Protein AF-0000000084807538 (afdb_homodimer)

Nearest PDB structures (foldseek):
  2zyh-assembly2_B  TM=7.125E-01  e=4.339E-25  Archaeoglobus fulgidus
  2zyi-assembly2_B  TM=7.116E-01  e=9.768E-24  Archaeoglobus fulgidus
  3ia2-assembly1_C  TM=5.786E-01  e=3.956E-06  Pseudomonas fluorescens
  3t4u-assembly2_D  TM=5.653E-01  e=3.127E-06  Pseudomonas fluorescens
  3hea-assembly2_D  TM=5.577E-01  e=6.329E-06  Pseudomonas fluorescens

Solvent-accessible surface area (backbone atoms only — not comparable to full-atom values): 47593 Å² total; per-residue (Å²): 141,82,87,79,83,81,80,80,83,77,79,82,75,81,75,78,78,75,77,74,68,76,76,74,68,72,72,67,73,62,75,76,68,71,70,78,71,69,77,64,60,36,38,40,37,31,40,27,67,52,50,45,35,45,63,45,51,63,55,51,43,27,43,43,50,56,70,45,56,67,83,41,49,48,57,44,61,54,55,34,25,24,68,27,77,31,42,88,46,92,46,90,68,33,26,33,68,65,54,46,23,52,54,49,51,52,52,51,52,50,51,28,63,75,61,69,45,76,40,29,28,38,41,16,24,27,52,20,25,54,32,52,52,51,36,35,72,77,66,40,41,78,45,30,46,33,41,36,27,10,37,16,50,60,44,11,47,26,44,50,91,64,66,42,50,18,72,47,20,30,62,6,64,63,32,43,60,60,50,47,72,91,42,44,58,60,89,80,38,50,44,37,25,31,22,24,68,61,24,19,64,56,27,29,46,51,18,53,81,73,78,35,68,86,37,73,13,76,22,36,44,63,27,37,49,50,52,81,40,50,67,44,70,41,62,87,25,34,49,46,22,30,49,53,31,66,71,29,42,50,55,52,46,24,68,69,54,71,43,64,68,87,41,63,41,68,62,62,40,87,64,19,44,39,21,18,40,32,28,46,46,69,97,76,42,46,35,54,46,54,37,56,67,28,37,42,35,32,30,40,28,40,74,86,44,29,44,71,54,80,68,66,63,36,77,49,60,17,44,82,74,5,42,44,72,76,29,73,52,46,34,86,44,25,34,35,38,39,39,39,42,94,94,50,38,34,21,38,37,27,33,58,42,47,40,49,56,41,68,47,59,56,44,63,70,56,75,73,94,57,85,73,58,90,65,47,14,17,45,42,30,42,32,24,82,36,31,52,53,29,38,79,75,46,50,52,31,47,67,73,32,66,58,84,83,60,57,64,56,64,30,78,42,38,62,48,78,48,75,35,44,58,89,53,46,66,40,62,38,44,34,34,51,52,59,50,67,39,34,32,49,32,50,44,33,90,75,45,29,37,32,34,38,42,50,87,96,138,87,84,82,86,75,81,80,86,76,79,82,73,80,73,78,76,75,74,74,66,76,77,74,69,73,72,68,74,63,74,78,68,70,70,78,72,70,77,63,59,37,37,40,35,31,39,28,66,52,49,45,35,44,62,46,51,65,55,52,44,25,42,41,50,56,70,46,56,68,82,41,50,47,56,43,64,53,54,34,25,23,66,28,78,30,44,88,47,92,47,90,69,33,26,32,69,65,53,45,24,52,55,47,52,52,51,52,52,51,52,30,65,73,61,68,44,76,39,29,28,38,41,17,24,27,52,21,24,56,30,50,51,50,35,36,73,78,67,41,41,79,44,31,47,33,42,36,25,11,36,15,49,60,44,10,46,26,44,51,92,66,66,40,48,17,70,48,19,30,64,6,65,63,32,43,59,59,49,48,72,93,42,45,57,59,88,81,39,49,44,37,25,30,23,25,67,61,24,19,64,56,27,31,44,51,19,53,81,75,78,34,67,86,36,72,13,78,20,37,44,65,27,38,50,50,52,80,39,50,66,45,68,42,66,86,26,34,49,46,21,30,49,53,32,65,71,31,42,50,54,51,45,24,68,68,55,72,43,64,68,88,42,64,41,68,61,62,40,86,64,21,42,38,20,18,41,32,29,45,44,70,96,76,43,44,34,53,45,55,37,57,66,28,37,42,36,31,31,41,27,38,76,86,44,28,44,70,54,81,67,67,63,36,74,50,61,17,45,82,73,4,42,45,71,76,31,72,53,47,33,86,42,24,34,35,37,37,38,39,41,93,95,50,37,34,20,37,37,27,32,57,42,47,40,50,56,41,69,47,58,55,44,64,71,56,75,74,93,58,86,74,58,89,64,47,14,16,45,44,30,43,33,23,84,36,30,51,52,30,37,79,75,46,51,53,32,48,66,72,32,68,57,84,84,60,56,65,57,63,29,78,41,40,61,44,77,48,77,36,45,56,90,53,44,66,40,62,38,43,35,34,52,53,60,49,67,38,35,31,50,32,50,44,34,90,75,44,29,38,32,34,37,42,49,88,94

Foldseek 3Di:
DDDDCCPDPPDPPPDPPPPPPPPPPPPPPPPPPPPPQPDFAQEEEAEAALDAQLLCQQLLLLCVQQPDDNLSYYYDFQQQRHADLFQPDDDPSHHHLVSLLVSVVVVLVVSCVSVVDQAHAYAYAAHRLLSVLVNCVVPCLRRYAEYEYELYQLQALFADPPSLRGCRHNPHPSSCVCQDDPWSHDPNYAYEYEFEPAQENSAPQACVSVVHGPDGRHGHSCSRDTGPHHYDYDYPAYRLCCRRPLVVSQVVCCSRSVDGGPDSDRAFDAKAWEKAAEFEQVVNRGGRQGDWFKWKWKFFADQPWQHGDDDTQDIDTHHNRRMDDTGIDGQQTWMWMWIGDPPAFTEIETEGGDRHYDRHPYDYGDDDPDDDDPQFFFKEKEFESSGFDEPPVKDWDKQRDDAPPFDHDNGDHRMGMDTDGNVQAFGWMWIDIHPDITIHGTHTCVNRYHYYHYYSD/DDDPCPDDPDDPDPPPPPCPPPPPPPPPPPPPPPPPQPDFAQEEEAEAALDAQLLCQQLLLLCVQQPDDNLSYYYDFQQQRHADLFQPDDDPSHHHLVSLLVSVVVVLVVSCVSVVDQAYAYAYAAHRLLSVLVNCVVPCLRRYAEYEYELHQLQALFADPPSLRGCRHNPHPSSCVCQDDQWSHDPNYAYEYEFEPAQENSAPQACVSVVHGPDGRHGHRCSRDTGPHHYDYDYPAYRLCCRRPLVVSQVVCCSRSVDGGPDSDRAFDAKAWEKAFEFEQVVNRGGRQGDFFKWKWKFFADQPWQHGDDDTQDIDTHHNRRMDDTGIDGQQTWMWMWIGDPPAFTEIETEGGDRHYDRHPYDYGDDDPDDDDPQFFFKEKEFESSGFDEPPVKDWDKQRDDAPPFDHDNGDHRMGMDTDGNVQAFGWMWIDIHPDITIHGTHTCVNRYHYYHYYSD

Organism: Rhodopseudomonas palustris (strain HaA2) (NCBI:txid316058)

Sequence (914 aa):
MHSSRRSILKGLGALPLVFGGPSLRAFAQGPVAASPETPVPPILFVHGNGDHAALWITQIWRMESNGIARLRLAALNFTDPLARTDDGVAQPDRSSTEDQRRELGVAIAELKRRTGAAKVALVASSRGGNAVRNYIKVGGAADVSHAVLCGTPNHGVYAWDAGLGNEFNGKGPFLRGLNEGESEVTPGVAFLTLRSDGLDKYAQADGRFLGKPGTPTGVTAEGPELRGATNLALSALDHREVAFHPRAFREIYKFIAGREPDLIAIAPERTVQLSGLVTATPGGVPTNRPVAGAGVEVFRVAPDSGERIGAALYSGKTGPDGRWGPVDTQPPWPLEFVLSQPGEMITHIYRSPFPRSSDVVHLRAARPAAKPEAETGAVVMLSRPRGYFGLPRDIVLLDGQQPADVKPGVPTDALTTAKLPASEVGRAVAGHFNEERIVARAWPLAENRVIVAELTSMHSSRRSILKGLGALPLVFGGPSLRAFAQGPVAASPETPVPPILFVHGNGDHAALWITQIWRMESNGIARLRLAALNFTDPLARTDDGVAQPDRSSTEDQRRELGVAIAELKRRTGAAKVALVASSRGGNAVRNYIKVGGAADVSHAVLCGTPNHGVYAWDAGLGNEFNGKGPFLRGLNEGESEVTPGVAFLTLRSDGLDKYAQADGRFLGKPGTPTGVTAEGPELRGATNLALSALDHREVAFHPRAFREIYKFIAGREPDLIAIAPERTVQLSGLVTATPGGVPTNRPVAGAGVEVFRVAPDSGERIGAALYSGKTGPDGRWGPVDTQPPWPLEFVLSQPGEMITHIYRSPFPRSSDVVHLRAARPAAKPEAETGAVVMLSRPRGYFGLPRDIVLLDGQQPADVKPGVPTDALTTAKLPASEVGRAVAGHFNEERIVARAWPLAENRVIVAELTS

InterPro domains:
  IPR006311 Twin-arginine translocation pathway, signal sequence [PS51318] (1-28)
  IPR029058 Alpha/Beta hydrolase fold [G3DSA:3.40.50.1820] (41-266)
  IPR029058 Alpha/Beta hydrolase fold [SSF53474] (36-164)
  IPR040664 AFL, C-terminal [PF18067] (271-368)

Radius of gyration: 34.59 Å; Cα contacts (8 Å, |Δi|>4): 2272; chains: 2; bounding box: 214×82×93 Å

Secondary structure (DSSP, 8-state):
--------------------------------------PPPPEEEE--TT--GGGGHHHHHHHHHTT--GGGEEEE--SS-SBPSSTTS--TT-B-HHHHHHHHHHHHHHHHHHH--S-EEEEEETHHHHHHHHHIIIIIGGGEEEEEEES--TT-SB--SS-TTSTTBTTSHHHHHHT-SS-SS-TTSEEEEEEESSB-TTS-SEEGGGTEEEEE-S--TTTT--TTSEEEEETT-BTTHHHHSHHHHHHHHHHHHSS--S-SSPPPPSSEEEEEEEE--GGG-------TT-EEEEEEB-TTT--B-SS-SEEEE--TT-EEEEEEE-TT--EEEEEE-TTS-EEEEEE---SS-BS---EE----SSPPPTTEEEEEEEE-TTS-B-BTTS-EEETTB--TTSPBSS--BSEEEEEEEGGGTTSEEEEEETTEEEEEE---GGGTEEEEEE---/--------------------------------------PPPPEEEE--TT--GGGGHHHHHHHHHTT--GGGEEE---SS-SBPSSTTS--TT-B-HHHHHHHHHHHHHHHHHHH--S-EEEEEETHHHHHHHHHIIIIIGGGEEEEEEES--TT-SB--SS-TTSTTBTTSHHHHHHT-SS-SS-TTSEEEEEEESSB-TTS-SEEGGGTEEEEE-S--TTTT--TTSEEEEETT-BTTHHHHSHHHHHHHHHHHHSS--S-SSPPPPSSEEEEEEEE--GGG-------TT-EEEEEEB-TTT--B-SS-SEEEE--TT-EEEEEEE-TT--EEEEEE-TTS-EEEEEE---SS-BS---EE----SSPPPTTEEEEEEEE-TTS-B-BTTS-EEETTB--TTSPBSS--BSEEEEEEEGGGTTSEEEEEETTEEEEEE---GGGTEEEEEE---

Structure (mmCIF, N/CA/C/O backbone):
data_AF-0000000084807538-model_v1
#
loop_
_entity.id
_entity.type
_entity.pdbx_description
1 polymer 'Twin-arginine translocation pathway signal'
#
loop_
_atom_site.group_PDB
_atom_site.id
_atom_site.type_symbol
_atom_site.label_atom_id
_atom_site.label_alt_id
_atom_site.label_comp_id
_atom_site.label_asym_id
_atom_site.label_entity_id
_atom_site.label_seq_id
_atom_site.pdbx_PDB_ins_code
_atom_site.Cartn_x
_atom_site.Cartn_y
_atom_site.Cartn_z
_atom_site.occupancy
_atom_site.B_iso_or_equiv
_atom_site.auth_seq_id
_atom_site.auth_comp_id
_atom_site.auth_asym_id
_atom_site.auth_atom_id
_atom_site.pdbx_PDB_model_num
ATOM 1 N N . MET A 1 1 ? -109.062 -0.132 52.688 1 20.17 1 MET A N 1
ATOM 2 C CA . MET A 1 1 ? -108.125 -0.491 53.75 1 20.17 1 MET A CA 1
ATOM 3 C C . MET A 1 1 ? -106.688 -0.384 53.281 1 20.17 1 MET A C 1
ATOM 5 O O . MET A 1 1 ? -106.438 -0.202 52.062 1 20.17 1 MET A O 1
ATOM 9 N N . HIS A 1 2 ? -105.688 -1.427 53.5 1 19.23 2 HIS A N 1
ATOM 10 C CA . HIS A 1 2 ? -104.375 -1.665 54.125 1 19.23 2 HIS A CA 1
ATOM 11 C C . HIS A 1 2 ? -103.312 -1.828 53.062 1 19.23 2 HIS A C 1
ATOM 13 O O . HIS A 1 2 ? -102.125 -1.856 53.406 1 19.23 2 HIS A O 1
ATOM 19 N N . SER A 1 3 ? -103.5 -2.311 51.844 1 23 3 SER A N 1
ATOM 20 C CA . SER A 1 3 ? -102.625 -3.328 51.25 1 23 3 SER A CA 1
ATOM 21 C C . SER A 1 3 ? -101.375 -2.715 50.688 1 23 3 SER A C 1
ATOM 23 O O . SER A 1 3 ? -101.438 -1.793 49.875 1 23 3 SER A O 1
ATOM 25 N N . SER A 1 4 ? -100.125 -2.76 51.312 1 21.66 4 SER A N 1
ATOM 26 C CA . SER A 1 4 ? -98.812 -2.1 51.469 1 21.66 4 SER A CA 1
ATOM 27 C C . SER A 1 4 ? -97.875 -2.463 50.344 1 21.66 4 SER A C 1
ATOM 29 O O . SER A 1 4 ? -97.5 -3.635 50.156 1 21.66 4 SER A O 1
ATOM 31 N N . ARG A 1 5 ? -97.75 -1.891 49.094 1 22.06 5 ARG A N 1
ATOM 32 C CA . ARG A 1 5 ? -97.25 -2.225 47.75 1 22.06 5 ARG A CA 1
ATOM 33 C C . ARG A 1 5 ? -95.75 -2.188 47.656 1 22.06 5 ARG A C 1
ATOM 35 O O . ARG A 1 5 ? -95.188 -1.114 47.531 1 22.06 5 ARG A O 1
ATOM 42 N N . ARG A 1 6 ? -94.812 -3.035 48.25 1 21.19 6 ARG A N 1
ATOM 43 C CA . ARG A 1 6 ? -93.438 -2.871 48.625 1 21.19 6 ARG A CA 1
ATOM 44 C C . ARG A 1 6 ? -92.5 -2.947 47.406 1 21.19 6 ARG A C 1
ATOM 46 O O . ARG A 1 6 ? -92.062 -4.035 47 1 21.19 6 ARG A O 1
ATOM 53 N N . SER A 1 7 ? -92.75 -2.424 46.188 1 20.33 7 SER A N 1
ATOM 54 C CA . SER A 1 7 ? -92.125 -2.838 44.938 1 20.33 7 SER A CA 1
ATOM 55 C C . SER A 1 7 ? -90.625 -2.547 44.906 1 20.33 7 SER A C 1
ATOM 57 O O . SER A 1 7 ? -90.25 -1.4 45.062 1 20.33 7 SER A O 1
ATOM 59 N N . ILE A 1 8 ? -89.75 -3.502 45.25 1 21.81 8 ILE A N 1
ATOM 60 C CA . ILE A 1 8 ? -88.312 -3.59 45.531 1 21.81 8 ILE A CA 1
ATOM 61 C C . ILE A 1 8 ? -87.5 -3.264 44.25 1 21.81 8 ILE A C 1
ATOM 63 O O . ILE A 1 8 ? -87.75 -3.857 43.219 1 21.81 8 ILE A O 1
ATOM 67 N N . LEU A 1 9 ? -86.75 -2.113 44.094 1 21.98 9 LEU A N 1
ATOM 68 C CA . LEU A 1 9 ? -86 -1.362 43.094 1 21.98 9 LEU A CA 1
ATOM 69 C C . LEU A 1 9 ? -84.75 -2.119 42.719 1 21.98 9 LEU A C 1
ATOM 71 O O . LEU A 1 9 ? -83.812 -2.219 43.531 1 21.98 9 LEU A O 1
ATOM 75 N N . LYS A 1 10 ? -84.75 -3.363 42.188 1 21.78 10 LYS A N 1
ATOM 76 C CA . LYS A 1 10 ? -83.625 -4.234 42.031 1 21.78 10 LYS A CA 1
ATOM 77 C C . LYS A 1 10 ? -82.562 -3.586 41.125 1 21.78 10 LYS A C 1
ATOM 79 O O . LYS A 1 10 ? -82.875 -2.965 40.094 1 21.78 10 LYS A O 1
ATOM 84 N N . GLY A 1 11 ? -81.375 -3.305 41.594 1 19.94 11 GLY A N 1
ATOM 85 C CA . GLY A 1 11 ? -80.125 -2.596 41.25 1 19.94 11 GLY A CA 1
ATOM 86 C C . GLY A 1 11 ? -79.438 -3.189 40.031 1 19.94 11 GLY A C 1
ATOM 87 O O . GLY A 1 11 ? -79.25 -4.406 39.938 1 19.94 11 GLY A O 1
ATOM 88 N N . LEU A 1 12 ? -79.688 -2.711 38.812 1 22.64 12 LEU A N 1
ATOM 89 C CA . LEU A 1 12 ? -79.312 -3.115 37.469 1 22.64 12 LEU A CA 1
ATOM 90 C C . LEU A 1 12 ? -77.75 -3.158 37.344 1 22.64 12 LEU A C 1
ATOM 92 O O . LEU A 1 12 ? -77.125 -2.135 37.5 1 22.64 12 LEU A O 1
ATOM 96 N N . GLY A 1 13 ? -77.062 -4.18 37.844 1 20.34 13 GLY A N 1
ATOM 97 C CA . GLY A 1 13 ? -75.625 -4.355 37.906 1 20.34 13 GLY A CA 1
ATOM 98 C C . GLY A 1 13 ? -75 -4.301 36.531 1 20.34 13 GLY A C 1
ATOM 99 O O . GLY A 1 13 ? -75.5 -4.852 35.562 1 20.34 13 GLY A O 1
ATOM 100 N N . ALA A 1 14 ? -74.312 -3.17 36.188 1 23.56 14 ALA A N 1
ATOM 101 C CA . ALA A 1 14 ? -73.625 -2.818 34.938 1 23.56 14 ALA A CA 1
ATOM 102 C C . ALA A 1 14 ? -72.625 -3.918 34.531 1 23.56 14 ALA A C 1
ATOM 104 O O . ALA A 1 14 ? -71.812 -4.359 35.344 1 23.56 14 ALA A O 1
ATOM 105 N N . LEU A 1 15 ? -73 -4.801 33.594 1 23.48 15 LEU A N 1
ATOM 106 C CA . LEU A 1 15 ? 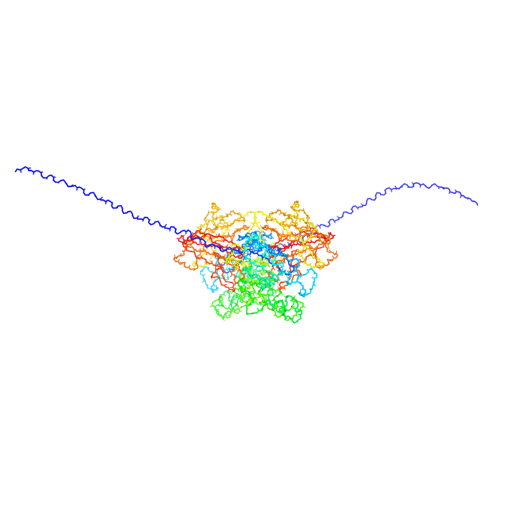-72.25 -5.91 33.031 1 23.48 15 LEU A CA 1
ATOM 107 C C . LEU A 1 15 ? -71 -5.414 32.344 1 23.48 15 LEU A C 1
ATOM 109 O O . LEU A 1 15 ? -71 -4.547 31.484 1 23.48 15 LEU A O 1
ATOM 113 N N . PRO A 1 16 ? -69.812 -5.422 33.094 1 25.95 16 PRO A N 1
ATOM 114 C CA . PRO A 1 16 ? -68.562 -4.945 32.531 1 25.95 16 PRO A CA 1
ATOM 115 C C . PRO A 1 16 ? -68.188 -5.645 31.219 1 25.95 16 PRO A C 1
ATOM 117 O O . PRO A 1 16 ? -68.375 -6.859 31.094 1 25.95 16 PRO A O 1
ATOM 120 N N . LEU A 1 17 ? -68.5 -5.027 30.109 1 24.34 17 LEU A N 1
ATOM 121 C CA . LEU A 1 17 ? -68.188 -5.5 28.766 1 24.34 17 LEU A CA 1
ATOM 122 C C . LEU A 1 17 ? -66.688 -5.895 28.625 1 24.34 17 LEU A C 1
ATOM 124 O O . LEU A 1 17 ? -65.812 -5.086 28.906 1 24.34 17 LEU A O 1
ATOM 128 N N . VAL A 1 18 ? -66.375 -7.113 28.938 1 27.03 18 VAL A N 1
ATOM 129 C CA . VAL A 1 18 ? -65.062 -7.742 28.781 1 27.03 18 VAL A CA 1
ATOM 130 C C . VAL A 1 18 ? -64.625 -7.707 27.328 1 27.03 18 VAL A C 1
ATOM 132 O O . VAL A 1 18 ? -65.25 -8.375 26.469 1 27.03 18 VAL A O 1
ATOM 135 N N . PHE A 1 19 ? -64.5 -6.527 26.719 1 25.14 19 PHE A N 1
ATOM 136 C CA . PHE A 1 19 ? -64.125 -6.555 25.312 1 25.14 19 PHE A CA 1
ATOM 137 C C . PHE A 1 19 ? -62.781 -7.328 25.156 1 25.14 19 PHE A C 1
ATOM 139 O O . PHE A 1 19 ? -61.781 -6.988 25.781 1 25.14 19 PHE A O 1
ATOM 146 N N . GLY A 1 20 ? -62.812 -8.641 25.062 1 26.25 20 GLY A N 1
ATOM 147 C CA . GLY A 1 20 ? -61.719 -9.555 24.75 1 26.25 20 GLY A CA 1
ATOM 148 C C . GLY A 1 20 ? -61.031 -9.234 23.453 1 26.25 20 GLY A C 1
ATOM 149 O O . GLY A 1 20 ? -61.5 -9.625 22.375 1 26.25 20 GLY A O 1
ATOM 150 N N . GLY A 1 21 ? -60.719 -8.008 23.188 1 28.19 21 GLY A N 1
ATOM 151 C CA . GLY A 1 21 ? -60.219 -7.84 21.844 1 28.19 21 GLY A CA 1
ATOM 152 C C . GLY A 1 21 ? -59 -8.734 21.547 1 28.19 21 GLY A C 1
ATOM 153 O O . GLY A 1 21 ? -58.312 -9.148 22.469 1 28.19 21 GLY A O 1
ATOM 154 N N . PRO A 1 22 ? -59.188 -9.609 20.484 1 32.44 22 PRO A N 1
ATOM 155 C CA . PRO A 1 22 ? -58.125 -10.555 20.125 1 32.44 22 PRO A CA 1
ATOM 156 C C . PRO A 1 22 ? -56.75 -9.891 20.016 1 32.44 22 PRO A C 1
ATOM 158 O O . PRO A 1 22 ? -56.656 -8.703 19.703 1 32.44 22 PRO A O 1
ATOM 161 N N . SER A 1 23 ? -55.906 -10.234 20.969 1 29.34 23 SER A N 1
ATOM 162 C CA . SER A 1 23 ? -54.5 -9.844 20.891 1 29.34 23 SER A CA 1
ATOM 163 C C . SER A 1 23 ? -53.938 -10.164 19.531 1 29.34 23 SER A C 1
ATOM 165 O O . SER A 1 23 ? -53.906 -11.32 19.109 1 29.34 23 SER A O 1
ATOM 167 N N . LEU A 1 24 ? -54.188 -9.297 18.547 1 29.09 24 LEU A N 1
ATOM 168 C CA . LEU A 1 24 ? -53.406 -9.5 17.344 1 29.09 24 LEU A CA 1
ATOM 169 C C . LEU A 1 24 ? -51.938 -9.695 17.672 1 29.09 24 LEU A C 1
ATOM 171 O O . LEU A 1 24 ? -51.281 -8.797 18.234 1 29.09 24 LEU A O 1
ATOM 175 N N . ARG A 1 25 ? -51.594 -10.898 17.969 1 27.45 25 ARG A N 1
ATOM 176 C CA . ARG A 1 25 ? -50.188 -11.234 18 1 27.45 25 ARG A CA 1
ATOM 177 C C . ARG A 1 25 ? -49.469 -10.656 16.781 1 27.45 25 ARG A C 1
ATOM 179 O O . ARG A 1 25 ? -49.812 -10.969 15.641 1 27.45 25 ARG A O 1
ATOM 186 N N . ALA A 1 26 ? -48.938 -9.484 17.031 1 33.41 26 ALA A N 1
ATOM 187 C CA . ALA A 1 26 ? -47.969 -9.062 16.031 1 33.41 26 ALA A CA 1
ATOM 188 C C . ALA A 1 26 ? -47.125 -10.234 15.562 1 33.41 26 ALA A C 1
ATOM 190 O O . ALA A 1 26 ? -46.406 -10.852 16.359 1 33.41 26 ALA A O 1
ATOM 191 N N . PHE A 1 27 ? -47.594 -10.93 14.562 1 28.67 27 PHE A N 1
ATOM 192 C CA . PHE A 1 27 ? -46.656 -11.828 13.906 1 28.67 27 PHE A CA 1
ATOM 193 C C . PHE A 1 27 ? -45.281 -11.18 13.805 1 28.67 27 PHE A C 1
ATOM 195 O O . PHE A 1 27 ? -45.125 -10.156 13.141 1 28.67 27 PHE A O 1
ATOM 202 N N . ALA A 1 28 ? -44.531 -11.32 14.867 1 30.91 28 ALA A N 1
ATOM 203 C CA . ALA A 1 28 ? -43.094 -11.078 14.688 1 30.91 28 ALA A CA 1
ATOM 204 C C . ALA A 1 28 ? -42.625 -11.539 13.312 1 30.91 28 ALA A C 1
ATOM 206 O O . ALA A 1 28 ? -42.75 -12.719 12.977 1 30.91 28 ALA A O 1
ATOM 207 N N . GLN A 1 29 ? -42.812 -10.633 12.344 1 35.06 29 GLN A N 1
ATOM 208 C CA . GLN A 1 29 ? -42.125 -10.992 11.117 1 35.06 29 GLN A CA 1
ATOM 209 C C . GLN A 1 29 ? -40.844 -11.75 11.43 1 35.06 29 GLN A C 1
ATOM 211 O O . GLN A 1 29 ? -40.062 -11.336 12.281 1 35.06 29 GLN A O 1
ATOM 216 N N . GLY A 1 30 ? -40.938 -13.102 11.352 1 34.28 30 GLY A N 1
ATOM 217 C CA . GLY A 1 30 ? -39.75 -13.922 11.461 1 34.28 30 GLY A CA 1
ATOM 218 C C . GLY A 1 30 ? -38.5 -13.234 10.945 1 34.28 30 GLY A C 1
ATOM 219 O O . GLY A 1 30 ? -38.594 -12.258 10.188 1 34.28 30 GLY A O 1
ATOM 220 N N . PRO A 1 31 ? -37.406 -13.375 11.656 1 35.44 31 PRO A N 1
ATOM 221 C CA . PRO A 1 31 ? -36.219 -12.742 11.125 1 35.44 31 PRO A CA 1
ATOM 222 C C . PRO A 1 31 ? -36.125 -12.812 9.602 1 35.44 31 PRO A C 1
ATOM 224 O O . PRO A 1 31 ? -36.625 -13.758 9 1 35.44 31 PRO A O 1
ATOM 227 N N . VAL A 1 32 ? -36.375 -11.734 8.93 1 33.22 32 VAL A N 1
ATOM 228 C CA . VAL A 1 32 ? -36 -11.766 7.527 1 33.22 32 VAL A CA 1
ATOM 229 C C . VAL A 1 32 ? -34.875 -12.766 7.328 1 33.22 32 VAL A C 1
ATOM 231 O O . VAL A 1 32 ? -33.781 -12.633 7.934 1 33.22 32 VAL A O 1
ATOM 234 N N . ALA A 1 33 ? -35.156 -13.953 7.137 1 35.19 33 ALA A N 1
ATOM 235 C CA . ALA A 1 33 ? -34.125 -14.93 6.75 1 35.19 33 ALA A CA 1
ATOM 236 C C . ALA A 1 33 ? -33 -14.266 5.945 1 35.19 33 ALA A C 1
ATOM 238 O O . ALA A 1 33 ? -33.281 -13.602 4.938 1 35.19 33 ALA A O 1
ATOM 239 N N . ALA A 1 34 ? -31.906 -13.945 6.473 1 38.47 34 ALA A N 1
ATOM 240 C CA . ALA A 1 34 ? -30.766 -13.555 5.645 1 38.47 34 ALA A CA 1
ATOM 241 C C . ALA A 1 34 ? -30.797 -14.273 4.297 1 38.47 34 ALA A C 1
ATOM 243 O O . ALA A 1 34 ? -31.078 -15.477 4.23 1 38.47 34 ALA A O 1
ATOM 244 N N . SER A 1 35 ? -31.234 -13.773 3.279 1 40.69 35 SER A N 1
ATOM 245 C CA . SER A 1 35 ? -31.172 -14.43 1.979 1 40.69 35 SER A CA 1
ATOM 246 C C . SER A 1 35 ? -30.062 -15.477 1.943 1 40.69 35 SER A C 1
ATOM 248 O O . SER A 1 35 ? -28.953 -15.219 2.408 1 40.69 35 SER A O 1
ATOM 250 N N . PRO A 1 36 ? -30.25 -16.734 1.924 1 44.91 36 PRO A N 1
ATOM 251 C CA . PRO A 1 36 ? -29.188 -17.75 1.822 1 44.91 36 PRO A CA 1
ATOM 252 C C . PRO A 1 36 ? -28.031 -17.297 0.937 1 44.91 36 PRO A C 1
ATOM 254 O O . PRO A 1 36 ? -28.25 -16.938 -0.228 1 44.91 36 PRO A O 1
ATOM 257 N N . GLU A 1 37 ? -27.109 -16.547 1.433 1 56.34 37 GLU A N 1
ATOM 258 C CA . GLU A 1 37 ? -25.938 -16.172 0.663 1 56.34 37 GLU A CA 1
ATOM 259 C C . GLU A 1 37 ? -25.5 -17.312 -0.262 1 56.34 37 GLU A C 1
ATOM 261 O O . GLU A 1 37 ? -25.406 -18.469 0.16 1 56.34 37 GLU A O 1
ATOM 266 N N . THR A 1 38 ? -25.812 -17.297 -1.531 1 62.75 38 THR A N 1
ATOM 267 C CA . THR A 1 38 ? -25.281 -18.25 -2.502 1 62.75 38 THR A CA 1
ATOM 268 C C . THR A 1 38 ? -23.844 -18.625 -2.156 1 62.75 38 THR A C 1
ATOM 270 O O . THR A 1 38 ? -22.984 -17.766 -1.988 1 62.75 38 THR A O 1
ATOM 273 N N . PRO A 1 39 ? -23.672 -19.891 -1.896 1 84.88 39 PRO A N 1
ATOM 274 C CA . PRO A 1 39 ? -22.344 -20.359 -1.49 1 84.88 39 PRO A CA 1
ATOM 275 C C . PRO A 1 39 ? -21.266 -20.062 -2.533 1 84.88 39 PRO A C 1
ATOM 277 O O . PRO A 1 39 ? -21.547 -20.109 -3.736 1 84.88 39 PRO A O 1
ATOM 280 N N . VAL A 1 40 ? -20.203 -19.547 -2.223 1 95.56 40 VAL A N 1
ATOM 281 C CA . VAL A 1 40 ? -19.031 -19.359 -3.07 1 95.56 40 VAL A CA 1
ATOM 282 C C . VAL A 1 40 ? -18.547 -20.703 -3.613 1 95.56 40 VAL A C 1
ATOM 284 O O . VAL A 1 40 ? -18.359 -21.641 -2.852 1 95.56 40 VAL A O 1
ATOM 287 N N . PRO A 1 41 ? -18.484 -20.859 -4.914 1 98.25 41 PRO A N 1
ATOM 288 C CA . PRO A 1 41 ? -17.938 -22.109 -5.445 1 98.25 41 PRO A CA 1
ATOM 289 C C . PRO A 1 41 ? -16.5 -22.344 -5.008 1 98.25 41 PRO A C 1
ATOM 291 O O . PRO A 1 41 ? -15.789 -21.406 -4.641 1 98.25 41 PRO A O 1
ATOM 294 N N . PRO A 1 42 ? -16.125 -23.688 -5.023 1 98.69 42 PRO A N 1
ATOM 295 C CA . PRO A 1 42 ? -14.695 -23.906 -4.801 1 98.69 42 PRO A CA 1
ATOM 296 C C . PRO A 1 42 ? -13.828 -23.188 -5.828 1 98.69 42 PRO A C 1
ATOM 298 O O . PRO A 1 42 ? -14.25 -22.984 -6.965 1 98.69 42 PRO A O 1
ATOM 301 N N . ILE A 1 43 ? -12.656 -22.781 -5.395 1 98.94 43 ILE A N 1
ATOM 302 C CA . ILE A 1 43 ? -11.805 -21.953 -6.242 1 98.94 43 ILE A CA 1
ATOM 303 C C . ILE A 1 43 ? -10.492 -22.688 -6.52 1 98.94 43 ILE A C 1
ATOM 305 O O . ILE A 1 43 ? -9.836 -23.172 -5.594 1 98.94 43 ILE A O 1
ATOM 309 N N . LEU A 1 44 ? -10.133 -22.828 -7.762 1 98.94 44 LEU A N 1
ATOM 310 C CA . LEU A 1 44 ? -8.844 -23.359 -8.195 1 98.94 44 LEU A CA 1
ATOM 311 C C . LEU A 1 44 ? -7.977 -22.25 -8.789 1 98.94 44 LEU A C 1
ATOM 313 O O . LEU A 1 44 ? -8.375 -21.594 -9.758 1 98.94 44 LEU A O 1
ATOM 317 N N . PHE A 1 45 ? -6.84 -22.062 -8.18 1 98.94 45 PHE A N 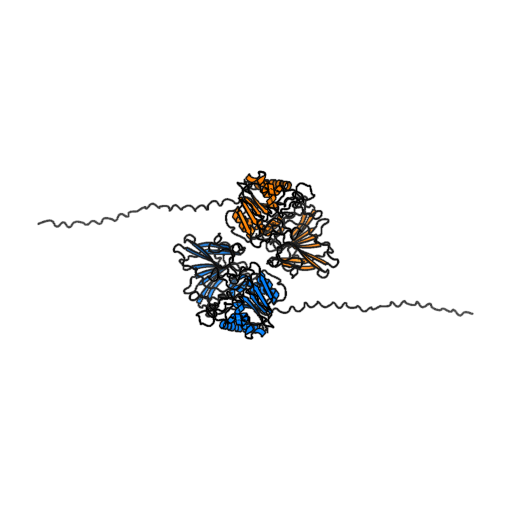1
ATOM 318 C CA . PHE A 1 45 ? -5.883 -21.062 -8.648 1 98.94 45 PHE A CA 1
ATOM 319 C C . PHE A 1 45 ? -4.902 -21.688 -9.633 1 98.94 45 PHE A C 1
ATOM 321 O O . PHE A 1 45 ? -4.371 -22.766 -9.391 1 98.94 45 PHE A O 1
ATOM 328 N N . VAL A 1 46 ? -4.684 -20.969 -10.727 1 98.94 46 VAL A N 1
ATOM 329 C CA . VAL A 1 46 ? -3.877 -21.469 -11.836 1 98.94 46 VAL A CA 1
ATOM 330 C C . VAL A 1 46 ? -2.74 -20.5 -12.133 1 98.94 46 VAL A C 1
ATOM 332 O O . VAL A 1 46 ? -2.984 -19.359 -12.539 1 98.94 46 VAL A O 1
ATOM 335 N N . HIS A 1 47 ? -1.5 -20.938 -11.992 1 98.88 47 HIS A N 1
ATOM 336 C CA . HIS A 1 47 ? -0.347 -20.047 -12.102 1 98.88 47 HIS A CA 1
ATOM 337 C C . HIS A 1 47 ? 0.053 -19.844 -13.555 1 98.88 47 HIS A C 1
ATOM 339 O O . HIS A 1 47 ? -0.467 -20.516 -14.453 1 98.88 47 HIS A O 1
ATOM 345 N N . GLY A 1 48 ? 0.947 -18.859 -13.773 1 98.69 48 GLY A N 1
ATOM 346 C CA . GLY A 1 48 ? 1.386 -18.469 -15.109 1 98.69 48 GLY A CA 1
ATOM 347 C C . GLY A 1 48 ? 2.643 -19.203 -15.555 1 98.69 48 GLY A C 1
ATOM 348 O O . GLY A 1 48 ? 3.047 -20.188 -14.945 1 98.69 48 GLY A O 1
ATOM 349 N N . ASN A 1 49 ? 3.271 -18.719 -16.609 1 98.62 49 ASN A N 1
ATOM 350 C CA . ASN A 1 49 ? 4.414 -19.328 -17.281 1 98.62 49 ASN A CA 1
ATOM 351 C C . ASN A 1 49 ? 5.629 -19.391 -16.359 1 98.62 49 ASN A C 1
ATOM 353 O O . ASN A 1 49 ? 6.086 -18.359 -15.852 1 98.62 49 ASN A O 1
ATOM 357 N N . GLY A 1 50 ? 6.098 -20.562 -16.141 1 97.81 50 GLY A N 1
ATOM 358 C CA . GLY A 1 50 ? 7.309 -20.75 -15.367 1 97.81 50 GLY A CA 1
ATOM 359 C C . GLY A 1 50 ? 7.078 -20.656 -13.867 1 97.81 50 GLY A C 1
ATOM 360 O O . GLY A 1 50 ? 8.016 -20.766 -13.078 1 97.81 50 GLY A O 1
ATOM 361 N N . ASP A 1 51 ? 5.855 -20.484 -13.438 1 97.94 51 ASP A N 1
ATOM 362 C CA . ASP A 1 51 ? 5.539 -20.203 -12.039 1 97.94 51 ASP A CA 1
ATOM 363 C C . ASP A 1 51 ? 5.074 -21.469 -11.32 1 97.94 51 ASP A C 1
ATOM 365 O O . ASP A 1 51 ? 5.363 -22.578 -11.766 1 97.94 51 ASP A O 1
ATOM 369 N N . HIS A 1 52 ? 4.539 -21.312 -10.094 1 98.19 52 HIS A N 1
ATOM 370 C CA . HIS A 1 52 ? 4.047 -22.406 -9.266 1 98.19 52 HIS A CA 1
ATOM 371 C C . HIS A 1 52 ? 2.963 -21.922 -8.305 1 98.19 52 HIS A C 1
ATOM 373 O O . HIS A 1 52 ? 2.666 -20.734 -8.242 1 98.19 52 HIS A O 1
ATOM 379 N N . ALA A 1 53 ? 2.406 -22.828 -7.605 1 98.56 53 ALA A N 1
ATOM 380 C CA . ALA A 1 53 ? 1.229 -22.609 -6.773 1 98.56 53 ALA A CA 1
ATOM 381 C C . ALA A 1 53 ? 1.531 -21.609 -5.648 1 98.56 53 ALA A C 1
ATOM 383 O O . ALA A 1 53 ? 0.645 -20.875 -5.203 1 98.56 53 ALA A O 1
ATOM 384 N N . ALA A 1 54 ? 2.75 -21.547 -5.195 1 98.56 54 ALA A N 1
ATOM 385 C CA . ALA A 1 54 ? 3.131 -20.766 -4.02 1 98.56 54 ALA A CA 1
ATOM 386 C C . ALA A 1 54 ? 2.848 -19.281 -4.234 1 98.56 54 ALA A C 1
ATOM 388 O O . ALA A 1 54 ? 2.723 -18.516 -3.27 1 98.56 54 ALA A O 1
ATOM 389 N N . LEU A 1 55 ? 2.748 -18.859 -5.445 1 98.56 55 LEU A N 1
ATOM 390 C CA . LEU A 1 55 ? 2.494 -17.438 -5.723 1 98.56 55 LEU A CA 1
ATOM 391 C C . LEU A 1 55 ? 1.103 -17.031 -5.25 1 98.56 55 LEU A C 1
ATOM 393 O O . LEU A 1 55 ? 0.839 -15.852 -5.023 1 98.56 55 LEU A O 1
ATOM 397 N N . TRP A 1 56 ? 0.212 -18 -5.039 1 98.81 56 TRP A N 1
ATOM 398 C CA . TRP A 1 56 ? -1.181 -17.719 -4.707 1 98.81 56 TRP A CA 1
ATOM 399 C C . TRP A 1 56 ? -1.379 -17.656 -3.195 1 98.81 56 TRP A C 1
ATOM 401 O O . TRP A 1 56 ? -2.498 -17.453 -2.717 1 98.81 56 TRP A O 1
ATOM 411 N N . ILE A 1 57 ? -0.342 -17.812 -2.373 1 98.69 57 ILE A N 1
ATOM 412 C CA . ILE A 1 57 ? -0.459 -17.984 -0.93 1 98.69 57 ILE A CA 1
ATOM 413 C C . ILE A 1 57 ? -1.235 -16.812 -0.332 1 98.69 57 ILE A C 1
ATOM 415 O O . ILE A 1 57 ? -2.104 -17.016 0.523 1 98.69 57 ILE A O 1
ATOM 419 N N . THR A 1 58 ? -0.983 -15.578 -0.785 1 98.75 58 THR A N 1
ATOM 420 C CA . THR A 1 58 ? -1.633 -14.422 -0.188 1 98.75 58 THR A CA 1
ATOM 421 C C . THR A 1 58 ? -3.107 -14.359 -0.577 1 98.75 58 THR A C 1
ATOM 423 O O . THR A 1 58 ? -3.955 -13.992 0.237 1 98.75 58 THR A O 1
ATOM 426 N N . GLN A 1 59 ? -3.426 -14.703 -1.845 1 98.88 59 GLN A N 1
ATOM 427 C CA . GLN A 1 59 ? -4.82 -14.742 -2.264 1 98.88 59 GLN A CA 1
ATOM 428 C C . GLN A 1 59 ? -5.594 -15.82 -1.502 1 98.88 59 GLN A C 1
ATOM 430 O O . GLN A 1 59 ? -6.742 -15.602 -1.104 1 98.88 59 GLN A O 1
ATOM 435 N N . ILE A 1 60 ? -4.961 -16.953 -1.274 1 98.88 60 ILE A N 1
ATOM 436 C CA . ILE A 1 60 ? -5.57 -18.031 -0.508 1 98.88 60 ILE A CA 1
ATOM 437 C C . ILE A 1 60 ? -5.844 -17.562 0.919 1 98.88 60 ILE A C 1
ATOM 439 O O . ILE A 1 60 ? -6.949 -17.734 1.436 1 98.88 60 ILE A O 1
ATOM 443 N N . TRP A 1 61 ? -4.848 -16.922 1.536 1 98.81 61 TRP A N 1
ATOM 444 C CA . TRP A 1 61 ? -5.012 -16.391 2.889 1 98.81 61 TRP A CA 1
ATOM 445 C C . TRP A 1 61 ? -6.16 -15.391 2.951 1 98.81 61 TRP A C 1
ATOM 447 O O . TRP A 1 61 ? -6.934 -15.391 3.914 1 98.81 61 TRP A O 1
ATOM 457 N N . ARG A 1 62 ? -6.25 -14.562 1.946 1 98.75 62 ARG A N 1
ATOM 458 C CA . ARG A 1 62 ? -7.312 -13.562 1.938 1 98.75 62 ARG A CA 1
ATOM 459 C C . ARG A 1 62 ? -8.68 -14.211 1.771 1 98.75 62 ARG A C 1
ATOM 461 O O . ARG A 1 62 ? -9.656 -13.797 2.4 1 98.75 62 ARG A O 1
ATOM 468 N N . MET A 1 63 ? -8.773 -15.266 0.899 1 98.81 63 MET A N 1
ATOM 469 C CA . MET A 1 63 ? -10.023 -16 0.776 1 98.81 63 MET A CA 1
ATOM 470 C C . MET A 1 63 ? -10.43 -16.609 2.115 1 98.81 63 MET A C 1
ATOM 472 O O . MET A 1 63 ? -11.578 -16.484 2.539 1 98.81 63 MET A O 1
ATOM 476 N N . GLU A 1 64 ? -9.469 -17.188 2.805 1 98.44 64 GLU A N 1
ATOM 477 C CA . GLU A 1 64 ? -9.734 -17.812 4.102 1 98.44 64 GLU A CA 1
ATOM 478 C C . GLU A 1 64 ? -10.141 -16.766 5.137 1 98.44 64 GLU A C 1
ATOM 480 O O . GLU A 1 64 ? -11.016 -17.016 5.969 1 98.44 64 GLU A O 1
ATOM 485 N N . SER A 1 65 ? -9.492 -15.625 5.051 1 98 65 SER A N 1
ATOM 486 C CA . SER A 1 65 ? -9.805 -14.531 5.965 1 98 65 SER A CA 1
ATOM 487 C C . SER A 1 65 ? -11.25 -14.055 5.785 1 98 65 SER A C 1
ATOM 489 O O . SER A 1 65 ? -11.797 -13.383 6.66 1 98 65 SER A O 1
ATOM 491 N N . ASN A 1 66 ? -11.781 -14.367 4.633 1 97.69 66 ASN A N 1
ATOM 492 C CA . ASN A 1 66 ? -13.148 -13.961 4.332 1 97.69 66 ASN A CA 1
ATOM 493 C C . ASN A 1 66 ? -14.109 -15.148 4.418 1 97.69 66 ASN A C 1
ATOM 495 O O . ASN A 1 66 ? -15.172 -15.133 3.791 1 97.69 66 ASN A O 1
ATOM 499 N N . GLY A 1 67 ? -13.719 -16.25 5.016 1 96.19 67 GLY A N 1
ATOM 500 C CA . GLY A 1 67 ? -14.633 -17.297 5.418 1 96.19 67 GLY A CA 1
ATOM 501 C C . GLY A 1 67 ? -14.664 -18.469 4.449 1 96.19 67 GLY A C 1
ATOM 502 O O . GLY A 1 67 ? -15.43 -19.422 4.637 1 96.19 67 GLY A O 1
ATOM 503 N N . ILE A 1 68 ? -13.891 -18.469 3.434 1 97.75 68 ILE A N 1
ATOM 504 C CA . ILE A 1 68 ? -13.852 -19.609 2.535 1 97.75 68 ILE A CA 1
ATOM 505 C C . ILE A 1 68 ? -12.961 -20.703 3.129 1 97.75 68 ILE A C 1
ATOM 507 O O . ILE A 1 68 ? -11.789 -20.469 3.43 1 97.75 68 ILE A O 1
ATOM 511 N N . ALA A 1 69 ? -13.508 -21.859 3.26 1 96.44 69 ALA A N 1
ATOM 512 C CA . ALA A 1 69 ? -12.805 -22.984 3.885 1 96.44 69 ALA A CA 1
ATOM 513 C C . ALA A 1 69 ? -11.609 -23.422 3.039 1 96.44 69 ALA A C 1
ATOM 515 O O . ALA A 1 69 ? -11.703 -23.469 1.81 1 96.44 69 ALA A O 1
ATOM 516 N N . ARG A 1 70 ? -10.594 -23.781 3.686 1 95.75 70 ARG A N 1
ATOM 517 C CA . ARG A 1 70 ? -9.359 -24.203 3.023 1 95.75 70 ARG A CA 1
ATOM 518 C C . ARG A 1 70 ? -9.625 -25.359 2.068 1 95.75 70 ARG A C 1
ATOM 520 O O . ARG A 1 70 ? -9.031 -25.422 0.988 1 95.75 70 ARG A O 1
ATOM 527 N N . LEU A 1 71 ? -10.523 -26.25 2.406 1 95.94 71 LEU A N 1
ATOM 528 C CA . LEU A 1 71 ? -10.789 -27.438 1.612 1 95.94 71 LEU A CA 1
ATOM 529 C C . LEU A 1 71 ? -11.422 -27.078 0.275 1 95.94 71 LEU A C 1
ATOM 531 O O . LEU A 1 71 ? -11.445 -27.891 -0.652 1 95.94 71 LEU A O 1
ATOM 535 N N . ARG A 1 72 ? -11.938 -25.891 0.249 1 97.94 72 ARG A N 1
ATOM 536 C CA . ARG A 1 72 ? -12.617 -25.453 -0.966 1 97.94 72 ARG A CA 1
ATOM 537 C C . ARG A 1 72 ? -11.68 -24.641 -1.856 1 97.94 72 ARG A C 1
ATOM 539 O O . ARG A 1 72 ? -12.102 -24.125 -2.891 1 97.94 72 ARG A O 1
ATOM 546 N N . LEU A 1 73 ? -10.453 -24.531 -1.44 1 98.62 73 LEU A N 1
ATOM 547 C CA . LEU A 1 73 ? -9.422 -23.812 -2.189 1 98.62 73 LEU A CA 1
ATOM 548 C C . LEU A 1 73 ? -8.312 -24.75 -2.629 1 98.62 73 LEU A C 1
ATOM 550 O O . LEU A 1 73 ? -7.93 -25.656 -1.882 1 98.62 73 LEU A O 1
ATOM 554 N N . ALA A 1 74 ? -7.805 -24.516 -3.842 1 98.62 74 ALA A N 1
ATOM 555 C CA . ALA A 1 74 ? -6.656 -25.266 -4.34 1 98.62 74 ALA A CA 1
ATOM 556 C C . ALA A 1 74 ? -5.82 -24.438 -5.297 1 98.62 74 ALA A C 1
ATOM 558 O O . ALA A 1 74 ? -6.332 -23.5 -5.93 1 98.62 74 ALA A O 1
ATOM 559 N N . ALA A 1 75 ? -4.598 -24.688 -5.324 1 98.69 75 ALA A N 1
ATOM 560 C CA . ALA A 1 75 ? -3.68 -24.109 -6.301 1 98.69 75 ALA A CA 1
ATOM 561 C C . ALA A 1 75 ? -2.934 -25.203 -7.066 1 98.69 75 ALA A C 1
ATOM 563 O O . ALA A 1 75 ? -2.287 -26.062 -6.469 1 98.69 75 ALA A O 1
ATOM 564 N N . LEU A 1 76 ? -2.961 -25.078 -8.32 1 97.94 76 LEU A N 1
ATOM 565 C CA . LEU A 1 76 ? -2.395 -26.078 -9.219 1 97.94 76 LEU A CA 1
ATOM 566 C C . LEU A 1 76 ? -0.898 -25.844 -9.406 1 97.94 76 LEU A C 1
ATOM 568 O O . LEU A 1 76 ? -0.444 -24.703 -9.484 1 97.94 76 LEU A O 1
ATOM 572 N N . ASN A 1 77 ? -0.133 -26.922 -9.398 1 98.25 77 ASN A N 1
ATOM 573 C CA . ASN A 1 77 ? 1.24 -26.953 -9.891 1 98.25 77 ASN A CA 1
ATOM 574 C C . ASN A 1 77 ? 1.349 -27.703 -11.211 1 98.25 77 ASN A C 1
ATOM 576 O O . ASN A 1 77 ? 1.346 -28.938 -11.227 1 98.25 77 ASN A O 1
ATOM 580 N N . PHE A 1 78 ? 1.44 -27 -12.281 1 98.75 78 PHE A N 1
ATOM 581 C CA . PHE A 1 78 ? 1.741 -27.703 -13.516 1 98.75 78 PHE A CA 1
ATOM 582 C C . PHE A 1 78 ? 3.107 -28.375 -13.438 1 98.75 78 PHE A C 1
ATOM 584 O O . PHE A 1 78 ? 4.062 -27.797 -12.922 1 98.75 78 PHE A O 1
ATOM 591 N N . THR A 1 79 ? 3.238 -29.578 -14 1 98.44 79 THR A N 1
ATOM 592 C CA . THR A 1 79 ? 4.484 -30.328 -13.953 1 98.44 79 THR A CA 1
ATOM 593 C C . THR A 1 79 ? 5.613 -29.562 -14.633 1 98.44 79 THR A C 1
ATOM 595 O O . THR A 1 79 ? 6.688 -29.391 -14.055 1 98.44 79 THR A O 1
ATOM 598 N N . ASP A 1 80 ? 5.383 -29.203 -15.812 1 98.5 80 ASP A N 1
ATOM 599 C CA . ASP A 1 80 ? 6.281 -28.359 -16.594 1 98.5 80 ASP A CA 1
ATOM 600 C C . ASP A 1 80 ? 5.66 -27 -16.859 1 98.5 80 ASP A C 1
ATOM 602 O O . ASP A 1 80 ? 4.934 -26.828 -17.844 1 98.5 80 ASP A O 1
ATOM 606 N N . PRO A 1 81 ? 6.023 -26.016 -16.047 1 98.5 81 PRO A N 1
ATOM 607 C CA . PRO A 1 81 ? 5.281 -24.75 -16.078 1 98.5 81 PRO A CA 1
ATOM 608 C C . PRO A 1 81 ? 5.695 -23.844 -17.234 1 98.5 81 PRO A C 1
ATOM 610 O O . PRO A 1 81 ? 4.98 -22.906 -17.562 1 98.5 81 PRO A O 1
ATOM 613 N N . LEU A 1 82 ? 6.793 -24.047 -17.891 1 98.44 82 LEU A N 1
ATOM 614 C CA . LEU A 1 82 ? 7.254 -23.219 -18.984 1 98.44 82 LEU A CA 1
ATOM 615 C C . LEU A 1 82 ? 6.688 -23.703 -20.312 1 98.44 82 LEU A C 1
ATOM 617 O O . LEU A 1 82 ? 6.645 -24.906 -20.562 1 98.44 82 LEU A O 1
ATOM 621 N N . ALA A 1 83 ? 6.32 -22.781 -21.109 1 98.69 83 ALA A N 1
ATOM 622 C CA . ALA A 1 83 ? 5.762 -23.109 -22.422 1 98.69 83 ALA A CA 1
ATOM 623 C C . ALA A 1 83 ? 6.859 -23.547 -23.391 1 98.69 83 ALA A C 1
ATOM 625 O O . ALA A 1 83 ? 8 -23.078 -23.297 1 98.69 83 ALA A O 1
ATOM 626 N N . ARG A 1 84 ? 6.434 -24.359 -24.328 1 98.44 84 ARG A N 1
ATOM 627 C CA . ARG A 1 84 ? 7.285 -24.672 -25.469 1 98.44 84 ARG A CA 1
ATOM 628 C C . ARG A 1 84 ? 7.438 -23.453 -26.375 1 98.44 84 ARG A C 1
ATOM 630 O O . ARG A 1 84 ? 6.527 -22.625 -26.469 1 98.44 84 ARG A O 1
ATOM 637 N N . THR A 1 85 ? 8.617 -23.406 -27.047 1 97.38 85 THR A N 1
ATOM 638 C CA . THR A 1 85 ? 8.82 -22.344 -28.016 1 97.38 85 THR A CA 1
ATOM 639 C C . THR A 1 85 ? 7.812 -22.469 -29.156 1 97.38 85 THR A C 1
ATOM 641 O O . THR A 1 85 ? 7.285 -21.453 -29.641 1 97.38 85 THR A O 1
ATOM 644 N N . ASP A 1 86 ? 7.617 -23.594 -29.578 1 98.25 86 ASP A N 1
ATOM 645 C CA . ASP A 1 86 ? 6.598 -24 -30.547 1 98.25 86 ASP A CA 1
ATOM 646 C C . ASP A 1 86 ? 5.703 -25.094 -29.984 1 98.25 86 ASP A C 1
ATOM 648 O O . ASP A 1 86 ? 6.176 -26.203 -29.703 1 98.25 86 ASP A O 1
ATOM 652 N N . ASP A 1 87 ? 4.496 -24.797 -29.859 1 98.31 87 ASP A N 1
ATOM 653 C CA . ASP A 1 87 ? 3.539 -25.641 -29.156 1 98.31 87 ASP A CA 1
ATOM 654 C C . ASP A 1 87 ? 3.543 -27.062 -29.719 1 98.31 87 ASP A C 1
ATOM 656 O O . ASP A 1 87 ? 3.373 -28.031 -28.969 1 98.31 87 ASP A O 1
ATOM 660 N N . GLY A 1 88 ? 3.768 -27.219 -30.969 1 97.19 88 GLY A N 1
ATOM 661 C CA . GLY A 1 88 ? 3.695 -28.516 -31.641 1 97.19 88 GLY A CA 1
ATOM 662 C C . GLY A 1 88 ? 5.012 -29.266 -31.641 1 97.19 88 GLY A C 1
ATOM 663 O O . GLY A 1 88 ? 5.094 -30.391 -32.156 1 97.19 88 GLY A O 1
ATOM 664 N N . VAL A 1 89 ? 6.066 -28.672 -31.078 1 98.06 89 VAL A N 1
ATOM 665 C CA . VAL A 1 89 ? 7.391 -29.297 -31.078 1 98.06 89 VAL A CA 1
ATOM 666 C C . VAL A 1 89 ? 7.801 -29.641 -29.656 1 98.06 89 VAL A C 1
ATOM 668 O O . VAL A 1 89 ? 7.871 -28.766 -28.797 1 98.06 89 VAL A O 1
ATOM 671 N N . ALA A 1 90 ? 8.07 -30.922 -29.469 1 97.12 90 ALA A N 1
ATOM 672 C CA . ALA A 1 90 ? 8.477 -31.375 -28.141 1 97.12 90 ALA A CA 1
ATOM 673 C C . ALA A 1 90 ? 9.711 -30.625 -27.656 1 97.12 90 ALA A C 1
ATOM 675 O O . ALA A 1 90 ? 10.633 -30.359 -28.453 1 97.12 90 ALA A O 1
ATOM 676 N N . GLN A 1 91 ? 9.734 -30.219 -26.453 1 97.12 91 GLN A N 1
ATOM 677 C CA . GLN A 1 91 ? 10.828 -29.531 -25.781 1 97.12 91 GLN A CA 1
ATOM 678 C C . GLN A 1 91 ? 10.969 -30 -24.328 1 97.12 91 GLN A C 1
ATOM 680 O O . GLN A 1 91 ? 10 -29.969 -23.562 1 97.12 91 GLN A O 1
ATOM 685 N N . PRO A 1 92 ? 12.164 -30.5 -23.953 1 96.69 92 PRO A N 1
ATOM 686 C CA . PRO A 1 92 ? 12.344 -31.047 -22.609 1 96.69 92 PRO A CA 1
ATOM 687 C C . PRO A 1 92 ? 11.961 -30.062 -21.5 1 96.69 92 PRO A C 1
ATOM 689 O O . PRO A 1 92 ? 12.258 -28.875 -21.609 1 96.69 92 PRO A O 1
ATOM 692 N N . ASP A 1 93 ? 11.211 -30.578 -20.469 1 97.5 93 ASP A N 1
ATOM 693 C CA . ASP A 1 93 ? 10.883 -29.859 -19.234 1 97.5 93 ASP A CA 1
ATOM 694 C C . ASP A 1 93 ? 9.938 -28.688 -19.516 1 97.5 93 ASP A C 1
ATOM 696 O O . ASP A 1 93 ? 9.82 -27.781 -18.688 1 97.5 93 ASP A O 1
ATOM 700 N N . ARG A 1 94 ? 9.336 -28.672 -20.672 1 98.25 94 ARG A N 1
ATOM 701 C CA . ARG A 1 94 ? 8.352 -27.672 -21.062 1 98.25 94 ARG A CA 1
ATOM 702 C C . ARG A 1 94 ? 7.031 -28.328 -21.453 1 98.25 94 ARG A C 1
ATOM 704 O O . ARG A 1 94 ? 6.961 -29.547 -21.609 1 98.25 94 ARG A O 1
ATOM 711 N N . SER A 1 95 ? 6.008 -27.562 -21.531 1 98.69 95 SER A N 1
ATOM 712 C CA . SER A 1 95 ? 4.707 -28.172 -21.781 1 98.69 95 SER A CA 1
ATOM 713 C C . SER A 1 95 ? 3.984 -27.469 -22.922 1 98.69 95 SER A C 1
ATOM 715 O O . SER A 1 95 ? 4.23 -26.281 -23.188 1 98.69 95 SER A O 1
ATOM 717 N N . SER A 1 96 ? 3.137 -28.188 -23.625 1 98.75 96 SER A N 1
ATOM 718 C CA . SER A 1 96 ? 2.238 -27.656 -24.641 1 98.75 96 SER A CA 1
ATOM 719 C C . SER A 1 96 ? 0.938 -27.141 -24.016 1 98.75 96 SER A C 1
ATOM 721 O O . SER A 1 96 ? 0.688 -27.359 -22.828 1 98.75 96 SER A O 1
ATOM 723 N N . THR A 1 97 ? 0.153 -26.469 -24.891 1 98.69 97 THR A N 1
ATOM 724 C CA . THR A 1 97 ? -1.183 -26.062 -24.469 1 98.69 97 THR A CA 1
ATOM 725 C C . THR A 1 97 ? -2.043 -27.281 -24.125 1 98.69 97 THR A C 1
ATOM 727 O O . THR A 1 97 ? -2.859 -27.219 -23.203 1 98.69 97 THR A O 1
ATOM 730 N N . GLU A 1 98 ? -1.844 -28.344 -24.797 1 98.38 98 GLU A N 1
ATOM 731 C CA . GLU A 1 98 ? -2.582 -29.578 -24.531 1 98.38 98 GLU A CA 1
ATOM 732 C C . GLU A 1 98 ? -2.184 -30.188 -23.188 1 98.38 98 GLU A C 1
ATOM 734 O O . GLU A 1 98 ? -3.037 -30.672 -22.438 1 98.38 98 GLU A O 1
ATOM 739 N N . ASP A 1 99 ? -0.911 -30.203 -22.906 1 98.62 99 ASP A N 1
ATOM 740 C CA . ASP A 1 99 ? -0.434 -30.703 -21.625 1 98.62 99 ASP A CA 1
ATOM 741 C C . ASP A 1 99 ? -1.086 -29.953 -20.469 1 98.62 99 ASP A C 1
ATOM 743 O O . ASP A 1 99 ? -1.581 -30.578 -19.531 1 98.62 99 ASP A O 1
ATOM 747 N N . GLN A 1 100 ? -1.102 -28.641 -20.562 1 98.56 100 GLN A N 1
ATOM 748 C CA . GLN A 1 100 ? -1.663 -27.812 -19.484 1 98.56 100 GLN A CA 1
ATOM 749 C C . GLN A 1 100 ? -3.168 -28.031 -19.359 1 98.56 100 GLN A C 1
ATOM 751 O O . GLN A 1 100 ? -3.701 -28.094 -18.25 1 98.56 100 GLN A O 1
ATOM 756 N N . ARG A 1 101 ? -3.816 -28.094 -20.469 1 98.62 101 ARG A N 1
ATOM 757 C CA . ARG A 1 101 ? -5.254 -28.359 -20.453 1 98.62 101 ARG A CA 1
ATOM 758 C C . ARG A 1 101 ? -5.57 -29.656 -19.719 1 98.62 101 ARG A C 1
ATOM 760 O O . ARG A 1 101 ? -6.48 -29.703 -18.891 1 98.62 101 ARG A O 1
ATOM 767 N N . ARG A 1 102 ? -4.844 -30.703 -20.047 1 98.56 102 ARG A N 1
ATOM 768 C CA . ARG A 1 102 ? -5.07 -32.031 -19.453 1 98.56 102 ARG A CA 1
ATOM 769 C C . ARG A 1 102 ? -4.848 -31.984 -17.938 1 98.56 102 ARG A C 1
ATOM 771 O O . ARG A 1 102 ? -5.668 -32.5 -17.172 1 98.56 102 ARG A O 1
ATOM 778 N N . GLU A 1 103 ? -3.766 -31.406 -17.547 1 98.81 103 GLU A N 1
ATOM 779 C CA . GLU A 1 103 ? -3.465 -31.328 -16.109 1 98.81 103 GLU A CA 1
ATOM 780 C C . GLU A 1 103 ? -4.5 -30.484 -15.375 1 98.81 103 GLU A C 1
ATOM 782 O O . GLU A 1 103 ? -4.875 -30.797 -14.242 1 98.81 103 GLU A O 1
ATOM 787 N N . LEU A 1 104 ? -4.93 -29.406 -16.016 1 98.94 104 LEU A N 1
ATOM 788 C CA . LEU A 1 104 ? -5.98 -28.594 -15.438 1 98.94 104 LEU A CA 1
ATOM 789 C C . LEU A 1 104 ? -7.266 -29.391 -15.25 1 98.94 104 LEU A C 1
ATOM 791 O O . LEU A 1 104 ? -7.914 -29.297 -14.211 1 98.94 104 LEU A O 1
ATOM 795 N N . GLY A 1 105 ? -7.621 -30.141 -16.266 1 98.88 105 GLY A N 1
ATOM 796 C CA . GLY A 1 105 ? -8.805 -30.984 -16.172 1 98.88 105 GLY A CA 1
ATOM 797 C C . GLY A 1 105 ? -8.766 -31.938 -14.984 1 98.88 105 GLY A C 1
ATOM 798 O O . GLY A 1 105 ? -9.773 -32.125 -14.297 1 98.88 105 GLY A O 1
ATOM 799 N N . VAL A 1 106 ? -7.652 -32.5 -14.766 1 98.75 106 VAL A N 1
ATOM 800 C CA . VAL A 1 106 ? -7.48 -33.438 -13.648 1 98.75 106 VAL A CA 1
ATOM 801 C C . VAL A 1 106 ? -7.664 -32.688 -12.328 1 98.75 106 VAL A C 1
ATOM 803 O O . VAL A 1 106 ? -8.352 -33.188 -11.422 1 98.75 106 VAL A O 1
ATOM 806 N N . ALA A 1 107 ? -7.09 -31.531 -12.203 1 98.81 107 ALA A N 1
ATOM 807 C CA . ALA A 1 107 ? -7.18 -30.734 -10.977 1 98.81 107 ALA A CA 1
ATOM 808 C C . ALA A 1 107 ? -8.625 -30.312 -10.703 1 98.81 107 ALA A C 1
ATOM 810 O O . ALA A 1 107 ? -9.07 -30.312 -9.555 1 98.81 107 ALA A O 1
ATOM 811 N N . ILE A 1 108 ? -9.312 -29.906 -11.742 1 98.88 108 ILE A N 1
ATOM 812 C CA . ILE A 1 108 ? -10.711 -29.531 -11.617 1 98.88 108 ILE A CA 1
ATOM 813 C C . ILE A 1 108 ? -11.523 -30.719 -11.102 1 98.88 108 ILE A C 1
ATOM 815 O O . ILE A 1 108 ? -12.312 -30.578 -10.164 1 98.88 108 ILE A O 1
ATOM 819 N N . ALA A 1 109 ? -11.305 -31.844 -11.719 1 98.69 109 ALA A N 1
ATOM 820 C CA . ALA A 1 109 ? -12.031 -33.062 -11.32 1 98.69 109 ALA A CA 1
ATOM 821 C C . ALA A 1 109 ? -11.766 -33.375 -9.852 1 98.69 109 ALA A C 1
ATOM 823 O O . ALA A 1 109 ? -12.688 -33.75 -9.117 1 98.69 109 ALA A O 1
ATOM 824 N N . GLU A 1 110 ? -10.578 -33.281 -9.461 1 98.38 110 GLU A N 1
ATOM 825 C CA . GLU A 1 110 ? -10.203 -33.594 -8.078 1 98.38 110 GLU A CA 1
ATOM 826 C C . GLU A 1 110 ? -10.891 -32.625 -7.105 1 98.38 110 GLU A C 1
ATOM 828 O O . GLU A 1 110 ? -11.391 -33.062 -6.059 1 98.38 110 GLU A O 1
ATOM 833 N N . LEU A 1 111 ? -10.852 -31.344 -7.426 1 98.62 111 LEU A N 1
ATOM 834 C CA . LEU A 1 111 ? -11.477 -30.359 -6.547 1 98.62 111 LEU A CA 1
ATOM 835 C C . LEU A 1 111 ? -12.984 -30.594 -6.457 1 98.62 111 LEU A C 1
ATOM 837 O O . LEU A 1 111 ? -13.562 -30.484 -5.375 1 98.62 111 LEU A O 1
ATOM 841 N N . LYS A 1 112 ? -13.633 -30.906 -7.578 1 98.44 112 LYS A N 1
ATOM 842 C CA . LYS A 1 112 ? -15.055 -31.234 -7.578 1 98.44 112 LYS A CA 1
ATOM 843 C C . LYS A 1 112 ? -15.352 -32.438 -6.711 1 98.44 112 LYS A C 1
ATOM 845 O O . LYS A 1 112 ? -16.297 -32.438 -5.926 1 98.44 112 LYS A O 1
ATOM 850 N N . ARG A 1 113 ? -14.547 -33.406 -6.82 1 98 113 ARG A N 1
ATOM 851 C CA . ARG A 1 113 ? -14.734 -34.625 -6.043 1 98 113 ARG A CA 1
ATOM 852 C C . ARG A 1 113 ? -14.594 -34.344 -4.547 1 98 113 ARG A C 1
ATOM 854 O O . ARG A 1 113 ? -15.422 -34.812 -3.75 1 98 113 ARG A O 1
ATOM 861 N N . ARG A 1 114 ? -13.602 -33.625 -4.215 1 96.81 114 ARG A N 1
ATOM 862 C CA . ARG A 1 114 ? -13.281 -33.312 -2.822 1 96.81 114 ARG A CA 1
ATOM 863 C C . ARG A 1 114 ? -14.359 -32.469 -2.172 1 96.81 114 ARG A C 1
ATOM 865 O O . ARG A 1 114 ? -14.641 -32.625 -0.979 1 96.81 114 ARG A O 1
ATOM 872 N N . THR A 1 115 ? -14.977 -31.625 -2.938 1 97.25 115 THR A N 1
ATOM 873 C CA . THR A 1 115 ? -15.891 -30.641 -2.359 1 97.25 115 THR A CA 1
ATOM 874 C C . THR A 1 115 ? -17.344 -31.047 -2.615 1 97.25 115 THR A C 1
ATOM 876 O O . THR A 1 115 ? -18.266 -30.516 -1.989 1 97.25 115 THR A O 1
ATOM 879 N N . GLY A 1 116 ? -17.625 -31.875 -3.621 1 97.19 116 GLY A N 1
ATOM 880 C CA . GLY A 1 116 ? -18.969 -32.281 -4.008 1 97.19 116 GLY A CA 1
ATOM 881 C C . GLY A 1 116 ? -19.656 -31.234 -4.871 1 97.19 116 GLY A C 1
ATOM 882 O O . GLY A 1 116 ? -20.844 -31.375 -5.211 1 97.19 116 GLY A O 1
ATOM 883 N N . ALA A 1 117 ? -18.969 -30.25 -5.262 1 97.25 117 ALA A N 1
ATOM 884 C CA . ALA A 1 117 ? -19.562 -29.172 -6.051 1 97.25 117 ALA A CA 1
ATOM 885 C C . ALA A 1 117 ? -19.688 -29.578 -7.516 1 97.25 117 ALA A C 1
ATOM 887 O O . ALA A 1 117 ? -18.859 -30.328 -8.031 1 97.25 117 ALA A O 1
ATOM 888 N N . ALA A 1 118 ? -20.656 -29 -8.164 1 97.19 118 ALA A N 1
ATOM 889 C CA . ALA A 1 118 ? -20.875 -29.281 -9.578 1 97.19 118 ALA A CA 1
ATOM 890 C C . ALA A 1 118 ? -19.938 -28.438 -10.445 1 97.19 118 ALA A C 1
ATOM 892 O O . ALA A 1 118 ? -19.531 -28.859 -11.531 1 97.19 118 ALA A O 1
ATOM 893 N N . LYS A 1 119 ? -19.656 -27.234 -9.984 1 98.19 119 LYS A N 1
ATOM 894 C CA . LYS A 1 119 ? -18.797 -26.297 -10.703 1 98.19 119 LYS A CA 1
ATOM 895 C C . LYS A 1 119 ? -17.734 -25.703 -9.789 1 98.19 119 LYS A C 1
ATOM 897 O O . LYS A 1 119 ? -17.906 -25.672 -8.57 1 98.19 119 LYS A O 1
ATOM 902 N N . VAL A 1 120 ? -16.688 -25.266 -10.422 1 98.81 120 VAL A N 1
ATOM 903 C CA . VAL A 1 120 ? -15.633 -24.562 -9.688 1 98.81 120 VAL A CA 1
ATOM 904 C C . VAL A 1 120 ? -15.352 -23.219 -10.344 1 98.81 120 VAL A C 1
ATOM 906 O O . VAL A 1 120 ? -15.688 -23 -11.516 1 98.81 120 VAL A O 1
ATOM 909 N N . ALA A 1 121 ? -14.875 -22.234 -9.594 1 98.94 121 ALA A N 1
ATOM 910 C CA . ALA A 1 121 ? -14.305 -21 -10.125 1 98.94 121 ALA A CA 1
ATOM 911 C C . ALA A 1 121 ? -12.812 -21.156 -10.391 1 98.94 121 ALA A C 1
ATOM 913 O O . ALA A 1 121 ? -12.094 -21.75 -9.586 1 98.94 121 ALA A O 1
ATOM 914 N N . LEU A 1 122 ? -12.375 -20.688 -11.531 1 98.94 122 LEU A N 1
ATOM 915 C CA . LEU A 1 122 ? -10.961 -20.703 -11.898 1 98.94 122 LEU A CA 1
ATOM 916 C C . LEU A 1 122 ? -10.375 -19.297 -11.859 1 98.94 122 LEU A C 1
ATOM 918 O O . LEU A 1 122 ? -10.953 -18.359 -12.422 1 98.94 122 LEU A O 1
ATOM 922 N N . VAL A 1 123 ? -9.32 -19.094 -11.148 1 99 123 VAL A N 1
ATOM 923 C CA . VAL A 1 123 ? -8.57 -17.844 -11.109 1 99 123 VAL A CA 1
ATOM 924 C C . VAL A 1 123 ? -7.16 -18.062 -11.648 1 99 123 VAL A C 1
ATOM 926 O O . VAL A 1 123 ? -6.371 -18.797 -11.055 1 99 123 VAL A O 1
ATOM 929 N N . ALA A 1 124 ? -6.844 -17.375 -12.727 1 98.94 124 ALA A N 1
ATOM 930 C CA . ALA A 1 124 ? -5.609 -17.703 -13.438 1 98.94 124 ALA A CA 1
ATOM 931 C C . ALA A 1 124 ? -4.738 -16.469 -13.609 1 98.94 124 ALA A C 1
ATOM 933 O O . ALA A 1 124 ? -5.25 -15.359 -13.812 1 98.94 124 ALA A O 1
ATOM 934 N N . SER A 1 125 ? -3.449 -16.688 -13.555 1 98.88 125 SER A N 1
ATOM 935 C CA . SER A 1 125 ? -2.465 -15.656 -13.859 1 98.88 125 SER A CA 1
ATOM 936 C C . SER A 1 125 ? -1.757 -15.938 -15.18 1 98.88 125 SER A C 1
ATOM 938 O O . SER A 1 125 ? -1.326 -17.062 -15.43 1 98.88 125 SER A O 1
ATOM 940 N N . SER A 1 126 ? -1.65 -14.906 -15.953 1 98.75 126 SER A N 1
ATOM 941 C CA . SER A 1 126 ? -0.807 -14.945 -17.141 1 98.75 126 SER A CA 1
ATOM 942 C C . SER A 1 126 ? -1.106 -16.172 -18 1 98.75 126 SER A C 1
ATOM 944 O O . SER A 1 126 ? -2.256 -16.406 -18.375 1 98.75 126 SER A O 1
ATOM 946 N N . ARG A 1 127 ? -0.223 -17.094 -18.25 1 98.88 127 ARG A N 1
ATOM 947 C CA . ARG A 1 127 ? -0.357 -18.266 -19.094 1 98.88 127 ARG A CA 1
ATOM 948 C C . ARG A 1 127 ? -1.463 -19.188 -18.578 1 98.88 127 ARG A C 1
ATOM 950 O O . ARG A 1 127 ? -2.107 -19.891 -19.359 1 98.88 127 ARG A O 1
ATOM 957 N N . GLY A 1 128 ? -1.681 -19.156 -17.281 1 98.88 128 GLY A N 1
ATOM 958 C CA . GLY A 1 128 ? -2.738 -19.984 -16.719 1 98.88 128 GLY A CA 1
ATOM 959 C C . GLY A 1 128 ? -4.102 -19.703 -17.328 1 98.88 128 GLY A C 1
ATOM 960 O O . GLY A 1 128 ? -4.941 -20.594 -17.422 1 98.88 128 GLY A O 1
ATOM 961 N N . GLY A 1 129 ? -4.305 -18.484 -17.75 1 98.94 129 GLY A N 1
ATOM 962 C CA . GLY A 1 129 ? -5.555 -18.125 -18.406 1 98.94 129 GLY A CA 1
ATOM 963 C C . GLY A 1 129 ? -5.742 -18.812 -19.75 1 98.94 129 GLY A C 1
ATOM 964 O O . GLY A 1 129 ? -6.867 -19.125 -20.125 1 98.94 129 GLY A O 1
ATOM 965 N N . ASN A 1 130 ? -4.641 -19.016 -20.469 1 98.75 130 ASN A N 1
ATOM 966 C CA . ASN A 1 130 ? -4.707 -19.781 -21.703 1 98.75 130 ASN A CA 1
ATOM 967 C C . ASN A 1 130 ? -5.207 -21.203 -21.453 1 98.75 130 ASN A C 1
ATOM 969 O O . ASN A 1 130 ? -6.055 -21.703 -22.203 1 98.75 130 ASN A O 1
ATOM 973 N N . ALA A 1 131 ? -4.695 -21.797 -20.438 1 98.88 131 ALA A N 1
ATOM 974 C CA . ALA A 1 131 ? -5.109 -23.156 -20.078 1 98.88 131 ALA A CA 1
ATOM 975 C C . ALA A 1 131 ? -6.594 -23.203 -19.719 1 98.88 131 ALA A C 1
ATOM 977 O O . ALA A 1 131 ? -7.316 -24.109 -20.141 1 98.88 131 ALA A O 1
ATOM 978 N N . VAL A 1 132 ? -7 -22.203 -19 1 98.94 132 VAL A N 1
ATOM 979 C CA . VAL A 1 132 ? -8.391 -22.109 -18.562 1 98.94 132 VAL A CA 1
ATOM 980 C C . VAL A 1 132 ? -9.305 -21.969 -19.766 1 98.94 132 VAL A C 1
ATOM 982 O O . VAL A 1 132 ? -10.281 -22.703 -19.906 1 98.94 132 VAL A O 1
ATOM 985 N N . ARG A 1 133 ? -8.992 -21.047 -20.656 1 98.88 133 ARG A N 1
ATOM 986 C CA . ARG A 1 133 ? -9.812 -20.812 -21.844 1 98.88 133 ARG A CA 1
ATOM 987 C C . ARG A 1 133 ? -9.828 -22.047 -22.75 1 98.88 133 ARG A C 1
ATOM 989 O O . ARG A 1 133 ? -10.875 -22.406 -23.297 1 98.88 133 ARG A O 1
ATOM 996 N N . ASN A 1 134 ? -8.68 -22.656 -22.891 1 98.75 134 ASN A N 1
ATOM 997 C CA . ASN A 1 134 ? -8.586 -23.875 -23.703 1 98.75 134 ASN A CA 1
ATOM 998 C C . ASN A 1 134 ? -9.477 -24.984 -23.141 1 98.75 134 ASN A C 1
ATOM 1000 O O . ASN A 1 134 ? -10.234 -25.609 -23.875 1 98.75 134 ASN A O 1
ATOM 1004 N N . TYR A 1 135 ? -9.398 -25.219 -21.844 1 98.88 135 TYR A N 1
ATOM 1005 C CA . TYR A 1 135 ? -10.211 -26.25 -21.172 1 98.88 135 TYR A CA 1
ATOM 1006 C C . TYR A 1 135 ? -11.695 -26 -21.406 1 98.88 135 TYR A C 1
ATOM 1008 O O . TYR A 1 135 ? -12.43 -26.922 -21.766 1 98.88 135 TYR A O 1
ATOM 1016 N N . ILE A 1 136 ? -12.133 -24.75 -21.25 1 98.69 136 ILE A N 1
ATOM 1017 C CA . ILE A 1 136 ? -13.539 -24.375 -21.391 1 98.69 136 ILE A CA 1
ATOM 1018 C C . ILE A 1 136 ? -13.977 -24.562 -22.844 1 98.69 136 ILE A C 1
ATOM 1020 O O . ILE A 1 136 ? -15.039 -25.125 -23.109 1 98.69 136 ILE A O 1
ATOM 1024 N N . LYS A 1 137 ? -13.141 -24.125 -23.75 1 96.69 137 LYS A N 1
ATOM 1025 C CA . LYS A 1 137 ? -13.477 -24.125 -25.172 1 96.69 137 LYS A CA 1
ATOM 1026 C C . LYS A 1 137 ? -13.672 -25.547 -25.688 1 96.69 137 LYS A C 1
ATOM 1028 O O . LYS A 1 137 ? -14.523 -25.781 -26.547 1 96.69 137 LYS A O 1
ATOM 1033 N N . VAL A 1 138 ? -12.953 -26.5 -25.156 1 95.62 138 VAL A N 1
ATOM 1034 C CA . VAL A 1 138 ? -12.984 -27.859 -25.703 1 95.62 138 VAL A CA 1
ATOM 1035 C C . VAL A 1 138 ? -14.047 -28.688 -24.984 1 95.62 138 VAL A C 1
ATOM 1037 O O . VAL A 1 138 ? -14.133 -29.891 -25.188 1 95.62 138 VAL A O 1
ATOM 1040 N N . GLY A 1 139 ? -14.812 -28.094 -24.094 1 95.25 139 GLY A N 1
ATOM 1041 C CA . GLY A 1 139 ? -15.953 -28.828 -23.562 1 95.25 139 GLY A CA 1
ATOM 1042 C C . GLY A 1 139 ? -16.031 -28.812 -22.047 1 95.25 139 GLY A C 1
ATOM 1043 O O . GLY A 1 139 ? -16.859 -29.484 -21.453 1 95.25 139 GLY A O 1
ATOM 1044 N N . GLY A 1 140 ? -15.18 -28.047 -21.406 1 97.88 140 GLY A N 1
ATOM 1045 C CA . GLY A 1 140 ? -15.133 -28.047 -19.953 1 97.88 140 GLY A CA 1
ATOM 1046 C C . GLY A 1 140 ? -16.047 -27 -19.328 1 97.88 140 GLY A C 1
ATOM 1047 O O . GLY A 1 140 ? -16.016 -26.797 -18.109 1 97.88 140 GLY A O 1
ATOM 1048 N N . ALA A 1 141 ? -16.875 -26.375 -20.109 1 98 141 ALA A N 1
ATOM 1049 C CA . ALA A 1 141 ? -17.688 -25.266 -19.641 1 98 141 ALA A CA 1
ATOM 1050 C C . ALA A 1 141 ? -18.641 -25.703 -18.531 1 98 141 ALA A C 1
ATOM 1052 O O . ALA A 1 141 ? -18.922 -24.938 -17.609 1 98 141 ALA A O 1
ATOM 1053 N N . ALA A 1 142 ? -19.109 -26.859 -18.547 1 97.88 142 ALA A N 1
ATOM 1054 C CA . ALA A 1 142 ? -20.078 -27.344 -17.578 1 97.88 142 ALA A CA 1
ATOM 1055 C C . ALA A 1 142 ? -19.469 -27.469 -16.188 1 97.88 142 ALA A C 1
ATOM 1057 O O . ALA A 1 142 ? -20.188 -27.516 -15.195 1 97.88 142 ALA A O 1
ATOM 1058 N N . ASP A 1 143 ? -18.172 -27.5 -16.125 1 98.5 143 ASP A N 1
ATOM 1059 C CA . ASP A 1 143 ? -17.469 -27.688 -14.852 1 98.5 143 ASP A CA 1
ATOM 1060 C C . ASP A 1 143 ? -17.109 -26.344 -14.227 1 98.5 143 ASP A C 1
ATOM 1062 O O . ASP A 1 143 ? -16.594 -26.297 -13.102 1 98.5 143 ASP A O 1
ATOM 1066 N N . VAL A 1 144 ? -17.328 -25.266 -14.891 1 98.88 144 VAL A N 1
ATOM 1067 C CA . VAL A 1 144 ? -16.734 -24 -14.492 1 98.88 144 VAL A CA 1
ATOM 1068 C C . VAL A 1 144 ? -17.828 -22.953 -14.312 1 98.88 144 VAL A C 1
ATOM 1070 O O . VAL A 1 144 ? -18.656 -22.75 -15.195 1 98.88 144 VAL A O 1
ATOM 1073 N N . SER A 1 145 ? -17.844 -22.328 -13.156 1 98.62 145 SER A N 1
ATOM 1074 C CA . SER A 1 145 ? -18.797 -21.25 -12.898 1 98.62 145 SER A CA 1
ATOM 1075 C C . SER A 1 145 ? -18.219 -19.891 -13.312 1 98.62 145 SER A C 1
ATOM 1077 O O . SER A 1 145 ? -18.906 -19.109 -13.969 1 98.62 145 SER A O 1
ATOM 1079 N N . HIS A 1 146 ? -17.031 -19.656 -12.898 1 98.81 146 HIS A N 1
ATOM 1080 C CA . HIS A 1 146 ? -16.328 -18.391 -13.156 1 98.81 146 HIS A CA 1
ATOM 1081 C C . HIS A 1 146 ? -14.938 -18.656 -13.727 1 98.81 146 HIS A C 1
ATOM 1083 O O . HIS A 1 146 ? -14.242 -19.578 -13.297 1 98.81 146 HIS A O 1
ATOM 1089 N N . ALA A 1 147 ? -14.531 -17.812 -14.656 1 98.94 147 ALA A N 1
ATOM 1090 C CA . ALA A 1 147 ? -13.156 -17.734 -15.156 1 98.94 147 ALA A CA 1
ATOM 1091 C C . ALA A 1 147 ? -12.586 -16.328 -14.984 1 98.94 147 ALA A C 1
ATOM 1093 O O . ALA A 1 147 ? -12.992 -15.398 -15.688 1 98.94 147 ALA A O 1
ATOM 1094 N N . VAL A 1 148 ? -11.703 -16.188 -14.062 1 99 148 VAL A N 1
ATOM 1095 C CA . VAL A 1 148 ? -11.008 -14.922 -13.844 1 99 148 VAL A CA 1
ATOM 1096 C C . VAL A 1 148 ? -9.602 -14.992 -14.43 1 99 148 VAL A C 1
ATOM 1098 O O . VAL A 1 148 ? -8.781 -15.805 -14 1 99 148 VAL A O 1
ATOM 1101 N N . LEU A 1 149 ? -9.336 -14.148 -15.383 1 98.94 149 LEU A N 1
ATOM 1102 C CA . LEU A 1 149 ? -8.086 -14.156 -16.141 1 98.94 149 LEU A CA 1
ATOM 1103 C C . LEU A 1 149 ? -7.277 -12.898 -15.844 1 98.94 149 LEU A C 1
ATOM 1105 O O . LEU A 1 149 ? -7.605 -11.812 -16.328 1 98.94 149 LEU A O 1
ATOM 1109 N N . CYS A 1 150 ? -6.191 -13.055 -15.117 1 98.94 150 CYS A N 1
ATOM 1110 C CA . CYS A 1 150 ? -5.379 -11.922 -14.68 1 98.94 150 CYS A CA 1
ATOM 1111 C C . CYS A 1 150 ? -4.113 -11.805 -15.516 1 98.94 150 CYS A C 1
ATOM 1113 O O . CYS A 1 150 ? -3.232 -12.664 -15.445 1 98.94 150 CYS A O 1
ATOM 1115 N N . GLY A 1 151 ? -4.027 -10.758 -16.234 1 98.88 151 GLY A N 1
ATOM 1116 C CA . GLY A 1 151 ? -2.848 -10.523 -17.047 1 98.88 151 GLY A CA 1
ATOM 1117 C C . GLY A 1 151 ? -2.662 -11.555 -18.141 1 98.88 151 GLY A C 1
ATOM 1118 O O . GLY A 1 151 ? -1.537 -11.812 -18.578 1 98.88 151 GLY A O 1
ATOM 1119 N N . THR A 1 152 ? -3.703 -12.266 -18.469 1 98.94 152 THR A N 1
ATOM 1120 C CA . THR A 1 152 ? -3.611 -13.266 -19.531 1 98.94 152 THR A CA 1
ATOM 1121 C C . THR A 1 152 ? -3.445 -12.594 -20.891 1 98.94 152 THR A C 1
ATOM 1123 O O . THR A 1 152 ? -4.184 -11.672 -21.234 1 98.94 152 THR A O 1
ATOM 1126 N N . PRO A 1 153 ? -2.48 -13 -21.641 1 98.69 153 PRO A N 1
ATOM 1127 C CA . PRO A 1 153 ? -2.307 -12.398 -22.969 1 98.69 153 PRO A CA 1
ATOM 1128 C C . PRO A 1 153 ? -3.277 -12.969 -24 1 98.69 153 PRO A C 1
ATOM 1130 O O . PRO A 1 153 ? -2.852 -13.609 -24.969 1 98.69 153 PRO A O 1
ATOM 1133 N N . ASN A 1 154 ? -4.504 -12.594 -23.906 1 98.88 154 ASN A N 1
ATOM 1134 C CA . ASN A 1 154 ? -5.598 -13.172 -24.688 1 98.88 154 ASN A CA 1
ATOM 1135 C C . ASN A 1 154 ? -5.438 -12.891 -26.172 1 98.88 154 ASN A C 1
ATOM 1137 O O . ASN A 1 154 ? -6.027 -13.578 -27.016 1 98.88 154 ASN A O 1
ATOM 1141 N N . HIS A 1 155 ? -4.703 -11.898 -26.531 1 98.62 155 HIS A N 1
ATOM 1142 C CA . HIS A 1 155 ? -4.441 -11.586 -27.922 1 98.62 155 HIS A CA 1
ATOM 1143 C C . HIS A 1 155 ? -2.949 -11.609 -28.219 1 98.62 155 HIS A C 1
ATOM 1145 O O . HIS A 1 155 ? -2.49 -10.961 -29.172 1 98.62 155 HIS A O 1
ATOM 1151 N N . GLY A 1 156 ? -2.227 -12.273 -27.297 1 98.69 156 GLY A N 1
ATOM 1152 C CA . GLY A 1 156 ? -0.796 -12.477 -27.469 1 98.69 156 GLY A CA 1
ATOM 1153 C C . GLY A 1 156 ? 0.044 -11.422 -26.766 1 98.69 156 GLY A C 1
ATOM 1154 O O . GLY A 1 156 ? -0.473 -10.383 -26.359 1 98.69 156 GLY A O 1
ATOM 1155 N N . VAL A 1 157 ? 1.355 -11.805 -26.641 1 98.38 157 VAL A N 1
ATOM 1156 C CA . VAL A 1 157 ? 2.348 -10.82 -26.203 1 98.38 157 VAL A CA 1
ATOM 1157 C C . VAL A 1 157 ? 2.846 -10.031 -27.422 1 98.38 157 VAL A C 1
ATOM 1159 O O . VAL A 1 157 ? 3.328 -8.906 -27.281 1 98.38 157 VAL A O 1
ATOM 1162 N N . TYR A 1 158 ? 2.682 -10.656 -28.531 1 98.06 158 TYR A N 1
ATOM 1163 C CA . TYR A 1 158 ? 2.914 -10.086 -29.844 1 98.06 158 TYR A CA 1
ATOM 1164 C C . TYR A 1 158 ? 2.023 -10.75 -30.891 1 98.06 158 TYR A C 1
ATOM 1166 O O . TYR A 1 158 ? 1.46 -11.82 -30.641 1 98.06 158 TYR A O 1
ATOM 1174 N N . ALA A 1 159 ? 1.82 -10.078 -32.031 1 98.5 159 ALA A N 1
ATOM 1175 C CA . ALA A 1 159 ? 1.125 -10.602 -33.188 1 98.5 159 ALA A CA 1
ATOM 1176 C C . ALA A 1 159 ? 1.977 -10.453 -34.438 1 98.5 159 ALA A C 1
ATOM 1178 O O . ALA A 1 159 ? 1.796 -9.508 -35.219 1 98.5 159 ALA A O 1
ATOM 1179 N N . TRP A 1 160 ? 2.859 -11.344 -34.625 1 98.12 160 TRP A N 1
ATOM 1180 C CA . TRP A 1 160 ? 3.818 -11.305 -35.719 1 98.12 160 TRP A CA 1
ATOM 1181 C C . TRP A 1 160 ? 3.545 -12.422 -36.719 1 98.12 160 TRP A C 1
ATOM 1183 O O . TRP A 1 160 ? 2.848 -13.391 -36.406 1 98.12 160 TRP A O 1
ATOM 1193 N N . ASP A 1 161 ? 4.109 -12.289 -37.938 1 97.75 161 ASP A N 1
ATOM 1194 C CA . ASP A 1 161 ? 3.92 -13.281 -38.969 1 97.75 161 ASP A CA 1
ATOM 1195 C C . ASP A 1 161 ? 4.863 -14.469 -38.781 1 97.75 161 ASP A C 1
ATOM 1197 O O . ASP A 1 161 ? 4.629 -15.547 -39.312 1 97.75 161 ASP A O 1
ATOM 1201 N N . ALA A 1 162 ? 5.91 -14.281 -38.062 1 96.38 162 ALA A N 1
ATOM 1202 C CA . ALA A 1 162 ? 6.848 -15.352 -37.75 1 96.38 162 ALA A CA 1
ATOM 1203 C C . ALA A 1 162 ? 6.527 -15.984 -36.375 1 96.38 162 ALA A C 1
ATOM 1205 O O . ALA A 1 162 ? 5.918 -15.344 -35.531 1 96.38 162 ALA A O 1
ATOM 1206 N N . GLY A 1 163 ? 6.914 -17.281 -36.219 1 96.69 163 GLY A N 1
ATOM 1207 C CA . GLY A 1 163 ? 6.742 -17.938 -34.938 1 96.69 163 GLY A CA 1
ATOM 1208 C C . GLY A 1 163 ? 5.297 -18.266 -34.594 1 96.69 163 GLY A C 1
ATOM 1209 O O . GLY A 1 163 ? 4.859 -18.125 -33.469 1 96.69 163 GLY A O 1
ATOM 1210 N N . LEU A 1 164 ? 4.52 -18.688 -35.562 1 97.94 164 LEU A N 1
ATOM 1211 C CA . LEU A 1 164 ? 3.078 -18.875 -35.438 1 97.94 164 LEU A CA 1
ATOM 1212 C C . LEU A 1 164 ? 2.76 -20.031 -34.5 1 97.94 164 LEU A C 1
ATOM 1214 O O . LEU A 1 164 ? 1.641 -20.141 -34 1 97.94 164 LEU A O 1
ATOM 1218 N N . GLY A 1 165 ? 3.711 -20.906 -34.188 1 98.19 165 GLY A N 1
ATOM 1219 C CA . GLY A 1 165 ? 3.504 -22.047 -33.312 1 98.19 165 GLY A CA 1
ATOM 1220 C C . GLY A 1 165 ? 3.598 -21.688 -31.844 1 98.19 165 GLY A C 1
ATOM 1221 O O . GLY A 1 165 ? 3.26 -22.484 -30.984 1 98.19 165 GLY A O 1
ATOM 1222 N N . ASN A 1 166 ? 4.023 -20.484 -31.562 1 98.44 166 ASN A N 1
ATOM 1223 C CA . ASN A 1 166 ? 4.121 -20.016 -30.188 1 98.44 166 ASN A CA 1
ATOM 1224 C C . ASN A 1 166 ? 2.748 -19.703 -29.594 1 98.44 166 ASN A C 1
ATOM 1226 O O . ASN A 1 166 ? 1.963 -18.969 -30.203 1 98.44 166 ASN A O 1
ATOM 1230 N N . GLU A 1 167 ? 2.49 -20.188 -28.406 1 98.25 167 GLU A N 1
ATOM 1231 C CA . GLU A 1 167 ? 1.151 -20.062 -27.844 1 98.25 167 GLU A CA 1
ATOM 1232 C C . GLU A 1 167 ? 0.841 -18.609 -27.5 1 98.25 167 GLU A C 1
ATOM 1234 O O . GLU A 1 167 ? -0.322 -18.234 -27.328 1 98.25 167 GLU A O 1
ATOM 1239 N N . PHE A 1 168 ? 1.897 -17.703 -27.469 1 98.62 168 PHE A N 1
ATOM 1240 C CA . PHE A 1 168 ? 1.717 -16.297 -27.094 1 98.62 168 PHE A CA 1
ATOM 1241 C C . PHE A 1 168 ? 1.68 -15.406 -28.312 1 98.62 168 PHE A C 1
ATOM 1243 O O . PHE A 1 168 ? 1.738 -14.18 -28.203 1 98.62 168 PHE A O 1
ATOM 1250 N N . ASN A 1 169 ? 1.667 -15.969 -29.516 1 98.75 169 ASN A N 1
ATOM 1251 C CA . ASN A 1 169 ? 1.523 -15.203 -30.75 1 98.75 169 ASN A CA 1
ATOM 1252 C C . ASN A 1 169 ? 0.056 -15.016 -31.125 1 98.75 169 ASN A C 1
ATOM 1254 O O . ASN A 1 169 ? -0.633 -15.977 -31.453 1 98.75 169 ASN A O 1
ATOM 1258 N N . GLY A 1 170 ? -0.37 -13.789 -31.156 1 98.62 170 GLY A N 1
ATOM 1259 C CA . GLY A 1 170 ? -1.761 -13.477 -31.438 1 98.62 170 GLY A CA 1
ATOM 1260 C C . GLY A 1 170 ? -2.195 -13.875 -32.844 1 98.62 170 GLY A C 1
ATOM 1261 O O . GLY A 1 170 ? -3.391 -14.031 -33.094 1 98.62 170 GLY A O 1
ATOM 1262 N N . LYS A 1 171 ? -1.261 -14.117 -33.656 1 98.25 171 LYS A N 1
ATOM 1263 C CA . LYS A 1 171 ? -1.559 -14.523 -35.031 1 98.25 171 LYS A CA 1
ATOM 1264 C C . LYS A 1 171 ? -1.498 -16.047 -35.188 1 98.25 171 LYS A C 1
ATOM 1266 O O . LYS A 1 171 ? -1.858 -16.578 -36.25 1 98.25 171 LYS A O 1
ATOM 1271 N N . GLY A 1 172 ? -1.083 -16.719 -34.156 1 98.31 172 GLY A N 1
ATOM 1272 C CA . GLY A 1 172 ? -0.954 -18.156 -34.219 1 98.31 172 GLY A CA 1
ATOM 1273 C C . GLY A 1 172 ? -2.285 -18.875 -34.125 1 98.31 172 GLY A C 1
ATOM 1274 O O . GLY A 1 172 ? -3.289 -18.297 -33.719 1 98.31 172 GLY A O 1
ATOM 1275 N N . PRO A 1 173 ? -2.271 -20.141 -34.5 1 97.69 173 PRO A N 1
ATOM 1276 C CA . PRO A 1 173 ? -3.529 -20.891 -34.562 1 97.69 173 PRO A CA 1
ATOM 1277 C C . PRO A 1 173 ? -4.16 -21.062 -33.188 1 97.69 173 PRO A C 1
ATOM 1279 O O . PRO A 1 173 ? -5.387 -21.094 -33.062 1 97.69 173 PRO A O 1
ATOM 1282 N N . PHE A 1 174 ? -3.434 -21.172 -32.156 1 98.25 174 PHE A N 1
ATOM 1283 C CA . PHE A 1 174 ? -3.973 -21.422 -30.828 1 98.25 174 PHE A CA 1
ATOM 1284 C C . PHE A 1 174 ? -4.867 -20.266 -30.391 1 98.25 174 PHE A C 1
ATOM 1286 O O . PHE A 1 174 ? -6.047 -20.469 -30.094 1 98.25 174 PHE A O 1
ATOM 1293 N N . LEU A 1 175 ? -4.293 -19.016 -30.406 1 98.62 175 LEU A N 1
ATOM 1294 C CA . LEU A 1 175 ? -5.055 -17.859 -29.938 1 98.62 175 LEU A CA 1
ATOM 1295 C C . LEU A 1 175 ? -6.16 -17.5 -30.922 1 98.62 175 LEU A C 1
ATOM 1297 O O . LEU A 1 175 ? -7.242 -17.062 -30.516 1 98.62 175 LEU A O 1
ATOM 1301 N N . ARG A 1 176 ? -5.906 -17.641 -32.156 1 97.94 176 ARG A N 1
ATOM 1302 C CA . ARG A 1 176 ? -6.969 -17.422 -33.156 1 97.94 176 ARG A CA 1
ATOM 1303 C C . ARG A 1 176 ? -8.148 -18.359 -32.906 1 97.94 176 ARG A C 1
ATOM 1305 O O . ARG A 1 176 ? -9.305 -17.953 -33.062 1 97.94 176 ARG A O 1
ATOM 1312 N N . GLY A 1 177 ? -7.766 -19.578 -32.562 1 97.75 177 GLY A N 1
ATOM 1313 C CA . GLY A 1 177 ? -8.805 -20.547 -32.25 1 97.75 177 GLY A CA 1
ATOM 1314 C C . GLY A 1 177 ? -9.617 -20.156 -31.016 1 97.75 177 GLY A C 1
ATOM 1315 O O . GLY A 1 177 ? -10.844 -20.281 -31.031 1 97.75 177 GLY A O 1
ATOM 1316 N N . LEU A 1 178 ? -8.992 -19.688 -30 1 98.12 178 LEU A N 1
ATOM 1317 C CA . LEU A 1 178 ? -9.672 -19.297 -28.766 1 98.12 178 LEU A CA 1
ATOM 1318 C C . LEU A 1 178 ? -10.523 -18.062 -29 1 98.12 178 LEU A C 1
ATOM 1320 O O . LEU A 1 178 ? -11.555 -17.875 -28.344 1 98.12 178 LEU A O 1
ATOM 1324 N N . ASN A 1 179 ? -10.094 -17.203 -29.922 1 98 179 ASN A N 1
ATOM 1325 C CA . ASN A 1 179 ? -10.711 -15.891 -30.094 1 98 179 ASN A CA 1
ATOM 1326 C C . ASN A 1 179 ? -11.711 -15.891 -31.25 1 98 179 ASN A C 1
ATOM 1328 O O . ASN A 1 179 ? -12.219 -14.836 -31.641 1 98 179 ASN A O 1
ATOM 1332 N N . GLU A 1 180 ? -11.977 -17.016 -31.719 1 95.38 180 GLU A N 1
ATOM 1333 C CA . GLU A 1 180 ? -12.883 -17.125 -32.875 1 95.38 180 GLU A CA 1
ATOM 1334 C C . GLU A 1 180 ? -14.32 -16.812 -32.469 1 95.38 180 GLU A C 1
ATOM 1336 O O . GLU A 1 180 ? -14.75 -17.172 -31.359 1 95.38 180 GLU A O 1
ATOM 1341 N N . GLY A 1 181 ? -15.07 -16.125 -33.375 1 93.06 181 GLY A N 1
ATOM 1342 C CA . GLY A 1 181 ? -16.484 -15.875 -33.156 1 93.06 181 GLY A CA 1
ATOM 1343 C C . GLY A 1 181 ? -16.781 -14.445 -32.75 1 93.06 181 GLY A C 1
ATOM 1344 O O . GLY A 1 181 ? -15.859 -13.633 -32.594 1 93.06 181 GLY A O 1
ATOM 1345 N N . GLU A 1 182 ? -18.062 -14.141 -32.594 1 93.81 182 GLU A N 1
ATOM 1346 C CA . GLU A 1 182 ? -18.5 -12.805 -32.188 1 93.81 182 GLU A CA 1
ATOM 1347 C C . GLU A 1 182 ? -18.141 -12.516 -30.734 1 93.81 182 GLU A C 1
ATOM 1349 O O . GLU A 1 182 ? -17.766 -11.383 -30.391 1 93.81 182 GLU A O 1
ATOM 1354 N N . SER A 1 183 ? -18.25 -13.633 -29.969 1 96.56 183 SER A N 1
ATOM 1355 C CA . SER A 1 183 ? -17.812 -13.57 -28.578 1 96.56 183 SER A CA 1
ATOM 1356 C C . SER A 1 183 ? -16.562 -14.414 -28.344 1 96.56 183 SER A C 1
ATOM 1358 O O . SER A 1 183 ? -16.406 -15.477 -28.953 1 96.56 183 SER A O 1
ATOM 1360 N N . GLU A 1 184 ? -15.734 -13.883 -27.469 1 98.12 184 GLU A N 1
ATOM 1361 C CA . GLU A 1 184 ? -14.508 -14.602 -27.156 1 98.12 184 GLU A CA 1
ATOM 1362 C C . GLU A 1 184 ? -14.641 -15.383 -25.859 1 98.12 184 GLU A C 1
ATOM 1364 O O . GLU A 1 184 ? -13.648 -15.906 -25.344 1 98.12 184 GLU A O 1
ATOM 1369 N N . VAL A 1 185 ? -15.82 -15.367 -25.312 1 97.81 185 VAL A N 1
ATOM 1370 C CA . VAL A 1 185 ? -16.094 -16.125 -24.094 1 97.81 185 VAL A CA 1
ATOM 1371 C C . VAL A 1 185 ? -17.156 -17.188 -24.375 1 97.81 185 VAL A C 1
ATOM 1373 O O . VAL A 1 185 ? -17.828 -17.156 -25.406 1 97.81 185 VAL A O 1
ATOM 1376 N N . THR A 1 186 ? -17.25 -18.125 -23.531 1 97.12 186 THR A N 1
ATOM 1377 C CA . THR A 1 186 ? -18.172 -19.25 -23.688 1 97.12 186 THR A CA 1
ATOM 1378 C C . THR A 1 186 ? -19.422 -19.047 -22.828 1 97.12 186 THR A C 1
ATOM 1380 O O . THR A 1 186 ? -19.312 -18.797 -21.625 1 97.12 186 THR A O 1
ATOM 1383 N N . PRO A 1 187 ? -20.641 -19.156 -23.422 1 95.44 187 PRO A N 1
ATOM 1384 C CA . PRO A 1 187 ? -21.859 -19.016 -22.625 1 95.44 187 PRO A CA 1
ATOM 1385 C C . PRO A 1 187 ? -21.922 -19.984 -21.453 1 95.44 187 PRO A C 1
ATOM 1387 O O . PRO A 1 187 ? -21.469 -21.141 -21.578 1 95.44 187 PRO A O 1
ATOM 1390 N N . GLY A 1 188 ? -22.422 -19.547 -20.359 1 96.5 188 GLY A N 1
ATOM 1391 C CA . GLY A 1 188 ? -22.562 -20.391 -19.188 1 96.5 188 GLY A CA 1
ATOM 1392 C C . GLY A 1 188 ? -21.453 -20.188 -18.172 1 96.5 188 GLY A C 1
ATOM 1393 O O . GLY A 1 188 ? -21.578 -20.594 -17.016 1 96.5 188 GLY A O 1
ATOM 1394 N N . VAL A 1 189 ? -20.375 -19.656 -18.609 1 98.56 189 VAL A N 1
ATOM 1395 C CA . VAL A 1 189 ? -19.266 -19.328 -17.719 1 98.56 189 VAL A CA 1
ATOM 1396 C C . VAL A 1 189 ? -19.125 -17.812 -17.594 1 98.56 189 VAL A C 1
ATOM 1398 O O . VAL A 1 189 ? -19.125 -17.109 -18.594 1 98.56 189 VAL A O 1
ATOM 1401 N N . ALA A 1 190 ? -19.078 -17.266 -16.391 1 98.69 190 ALA A N 1
ATOM 1402 C CA . ALA A 1 190 ? -18.828 -15.844 -16.188 1 98.69 190 ALA A CA 1
ATOM 1403 C C . ALA A 1 190 ? -17.344 -15.516 -16.328 1 98.69 190 ALA A C 1
ATOM 1405 O O . ALA A 1 190 ? -16.516 -16.078 -15.609 1 98.69 190 ALA A O 1
ATOM 1406 N N . PHE A 1 191 ? -16.984 -14.578 -17.219 1 98.94 191 PHE A N 1
ATOM 1407 C CA . PHE A 1 191 ? -15.594 -14.242 -17.484 1 98.94 191 PHE A CA 1
ATOM 1408 C C . PHE A 1 191 ? -15.266 -12.844 -16.953 1 98.94 191 PHE A C 1
ATOM 1410 O O . PHE A 1 191 ? -16 -11.891 -17.203 1 98.94 191 PHE A O 1
ATOM 1417 N N . LEU A 1 192 ? -14.156 -12.742 -16.219 1 98.94 192 LEU A N 1
ATOM 1418 C CA . LEU A 1 192 ? -13.547 -11.484 -15.797 1 98.94 192 LEU A CA 1
ATOM 1419 C C . LEU A 1 192 ? -12.094 -11.406 -16.234 1 98.94 192 LEU A C 1
ATOM 1421 O O . LEU A 1 192 ? -11.32 -12.344 -16.031 1 98.94 192 LEU A O 1
ATOM 1425 N N . THR A 1 193 ? -11.734 -10.359 -16.938 1 98.94 193 THR A N 1
ATOM 1426 C CA . THR A 1 193 ? -10.328 -10.086 -17.172 1 98.94 193 THR A CA 1
ATOM 1427 C C . THR A 1 193 ? -9.836 -8.945 -16.297 1 98.94 193 THR A C 1
ATOM 1429 O O . THR A 1 193 ? -10.562 -7.98 -16.062 1 98.94 193 THR A O 1
ATOM 1432 N N . LEU A 1 194 ? -8.719 -9.117 -15.703 1 98.94 194 LEU A N 1
ATOM 1433 C CA . LEU A 1 194 ? -8.008 -8.07 -14.984 1 98.94 194 LEU A CA 1
ATOM 1434 C C . LEU A 1 194 ? -6.699 -7.723 -15.695 1 98.94 194 LEU A C 1
ATOM 1436 O O . LEU A 1 194 ? -5.852 -8.594 -15.898 1 98.94 194 LEU A O 1
ATOM 1440 N N . ARG A 1 195 ? -6.566 -6.48 -16.062 1 98.69 195 ARG A N 1
ATOM 1441 C CA . ARG A 1 195 ? -5.375 -6.066 -16.781 1 98.69 195 ARG A CA 1
ATOM 1442 C C . ARG A 1 195 ? -4.773 -4.801 -16.172 1 98.69 195 ARG A C 1
ATOM 1444 O O . ARG A 1 195 ? -5.438 -4.105 -15.406 1 98.69 195 ARG A O 1
ATOM 1451 N N . SER A 1 196 ? -3.52 -4.602 -16.531 1 97.94 196 SER A N 1
ATOM 1452 C CA . SER A 1 196 ? -2.863 -3.332 -16.234 1 97.94 196 SER A CA 1
ATOM 1453 C C . SER A 1 196 ? -3.322 -2.24 -17.188 1 97.94 196 SER A C 1
ATOM 1455 O O . SER A 1 196 ? -3.961 -2.527 -18.203 1 97.94 196 SER A O 1
ATOM 1457 N N . ASP A 1 197 ? -3.035 -0.993 -16.797 1 95.38 197 ASP A N 1
ATOM 1458 C CA . ASP A 1 197 ? -3.35 0.11 -17.703 1 95.38 197 ASP A CA 1
ATOM 1459 C C . ASP A 1 197 ? -2.096 0.615 -18.406 1 95.38 197 ASP A C 1
ATOM 1461 O O . ASP A 1 197 ? -2.115 1.674 -19.047 1 95.38 197 ASP A O 1
ATOM 1465 N N . GLY A 1 198 ? -1.016 -0.141 -18.266 1 95.81 198 GLY A N 1
ATOM 1466 C CA . GLY A 1 198 ? 0.143 0.305 -19.016 1 95.81 198 GLY A CA 1
ATOM 1467 C C . GLY A 1 198 ? 1.454 -0.225 -18.469 1 95.81 198 GLY A C 1
ATOM 1468 O O . GLY A 1 198 ? 2.504 -0.067 -19.094 1 95.81 198 GLY A O 1
ATOM 1469 N N . LEU A 1 199 ? 1.42 -0.907 -17.375 1 96.56 199 LEU A N 1
ATOM 1470 C CA . LEU A 1 199 ? 2.658 -1.309 -16.719 1 96.56 199 LEU A CA 1
ATOM 1471 C C . LEU A 1 199 ? 2.883 -2.811 -16.844 1 96.56 199 LEU A C 1
ATOM 1473 O O . LEU A 1 199 ? 3.738 -3.379 -16.172 1 96.56 199 LEU A O 1
ATOM 1477 N N . ASP A 1 200 ? 2.129 -3.49 -17.672 1 98.31 200 ASP A N 1
ATOM 1478 C CA . ASP A 1 200 ? 2.35 -4.895 -18 1 98.31 200 ASP A CA 1
ATOM 1479 C C . ASP A 1 200 ? 3.367 -5.043 -19.125 1 98.31 200 ASP A C 1
ATOM 1481 O O . ASP A 1 200 ? 3.086 -4.691 -20.266 1 98.31 200 ASP A O 1
ATOM 1485 N N . LYS A 1 201 ? 4.52 -5.602 -18.828 1 97.75 201 LYS A N 1
ATOM 1486 C CA . LYS A 1 201 ? 5.594 -5.707 -19.812 1 97.75 201 LYS A CA 1
ATOM 1487 C C . LYS A 1 201 ? 5.191 -6.609 -20.969 1 97.75 201 LYS A C 1
ATOM 1489 O O . LYS A 1 201 ? 5.797 -6.559 -22.047 1 97.75 201 LYS A O 1
ATOM 1494 N N . TYR A 1 202 ? 4.109 -7.406 -20.812 1 98.31 202 TYR A N 1
ATOM 1495 C CA . TYR A 1 202 ? 3.686 -8.344 -21.844 1 98.31 202 TYR A CA 1
ATOM 1496 C C . TYR A 1 202 ? 2.506 -7.781 -22.641 1 98.31 202 TYR A C 1
ATOM 1498 O O . TYR A 1 202 ? 1.951 -8.461 -23.5 1 98.31 202 TYR A O 1
ATOM 1506 N N . ALA A 1 203 ? 2.102 -6.617 -22.359 1 98.5 203 ALA A N 1
ATOM 1507 C CA . ALA A 1 203 ? 1.041 -5.91 -23.078 1 98.5 203 ALA A CA 1
ATOM 1508 C C . ALA A 1 203 ? 1.489 -4.508 -23.484 1 98.5 203 ALA A C 1
ATOM 1510 O O . ALA A 1 203 ? 0.862 -3.518 -23.094 1 98.5 203 ALA A O 1
ATOM 1511 N N . GLN A 1 204 ? 2.582 -4.492 -24.219 1 98 204 GLN A N 1
ATOM 1512 C CA . GLN A 1 204 ? 3.172 -3.254 -24.703 1 98 204 GLN A CA 1
ATOM 1513 C C . GLN A 1 204 ? 3.086 -3.168 -26.219 1 98 204 GLN A C 1
ATOM 1515 O O . GLN A 1 204 ? 3.236 -4.176 -26.922 1 98 204 GLN A O 1
ATOM 1520 N N . ALA A 1 205 ? 2.938 -1.941 -26.719 1 98.19 205 ALA A N 1
ATOM 1521 C CA . ALA A 1 205 ? 2.836 -1.736 -28.172 1 98.19 205 ALA A CA 1
ATOM 1522 C C . ALA A 1 205 ? 4.199 -1.864 -28.844 1 98.19 205 ALA A C 1
ATOM 1524 O O . ALA A 1 205 ? 4.285 -2.172 -30.031 1 98.19 205 ALA A O 1
ATOM 1525 N N . ASP A 1 206 ? 5.246 -1.597 -28.047 1 97.88 206 ASP A N 1
ATOM 1526 C CA . ASP A 1 206 ? 6.609 -1.684 -28.547 1 97.88 206 ASP A CA 1
ATOM 1527 C C . ASP A 1 206 ? 7.266 -3 -28.141 1 97.88 206 ASP A C 1
ATOM 1529 O O . ASP A 1 206 ? 7.059 -3.486 -27.031 1 97.88 206 ASP A O 1
ATOM 1533 N N . GLY A 1 207 ? 8.102 -3.561 -29.047 1 97.62 207 GLY A N 1
ATOM 1534 C CA . GLY A 1 207 ? 8.727 -4.859 -28.844 1 97.62 207 GLY A CA 1
ATOM 1535 C C . GLY A 1 207 ? 9.953 -4.805 -27.953 1 97.62 207 GLY A C 1
ATOM 1536 O O . GLY A 1 207 ? 10.75 -5.742 -27.938 1 97.62 207 GLY A O 1
ATOM 1537 N N . ARG A 1 208 ? 10.148 -3.766 -27.156 1 95.88 208 ARG A N 1
ATOM 1538 C CA . ARG A 1 208 ? 11.367 -3.578 -26.375 1 95.88 208 ARG A CA 1
ATOM 1539 C C . ARG A 1 208 ? 11.539 -4.688 -25.344 1 95.88 208 ARG A C 1
ATOM 1541 O O . ARG A 1 208 ? 12.656 -5.117 -25.047 1 95.88 208 ARG A O 1
ATOM 1548 N N . PHE A 1 209 ? 10.508 -5.203 -24.844 1 95.69 209 PHE A N 1
ATOM 1549 C CA . PHE A 1 209 ? 10.617 -6.238 -23.828 1 95.69 209 PHE A CA 1
ATOM 1550 C C . PHE A 1 209 ? 10.656 -7.625 -24.453 1 95.69 209 PHE A C 1
ATOM 1552 O O . PHE A 1 209 ? 10.695 -8.633 -23.75 1 95.69 209 PHE A O 1
ATOM 1559 N N . LEU A 1 210 ? 10.609 -7.66 -25.781 1 95.06 210 LEU A N 1
ATOM 1560 C CA . LEU A 1 210 ? 10.719 -8.906 -26.531 1 95.06 210 LEU A CA 1
ATOM 1561 C C . LEU A 1 210 ? 12.023 -8.953 -27.312 1 95.06 210 LEU A C 1
ATOM 1563 O O . LEU A 1 210 ? 12.18 -9.781 -28.219 1 95.06 210 LEU A O 1
ATOM 1567 N N . GLY A 1 211 ? 12.891 -8 -27.031 1 94.81 211 GLY A N 1
ATOM 1568 C CA . GLY A 1 211 ? 14.195 -7.961 -27.672 1 94.81 211 GLY A CA 1
ATOM 1569 C C . GLY A 1 211 ? 14.188 -7.25 -29 1 94.81 211 GLY A C 1
ATOM 1570 O O . GLY A 1 211 ? 15.156 -7.324 -29.766 1 94.81 211 GLY A O 1
ATOM 1571 N N . LYS A 1 212 ? 13.086 -6.559 -29.312 1 96.56 212 LYS A N 1
ATOM 1572 C CA . LYS A 1 212 ? 12.969 -5.871 -30.609 1 96.56 212 LYS A CA 1
ATOM 1573 C C . LYS A 1 212 ? 12.469 -4.441 -30.422 1 96.56 212 LYS A C 1
ATOM 1575 O O . LYS A 1 212 ? 11.391 -4.086 -30.891 1 96.56 212 LYS A O 1
ATOM 1580 N N . PRO A 1 213 ? 13.32 -3.621 -29.781 1 96.56 213 PRO A N 1
ATOM 1581 C CA . PRO A 1 213 ? 12.914 -2.229 -29.578 1 96.56 213 PRO A CA 1
ATOM 1582 C C . PRO A 1 213 ? 12.562 -1.521 -30.891 1 96.56 213 PRO A C 1
ATOM 1584 O O . PRO A 1 213 ? 13.266 -1.685 -31.891 1 96.56 213 PRO A O 1
ATOM 1587 N N . GLY A 1 214 ? 11.508 -0.849 -30.875 1 97.5 214 GLY A N 1
ATOM 1588 C CA . GLY A 1 214 ? 11.094 -0.093 -32.062 1 97.5 214 GLY A CA 1
ATOM 1589 C C . GLY A 1 214 ? 10.164 -0.868 -32.969 1 97.5 214 GLY A C 1
ATOM 1590 O O . GLY A 1 214 ? 9.547 -0.293 -33.875 1 97.5 214 GLY A O 1
ATOM 1591 N N . THR A 1 215 ? 10.055 -2.188 -32.719 1 97.88 215 THR A N 1
ATOM 1592 C CA . THR A 1 215 ? 9.156 -3.014 -33.531 1 97.88 215 THR A CA 1
ATOM 1593 C C . THR A 1 215 ? 7.773 -3.09 -32.875 1 97.88 215 THR A C 1
ATOM 1595 O O . THR A 1 215 ? 7.645 -3.463 -31.703 1 97.88 215 THR A O 1
ATOM 1598 N N . PRO A 1 216 ? 6.766 -2.76 -33.656 1 98.38 216 PRO A N 1
ATOM 1599 C CA . PRO A 1 216 ? 5.426 -2.896 -33.094 1 98.38 216 PRO A CA 1
ATOM 1600 C C . PRO A 1 216 ? 5.07 -4.344 -32.75 1 98.38 216 PRO A C 1
ATOM 1602 O O . PRO A 1 216 ? 5.348 -5.25 -33.562 1 98.38 216 PRO A O 1
ATOM 1605 N N . THR A 1 217 ? 4.465 -4.547 -31.625 1 98.44 217 THR A N 1
ATOM 1606 C CA . THR A 1 217 ? 4.066 -5.887 -31.203 1 98.44 217 THR A CA 1
ATOM 1607 C C . THR A 1 217 ? 2.723 -6.27 -31.828 1 98.44 217 THR A C 1
ATOM 1609 O O . THR A 1 217 ? 2.383 -7.449 -31.906 1 98.44 217 THR A O 1
ATOM 1612 N N . GLY A 1 218 ? 1.988 -5.223 -32.156 1 98.25 218 GLY A N 1
ATOM 1613 C CA . GLY A 1 218 ? 0.619 -5.457 -32.562 1 98.25 218 GLY A CA 1
ATOM 1614 C C . GLY A 1 218 ? -0.349 -5.617 -31.422 1 98.25 218 GLY A C 1
ATOM 1615 O O . GLY A 1 218 ? -1.521 -5.941 -31.625 1 98.25 218 GLY A O 1
ATOM 1616 N N . VAL A 1 219 ? 0.068 -5.457 -30.203 1 97.75 219 VAL A N 1
ATOM 1617 C CA . VAL A 1 219 ? -0.733 -5.562 -28.984 1 97.75 219 VAL A CA 1
ATOM 1618 C C . VAL A 1 219 ? -0.642 -4.262 -28.188 1 97.75 219 VAL A C 1
ATOM 1620 O O . VAL A 1 219 ? 0.31 -3.496 -28.344 1 97.75 219 VAL A O 1
ATOM 1623 N N . THR A 1 220 ? -1.679 -3.928 -27.406 1 97.69 220 THR A N 1
ATOM 1624 C CA . THR A 1 220 ? -1.702 -2.762 -26.531 1 97.69 220 THR A CA 1
ATOM 1625 C C . THR A 1 220 ? -1.989 -3.176 -25.094 1 97.69 220 THR A C 1
ATOM 1627 O O . THR A 1 220 ? -2.121 -4.363 -24.797 1 97.69 220 THR A O 1
ATOM 1630 N N . ALA A 1 221 ? -2.107 -2.211 -24.234 1 98 221 ALA A N 1
ATOM 1631 C CA . ALA A 1 221 ? -2.451 -2.473 -22.828 1 98 221 ALA A CA 1
ATOM 1632 C C . ALA A 1 221 ? -3.812 -3.152 -22.719 1 98 221 ALA A C 1
ATOM 1634 O O . ALA A 1 221 ? -4.109 -3.799 -21.719 1 98 221 ALA A O 1
ATOM 1635 N N . GLU A 1 222 ? -4.656 -3.082 -23.75 1 98.31 222 GLU A N 1
ATOM 1636 C CA . GLU A 1 222 ? -5.996 -3.664 -23.734 1 98.31 222 GLU A CA 1
ATOM 1637 C C . GLU A 1 222 ? -5.977 -5.102 -24.234 1 98.31 222 GLU A C 1
ATOM 1639 O O . GLU A 1 222 ? -7.008 -5.781 -24.234 1 98.31 222 GLU A O 1
ATOM 1644 N N . GLY A 1 223 ? -4.844 -5.551 -24.594 1 98.56 223 GLY A N 1
ATOM 1645 C CA . GLY A 1 223 ? -4.668 -6.871 -25.172 1 98.56 223 GLY A CA 1
ATOM 1646 C C . GLY A 1 223 ? -5.312 -7.977 -24.359 1 98.56 223 GLY A C 1
ATOM 1647 O O . GLY A 1 223 ? -5.902 -8.906 -24.922 1 98.56 223 GLY A O 1
ATOM 1648 N N . PRO A 1 224 ? -5.312 -7.887 -23.078 1 98.81 224 PRO A N 1
ATOM 1649 C CA . PRO A 1 224 ? -5.863 -8.945 -22.219 1 98.81 224 PRO A CA 1
ATOM 1650 C C . PRO A 1 224 ? -7.391 -8.953 -22.203 1 98.81 224 PRO A C 1
ATOM 1652 O O . PRO A 1 224 ? -8 -9.898 -21.703 1 98.81 224 PRO A O 1
ATOM 1655 N N . GLU A 1 225 ? -8.039 -7.969 -22.703 1 98.81 225 GLU A N 1
ATOM 1656 C CA . GLU A 1 225 ? -9.5 -7.906 -22.672 1 98.81 225 GLU A CA 1
ATOM 1657 C C . GLU A 1 225 ? -10.109 -8.914 -23.641 1 98.81 225 GLU A C 1
ATOM 1659 O O . GLU A 1 225 ? -9.484 -9.297 -24.625 1 98.81 225 GLU A O 1
ATOM 1664 N N . LEU A 1 226 ? -11.32 -9.344 -23.328 1 98.88 226 LEU A N 1
ATOM 1665 C CA . LEU A 1 226 ? -12.07 -10.266 -24.172 1 98.88 226 LEU A CA 1
ATOM 1666 C C . LEU A 1 226 ? -13.445 -9.695 -24.516 1 98.88 226 LEU A C 1
ATOM 1668 O O . LEU A 1 226 ? -14.141 -9.18 -23.641 1 98.88 226 LEU A O 1
ATOM 1672 N N . ARG A 1 227 ? -13.781 -9.805 -25.797 1 98.38 227 ARG A N 1
ATOM 1673 C CA . ARG A 1 227 ? -15.148 -9.477 -26.172 1 98.38 227 ARG A CA 1
ATOM 1674 C C . ARG A 1 227 ? -16.141 -10.414 -25.5 1 98.38 227 ARG A C 1
ATOM 1676 O O . ARG A 1 227 ? -16.031 -11.641 -25.625 1 98.38 227 ARG A O 1
ATOM 1683 N N . GLY A 1 228 ? -17.016 -9.844 -24.719 1 98.19 228 GLY A N 1
ATOM 1684 C CA . GLY A 1 228 ? -18.047 -10.633 -24.031 1 98.19 228 GLY A CA 1
ATOM 1685 C C . GLY A 1 228 ? -17.766 -10.82 -22.547 1 98.19 228 GLY A C 1
ATOM 1686 O O . GLY A 1 228 ? -18.625 -11.266 -21.797 1 98.19 228 GLY A O 1
ATOM 1687 N N . ALA A 1 229 ? -16.641 -10.484 -22.125 1 98.75 229 ALA A N 1
ATOM 1688 C CA . ALA A 1 229 ? -16.266 -10.609 -20.719 1 98.75 229 ALA A CA 1
ATOM 1689 C C . ALA A 1 229 ? -16.5 -9.289 -19.984 1 98.75 229 ALA A C 1
ATOM 1691 O O . ALA A 1 229 ? -16.734 -8.258 -20.609 1 98.75 229 ALA A O 1
ATOM 1692 N N . THR A 1 230 ? -16.578 -9.344 -18.641 1 98.62 230 THR A N 1
ATOM 1693 C CA . THR A 1 230 ? -16.281 -8.156 -17.844 1 98.62 230 THR A CA 1
ATOM 1694 C C . THR A 1 230 ? -14.789 -7.836 -17.859 1 98.62 230 THR A C 1
ATOM 1696 O O . THR A 1 230 ? -13.961 -8.695 -17.547 1 98.62 230 THR A O 1
ATOM 1699 N N . ASN A 1 231 ? -14.492 -6.676 -18.344 1 98.81 231 ASN A N 1
ATOM 1700 C CA . ASN A 1 231 ? -13.094 -6.277 -18.453 1 98.81 231 ASN A CA 1
ATOM 1701 C C . ASN A 1 231 ? -12.766 -5.117 -17.531 1 98.81 231 ASN A C 1
ATOM 1703 O O . ASN A 1 231 ? -13.406 -4.066 -17.578 1 98.81 231 ASN A O 1
ATOM 1707 N N . LEU A 1 232 ? -11.781 -5.309 -16.641 1 98.38 232 LEU A N 1
ATOM 1708 C CA . LEU A 1 232 ? -11.391 -4.266 -15.688 1 98.38 232 LEU A CA 1
ATOM 1709 C C . LEU A 1 232 ? -9.906 -3.957 -15.805 1 98.38 232 LEU A C 1
ATOM 1711 O O . LEU A 1 232 ? -9.086 -4.867 -15.945 1 98.38 232 LEU A O 1
ATOM 1715 N N . ALA A 1 233 ? -9.562 -2.686 -15.758 1 97.75 233 ALA A N 1
ATOM 1716 C CA . ALA A 1 233 ? -8.172 -2.229 -15.68 1 97.75 233 ALA A CA 1
ATOM 1717 C C . ALA A 1 233 ? -7.809 -1.829 -14.258 1 97.75 233 ALA A C 1
ATOM 1719 O O . ALA A 1 233 ? -8.523 -1.056 -13.617 1 97.75 233 ALA A O 1
ATOM 1720 N N . LEU A 1 234 ? -6.777 -2.406 -13.758 1 97 234 LEU A N 1
ATOM 1721 C CA . LEU A 1 234 ? -6.227 -2.008 -12.469 1 97 234 LEU A CA 1
ATOM 1722 C C . LEU A 1 234 ? -5.035 -1.07 -12.648 1 97 234 LEU A C 1
ATOM 1724 O O . LEU A 1 234 ? -3.955 -1.504 -13.055 1 97 234 LEU A O 1
ATOM 1728 N N . SER A 1 235 ? -5.258 0.142 -12.25 1 92.88 235 SER A N 1
ATOM 1729 C CA . SER A 1 235 ? -4.309 1.212 -12.539 1 92.88 235 SER A CA 1
ATOM 1730 C C . SER A 1 235 ? -2.99 0.996 -11.797 1 92.88 235 SER A C 1
ATOM 1732 O O . SER A 1 235 ? -2.984 0.605 -10.625 1 92.88 235 SER A O 1
ATOM 1734 N N . ALA A 1 236 ? -1.893 1.134 -12.539 1 92.62 236 ALA A N 1
ATOM 1735 C CA . ALA A 1 236 ? -0.528 1.228 -12.031 1 92.62 236 ALA A CA 1
ATOM 1736 C C . ALA A 1 236 ? -0.045 -0.121 -11.508 1 92.62 236 ALA A C 1
ATOM 1738 O O . ALA A 1 236 ? 0.97 -0.195 -10.805 1 92.62 236 ALA A O 1
ATOM 1739 N N . LEU A 1 237 ? -0.768 -1.198 -11.742 1 97.06 237 LEU A N 1
ATOM 1740 C CA . LEU A 1 237 ? -0.296 -2.527 -11.367 1 97.06 237 LEU A CA 1
ATOM 1741 C C . LEU A 1 237 ? 0.458 -3.182 -12.516 1 97.06 237 LEU A C 1
ATOM 1743 O O . LEU A 1 237 ? 0.156 -2.932 -13.688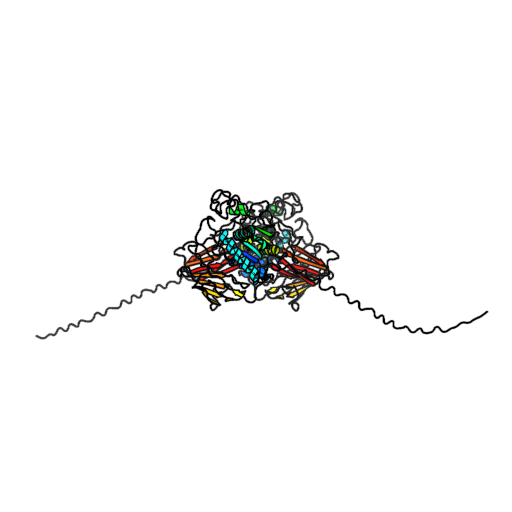 1 97.06 237 LEU A O 1
ATOM 1747 N N . ASP A 1 238 ? 1.421 -3.955 -12.156 1 97.88 238 ASP A N 1
ATOM 1748 C CA . ASP A 1 238 ? 2.211 -4.633 -13.18 1 97.88 238 ASP A CA 1
ATOM 1749 C C . ASP A 1 238 ? 1.589 -5.973 -13.555 1 97.88 238 ASP A C 1
ATOM 1751 O O . ASP A 1 238 ? 0.472 -6.285 -13.141 1 97.88 238 ASP A O 1
ATOM 1755 N N . HIS A 1 239 ? 2.285 -6.754 -14.391 1 98.5 239 HIS A N 1
ATOM 1756 C CA . HIS A 1 239 ? 1.786 -8 -14.961 1 98.5 239 HIS A CA 1
ATOM 1757 C C . HIS A 1 239 ? 1.406 -8.992 -13.867 1 98.5 239 HIS A C 1
ATOM 1759 O O . HIS A 1 239 ? 0.383 -9.672 -13.969 1 98.5 239 HIS A O 1
ATOM 1765 N N . ARG A 1 240 ? 2.195 -9.133 -12.836 1 98.69 240 ARG A N 1
ATOM 1766 C CA . ARG A 1 240 ? 1.947 -10.102 -11.773 1 98.69 240 ARG A CA 1
ATOM 1767 C C . ARG A 1 240 ? 0.922 -9.578 -10.781 1 98.69 240 ARG A C 1
ATOM 1769 O O . ARG A 1 240 ? 0.046 -10.32 -10.328 1 98.69 240 ARG A O 1
ATOM 1776 N N . GLU A 1 241 ? 1.009 -8.312 -10.539 1 98.56 241 GLU A N 1
ATOM 1777 C CA . GLU A 1 241 ? 0.181 -7.695 -9.508 1 98.56 241 GLU A CA 1
ATOM 1778 C C . GLU A 1 241 ? -1.298 -7.75 -9.883 1 98.56 241 GLU A C 1
ATOM 1780 O O . GLU A 1 241 ? -2.164 -7.793 -9.008 1 98.56 241 GLU A O 1
ATOM 1785 N N . VAL A 1 242 ? -1.599 -7.816 -11.094 1 98.81 242 VAL A N 1
ATOM 1786 C CA . VAL A 1 242 ? -3.006 -7.848 -11.484 1 98.81 242 VAL A CA 1
ATOM 1787 C C . VAL A 1 242 ? -3.623 -9.188 -11.086 1 98.81 242 VAL A C 1
ATOM 1789 O O . VAL A 1 242 ? -4.836 -9.367 -11.18 1 98.81 242 VAL A O 1
ATOM 1792 N N . ALA A 1 243 ? -2.816 -10.078 -10.562 1 98.88 243 ALA A N 1
ATOM 1793 C CA . ALA A 1 243 ? -3.309 -11.344 -10.016 1 98.88 243 ALA A CA 1
ATOM 1794 C C . ALA A 1 243 ? -3.152 -11.383 -8.5 1 98.88 243 ALA A C 1
ATOM 1796 O O . ALA A 1 243 ? -4.004 -11.922 -7.793 1 98.88 243 ALA A O 1
ATOM 1797 N N . PHE A 1 244 ? -2.102 -10.758 -8.047 1 98.81 244 PHE A N 1
ATOM 1798 C CA . PHE A 1 244 ? -1.688 -11.109 -6.695 1 98.81 244 PHE A CA 1
ATOM 1799 C C . PHE A 1 244 ? -1.85 -9.93 -5.75 1 98.81 244 PHE A C 1
ATOM 1801 O O . PHE A 1 244 ? -1.789 -10.094 -4.527 1 98.81 244 PHE A O 1
ATOM 1808 N N . HIS A 1 245 ? -2.041 -8.711 -6.25 1 98.44 245 HIS A N 1
ATOM 1809 C CA . HIS A 1 245 ? -2.203 -7.508 -5.441 1 98.44 245 HIS A CA 1
ATOM 1810 C C . HIS A 1 245 ? -3.527 -7.531 -4.684 1 98.44 245 HIS A C 1
ATOM 1812 O O . HIS A 1 245 ? -4.512 -8.094 -5.164 1 98.44 245 HIS A O 1
ATOM 1818 N N . PRO A 1 246 ? -3.662 -6.891 -3.525 1 98.25 246 PRO A N 1
ATOM 1819 C CA . PRO A 1 246 ? -4.926 -6.832 -2.787 1 98.25 246 PRO A CA 1
ATOM 1820 C C . PRO A 1 246 ? -6.07 -6.254 -3.617 1 98.25 246 PRO A C 1
ATOM 1822 O O . PRO A 1 246 ? -7.223 -6.668 -3.461 1 98.25 246 PRO A O 1
ATOM 1825 N N . ARG A 1 247 ? -5.777 -5.301 -4.512 1 98.06 247 ARG A N 1
ATOM 1826 C CA . ARG A 1 247 ? -6.816 -4.746 -5.371 1 98.06 247 ARG A CA 1
ATOM 1827 C C . ARG A 1 247 ? -7.344 -5.801 -6.34 1 98.06 247 ARG A C 1
ATOM 1829 O O . ARG A 1 247 ? -8.531 -5.801 -6.68 1 98.06 247 ARG A O 1
ATOM 1836 N N . ALA A 1 248 ? -6.469 -6.664 -6.773 1 98.81 248 ALA A N 1
ATOM 1837 C CA . ALA A 1 248 ? -6.906 -7.785 -7.598 1 98.81 248 ALA A CA 1
ATOM 1838 C C . ALA A 1 248 ? -7.785 -8.742 -6.801 1 98.81 248 ALA A C 1
ATOM 1840 O O . ALA A 1 248 ? -8.828 -9.188 -7.285 1 98.81 248 ALA A O 1
ATOM 1841 N N . PHE A 1 249 ? -7.355 -9.016 -5.551 1 98.88 249 PHE A N 1
ATOM 1842 C CA . PHE A 1 249 ? -8.148 -9.883 -4.688 1 98.88 249 PHE A CA 1
ATOM 1843 C C . PHE A 1 249 ? -9.578 -9.375 -4.574 1 98.88 249 PHE A C 1
ATOM 1845 O O . PHE A 1 249 ? -10.531 -10.148 -4.719 1 98.88 249 PHE A O 1
ATOM 1852 N N . ARG A 1 250 ? -9.719 -8.047 -4.293 1 98.69 250 ARG A N 1
ATOM 1853 C CA . ARG A 1 250 ? -11.047 -7.473 -4.09 1 98.69 250 ARG A CA 1
ATOM 1854 C C . ARG A 1 250 ? -11.938 -7.719 -5.305 1 98.69 250 ARG A C 1
ATOM 1856 O O . ARG A 1 250 ? -13.094 -8.125 -5.16 1 98.69 250 ARG A O 1
ATOM 1863 N N . GLU A 1 251 ? -11.367 -7.523 -6.527 1 98.62 251 GLU A N 1
ATOM 1864 C CA . GLU A 1 251 ? -12.141 -7.715 -7.746 1 98.62 251 GLU A CA 1
ATOM 1865 C C . GLU A 1 251 ? -12.469 -9.188 -7.965 1 98.62 251 GLU A C 1
ATOM 1867 O O . GLU A 1 251 ? -13.578 -9.531 -8.383 1 98.62 251 GLU A O 1
ATOM 1872 N N . ILE A 1 252 ? -11.516 -10.047 -7.629 1 98.94 252 ILE A N 1
ATOM 1873 C CA . ILE A 1 252 ? -11.703 -11.484 -7.785 1 98.94 252 ILE A CA 1
ATOM 1874 C C . ILE A 1 252 ? -12.805 -11.969 -6.84 1 98.94 252 ILE A C 1
ATOM 1876 O O . ILE A 1 252 ? -13.75 -12.641 -7.266 1 98.94 252 ILE A O 1
ATOM 1880 N N . TYR A 1 253 ? -12.68 -11.609 -5.598 1 98.75 253 TYR A N 1
ATOM 1881 C CA . TYR A 1 253 ? -13.641 -12.031 -4.586 1 98.75 253 TYR A CA 1
ATOM 1882 C C . TYR A 1 253 ? -15.039 -11.531 -4.922 1 98.75 253 TYR A C 1
ATOM 1884 O O . TYR A 1 253 ? -16 -12.305 -4.91 1 98.75 253 TYR A O 1
ATOM 1892 N N . LYS A 1 254 ? -15.156 -10.219 -5.27 1 98.25 254 LYS A N 1
ATOM 1893 C CA . LYS A 1 254 ? -16.438 -9.609 -5.582 1 98.25 254 LYS A CA 1
ATOM 1894 C C . LYS A 1 254 ? -17.109 -10.297 -6.773 1 98.25 254 LYS A C 1
ATOM 1896 O O . LYS A 1 254 ? -18.312 -10.539 -6.766 1 98.25 254 LYS A O 1
ATOM 1901 N N . PHE A 1 255 ? -16.344 -10.602 -7.754 1 98.56 255 PHE A N 1
ATOM 1902 C CA . PHE A 1 255 ? -16.875 -11.211 -8.969 1 98.56 255 PHE A CA 1
ATOM 1903 C C . PHE A 1 255 ? -17.391 -12.617 -8.688 1 98.56 255 PHE A C 1
ATOM 1905 O O . PHE A 1 255 ? -18.453 -12.992 -9.188 1 98.56 255 PHE A O 1
ATOM 1912 N N . ILE A 1 256 ? -16.672 -13.375 -7.836 1 98.75 256 ILE A N 1
ATOM 1913 C CA . ILE A 1 256 ? -17 -14.781 -7.613 1 98.75 256 ILE A CA 1
ATOM 1914 C C . ILE A 1 256 ? -18.094 -14.883 -6.551 1 98.75 256 ILE A C 1
ATOM 1916 O O . ILE A 1 256 ? -19.078 -15.617 -6.727 1 98.75 256 ILE A O 1
ATOM 1920 N N . ALA A 1 257 ? -18 -14.094 -5.48 1 97.44 257 ALA A N 1
ATOM 1921 C CA . ALA A 1 257 ? -18.906 -14.219 -4.336 1 97.44 257 ALA A CA 1
ATOM 1922 C C . ALA A 1 257 ? -20.156 -13.359 -4.531 1 97.44 257 ALA A C 1
ATOM 1924 O O . ALA A 1 257 ? -21.156 -13.562 -3.848 1 97.44 257 ALA A O 1
ATOM 1925 N N . GLY A 1 258 ? -20.047 -12.312 -5.391 1 96.62 258 GLY A N 1
ATOM 1926 C CA . GLY A 1 258 ? -21.203 -11.445 -5.645 1 96.62 258 GLY A CA 1
ATOM 1927 C C . GLY A 1 258 ? -21.406 -10.391 -4.574 1 96.62 258 GLY A C 1
ATOM 1928 O O . GLY A 1 258 ? -22.484 -9.82 -4.461 1 96.62 258 GLY A O 1
ATOM 1929 N N . ARG A 1 259 ? -20.359 -10.211 -3.758 1 95.94 259 ARG A N 1
ATOM 1930 C CA . ARG A 1 259 ? -20.359 -9.219 -2.684 1 95.94 259 ARG A CA 1
ATOM 1931 C C . ARG A 1 259 ? -18.938 -8.766 -2.363 1 95.94 259 ARG A C 1
ATOM 1933 O O . ARG A 1 259 ? -17.969 -9.422 -2.74 1 95.94 259 ARG A O 1
ATOM 1940 N N . GLU A 1 260 ? -18.859 -7.645 -1.692 1 97.38 260 GLU A N 1
ATOM 1941 C CA . GLU A 1 260 ? -17.547 -7.148 -1.277 1 97.38 260 GLU A CA 1
ATOM 1942 C C . GLU A 1 260 ? -16.953 -8.016 -0.167 1 97.38 260 GLU A C 1
ATOM 1944 O O . GLU A 1 260 ? -17.688 -8.547 0.666 1 97.38 260 GLU A O 1
ATOM 1949 N N . PRO A 1 261 ? -15.648 -8.172 -0.142 1 97.62 261 PRO A N 1
ATOM 1950 C CA . PRO A 1 261 ? -15.031 -8.875 0.987 1 97.62 261 PRO A CA 1
ATOM 1951 C C . PRO A 1 261 ? -15.133 -8.094 2.295 1 97.62 261 PRO A C 1
ATOM 1953 O O . PRO A 1 261 ? -15.195 -6.863 2.277 1 97.62 261 PRO A O 1
ATOM 1956 N N . ASP A 1 262 ? -15.094 -8.797 3.352 1 96.12 262 ASP A N 1
ATOM 1957 C CA . ASP A 1 262 ? -15.102 -8.18 4.676 1 96.12 262 ASP A CA 1
ATOM 1958 C C . ASP A 1 262 ? -13.703 -7.691 5.059 1 96.12 262 ASP A C 1
ATOM 1960 O O . ASP A 1 262 ? -13.562 -6.727 5.809 1 96.12 262 ASP A O 1
ATOM 1964 N N . LEU A 1 263 ? -12.727 -8.414 4.535 1 97.44 263 LEU A N 1
ATOM 1965 C CA . LEU A 1 263 ? -11.336 -8.102 4.84 1 97.44 263 LEU A CA 1
ATOM 1966 C C . LEU A 1 263 ? -10.5 -8.055 3.566 1 97.44 263 LEU A C 1
ATOM 1968 O O . LEU A 1 263 ? -10.594 -8.945 2.721 1 97.44 263 LEU A O 1
ATOM 1972 N N . ILE A 1 264 ? -9.766 -6.988 3.438 1 98.06 264 ILE A N 1
ATOM 1973 C CA . ILE A 1 264 ? -8.734 -6.949 2.406 1 98.06 264 ILE A CA 1
ATOM 1974 C C . ILE A 1 264 ? -7.406 -7.422 2.988 1 98.06 264 ILE A C 1
ATOM 1976 O O . ILE A 1 264 ? -6.684 -8.195 2.354 1 98.06 264 ILE A O 1
ATOM 1980 N N . ALA A 1 265 ? -7.137 -7.023 4.23 1 97.38 265 ALA A N 1
ATOM 1981 C CA . ALA A 1 265 ? -5.957 -7.5 4.949 1 97.38 265 ALA A CA 1
ATOM 1982 C C . ALA A 1 265 ? -6.09 -8.984 5.297 1 97.38 265 ALA A C 1
ATOM 1984 O O . ALA A 1 265 ? -7.195 -9.523 5.336 1 97.38 265 ALA A O 1
ATOM 1985 N N . ILE A 1 266 ? -5.008 -9.617 5.551 1 98.06 266 ILE A N 1
ATOM 1986 C CA . ILE A 1 266 ? -4.984 -11.023 5.941 1 98.06 266 ILE A CA 1
ATOM 1987 C C . ILE A 1 266 ? -5.109 -11.141 7.457 1 98.06 266 ILE A C 1
ATOM 1989 O O . ILE A 1 266 ? -4.32 -10.547 8.203 1 98.06 266 ILE A O 1
ATOM 1993 N N . ALA A 1 267 ? -6.105 -11.828 7.895 1 96.69 267 ALA A N 1
ATOM 1994 C CA . ALA A 1 267 ? -6.297 -12.047 9.328 1 96.69 267 ALA A CA 1
ATOM 1995 C C . ALA A 1 267 ? -5.387 -13.156 9.836 1 96.69 267 ALA A C 1
ATOM 1997 O O . ALA A 1 267 ? -5.465 -14.297 9.367 1 96.69 267 ALA A O 1
ATOM 1998 N N . PRO A 1 268 ? -4.559 -12.898 10.766 1 96.31 268 PRO A N 1
ATOM 1999 C CA . PRO A 1 268 ? -3.646 -13.938 11.266 1 96.31 268 PRO A CA 1
ATOM 2000 C C . PRO A 1 268 ? -4.371 -15.047 12.023 1 96.31 268 PRO A C 1
ATOM 2002 O O . PRO A 1 268 ? -5.418 -14.797 12.633 1 96.31 268 PRO A O 1
ATOM 2005 N N . GLU A 1 269 ? -3.787 -16.172 11.906 1 96.25 269 GLU A N 1
ATOM 2006 C CA . GLU A 1 269 ? -4.184 -17.297 12.758 1 96.25 269 GLU A CA 1
ATOM 2007 C C . GLU A 1 269 ? -3.395 -17.297 14.062 1 96.25 269 GLU A C 1
ATOM 2009 O O . GLU A 1 269 ? -2.344 -16.656 14.164 1 96.25 269 GLU A O 1
ATOM 2014 N N . ARG A 1 270 ? -3.912 -17.953 15.031 1 91.62 270 ARG A N 1
ATOM 2015 C CA . ARG A 1 270 ? -3.219 -18.062 16.312 1 91.62 270 ARG A CA 1
ATOM 2016 C C . ARG A 1 270 ? -1.995 -18.969 16.203 1 91.62 270 ARG A C 1
ATOM 2018 O O . ARG A 1 270 ? -0.946 -18.672 16.781 1 91.62 270 ARG A O 1
ATOM 2025 N N . THR A 1 271 ? -2.213 -20.062 15.461 1 93 271 THR A N 1
ATOM 2026 C CA . THR A 1 271 ? -1.128 -21 15.195 1 93 271 THR A CA 1
ATOM 2027 C C . THR A 1 271 ? -0.994 -21.25 13.695 1 93 271 THR A C 1
ATOM 2029 O O . THR A 1 271 ? -1.996 -21.391 12.992 1 93 271 THR A O 1
ATOM 2032 N N . VAL A 1 272 ? 0.227 -21.312 13.305 1 98.19 272 VAL A N 1
ATOM 2033 C CA . VAL A 1 272 ? 0.489 -21.422 11.875 1 98.19 272 VAL A CA 1
ATOM 2034 C C . VAL A 1 272 ? 1.264 -22.719 11.594 1 98.19 272 VAL A C 1
ATOM 2036 O O . VAL A 1 272 ? 2.236 -23.016 12.289 1 98.19 272 VAL A O 1
ATOM 2039 N N . GLN A 1 273 ? 0.833 -23.453 10.664 1 98.56 273 GLN A N 1
ATOM 2040 C CA . GLN A 1 273 ? 1.526 -24.641 10.18 1 98.56 273 GLN A CA 1
ATOM 2041 C C . GLN A 1 273 ? 1.898 -24.5 8.703 1 98.56 273 GLN A C 1
ATOM 2043 O O . GLN A 1 273 ? 1.058 -24.125 7.879 1 98.56 273 GLN A O 1
ATOM 2048 N N . LEU A 1 274 ? 3.131 -24.812 8.422 1 98.75 274 LEU A N 1
ATOM 2049 C CA . LEU A 1 274 ? 3.621 -24.625 7.062 1 98.75 274 LEU A CA 1
ATOM 2050 C C . LEU A 1 274 ? 4.148 -25.938 6.48 1 98.75 274 LEU A C 1
ATOM 2052 O O . LEU A 1 274 ? 4.777 -26.719 7.191 1 98.75 274 LEU A O 1
ATOM 2056 N N . SER A 1 275 ? 3.926 -26.188 5.273 1 98.81 275 SER A N 1
ATOM 2057 C CA . SER A 1 275 ? 4.496 -27.25 4.461 1 98.81 275 SER A CA 1
ATOM 2058 C C . SER A 1 275 ? 4.559 -26.859 2.988 1 98.81 275 SER A C 1
ATOM 2060 O O . SER A 1 275 ? 4.023 -25.812 2.6 1 98.81 275 SER A O 1
ATOM 2062 N N . GLY A 1 276 ? 5.258 -27.609 2.205 1 98.62 276 GLY A N 1
ATOM 2063 C CA . GLY A 1 276 ? 5.348 -27.312 0.784 1 98.62 276 GLY A CA 1
ATOM 2064 C C . GLY A 1 276 ? 6.102 -28.375 0.002 1 98.62 276 GLY A C 1
ATOM 2065 O O . GLY A 1 276 ? 6.312 -29.484 0.494 1 98.62 276 GLY A O 1
ATOM 2066 N N . LEU A 1 277 ? 6.359 -28.047 -1.222 1 98.31 277 LEU A N 1
ATOM 2067 C CA . LEU A 1 277 ? 7.047 -28.891 -2.182 1 98.31 277 LEU A CA 1
ATOM 2068 C C . LEU A 1 277 ? 8.43 -28.344 -2.506 1 98.31 277 LEU A C 1
ATOM 2070 O O . LEU A 1 277 ? 8.594 -27.141 -2.676 1 98.31 277 LEU A O 1
ATOM 2074 N N . VAL A 1 278 ? 9.406 -29.234 -2.547 1 98.5 278 VAL A N 1
ATOM 2075 C CA . VAL A 1 278 ? 10.703 -28.859 -3.1 1 98.5 278 VAL A CA 1
ATOM 2076 C C . VAL A 1 278 ? 10.758 -29.219 -4.582 1 98.5 278 VAL A C 1
ATOM 2078 O O . VAL A 1 278 ? 10.43 -30.344 -4.961 1 98.5 278 VAL A O 1
ATOM 2081 N N . THR A 1 279 ? 11.102 -28.25 -5.426 1 97.44 279 THR A N 1
ATOM 2082 C CA . THR A 1 279 ? 11.227 -28.469 -6.859 1 97.44 279 THR A CA 1
ATOM 2083 C C . THR A 1 279 ? 12.609 -28.047 -7.352 1 97.44 279 THR A C 1
ATOM 2085 O O . THR A 1 279 ? 13.445 -27.594 -6.559 1 97.44 279 THR A O 1
ATOM 2088 N N . ALA A 1 280 ? 12.836 -28.297 -8.711 1 94.94 280 ALA A N 1
ATOM 2089 C CA . ALA A 1 280 ? 14.172 -28.016 -9.234 1 94.94 280 ALA A CA 1
ATOM 2090 C C . ALA A 1 280 ? 14.094 -27.297 -10.578 1 94.94 280 ALA A C 1
ATOM 2092 O O . ALA A 1 280 ? 13.008 -27.062 -11.109 1 94.94 280 ALA A O 1
ATOM 2093 N N . THR A 1 281 ? 15.258 -26.844 -10.984 1 93.94 281 THR A N 1
ATOM 2094 C CA . THR A 1 281 ? 15.438 -26.188 -12.273 1 93.94 281 THR A CA 1
ATOM 2095 C C . THR A 1 281 ? 16.484 -26.922 -13.109 1 93.94 281 THR A C 1
ATOM 2097 O O . THR A 1 281 ? 17.516 -26.359 -13.453 1 93.94 281 THR A O 1
ATOM 2100 N N . PRO A 1 282 ? 16.172 -28.141 -13.547 1 91.75 282 PRO A N 1
ATOM 2101 C CA . PRO A 1 282 ? 17.156 -28.844 -14.375 1 91.75 282 PRO A CA 1
ATOM 2102 C C . PRO A 1 282 ? 17.562 -28.047 -15.617 1 91.75 282 PRO A C 1
ATOM 2104 O O . PRO A 1 282 ? 16.688 -27.578 -16.359 1 91.75 282 PRO A O 1
ATOM 2107 N N . GLY A 1 283 ? 18.875 -27.953 -15.797 1 88.75 283 GLY A N 1
ATOM 2108 C CA . GLY A 1 283 ? 19.391 -27.203 -16.938 1 88.75 283 GLY A CA 1
ATOM 2109 C C . GLY A 1 283 ? 18.938 -25.75 -16.938 1 88.75 283 GLY A C 1
ATOM 2110 O O . GLY A 1 283 ? 18.859 -25.125 -18 1 88.75 283 GLY A O 1
ATOM 2111 N N . GLY A 1 284 ? 18.453 -25.266 -15.875 1 90.75 284 GLY A N 1
ATOM 2112 C CA . GLY A 1 284 ? 18.016 -23.875 -15.766 1 90.75 284 GLY A CA 1
ATOM 2113 C C . GLY A 1 284 ? 16.547 -23.688 -16.094 1 90.75 284 GLY A C 1
ATOM 2114 O O . GLY A 1 284 ? 16.047 -22.562 -16.109 1 90.75 284 GLY A O 1
ATOM 2115 N N . VAL A 1 285 ? 15.836 -24.734 -16.375 1 95.19 285 VAL A N 1
ATOM 2116 C CA . VAL A 1 285 ? 14.414 -24.688 -16.703 1 95.19 285 VAL A CA 1
ATOM 2117 C C . VAL A 1 285 ? 13.578 -25.062 -15.492 1 95.19 285 VAL A C 1
ATOM 2119 O O . VAL A 1 285 ? 13.672 -26.188 -14.984 1 95.19 285 VAL A O 1
ATOM 2122 N N . PRO A 1 286 ? 12.758 -24.141 -15.047 1 96 286 PRO A N 1
ATOM 2123 C CA . PRO A 1 286 ? 11.969 -24.469 -13.852 1 96 286 PRO A CA 1
ATOM 2124 C C . PRO A 1 286 ? 10.961 -25.594 -14.109 1 96 286 PRO A C 1
ATOM 2126 O O . PRO A 1 286 ? 10.258 -25.578 -15.125 1 96 286 PRO A O 1
ATOM 2129 N N . THR A 1 287 ? 10.898 -26.516 -13.211 1 97.69 287 THR A N 1
ATOM 2130 C CA . THR A 1 287 ? 9.859 -27.547 -13.18 1 97.69 287 THR A CA 1
ATOM 2131 C C . THR A 1 287 ? 9.195 -27.594 -11.805 1 97.69 287 THR A C 1
ATOM 2133 O O . THR A 1 287 ? 9.711 -27.031 -10.844 1 97.69 287 THR A O 1
ATOM 2136 N N . ASN A 1 288 ? 8.031 -28.156 -11.781 1 98.31 288 ASN A N 1
ATOM 2137 C CA . ASN A 1 288 ? 7.363 -28.375 -10.5 1 98.31 288 ASN A CA 1
ATOM 2138 C C . ASN A 1 288 ? 7.336 -29.859 -10.125 1 98.31 288 ASN A C 1
ATOM 2140 O O . ASN A 1 288 ? 6.422 -30.297 -9.43 1 98.31 288 ASN A O 1
ATOM 2144 N N . ARG A 1 289 ? 8.297 -30.562 -10.594 1 97.25 289 ARG A N 1
ATOM 2145 C CA . ARG A 1 289 ? 8.477 -31.953 -10.219 1 97.25 289 ARG A CA 1
ATOM 2146 C C . ARG A 1 289 ? 9.086 -32.062 -8.828 1 97.25 289 ARG A C 1
ATOM 2148 O O . ARG A 1 289 ? 9.977 -31.312 -8.461 1 97.25 289 ARG A O 1
ATOM 2155 N N . PRO A 1 290 ? 8.594 -33.062 -8.102 1 97.12 290 PRO A N 1
ATOM 2156 C CA . PRO A 1 290 ? 9.125 -33.25 -6.746 1 97.12 290 PRO A CA 1
ATOM 2157 C C . PRO A 1 290 ? 10.594 -33.656 -6.738 1 97.12 290 PRO A C 1
ATOM 2159 O O . PRO A 1 290 ? 11.031 -34.406 -7.613 1 97.12 290 PRO A O 1
ATOM 2162 N N . VAL A 1 291 ? 11.328 -33.188 -5.805 1 97.38 291 VAL A N 1
ATOM 2163 C CA . VAL A 1 291 ? 12.711 -33.594 -5.574 1 97.38 291 VAL A CA 1
ATOM 2164 C C . VAL A 1 291 ? 12.805 -34.438 -4.301 1 97.38 291 VAL A C 1
ATOM 2166 O O . VAL A 1 291 ? 12.477 -33.969 -3.211 1 97.38 291 VAL A O 1
ATOM 2169 N N . ALA A 1 292 ? 13.266 -35.625 -4.414 1 96.69 292 ALA A N 1
ATOM 2170 C CA . ALA A 1 292 ? 13.469 -36.5 -3.268 1 96.69 292 ALA A CA 1
ATOM 2171 C C . ALA A 1 292 ? 14.859 -36.281 -2.664 1 96.69 292 ALA A C 1
ATOM 2173 O O . ALA A 1 292 ? 15.828 -36.062 -3.387 1 96.69 292 ALA A O 1
ATOM 2174 N N . GLY A 1 293 ? 14.93 -36.406 -1.333 1 97 293 GLY A N 1
ATOM 2175 C CA . GLY A 1 293 ? 16.203 -36.406 -0.636 1 97 293 GLY A CA 1
ATOM 2176 C C . GLY A 1 293 ? 16.734 -35 -0.368 1 97 293 GLY A C 1
ATOM 2177 O O . GLY A 1 293 ? 17.891 -34.844 0.052 1 97 293 GLY A O 1
ATOM 2178 N N . ALA A 1 294 ? 15.984 -34 -0.628 1 98.31 294 ALA A N 1
ATOM 2179 C CA . ALA A 1 294 ? 16.391 -32.625 -0.319 1 98.31 294 ALA A CA 1
ATOM 2180 C C . ALA A 1 294 ? 16.297 -32.344 1.178 1 98.31 294 ALA A C 1
ATOM 2182 O O . ALA A 1 294 ? 15.312 -32.75 1.823 1 98.31 294 ALA A O 1
ATOM 2183 N N . GLY A 1 295 ? 17.312 -31.719 1.712 1 98.69 295 GLY A N 1
ATOM 2184 C CA . GLY A 1 295 ? 17.266 -31.281 3.1 1 98.69 295 GLY A CA 1
ATOM 2185 C C . GLY A 1 295 ? 16.562 -29.953 3.287 1 98.69 295 GLY A C 1
ATOM 2186 O O . GLY A 1 295 ? 16.828 -29 2.543 1 98.69 295 GLY A O 1
ATOM 2187 N N . VAL A 1 296 ? 15.664 -29.906 4.242 1 98.88 296 VAL A N 1
ATOM 2188 C CA . VAL A 1 296 ? 14.984 -28.656 4.594 1 98.88 296 VAL A CA 1
ATOM 2189 C C . VAL A 1 296 ? 15.117 -28.406 6.094 1 98.88 296 VAL A C 1
ATOM 2191 O O . VAL A 1 296 ? 14.844 -29.297 6.906 1 98.88 296 VAL A O 1
ATOM 2194 N N . GLU A 1 297 ? 15.578 -27.219 6.434 1 98.88 297 GLU A N 1
ATOM 2195 C CA . GLU A 1 297 ? 15.562 -26.734 7.809 1 98.88 297 GLU A CA 1
ATOM 2196 C C . GLU A 1 297 ? 14.836 -25.391 7.914 1 98.88 297 GLU A C 1
ATOM 2198 O O . GLU A 1 297 ? 14.906 -24.562 7 1 98.88 297 GLU A O 1
ATOM 2203 N N . VAL A 1 298 ? 14.133 -25.25 9.008 1 98.94 298 VAL A N 1
ATOM 2204 C CA . VAL A 1 298 ? 13.414 -24 9.25 1 98.94 298 VAL A CA 1
ATOM 2205 C C . VAL A 1 298 ? 13.82 -23.422 10.609 1 98.94 298 VAL A C 1
ATOM 2207 O O . VAL A 1 298 ? 13.82 -24.141 11.617 1 98.94 298 VAL A O 1
ATOM 2210 N N . PHE A 1 299 ? 14.172 -22.109 10.625 1 98.88 299 PHE A N 1
ATOM 2211 C CA . PHE A 1 299 ? 14.578 -21.438 11.852 1 98.88 299 PHE A CA 1
ATOM 2212 C C . PHE A 1 299 ? 13.742 -20.188 12.086 1 98.88 299 PHE A C 1
ATOM 2214 O O . PHE A 1 299 ? 13.406 -19.469 11.141 1 98.88 299 PHE A O 1
ATOM 2221 N N . ARG A 1 300 ? 13.422 -19.938 13.312 1 98.75 300 ARG A N 1
ATOM 2222 C CA . ARG A 1 300 ? 13.039 -18.594 13.703 1 98.75 300 ARG A CA 1
ATOM 2223 C C . ARG A 1 300 ? 14.25 -17.656 13.711 1 98.75 300 ARG A C 1
ATOM 2225 O O . ARG A 1 300 ? 15.328 -18.031 14.172 1 98.75 300 ARG A O 1
ATOM 2232 N N . VAL A 1 301 ? 14.086 -16.406 13.227 1 98.81 301 VAL A N 1
ATOM 2233 C CA . VAL A 1 301 ? 15.219 -15.484 13.211 1 98.81 301 VAL A CA 1
ATOM 2234 C C . VAL A 1 301 ? 14.812 -14.141 13.812 1 98.81 301 VAL A C 1
ATOM 2236 O O . VAL A 1 301 ? 13.625 -13.82 13.867 1 98.81 301 VAL A O 1
ATOM 2239 N N . ALA A 1 302 ? 15.75 -13.43 14.273 1 98.12 302 ALA A N 1
ATOM 2240 C CA . ALA A 1 302 ? 15.516 -12.094 14.82 1 98.12 302 ALA A CA 1
ATOM 2241 C C . ALA A 1 302 ? 15.156 -11.102 13.711 1 98.12 302 ALA A C 1
ATOM 2243 O O . ALA A 1 302 ? 15.836 -11.031 12.688 1 98.12 302 ALA A O 1
ATOM 2244 N N . PRO A 1 303 ? 14.141 -10.328 13.953 1 96.38 303 PRO A N 1
ATOM 2245 C CA . PRO A 1 303 ? 13.664 -9.43 12.898 1 96.38 303 PRO A CA 1
ATOM 2246 C C . PRO A 1 303 ? 14.68 -8.352 12.547 1 96.38 303 PRO A C 1
ATOM 2248 O O . PRO A 1 303 ? 14.664 -7.828 11.43 1 96.38 303 PRO A O 1
ATOM 2251 N N . ASP A 1 304 ? 15.664 -8.039 13.406 1 95.25 304 ASP A N 1
ATOM 2252 C CA . ASP A 1 304 ? 16.531 -6.895 13.18 1 95.25 304 ASP A CA 1
ATOM 2253 C C . ASP A 1 304 ? 17.938 -7.34 12.758 1 95.25 304 ASP A C 1
ATOM 2255 O O . ASP A 1 304 ? 18.734 -6.527 12.305 1 95.25 304 ASP A O 1
ATOM 2259 N N . SER A 1 305 ? 18.188 -8.695 12.898 1 97.44 305 SER A N 1
ATOM 2260 C CA . SER A 1 305 ? 19.562 -9.086 12.617 1 97.44 305 SER A CA 1
ATOM 2261 C C . SER A 1 305 ? 19.609 -10.305 11.703 1 97.44 305 SER A C 1
ATOM 2263 O O . SER A 1 305 ? 20.656 -10.625 11.133 1 97.44 305 SER A O 1
ATOM 2265 N N . GLY A 1 306 ? 18.5 -11.047 11.609 1 98.38 306 GLY A N 1
ATOM 2266 C CA . GLY A 1 306 ? 18.5 -12.281 10.836 1 98.38 306 GLY A CA 1
ATOM 2267 C C . GLY A 1 306 ? 19.172 -13.438 11.539 1 98.38 306 GLY A C 1
ATOM 2268 O O . GLY A 1 306 ? 19.328 -14.516 10.969 1 98.38 306 GLY A O 1
ATOM 2269 N N . GLU A 1 307 ? 19.531 -13.219 12.781 1 98.5 307 GLU A N 1
ATOM 2270 C CA . GLU A 1 307 ? 20.172 -14.281 13.555 1 98.5 307 GLU A CA 1
ATOM 2271 C C . GLU A 1 307 ? 19.156 -15.32 14.008 1 98.5 307 GLU A C 1
ATOM 2273 O O . GLU A 1 307 ? 18.047 -14.977 14.414 1 98.5 307 GLU A O 1
ATOM 2278 N N . ARG A 1 308 ? 19.641 -16.531 13.977 1 98.75 308 ARG A N 1
ATOM 2279 C CA . ARG A 1 308 ? 18.781 -17.625 14.414 1 98.75 308 ARG A CA 1
ATOM 2280 C C . ARG A 1 308 ? 18.5 -17.547 15.914 1 98.75 308 ARG A C 1
ATOM 2282 O O . ARG A 1 308 ? 19.391 -17.219 16.703 1 98.75 308 ARG A O 1
ATOM 2289 N N . ILE A 1 309 ? 17.297 -17.75 16.25 1 98.44 309 ILE A N 1
ATOM 2290 C CA . ILE A 1 309 ? 16.891 -17.797 17.641 1 98.44 309 ILE A CA 1
ATOM 2291 C C . ILE A 1 309 ? 16.547 -19.234 18.031 1 98.44 309 ILE A C 1
ATOM 2293 O O . ILE A 1 309 ? 15.516 -19.766 17.625 1 98.44 309 ILE A O 1
ATOM 2297 N N . GLY A 1 310 ? 17.422 -19.875 18.781 1 97.56 310 GLY A N 1
ATOM 2298 C CA . GLY A 1 310 ? 17.188 -21.234 19.234 1 97.56 310 GLY A CA 1
ATOM 2299 C C . GLY A 1 310 ? 17.516 -22.281 18.188 1 97.56 310 GLY A C 1
ATOM 2300 O O . GLY A 1 310 ? 18.312 -22.031 17.281 1 97.56 310 GLY A O 1
ATOM 2301 N N . ALA A 1 311 ? 16.938 -23.5 18.422 1 97.88 311 ALA A N 1
ATOM 2302 C CA . ALA A 1 311 ? 17.156 -24.641 17.531 1 97.88 311 ALA A CA 1
ATOM 2303 C C . ALA A 1 311 ? 16.219 -24.562 16.328 1 97.88 311 ALA A C 1
ATOM 2305 O O . ALA A 1 311 ? 15.312 -23.719 16.281 1 97.88 311 ALA A O 1
ATOM 2306 N N . ALA A 1 312 ? 16.484 -25.406 15.398 1 98.62 312 ALA A N 1
ATOM 2307 C CA . ALA A 1 312 ? 15.609 -25.469 14.234 1 98.62 312 ALA A CA 1
ATOM 2308 C C . ALA A 1 312 ? 14.195 -25.859 14.633 1 98.62 312 ALA A C 1
ATOM 2310 O O . ALA A 1 312 ? 14 -26.75 15.469 1 98.62 312 ALA A O 1
ATOM 2311 N N . LEU A 1 313 ? 13.219 -25.188 14.07 1 98.69 313 LEU A N 1
ATOM 2312 C CA . LEU A 1 313 ? 11.82 -25.562 14.242 1 98.69 313 LEU A CA 1
ATOM 2313 C C . LEU A 1 313 ? 11.508 -26.859 13.516 1 98.69 313 LEU A C 1
ATOM 2315 O O . LEU A 1 313 ? 10.602 -27.594 13.906 1 98.69 313 LEU A O 1
ATOM 2319 N N . TYR A 1 314 ? 12.227 -27.125 12.453 1 98.69 314 TYR A N 1
ATOM 2320 C CA . TYR A 1 314 ? 12.055 -28.297 11.594 1 98.69 314 TYR A CA 1
ATOM 2321 C C . TYR A 1 314 ? 13.367 -28.688 10.938 1 98.69 314 TYR A C 1
ATOM 2323 O O . TYR A 1 314 ? 14.141 -27.828 10.516 1 98.69 314 TYR A O 1
ATOM 2331 N N . SER A 1 315 ? 13.695 -29.891 10.836 1 98.75 315 SER A N 1
ATOM 2332 C CA . SER A 1 315 ? 14.797 -30.5 10.078 1 98.75 315 SER A CA 1
ATOM 2333 C C . SER A 1 315 ? 14.391 -31.844 9.492 1 98.75 315 SER A C 1
ATOM 2335 O O . SER A 1 315 ? 13.984 -32.75 10.219 1 98.75 315 SER A O 1
ATOM 2337 N N . GLY A 1 316 ? 14.43 -31.891 8.211 1 98.31 316 GLY A N 1
ATOM 2338 C CA . GLY A 1 316 ? 14.031 -33.156 7.57 1 98.31 316 GLY A CA 1
ATOM 2339 C C . GLY A 1 316 ? 14.469 -33.219 6.121 1 98.31 316 GLY A C 1
ATOM 2340 O O . GLY A 1 316 ? 15.062 -32.281 5.586 1 98.31 316 GLY A O 1
ATOM 2341 N N . LYS A 1 317 ? 14.25 -34.438 5.586 1 98 317 LYS A N 1
ATOM 2342 C CA . LYS A 1 317 ? 14.492 -34.688 4.168 1 98 317 LYS A CA 1
ATOM 2343 C C . LYS A 1 317 ? 13.195 -35.062 3.449 1 98 317 LYS A C 1
ATOM 2345 O O . LYS A 1 317 ? 12.352 -35.75 3.998 1 98 317 LYS A O 1
ATOM 2350 N N . THR A 1 318 ? 13.133 -34.531 2.234 1 98.19 318 THR A N 1
ATOM 2351 C CA . THR A 1 318 ? 11.93 -34.844 1.469 1 98.19 318 THR A CA 1
ATOM 2352 C C . THR A 1 318 ? 11.914 -36.312 1.052 1 98.19 318 THR A C 1
ATOM 2354 O O . THR A 1 318 ? 12.961 -36.875 0.76 1 98.19 318 THR A O 1
ATOM 2357 N N . GLY A 1 319 ? 10.711 -36.875 0.967 1 96.81 319 GLY A N 1
ATOM 2358 C CA . GLY A 1 319 ? 10.516 -38.188 0.375 1 96.81 319 GLY A CA 1
ATOM 2359 C C . GLY A 1 319 ? 10.344 -38.156 -1.132 1 96.81 319 GLY A C 1
ATOM 2360 O O . GLY A 1 319 ? 10.656 -37.125 -1.77 1 96.81 319 GLY A O 1
ATOM 2361 N N . PRO A 1 320 ? 9.836 -39.281 -1.633 1 97.06 320 PRO A N 1
ATOM 2362 C CA . PRO A 1 320 ? 9.648 -39.375 -3.084 1 97.06 320 PRO A CA 1
ATOM 2363 C C . PRO A 1 320 ? 8.648 -38.344 -3.602 1 97.06 320 PRO A C 1
ATOM 2365 O O . PRO A 1 320 ? 8.711 -37.938 -4.77 1 97.06 320 PRO A O 1
ATOM 2368 N N . ASP A 1 321 ? 7.785 -37.906 -2.771 1 97.44 321 ASP A N 1
ATOM 2369 C CA . ASP A 1 321 ? 6.762 -36.938 -3.199 1 97.44 321 ASP A CA 1
ATOM 2370 C C . ASP A 1 321 ? 7.281 -35.531 -3.119 1 97.44 321 ASP A C 1
ATOM 2372 O O . ASP A 1 321 ? 6.566 -34.562 -3.471 1 97.44 321 ASP A O 1
ATOM 2376 N N . GLY A 1 322 ? 8.492 -35.312 -2.619 1 97.94 322 GLY A N 1
ATOM 2377 C CA . GLY A 1 322 ? 9.148 -34 -2.596 1 97.94 322 GLY A CA 1
ATOM 2378 C C . GLY A 1 322 ? 8.617 -33.094 -1.518 1 97.94 322 GLY A C 1
ATOM 2379 O O . GLY A 1 322 ? 8.953 -31.891 -1.481 1 97.94 322 GLY A O 1
ATOM 2380 N N . ARG A 1 323 ? 7.766 -33.562 -0.626 1 98.31 323 ARG A N 1
ATOM 2381 C CA . ARG A 1 323 ? 7.102 -32.719 0.355 1 98.31 323 ARG A CA 1
ATOM 2382 C C . ARG A 1 323 ? 7.957 -32.562 1.609 1 98.31 323 ARG A C 1
ATOM 2384 O O . ARG A 1 323 ? 8.633 -33.5 2.029 1 98.31 323 ARG A O 1
ATOM 2391 N N . TRP A 1 324 ? 7.914 -31.422 2.174 1 98.62 324 TRP A N 1
ATOM 2392 C CA . TRP A 1 324 ? 8.5 -31.141 3.482 1 98.62 324 TRP A CA 1
ATOM 2393 C C . TRP A 1 324 ? 7.445 -30.656 4.465 1 98.62 324 TRP A C 1
ATOM 2395 O O . TRP A 1 324 ? 6.363 -30.234 4.059 1 98.62 324 TRP A O 1
ATOM 2405 N N . GLY A 1 325 ? 7.879 -30.656 5.832 1 98.38 325 GLY A N 1
ATOM 2406 C CA . GLY A 1 325 ? 6.938 -30.234 6.855 1 98.38 325 GLY A CA 1
ATOM 2407 C C . GLY A 1 325 ? 5.98 -31.344 7.281 1 98.38 325 GLY A C 1
ATOM 2408 O O . GLY A 1 325 ? 6.168 -32.5 6.922 1 98.38 325 GLY A O 1
ATOM 2409 N N . PRO A 1 326 ? 5.031 -31.031 8.047 1 98.19 326 PRO A N 1
ATOM 2410 C CA . PRO A 1 326 ? 4.672 -29.672 8.477 1 98.19 326 PRO A CA 1
ATOM 2411 C C . PRO A 1 326 ? 5.551 -29.172 9.617 1 98.19 326 PRO A C 1
ATOM 2413 O O . PRO A 1 326 ? 6.188 -29.969 10.312 1 98.19 326 PRO A O 1
ATOM 2416 N N . VAL A 1 327 ? 5.656 -27.906 9.719 1 98.62 327 VAL A N 1
ATOM 2417 C CA . VAL A 1 327 ? 6.332 -27.234 10.828 1 98.62 327 VAL A CA 1
ATOM 2418 C C . VAL A 1 327 ? 5.379 -26.266 11.5 1 98.62 327 VAL A C 1
ATOM 2420 O O . VAL A 1 327 ? 4.629 -25.547 10.828 1 98.62 327 VAL A O 1
ATOM 2423 N N . ASP A 1 328 ? 5.363 -26.281 12.812 1 98 328 ASP A N 1
ATOM 2424 C CA . ASP A 1 328 ? 4.613 -25.297 13.594 1 98 328 ASP A CA 1
ATOM 2425 C C . ASP A 1 328 ? 5.434 -24.031 13.812 1 98 328 ASP A C 1
ATOM 2427 O O . ASP A 1 328 ? 6.629 -24.109 14.109 1 98 328 ASP A O 1
ATOM 2431 N N . THR A 1 329 ? 4.812 -22.891 13.594 1 97.19 329 THR A N 1
ATOM 2432 C CA . THR A 1 329 ? 5.426 -21.594 13.859 1 97.19 329 THR A CA 1
ATOM 2433 C C . THR A 1 329 ? 4.398 -20.609 14.406 1 97.19 329 THR A C 1
ATOM 2435 O O . THR A 1 329 ? 3.297 -21 14.797 1 97.19 329 THR A O 1
ATOM 2438 N N . GLN A 1 330 ? 4.848 -19.297 14.602 1 95.12 330 GLN A N 1
ATOM 2439 C CA . GLN A 1 330 ? 3.959 -18.25 15.117 1 95.12 330 GLN A CA 1
ATOM 2440 C C . GLN A 1 330 ? 3.871 -17.078 14.141 1 95.12 330 GLN A C 1
ATOM 2442 O O . GLN A 1 330 ? 4.855 -16.734 13.484 1 95.12 330 GLN A O 1
ATOM 2447 N N . PRO A 1 331 ? 2.744 -16.422 14.117 1 92.69 331 PRO A N 1
ATOM 2448 C CA . PRO A 1 331 ? 2.484 -15.383 13.117 1 92.69 331 PRO A CA 1
ATOM 2449 C C . PRO A 1 331 ? 3.465 -14.219 13.203 1 92.69 331 PRO A C 1
ATOM 2451 O O . PRO A 1 331 ? 3.748 -13.57 12.195 1 92.69 331 PRO A O 1
ATOM 2454 N N . PRO A 1 332 ? 4.004 -13.883 14.312 1 92.75 332 PRO A N 1
ATOM 2455 C CA . PRO A 1 332 ? 4.918 -12.742 14.336 1 92.75 332 PRO A CA 1
ATOM 2456 C C . PRO A 1 332 ? 6.367 -13.133 14.047 1 92.75 332 PRO A C 1
ATOM 2458 O O . PRO A 1 332 ? 7.254 -12.273 14.031 1 92.75 332 PRO A O 1
ATOM 2461 N N . TRP A 1 333 ? 6.684 -14.453 13.758 1 96.69 333 TRP A N 1
ATOM 2462 C CA . TRP A 1 333 ? 8.07 -14.906 13.664 1 96.69 333 TRP A CA 1
ATOM 2463 C C . TRP A 1 333 ? 8.555 -14.859 12.219 1 96.69 333 TRP A C 1
ATOM 2465 O O . TRP A 1 333 ? 8.047 -15.594 11.359 1 96.69 333 TRP A O 1
ATOM 2475 N N . PRO A 1 334 ? 9.539 -13.992 11.961 1 98.56 334 PRO A N 1
ATOM 2476 C CA . PRO A 1 334 ? 10.25 -14.195 10.695 1 98.56 334 PRO A CA 1
ATOM 2477 C C . PRO A 1 334 ? 11.008 -15.523 10.656 1 98.56 334 PRO A C 1
ATOM 2479 O O . PRO A 1 334 ? 11.414 -16.047 11.695 1 98.56 334 PRO A O 1
ATOM 2482 N N . LEU A 1 335 ? 11.219 -16.062 9.43 1 98.88 335 LEU A N 1
ATOM 2483 C CA . LEU A 1 335 ? 11.781 -17.391 9.32 1 98.88 335 LEU A CA 1
ATOM 2484 C C . LEU A 1 335 ? 12.938 -17.422 8.32 1 98.88 335 LEU A C 1
ATOM 2486 O O . LEU A 1 335 ? 12.992 -16.578 7.41 1 98.88 335 LEU A O 1
ATOM 2490 N N . GLU A 1 336 ? 13.797 -18.312 8.5 1 98.94 336 GLU A N 1
ATOM 2491 C CA . GLU A 1 336 ? 14.797 -18.766 7.531 1 98.94 336 GLU A CA 1
ATOM 2492 C C . GLU A 1 336 ? 14.555 -20.219 7.113 1 98.94 336 GLU A C 1
ATOM 2494 O O . GLU A 1 336 ? 14.461 -21.109 7.961 1 98.94 336 GLU A O 1
ATOM 2499 N N . PHE A 1 337 ? 14.398 -20.484 5.871 1 98.94 337 PHE A N 1
ATOM 2500 C CA . PHE A 1 337 ? 14.414 -21.828 5.289 1 98.94 337 PHE A CA 1
ATOM 2501 C C . PHE A 1 337 ? 15.766 -22.125 4.668 1 98.94 337 PHE A C 1
ATOM 2503 O O . PHE A 1 337 ? 16.297 -21.344 3.881 1 98.94 337 PHE A O 1
ATOM 2510 N N . VAL A 1 338 ? 16.312 -23.188 5.023 1 98.94 338 VAL A N 1
ATOM 2511 C CA . VAL A 1 338 ? 17.547 -23.641 4.414 1 98.94 338 VAL A CA 1
ATOM 2512 C C . VAL A 1 338 ? 17.281 -24.859 3.545 1 98.94 338 VAL A C 1
ATOM 2514 O O . VAL A 1 338 ? 16.812 -25.891 4.035 1 98.94 338 VAL A O 1
ATOM 2517 N N . LEU A 1 339 ? 17.594 -24.75 2.316 1 98.88 339 LEU A N 1
ATOM 2518 C CA . LEU A 1 339 ? 17.391 -25.828 1.353 1 98.88 339 LEU A CA 1
ATOM 2519 C C . LEU A 1 339 ? 18.719 -26.359 0.844 1 98.88 339 LEU A C 1
ATOM 2521 O O . LEU A 1 339 ? 19.547 -25.594 0.341 1 98.88 339 LEU A O 1
ATOM 2525 N N . SER A 1 340 ? 18.922 -27.594 0.992 1 97.94 340 SER A N 1
ATOM 2526 C CA . SER A 1 340 ? 20.094 -28.281 0.462 1 97.94 340 SER A CA 1
ATOM 2527 C C . SER A 1 340 ? 19.688 -29.422 -0.473 1 97.94 340 SER A C 1
ATOM 2529 O O . SER A 1 340 ? 18.875 -30.281 -0.108 1 97.94 340 SER A O 1
ATOM 2531 N N . GLN A 1 341 ? 20.188 -29.375 -1.686 1 92.06 341 GLN A N 1
ATOM 2532 C CA . GLN A 1 341 ? 19.969 -30.391 -2.701 1 92.06 341 GLN A CA 1
ATOM 2533 C C . GLN A 1 341 ? 21.25 -30.719 -3.449 1 92.06 341 GLN A C 1
ATOM 2535 O O . GLN A 1 341 ? 22.078 -29.844 -3.703 1 92.06 341 GLN A O 1
ATOM 2540 N N . PRO A 1 342 ? 21.453 -32.031 -3.748 1 84.19 342 PRO A N 1
ATOM 2541 C CA . PRO A 1 342 ? 22.672 -32.375 -4.48 1 84.19 342 PRO A CA 1
ATOM 2542 C C . PRO A 1 342 ? 22.812 -31.594 -5.793 1 84.19 342 PRO A C 1
ATOM 2544 O O . PRO A 1 342 ? 21.844 -31.484 -6.551 1 84.19 342 PRO A O 1
ATOM 2547 N N . GLY A 1 343 ? 23.969 -31.047 -5.957 1 88.06 343 GLY A N 1
ATOM 2548 C CA . GLY A 1 343 ? 24.25 -30.359 -7.207 1 88.06 343 GLY A CA 1
ATOM 2549 C C . GLY A 1 343 ? 23.812 -28.906 -7.215 1 88.06 343 GLY A C 1
ATOM 2550 O O . GLY A 1 343 ? 24.062 -28.188 -8.18 1 88.06 343 GLY A O 1
ATOM 2551 N N . GLU A 1 344 ? 23.172 -28.484 -6.191 1 94.81 344 GLU A N 1
ATOM 2552 C CA . GLU A 1 344 ? 22.688 -27.125 -6.098 1 94.81 344 GLU A CA 1
ATOM 2553 C C . GLU A 1 344 ? 23.359 -26.359 -4.961 1 94.81 344 GLU A C 1
ATOM 2555 O O . GLU A 1 344 ? 23.984 -26.969 -4.082 1 94.81 344 GLU A O 1
ATOM 2560 N N . MET A 1 345 ? 23.344 -25.094 -5.082 1 96.12 345 MET A N 1
ATOM 2561 C CA . MET A 1 345 ? 23.828 -24.297 -3.959 1 96.12 345 MET A CA 1
ATOM 2562 C C . MET A 1 345 ? 22.891 -24.422 -2.764 1 96.12 345 MET A C 1
ATOM 2564 O O . MET A 1 345 ? 21.672 -24.547 -2.934 1 96.12 345 MET A O 1
ATOM 2568 N N . ILE A 1 346 ? 23.469 -24.406 -1.573 1 98.44 346 ILE A N 1
ATOM 2569 C CA . ILE A 1 346 ? 22.641 -24.297 -0.381 1 98.44 346 ILE A CA 1
ATOM 2570 C C . ILE A 1 346 ? 21.953 -22.938 -0.359 1 98.44 346 ILE A C 1
ATOM 2572 O O . ILE A 1 346 ? 22.625 -21.891 -0.382 1 98.44 346 ILE A O 1
ATOM 2576 N N . THR A 1 347 ? 20.672 -22.969 -0.348 1 98.75 347 THR A N 1
ATOM 2577 C CA . THR A 1 347 ? 19.922 -21.719 -0.445 1 98.75 347 THR A CA 1
ATOM 2578 C C . THR A 1 347 ? 19.297 -21.359 0.9 1 98.75 347 THR A C 1
ATOM 2580 O O . THR A 1 347 ? 18.547 -22.156 1.475 1 98.75 347 THR A O 1
ATOM 2583 N N . HIS A 1 348 ? 19.625 -20.203 1.416 1 98.88 348 HIS A N 1
ATOM 2584 C CA . HIS A 1 348 ? 18.984 -19.609 2.594 1 98.88 348 HIS A CA 1
ATOM 2585 C C . HIS A 1 348 ? 17.875 -18.656 2.203 1 98.88 348 HIS A C 1
ATOM 2587 O O . HIS A 1 348 ? 18.125 -17.594 1.63 1 98.88 348 HIS A O 1
ATOM 2593 N N . ILE A 1 349 ? 16.656 -19.031 2.539 1 98.94 349 ILE A N 1
ATOM 2594 C CA . ILE A 1 349 ? 15.5 -18.203 2.193 1 98.94 349 ILE A CA 1
ATOM 2595 C C . ILE A 1 349 ? 14.945 -17.547 3.451 1 98.94 349 ILE A C 1
ATOM 2597 O O . ILE A 1 349 ? 14.445 -18.219 4.352 1 98.94 349 ILE A O 1
ATOM 2601 N N . TYR A 1 350 ? 15.078 -16.25 3.516 1 98.94 350 TYR A N 1
ATOM 2602 C CA . TYR A 1 350 ? 14.508 -15.469 4.613 1 98.94 350 TYR A CA 1
ATOM 2603 C C . TYR A 1 350 ? 13.141 -14.914 4.242 1 98.94 350 TYR A C 1
ATOM 2605 O O . TYR A 1 350 ? 12.961 -14.391 3.143 1 98.94 350 TYR A O 1
ATOM 2613 N N . ARG A 1 351 ? 12.203 -15.062 5.172 1 98.81 351 ARG A N 1
ATOM 2614 C CA . ARG A 1 351 ? 10.812 -14.68 4.934 1 98.81 351 ARG A CA 1
ATOM 2615 C C . ARG A 1 351 ? 10.266 -13.844 6.086 1 98.81 351 ARG A C 1
ATOM 2617 O O . ARG A 1 351 ? 10.594 -14.102 7.25 1 98.81 351 ARG A O 1
ATOM 2624 N N . SER A 1 352 ? 9.422 -12.828 5.695 1 98.25 352 SER A N 1
ATOM 2625 C CA . SER A 1 352 ? 8.555 -12.234 6.703 1 98.25 352 SER A CA 1
ATOM 2626 C C . SER A 1 352 ? 7.656 -13.289 7.348 1 98.25 352 SER A C 1
ATOM 2628 O O . SER A 1 352 ? 7.52 -14.398 6.828 1 98.25 352 SER A O 1
ATOM 2630 N N . PRO A 1 353 ? 7.078 -12.953 8.477 1 97.56 353 PRO A N 1
ATOM 2631 C CA . PRO A 1 353 ? 6.191 -13.906 9.156 1 97.56 353 PRO A CA 1
ATOM 2632 C C . PRO A 1 353 ? 5.023 -14.352 8.281 1 97.56 353 PRO A C 1
ATOM 2634 O O . PRO A 1 353 ? 4.543 -13.578 7.449 1 97.56 353 PRO A O 1
ATOM 2637 N N . PHE A 1 354 ? 4.66 -15.594 8.484 1 98.62 354 PHE A N 1
ATOM 2638 C CA . PHE A 1 354 ? 3.451 -16.125 7.867 1 98.62 354 PHE A CA 1
ATOM 2639 C C . PHE A 1 354 ? 2.244 -15.922 8.773 1 98.62 354 PHE A C 1
ATOM 2641 O O . PHE A 1 354 ? 2.164 -16.516 9.852 1 98.62 354 PHE A O 1
ATOM 2648 N N . PRO A 1 355 ? 1.276 -15.109 8.32 1 98.12 355 PRO A N 1
ATOM 2649 C CA . PRO A 1 355 ? 0.121 -14.859 9.18 1 98.12 355 PRO A CA 1
ATOM 2650 C C . PRO A 1 355 ? -0.818 -16.062 9.273 1 98.12 355 PRO A C 1
ATOM 2652 O O . PRO A 1 355 ? -1.578 -16.172 10.242 1 98.12 355 PRO A O 1
ATOM 2655 N N . ARG A 1 356 ? -0.767 -16.938 8.25 1 98.31 356 ARG A N 1
ATOM 2656 C CA . ARG A 1 356 ? -1.663 -18.078 8.227 1 98.31 356 ARG A CA 1
ATOM 2657 C C . ARG A 1 356 ? -0.932 -19.328 7.742 1 98.31 356 ARG A C 1
ATOM 2659 O O . ARG A 1 356 ? 0.118 -19.234 7.102 1 98.31 356 ARG A O 1
ATOM 2666 N N . SER A 1 357 ? -1.559 -20.453 8 1 98.62 357 SER A N 1
ATOM 2667 C CA . SER A 1 357 ? -1.028 -21.734 7.57 1 98.62 357 SER A CA 1
ATOM 2668 C C . SER A 1 357 ? -1.053 -21.859 6.051 1 98.62 357 SER A C 1
ATOM 2670 O O . SER A 1 357 ? -1.865 -21.219 5.383 1 98.62 357 SER A O 1
ATOM 2672 N N . SER A 1 358 ? -0.166 -22.656 5.578 1 98.5 358 SER A N 1
ATOM 2673 C CA . SER A 1 358 ? -0.139 -22.938 4.148 1 98.5 358 SER A CA 1
ATOM 2674 C C . SER A 1 358 ? 0.554 -24.266 3.855 1 98.5 358 SER A C 1
ATOM 2676 O O . SER A 1 358 ? 1.552 -24.609 4.496 1 98.5 358 SER A O 1
ATOM 2678 N N . ASP A 1 359 ? 0.059 -24.938 2.869 1 98.06 359 ASP A N 1
ATOM 2679 C CA . ASP A 1 359 ? 0.685 -26.172 2.422 1 98.06 359 ASP A CA 1
ATOM 2680 C C . ASP A 1 359 ? 1.34 -26 1.054 1 98.06 359 ASP A C 1
ATOM 2682 O O . ASP A 1 359 ? 1.722 -26.984 0.411 1 98.06 359 ASP A O 1
ATOM 2686 N N . VAL A 1 360 ? 1.438 -24.703 0.666 1 98.38 360 VAL A N 1
ATOM 2687 C CA . VAL A 1 360 ? 2.057 -24.453 -0.631 1 98.38 360 VAL A CA 1
ATOM 2688 C C . VAL A 1 360 ? 3.283 -23.562 -0.452 1 98.38 360 VAL A C 1
ATOM 2690 O O . VAL A 1 360 ? 3.574 -22.719 -1.301 1 98.38 360 VAL A O 1
ATOM 2693 N N . VAL A 1 361 ? 3.967 -23.656 0.633 1 98.75 361 VAL A N 1
ATOM 2694 C CA . VAL A 1 361 ? 5.246 -22.984 0.816 1 98.75 361 VAL A CA 1
ATOM 2695 C C . VAL A 1 361 ? 6.344 -23.734 0.071 1 98.75 361 VAL A C 1
ATOM 2697 O O . VAL A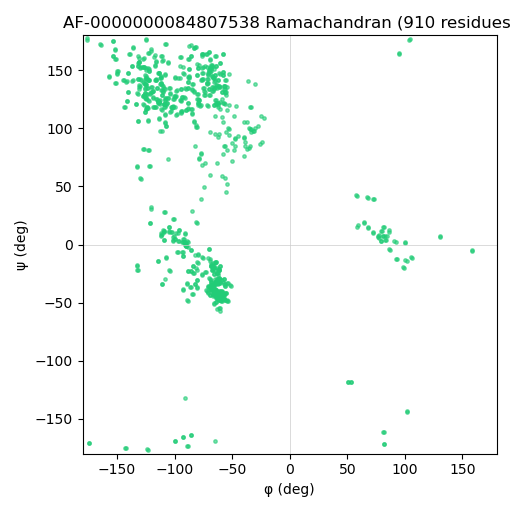 1 361 ? 7.121 -24.469 0.68 1 98.75 361 VAL A O 1
ATOM 2700 N N . HIS A 1 362 ? 6.398 -23.547 -1.222 1 98.69 362 HIS A N 1
ATOM 2701 C CA . HIS A 1 362 ? 7.32 -24.297 -2.072 1 98.69 362 HIS A CA 1
ATOM 2702 C C . HIS A 1 362 ? 8.719 -23.688 -2.021 1 98.69 362 HIS A C 1
ATOM 2704 O O . HIS A 1 362 ? 8.875 -22.484 -1.853 1 98.69 362 HIS A O 1
ATOM 2710 N N . LEU A 1 363 ? 9.672 -24.547 -2.113 1 98.62 363 LEU A N 1
ATOM 2711 C CA . LEU A 1 363 ? 11.078 -24.141 -2.07 1 98.62 363 LEU A CA 1
ATOM 2712 C C . LEU A 1 363 ? 11.805 -24.594 -3.332 1 98.62 363 LEU A C 1
ATOM 2714 O O . LEU A 1 363 ? 11.57 -25.688 -3.838 1 98.62 363 LEU A O 1
ATOM 2718 N N . ARG A 1 364 ? 12.68 -23.75 -3.791 1 97 364 ARG A N 1
ATOM 2719 C CA . ARG A 1 364 ? 13.547 -24.031 -4.934 1 97 364 ARG A CA 1
ATOM 2720 C C . ARG A 1 364 ? 14.938 -23.453 -4.723 1 97 364 ARG A C 1
ATOM 2722 O O . ARG A 1 364 ? 15.086 -22.328 -4.215 1 97 364 ARG A O 1
ATOM 2729 N N . ALA A 1 365 ? 15.891 -24.234 -5.141 1 97.12 365 ALA A N 1
ATOM 2730 C CA . ALA A 1 365 ? 17.266 -23.75 -5.02 1 97.12 365 ALA A CA 1
ATOM 2731 C C . ALA A 1 365 ? 17.5 -22.531 -5.914 1 97.12 365 ALA A C 1
ATOM 2733 O O . ALA A 1 365 ? 17 -22.469 -7.039 1 97.12 365 ALA A O 1
ATOM 2734 N N . ALA A 1 366 ? 18.25 -21.594 -5.367 1 95.88 366 ALA A N 1
ATOM 2735 C CA . ALA A 1 366 ? 18.562 -20.375 -6.105 1 95.88 366 ALA A CA 1
ATOM 2736 C C . ALA A 1 366 ? 20 -20.375 -6.586 1 95.88 366 ALA A C 1
ATOM 2738 O O . ALA A 1 366 ? 20.828 -21.141 -6.066 1 95.88 366 ALA A O 1
ATOM 2739 N N . ARG A 1 367 ? 20.266 -19.609 -7.609 1 92.69 367 ARG A N 1
ATOM 2740 C CA . ARG A 1 367 ? 21.609 -19.359 -8.133 1 92.69 367 ARG A CA 1
ATOM 2741 C C . ARG A 1 367 ? 21.734 -17.922 -8.648 1 92.69 367 ARG A C 1
ATOM 2743 O O . ARG A 1 367 ? 20.781 -17.375 -9.195 1 92.69 367 ARG A O 1
ATOM 2750 N N . PRO A 1 368 ? 22.891 -17.344 -8.406 1 89.25 368 PRO A N 1
ATOM 2751 C CA . PRO A 1 368 ? 23.094 -16.031 -9.023 1 89.25 368 PRO A CA 1
ATOM 2752 C C . PRO A 1 368 ? 23.031 -16.078 -10.547 1 89.25 368 PRO A C 1
ATOM 2754 O O . PRO A 1 368 ? 23.391 -17.094 -11.148 1 89.25 368 PRO A O 1
ATOM 2757 N N . ALA A 1 369 ? 22.562 -15.055 -11.102 1 82.25 369 ALA A N 1
ATOM 2758 C CA . ALA A 1 369 ? 22.422 -14.977 -12.555 1 82.25 369 ALA A CA 1
ATOM 2759 C C . ALA A 1 369 ? 23.781 -15.102 -13.242 1 82.25 369 ALA A C 1
ATOM 2761 O O . ALA A 1 369 ? 23.875 -15.703 -14.312 1 82.25 369 ALA A O 1
ATOM 2762 N N . ALA A 1 370 ? 24.75 -14.469 -12.625 1 82.62 370 ALA A N 1
ATOM 2763 C CA . ALA A 1 370 ? 26.109 -14.523 -13.164 1 82.62 370 ALA A CA 1
ATOM 2764 C C . ALA A 1 370 ? 27.094 -15.023 -12.109 1 82.62 370 ALA A C 1
ATOM 2766 O O . ALA A 1 370 ? 26.859 -14.883 -10.914 1 82.62 370 ALA A O 1
ATOM 2767 N N . LYS A 1 371 ? 28.109 -15.617 -12.617 1 84.69 371 LYS A N 1
ATOM 2768 C CA . LYS A 1 371 ? 29.156 -16.047 -11.711 1 84.69 371 LYS A CA 1
ATOM 2769 C C . LYS A 1 371 ? 29.766 -14.859 -10.961 1 84.69 371 LYS A C 1
ATOM 2771 O O . LYS A 1 371 ? 30.203 -13.891 -11.586 1 84.69 371 LYS A O 1
ATOM 2776 N N . PRO A 1 372 ? 29.672 -15.023 -9.68 1 86.19 372 PRO A N 1
ATOM 2777 C CA . PRO A 1 372 ? 30.234 -13.906 -8.922 1 86.19 372 PRO A CA 1
ATOM 2778 C C . PRO A 1 372 ? 31.75 -13.773 -9.094 1 86.19 372 PRO A C 1
ATOM 2780 O O . PRO A 1 372 ? 32.438 -14.781 -9.32 1 86.19 372 PRO A O 1
ATOM 2783 N N . GLU A 1 373 ? 32.156 -12.57 -8.969 1 86.75 373 GLU A N 1
ATOM 2784 C CA . GLU A 1 373 ? 33.594 -12.297 -9.047 1 86.75 373 GLU A CA 1
ATOM 2785 C C . GLU A 1 373 ? 34.344 -12.953 -7.898 1 86.75 373 GLU A C 1
ATOM 2787 O O . GLU A 1 373 ? 33.75 -13.289 -6.871 1 86.75 373 GLU A O 1
ATOM 2792 N N . ALA A 1 374 ? 35.562 -13.055 -8.086 1 86.94 374 ALA A N 1
ATOM 2793 C CA . ALA A 1 374 ? 36.406 -13.75 -7.125 1 86.94 374 ALA A CA 1
ATOM 2794 C C . ALA A 1 374 ? 36.375 -13.047 -5.766 1 86.94 374 ALA A C 1
ATOM 2796 O O . ALA A 1 374 ? 36.5 -13.703 -4.727 1 86.94 374 ALA A O 1
ATOM 2797 N N . GLU A 1 375 ? 36.125 -11.82 -5.734 1 90.94 375 GLU A N 1
ATOM 2798 C CA . GLU A 1 375 ? 36.188 -11.039 -4.5 1 90.94 375 GLU A CA 1
ATOM 2799 C C . GLU A 1 375 ? 34.844 -11.062 -3.764 1 90.94 375 GLU A C 1
ATOM 2801 O O . GLU A 1 375 ? 34.75 -10.594 -2.629 1 90.94 375 GLU A O 1
ATOM 2806 N N . THR A 1 376 ? 33.906 -11.734 -4.402 1 95.88 376 THR A N 1
ATOM 2807 C CA . THR A 1 376 ? 32.594 -11.734 -3.785 1 95.88 376 THR A CA 1
ATOM 2808 C C . THR A 1 376 ? 32.531 -12.727 -2.627 1 95.88 376 THR A C 1
ATOM 2810 O O . THR A 1 376 ? 32.875 -13.906 -2.797 1 95.88 376 THR A O 1
ATOM 2813 N N . GLY A 1 377 ? 32.219 -12.203 -1.433 1 97.56 377 GLY A N 1
ATOM 2814 C CA . GLY A 1 377 ? 32.125 -13.039 -0.244 1 97.56 377 GLY A CA 1
ATOM 2815 C C . GLY A 1 377 ? 30.75 -13.617 -0.017 1 97.56 377 GLY A C 1
ATOM 2816 O O . GLY A 1 377 ? 30.625 -14.703 0.544 1 97.56 377 GLY A O 1
ATOM 2817 N N . ALA A 1 378 ? 29.75 -12.859 -0.387 1 98.25 378 ALA A N 1
ATOM 2818 C CA . ALA A 1 378 ? 28.375 -13.305 -0.234 1 98.25 378 ALA A CA 1
ATOM 2819 C C . ALA A 1 378 ? 27.484 -12.688 -1.312 1 98.25 378 ALA A C 1
ATOM 2821 O O . ALA A 1 378 ? 27.75 -11.594 -1.802 1 98.25 378 ALA A O 1
ATOM 2822 N N . VAL A 1 379 ? 26.5 -13.445 -1.694 1 98.19 379 VAL A N 1
ATOM 2823 C CA . VAL A 1 379 ? 25.484 -12.977 -2.639 1 98.19 379 VAL A CA 1
ATOM 2824 C C . VAL A 1 379 ? 24.109 -13 -1.978 1 98.19 379 VAL A C 1
ATOM 2826 O O . VAL A 1 379 ? 23.641 -14.055 -1.547 1 98.19 379 VAL A O 1
ATOM 2829 N N . VAL A 1 380 ? 23.5 -11.812 -1.865 1 98.38 380 VAL A N 1
ATOM 2830 C CA . VAL A 1 380 ? 22.172 -11.664 -1.278 1 98.38 380 VAL A CA 1
ATOM 2831 C C . VAL A 1 380 ? 21.203 -11.164 -2.336 1 98.38 380 VAL A C 1
ATOM 2833 O O . VAL A 1 380 ? 21.438 -10.133 -2.971 1 98.38 380 VAL A O 1
ATOM 2836 N N . MET A 1 381 ? 20.141 -11.922 -2.479 1 98.38 381 MET A N 1
ATOM 2837 C CA . MET A 1 381 ? 19.125 -11.547 -3.451 1 98.38 381 MET A CA 1
ATOM 2838 C C . MET A 1 381 ? 17.828 -11.133 -2.752 1 98.38 381 MET A C 1
ATOM 2840 O O . MET A 1 381 ? 17.453 -11.711 -1.727 1 98.38 381 MET A O 1
ATOM 2844 N N . LEU A 1 382 ? 17.203 -10.102 -3.244 1 98.62 382 LEU A N 1
ATOM 2845 C CA . LEU A 1 382 ? 15.844 -9.719 -2.885 1 98.62 382 LEU A CA 1
ATOM 2846 C C . LEU A 1 382 ? 14.867 -10.125 -3.979 1 98.62 382 LEU A C 1
ATOM 2848 O O . LEU A 1 382 ? 14.977 -9.664 -5.117 1 98.62 382 LEU A O 1
ATOM 2852 N N . SER A 1 383 ? 13.938 -11 -3.584 1 98.44 383 SER A N 1
ATOM 2853 C CA . SER A 1 383 ? 13.039 -11.586 -4.57 1 98.44 383 SER A CA 1
ATOM 2854 C C . SER A 1 383 ? 11.594 -11.172 -4.316 1 98.44 383 SER A C 1
ATOM 2856 O O . SER A 1 383 ? 11.133 -11.18 -3.172 1 98.44 383 SER A O 1
ATOM 2858 N N . ARG A 1 384 ? 10.859 -10.781 -5.375 1 98.38 384 ARG A N 1
ATOM 2859 C CA . ARG A 1 384 ? 9.453 -10.398 -5.32 1 98.38 384 ARG A CA 1
ATOM 2860 C C . ARG A 1 384 ? 8.617 -11.258 -6.266 1 98.38 384 ARG A C 1
ATOM 2862 O O . ARG A 1 384 ? 8.18 -10.781 -7.316 1 98.38 384 ARG A O 1
ATOM 2869 N N . PRO A 1 385 ? 8.258 -12.43 -5.852 1 97.81 385 PRO A N 1
ATOM 2870 C CA . PRO A 1 385 ? 7.609 -13.383 -6.758 1 97.81 385 PRO A CA 1
ATOM 2871 C C . PRO A 1 385 ? 6.215 -12.93 -7.191 1 97.81 385 PRO A C 1
ATOM 2873 O O . PRO A 1 385 ? 5.746 -13.312 -8.266 1 97.81 385 PRO A O 1
ATOM 2876 N N . ARG A 1 386 ? 5.527 -12.094 -6.512 1 98.56 386 ARG A N 1
ATOM 2877 C CA . ARG A 1 386 ? 4.133 -11.75 -6.762 1 98.56 386 ARG A CA 1
ATOM 2878 C C . ARG A 1 386 ? 4.016 -10.383 -7.422 1 98.56 386 ARG A C 1
ATOM 2880 O O . ARG A 1 386 ? 2.926 -9.812 -7.488 1 98.56 386 ARG A O 1
ATOM 2887 N N . GLY A 1 387 ? 5.094 -9.836 -7.859 1 98.25 387 GLY A N 1
ATOM 2888 C CA . GLY A 1 387 ? 5.195 -8.555 -8.555 1 98.25 387 GLY A CA 1
ATOM 2889 C C . GLY A 1 387 ? 6.605 -8.242 -9.016 1 98.25 387 GLY A C 1
ATOM 2890 O O . GLY A 1 387 ? 7.527 -9.031 -8.797 1 98.25 387 GLY A O 1
ATOM 2891 N N . TYR A 1 388 ? 6.742 -7.117 -9.727 1 98.25 388 TYR A N 1
ATOM 2892 C CA . TYR A 1 388 ? 8.039 -6.574 -10.133 1 98.25 388 TYR A CA 1
ATOM 2893 C C . TYR A 1 388 ? 8.359 -5.293 -9.367 1 98.25 388 TYR A C 1
ATOM 2895 O O . TYR A 1 388 ? 7.461 -4.656 -8.805 1 98.25 388 TYR A O 1
ATOM 2903 N N . PHE A 1 389 ? 9.641 -4.969 -9.312 1 98.06 389 PHE A N 1
ATOM 2904 C CA . PHE A 1 389 ? 10.086 -3.709 -8.727 1 98.06 389 PHE A CA 1
ATOM 2905 C C . PHE A 1 389 ? 9.859 -2.555 -9.695 1 98.06 389 PHE A C 1
ATOM 2907 O O . PHE A 1 389 ? 10.344 -2.582 -10.828 1 98.06 389 PHE A O 1
ATOM 2914 N N . GLY A 1 390 ? 9.031 -1.591 -9.242 1 95.38 390 GLY A N 1
ATOM 2915 C CA . GLY A 1 390 ? 8.766 -0.434 -10.078 1 95.38 390 GLY A CA 1
ATOM 2916 C C . GLY A 1 390 ? 9.367 0.849 -9.539 1 95.38 390 GLY A C 1
ATOM 2917 O O . GLY A 1 390 ? 9.016 1.29 -8.445 1 95.38 390 GLY A O 1
ATOM 2918 N N . LEU A 1 391 ? 10.312 1.459 -10.227 1 93.19 391 LEU A N 1
ATOM 2919 C CA . LEU A 1 391 ? 10.883 2.754 -9.875 1 93.19 391 LEU A CA 1
ATOM 2920 C C . LEU A 1 391 ? 10.367 3.846 -10.805 1 93.19 391 LEU A C 1
ATOM 2922 O O . LEU A 1 391 ? 10.375 3.676 -12.031 1 93.19 391 LEU A O 1
ATOM 2926 N N . PRO A 1 392 ? 9.789 4.957 -10.281 1 90.69 392 PRO A N 1
ATOM 2927 C CA . PRO A 1 392 ? 9.836 5.398 -8.883 1 90.69 392 PRO A CA 1
ATOM 2928 C C . PRO A 1 392 ? 8.555 5.059 -8.117 1 90.69 392 PRO A C 1
ATOM 2930 O O . PRO A 1 392 ? 8.297 5.645 -7.066 1 90.69 392 PRO A O 1
ATOM 2933 N N . ARG A 1 393 ? 7.773 4.09 -8.57 1 90.75 393 ARG A N 1
ATOM 2934 C CA . ARG A 1 393 ? 6.484 3.738 -7.984 1 90.75 393 ARG A CA 1
ATOM 2935 C C . ARG A 1 393 ? 6.66 3.113 -6.605 1 90.75 393 ARG A C 1
ATOM 2937 O O . ARG A 1 393 ? 5.828 3.309 -5.719 1 90.75 393 ARG A O 1
ATOM 2944 N N . ASP A 1 394 ? 7.734 2.369 -6.445 1 96 394 ASP A N 1
ATOM 2945 C CA . ASP A 1 394 ? 7.973 1.607 -5.223 1 96 394 ASP A CA 1
ATOM 2946 C C . ASP A 1 394 ? 9.227 2.098 -4.508 1 96 394 ASP A C 1
ATOM 2948 O O . ASP A 1 394 ? 10.109 2.695 -5.129 1 96 394 ASP A O 1
ATOM 2952 N N . ILE A 1 395 ? 9.219 1.868 -3.176 1 97.75 395 ILE A N 1
ATOM 2953 C CA . ILE A 1 395 ? 10.469 1.901 -2.432 1 97.75 395 ILE A CA 1
ATOM 2954 C C . ILE A 1 395 ? 11.148 0.537 -2.508 1 97.75 395 ILE A C 1
ATOM 2956 O O . ILE A 1 395 ? 10.578 -0.473 -2.086 1 97.75 395 ILE A O 1
ATOM 2960 N N . VAL A 1 396 ? 12.312 0.506 -3.105 1 98.19 396 VAL A N 1
ATOM 2961 C CA . VAL A 1 396 ? 13.117 -0.713 -3.166 1 98.19 396 VAL A CA 1
ATOM 2962 C C . VAL A 1 396 ? 14.508 -0.448 -2.596 1 98.19 396 VAL A C 1
ATOM 2964 O O . VAL A 1 396 ? 15.25 0.391 -3.115 1 98.19 396 VAL A O 1
ATOM 2967 N N . LEU A 1 397 ? 14.812 -1.134 -1.515 1 98.44 397 LEU A N 1
ATOM 2968 C CA . LEU A 1 397 ? 16.125 -1.001 -0.909 1 98.44 397 LEU A CA 1
ATOM 2969 C C . LEU A 1 397 ? 16.75 -2.369 -0.638 1 98.44 397 LEU A C 1
ATOM 2971 O O . LEU A 1 397 ? 16.047 -3.295 -0.218 1 98.44 397 LEU A O 1
ATOM 2975 N N . LEU A 1 398 ? 17.969 -2.547 -0.91 1 98.44 398 LEU A N 1
ATOM 2976 C CA . LEU A 1 398 ? 18.781 -3.695 -0.537 1 98.44 398 LEU A CA 1
ATOM 2977 C C . LEU A 1 398 ? 20.125 -3.244 0.025 1 98.44 398 LEU A C 1
ATOM 2979 O O . LEU A 1 398 ? 20.859 -2.482 -0.622 1 98.44 398 LEU A O 1
ATOM 2983 N N . ASP A 1 399 ? 20.359 -3.627 1.197 1 97.69 399 ASP A N 1
ATOM 2984 C CA . ASP A 1 399 ? 21.562 -3.242 1.92 1 97.69 399 ASP A CA 1
ATOM 2985 C C . ASP A 1 399 ? 21.688 -1.723 2.021 1 97.69 399 ASP A C 1
ATOM 2987 O O . ASP A 1 399 ? 22.75 -1.157 1.749 1 97.69 399 ASP A O 1
ATOM 2991 N N . GLY A 1 400 ? 20.609 -1.12 2.287 1 95.81 400 GLY A N 1
ATOM 2992 C CA . GLY A 1 400 ? 20.578 0.3 2.6 1 95.81 400 GLY A CA 1
ATOM 2993 C C . GLY A 1 400 ? 20.641 1.184 1.369 1 95.81 400 GLY A C 1
ATOM 2994 O O . GLY A 1 400 ? 20.812 2.4 1.481 1 95.81 400 GLY A O 1
ATOM 2995 N N . GLN A 1 401 ? 20.469 0.556 0.177 1 96.31 401 GLN A N 1
ATOM 2996 C CA . GLN A 1 401 ? 20.578 1.337 -1.051 1 96.31 401 GLN A CA 1
ATOM 2997 C C . GLN A 1 401 ? 19.531 0.903 -2.072 1 96.31 401 GLN A C 1
ATOM 2999 O O . GLN A 1 401 ? 19.141 -0.264 -2.107 1 96.31 401 GLN A O 1
ATOM 3004 N N . GLN A 1 402 ? 19.125 1.899 -2.836 1 96.5 402 GLN A N 1
ATOM 3005 C CA . GLN A 1 402 ? 18.359 1.523 -4.02 1 96.5 402 GLN A CA 1
ATOM 3006 C C . GLN A 1 402 ? 19.203 0.72 -4.996 1 96.5 402 GLN A C 1
ATOM 3008 O O . GLN A 1 402 ? 20.297 1.163 -5.395 1 96.5 402 GLN A O 1
ATOM 3013 N N . PRO A 1 403 ? 18.766 -0.456 -5.359 1 96.94 403 PRO A N 1
ATOM 3014 C CA . PRO A 1 403 ? 19.609 -1.3 -6.215 1 96.94 403 PRO A CA 1
ATOM 3015 C C . PRO A 1 403 ? 19.828 -0.702 -7.602 1 96.94 403 PRO A C 1
ATOM 3017 O O . PRO A 1 403 ? 18.906 -0.126 -8.18 1 96.94 403 PRO A O 1
ATOM 3020 N N . ALA A 1 404 ? 20.984 -0.925 -8.133 1 94.25 404 ALA A N 1
ATOM 3021 C CA . ALA A 1 404 ? 21.359 -0.352 -9.422 1 94.25 404 ALA A CA 1
ATOM 3022 C C . ALA A 1 404 ? 20.844 -1.205 -10.578 1 94.25 404 ALA A C 1
ATOM 3024 O O . ALA A 1 404 ? 20.75 -0.736 -11.711 1 94.25 404 ALA A O 1
ATOM 3025 N N . ASP A 1 405 ? 20.516 -2.416 -10.289 1 93.69 405 ASP A N 1
ATOM 3026 C CA . ASP A 1 405 ? 20.125 -3.326 -11.359 1 93.69 405 ASP A CA 1
ATOM 3027 C C . ASP A 1 405 ? 18.609 -3.32 -11.562 1 93.69 405 ASP A C 1
ATOM 3029 O O . ASP A 1 405 ? 18.094 -4.078 -12.383 1 93.69 405 ASP A O 1
ATOM 3033 N N . VAL A 1 406 ? 17.906 -2.502 -10.805 1 95.69 406 VAL A N 1
ATOM 3034 C CA . VAL A 1 406 ? 16.469 -2.289 -11.039 1 95.69 406 VAL A CA 1
ATOM 3035 C C . VAL A 1 406 ? 16.281 -1.056 -11.922 1 95.69 406 VAL A C 1
ATOM 3037 O O . VAL A 1 406 ? 16.672 0.051 -11.547 1 95.69 406 VAL A O 1
ATOM 3040 N N . LYS A 1 407 ? 15.625 -1.229 -13.023 1 91.19 407 LYS A N 1
ATOM 3041 C CA . LYS A 1 407 ? 15.477 -0.145 -13.992 1 91.19 407 LYS A CA 1
ATOM 3042 C C . LYS A 1 407 ? 14.156 0.595 -13.797 1 91.19 407 LYS A C 1
ATOM 3044 O O . LYS A 1 407 ? 13.133 -0.022 -13.5 1 91.19 407 LYS A O 1
ATOM 3049 N N . PRO A 1 408 ? 14.18 1.907 -14 1 92.94 408 PRO A N 1
ATOM 3050 C CA . PRO A 1 408 ? 12.938 2.676 -13.922 1 92.94 408 PRO A CA 1
ATOM 3051 C C . PRO A 1 408 ? 12.016 2.43 -15.109 1 92.94 408 PRO A C 1
ATOM 3053 O O . PRO A 1 408 ? 12.445 1.904 -16.141 1 92.94 408 PRO A O 1
ATOM 3056 N N . GLY A 1 409 ? 10.734 2.803 -14.992 1 93.19 409 GLY A N 1
ATOM 3057 C CA . GLY A 1 409 ? 9.75 2.621 -16.047 1 93.19 409 GLY A CA 1
ATOM 3058 C C . GLY A 1 409 ? 8.828 1.436 -15.805 1 93.19 409 GLY A C 1
ATOM 3059 O O . GLY A 1 409 ? 8.406 1.195 -14.672 1 93.19 409 GLY A O 1
ATOM 3060 N N . VAL A 1 410 ? 8.492 0.778 -16.906 1 95.81 410 VAL A N 1
ATOM 3061 C CA . VAL A 1 410 ? 7.672 -0.427 -16.797 1 95.81 410 VAL A CA 1
ATOM 3062 C C . VAL A 1 410 ? 8.43 -1.483 -15.984 1 95.81 410 VAL A C 1
ATOM 3064 O O . VAL A 1 410 ? 9.562 -1.836 -16.328 1 95.81 410 VAL A O 1
ATOM 3067 N N . PRO A 1 411 ? 7.832 -1.918 -14.906 1 97.19 411 PRO A N 1
ATOM 3068 C CA . PRO A 1 411 ? 8.547 -2.887 -14.062 1 97.19 411 PRO A CA 1
ATOM 3069 C C . PRO A 1 411 ? 8.805 -4.207 -14.781 1 97.19 411 PRO A C 1
ATOM 3071 O O . PRO A 1 411 ? 7.891 -4.781 -15.383 1 97.19 411 PRO A O 1
ATOM 3074 N N . THR A 1 412 ? 10.047 -4.727 -14.641 1 95.81 412 THR A N 1
ATOM 3075 C CA . THR A 1 412 ? 10.414 -5.961 -15.328 1 95.81 412 THR A CA 1
ATOM 3076 C C . THR A 1 412 ? 11.102 -6.93 -14.375 1 95.81 412 THR A C 1
ATOM 3078 O O . THR A 1 412 ? 11.133 -8.141 -14.625 1 95.81 412 THR A O 1
ATOM 3081 N N . ASP A 1 413 ? 11.656 -6.402 -13.305 1 94.44 413 ASP A N 1
ATOM 3082 C CA . ASP A 1 413 ? 12.555 -7.203 -12.477 1 94.44 413 ASP A CA 1
ATOM 3083 C C . ASP A 1 413 ? 11.867 -7.664 -11.195 1 94.44 413 ASP A C 1
ATOM 3085 O O . ASP A 1 413 ? 11.258 -6.859 -10.484 1 94.44 413 ASP A O 1
ATOM 3089 N N . ALA A 1 414 ? 11.992 -8.969 -10.992 1 96.69 414 ALA A N 1
ATOM 3090 C CA . ALA A 1 414 ? 11.453 -9.516 -9.742 1 96.69 414 ALA A CA 1
ATOM 3091 C C . ALA A 1 414 ? 12.578 -9.938 -8.797 1 96.69 414 ALA A C 1
ATOM 3093 O O . ALA A 1 414 ? 12.32 -10.539 -7.754 1 96.69 414 ALA A O 1
ATOM 3094 N N . LEU A 1 415 ? 13.828 -9.68 -9.211 1 96.88 415 LEU A N 1
ATOM 3095 C CA . LEU A 1 415 ? 15.016 -10.039 -8.445 1 96.88 415 LEU A CA 1
ATOM 3096 C C . LEU A 1 415 ? 16.078 -8.938 -8.523 1 96.88 415 LEU A C 1
ATOM 3098 O O . LEU A 1 415 ? 16.297 -8.367 -9.594 1 96.88 415 LEU A O 1
ATOM 3102 N N . THR A 1 416 ? 16.609 -8.539 -7.43 1 97.56 416 THR A N 1
ATOM 3103 C CA . THR A 1 416 ? 17.781 -7.688 -7.379 1 97.56 416 THR A CA 1
ATOM 3104 C C . THR A 1 416 ? 18.859 -8.289 -6.469 1 97.56 416 THR A C 1
ATOM 3106 O O . THR A 1 416 ? 18.531 -9.094 -5.586 1 97.56 416 THR A O 1
ATOM 3109 N N . THR A 1 417 ? 20.141 -7.996 -6.707 1 97.19 417 THR A N 1
ATOM 3110 C CA . THR A 1 417 ? 21.234 -8.719 -6.074 1 97.19 417 THR A CA 1
ATOM 3111 C C . THR A 1 417 ? 22.25 -7.742 -5.477 1 97.19 417 THR A C 1
ATOM 3113 O O . THR A 1 417 ? 22.578 -6.727 -6.094 1 97.19 417 THR A O 1
ATOM 3116 N N . ALA A 1 418 ? 22.641 -7.996 -4.32 1 97.06 418 ALA A N 1
ATOM 3117 C CA . ALA A 1 418 ? 23.797 -7.344 -3.689 1 97.06 418 ALA A CA 1
ATOM 3118 C C . ALA A 1 418 ? 24.953 -8.32 -3.506 1 97.06 418 ALA A C 1
ATOM 3120 O O . ALA A 1 418 ? 24.75 -9.461 -3.084 1 97.06 418 ALA A O 1
ATOM 3121 N N . LYS A 1 419 ? 26.125 -7.953 -3.855 1 96.81 419 LYS A N 1
ATOM 3122 C CA . LYS A 1 419 ? 27.359 -8.703 -3.646 1 96.81 419 LYS A CA 1
ATOM 3123 C C . LYS A 1 419 ? 28.219 -8.062 -2.566 1 96.81 419 LYS A C 1
ATOM 3125 O O . LYS A 1 419 ? 28.516 -6.863 -2.633 1 96.81 419 LYS A O 1
ATOM 3130 N N . LEU A 1 420 ? 28.531 -8.812 -1.614 1 97.62 420 LEU A N 1
ATOM 3131 C CA . LEU A 1 420 ? 29.328 -8.32 -0.495 1 97.62 420 LEU A CA 1
ATOM 3132 C C . LEU A 1 420 ? 30.734 -8.898 -0.529 1 97.62 420 LEU A C 1
ATOM 3134 O O . LEU A 1 420 ? 30.922 -10.062 -0.895 1 97.62 420 LEU A O 1
ATOM 3138 N N . PRO A 1 421 ? 31.734 -8.141 -0.091 1 96.81 421 PRO A N 1
ATOM 3139 C CA . PRO A 1 421 ? 33.094 -8.695 0.018 1 96.81 421 PRO A CA 1
ATOM 3140 C C . PRO A 1 421 ? 33.219 -9.711 1.148 1 96.81 421 PRO A C 1
ATOM 3142 O O . PRO A 1 421 ? 32.344 -9.797 2.014 1 96.81 421 PRO A O 1
ATOM 3145 N N . ALA A 1 422 ? 34.281 -10.438 1.109 1 96.19 422 ALA A N 1
ATOM 3146 C CA . ALA A 1 422 ? 34.531 -11.508 2.08 1 96.19 422 ALA A CA 1
ATOM 3147 C C . ALA A 1 422 ? 34.531 -10.953 3.504 1 96.19 422 ALA A C 1
ATOM 3149 O O . ALA A 1 422 ? 34.125 -11.633 4.441 1 96.19 422 ALA A O 1
ATOM 3150 N N . SER A 1 423 ? 34.969 -9.688 3.666 1 96.56 423 SER A N 1
ATOM 3151 C CA . SER A 1 423 ? 35.094 -9.062 4.977 1 96.56 423 SER A CA 1
ATOM 3152 C C . SER A 1 423 ? 33.75 -8.789 5.613 1 96.56 423 SER A C 1
ATOM 3154 O O . SER A 1 423 ? 33.656 -8.516 6.812 1 96.56 423 SER A O 1
ATOM 3156 N N . GLU A 1 424 ? 32.688 -8.906 4.82 1 96.94 424 GLU A N 1
ATOM 3157 C CA . GLU A 1 424 ? 31.391 -8.531 5.324 1 96.94 424 GLU A CA 1
ATOM 3158 C C . GLU A 1 424 ? 30.484 -9.758 5.496 1 96.94 424 GLU A C 1
ATOM 3160 O O . GLU A 1 424 ? 29.297 -9.625 5.789 1 96.94 424 GLU A O 1
ATOM 3165 N N . VAL A 1 425 ? 31.031 -10.859 5.34 1 97.31 425 VAL A N 1
ATOM 3166 C CA . VAL A 1 425 ? 30.297 -12.102 5.582 1 97.31 425 VAL A CA 1
ATOM 3167 C C . VAL A 1 425 ? 29.859 -12.156 7.043 1 97.31 425 VAL A C 1
ATOM 3169 O O . VAL A 1 425 ? 30.625 -11.797 7.945 1 97.31 425 VAL A O 1
ATOM 3172 N N . GLY A 1 426 ? 28.641 -12.555 7.273 1 97.12 426 GLY A N 1
ATOM 3173 C CA . GLY A 1 426 ? 28.109 -12.719 8.625 1 97.12 426 GLY A CA 1
ATOM 3174 C C . GLY A 1 426 ? 27.25 -11.555 9.07 1 97.12 426 GLY A C 1
ATOM 3175 O O . GLY A 1 426 ? 26.5 -11.672 10.039 1 97.12 426 GLY A O 1
ATOM 3176 N N . ARG A 1 427 ? 27.281 -10.484 8.375 1 97.25 427 ARG A N 1
ATOM 3177 C CA . ARG A 1 427 ? 26.531 -9.32 8.836 1 97.25 427 ARG A CA 1
ATOM 3178 C C . ARG A 1 427 ? 25.094 -9.383 8.359 1 97.25 427 ARG A C 1
ATOM 3180 O O . ARG A 1 427 ? 24.75 -10.164 7.465 1 97.25 427 ARG A O 1
ATOM 3187 N N . ALA A 1 428 ? 24.266 -8.609 9 1 98.5 428 ALA A N 1
ATOM 3188 C CA . ALA A 1 428 ? 22.859 -8.477 8.609 1 98.5 428 ALA A CA 1
ATOM 3189 C C . ALA A 1 428 ? 22.719 -7.688 7.312 1 98.5 428 ALA A C 1
ATOM 3191 O O . ALA A 1 428 ? 23.453 -6.723 7.082 1 98.5 428 ALA A O 1
ATOM 3192 N N . VAL A 1 429 ? 21.844 -8.102 6.43 1 98.69 429 VAL A N 1
ATOM 3193 C CA . VAL A 1 429 ? 21.5 -7.41 5.191 1 98.69 429 VAL A CA 1
ATOM 3194 C C . VAL A 1 429 ? 19.984 -7.234 5.109 1 98.69 429 VAL A C 1
ATOM 3196 O O . VAL A 1 429 ? 19.234 -8.211 5.07 1 98.69 429 VAL A O 1
ATOM 3199 N N . ALA A 1 430 ? 19.562 -5.992 5.027 1 98.62 430 ALA A N 1
ATOM 3200 C CA . ALA A 1 430 ? 18.141 -5.699 4.992 1 98.62 430 ALA A CA 1
ATOM 3201 C C . ALA A 1 430 ? 17.656 -5.469 3.561 1 98.62 430 ALA A C 1
ATOM 3203 O O . ALA A 1 430 ? 18.344 -4.82 2.768 1 98.62 430 ALA A O 1
ATOM 3204 N N . GLY A 1 431 ? 16.562 -6.094 3.189 1 98.56 431 GLY A N 1
ATOM 3205 C CA . GLY A 1 431 ? 15.82 -5.805 1.973 1 98.56 431 GLY A CA 1
ATOM 3206 C C . GLY A 1 431 ? 14.453 -5.195 2.236 1 98.56 431 GLY A C 1
ATOM 3207 O O . GLY A 1 431 ? 13.758 -5.594 3.172 1 98.56 431 GLY A O 1
ATOM 3208 N N . HIS A 1 432 ? 14.086 -4.148 1.4 1 97.94 432 HIS A N 1
ATOM 3209 C CA . HIS A 1 432 ? 12.82 -3.447 1.547 1 97.94 432 HIS A CA 1
ATOM 3210 C C . HIS A 1 432 ? 12.039 -3.438 0.236 1 97.94 432 HIS A C 1
ATOM 3212 O O . HIS A 1 432 ? 12.617 -3.229 -0.833 1 97.94 432 HIS A O 1
ATOM 3218 N N . PHE A 1 433 ? 10.836 -3.641 0.336 1 98.5 433 PHE A N 1
ATOM 3219 C CA . PHE A 1 433 ? 9.844 -3.273 -0.667 1 98.5 433 PHE A CA 1
ATOM 3220 C C . PHE A 1 433 ? 8.664 -2.555 -0.021 1 98.5 433 PHE A C 1
ATOM 3222 O O . PHE A 1 433 ? 7.832 -3.186 0.63 1 98.5 433 PHE A O 1
ATOM 3229 N N . ASN A 1 434 ? 8.633 -1.264 -0.243 1 97.19 434 ASN A N 1
ATOM 3230 C CA . ASN A 1 434 ? 7.66 -0.436 0.462 1 97.19 434 ASN A CA 1
ATOM 3231 C C . ASN A 1 434 ? 7.734 -0.646 1.972 1 97.19 434 ASN A C 1
ATOM 3233 O O . ASN A 1 434 ? 8.789 -0.466 2.576 1 97.19 434 ASN A O 1
ATOM 3237 N N . GLU A 1 435 ? 6.703 -1.1 2.607 1 97.19 435 GLU A N 1
ATOM 3238 C CA . GLU A 1 435 ? 6.742 -1.177 4.066 1 97.19 435 GLU A CA 1
ATOM 3239 C C . GLU A 1 435 ? 7.227 -2.545 4.535 1 97.19 435 GLU A C 1
ATOM 3241 O O . GLU A 1 435 ? 7.492 -2.742 5.723 1 97.19 435 GLU A O 1
ATOM 3246 N N . GLU A 1 436 ? 7.359 -3.543 3.615 1 98.12 436 GLU A N 1
ATOM 3247 C CA . GLU A 1 436 ? 7.859 -4.855 4.016 1 98.12 436 GLU A CA 1
ATOM 3248 C C . GLU A 1 436 ? 9.383 -4.859 4.117 1 98.12 436 GLU A C 1
ATOM 3250 O O . GLU A 1 436 ? 10.07 -4.402 3.203 1 98.12 436 GLU A O 1
ATOM 3255 N N . ARG A 1 437 ? 9.883 -5.336 5.215 1 98.38 437 ARG A N 1
ATOM 3256 C CA . ARG A 1 437 ? 11.312 -5.434 5.477 1 98.38 437 ARG A CA 1
ATOM 3257 C C . ARG A 1 437 ? 11.703 -6.855 5.871 1 98.38 437 ARG A C 1
ATOM 3259 O O . ARG A 1 437 ? 11.062 -7.465 6.73 1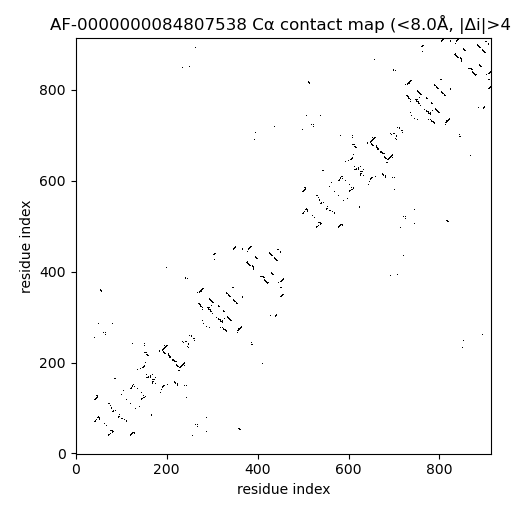 98.38 437 ARG A O 1
ATOM 3266 N N . ILE A 1 438 ? 12.695 -7.402 5.223 1 98.75 438 ILE A N 1
ATOM 3267 C CA . ILE A 1 438 ? 13.281 -8.688 5.578 1 98.75 438 ILE A CA 1
ATOM 3268 C C . ILE A 1 438 ? 14.766 -8.516 5.887 1 98.75 438 ILE A C 1
ATOM 3270 O O . ILE A 1 438 ? 15.5 -7.902 5.105 1 98.75 438 ILE A O 1
ATOM 3274 N N . VAL A 1 439 ? 15.195 -9.016 6.988 1 98.75 439 VAL A N 1
ATOM 3275 C CA . VAL A 1 439 ? 16.609 -8.969 7.336 1 98.75 439 VAL A CA 1
ATOM 3276 C C . VAL A 1 439 ? 17.219 -10.375 7.234 1 98.75 439 VAL A C 1
ATOM 3278 O O . VAL A 1 439 ? 16.766 -11.297 7.91 1 98.75 439 VAL A O 1
ATOM 3281 N N . ALA A 1 440 ? 18.172 -10.492 6.367 1 98.75 440 ALA A N 1
ATOM 3282 C CA . ALA A 1 440 ? 18.891 -11.742 6.168 1 98.75 440 ALA A CA 1
ATOM 3283 C C . ALA A 1 440 ? 20.312 -11.648 6.727 1 98.75 440 ALA A C 1
ATOM 3285 O O . ALA A 1 440 ? 20.719 -10.594 7.227 1 98.75 440 ALA A O 1
ATOM 3286 N N . ARG A 1 441 ? 20.953 -12.719 6.723 1 98.25 441 ARG A N 1
ATOM 3287 C CA . ARG A 1 441 ? 22.359 -12.781 7.062 1 98.25 441 ARG A CA 1
ATOM 3288 C C . ARG A 1 441 ? 23.203 -13.148 5.844 1 98.25 441 ARG A C 1
ATOM 3290 O O . ARG A 1 441 ? 22.828 -14.023 5.059 1 98.25 441 ARG A O 1
ATOM 3297 N N . ALA A 1 442 ? 24.359 -12.555 5.77 1 98.44 442 ALA A N 1
ATOM 3298 C CA . ALA A 1 442 ? 25.266 -12.844 4.656 1 98.44 442 ALA A CA 1
ATOM 3299 C C . ALA A 1 442 ? 26.047 -14.133 4.902 1 98.44 442 ALA A C 1
ATOM 3301 O O . ALA A 1 442 ? 27.047 -14.125 5.621 1 98.44 442 ALA A O 1
ATOM 3302 N N . TRP A 1 443 ? 25.641 -15.25 4.277 1 98.31 443 TRP A N 1
ATOM 3303 C CA . TRP A 1 443 ? 26.359 -16.516 4.363 1 98.31 443 TRP A CA 1
ATOM 3304 C C . TRP A 1 443 ? 27.438 -16.609 3.293 1 98.31 443 TRP A C 1
ATOM 3306 O O . TRP A 1 443 ? 27.281 -16.078 2.195 1 98.31 443 TRP A O 1
ATOM 3316 N N . PRO A 1 444 ? 28.5 -17.312 3.523 1 97.62 444 PRO A N 1
ATOM 3317 C CA . PRO A 1 444 ? 29.656 -17.266 2.637 1 97.62 444 PRO A CA 1
ATOM 3318 C C . PRO A 1 444 ? 29.422 -18.016 1.325 1 97.62 444 PRO A C 1
ATOM 3320 O O . PRO A 1 444 ? 29.109 -19.203 1.338 1 97.62 444 PRO A O 1
ATOM 3323 N N . LEU A 1 445 ? 29.688 -17.375 0.262 1 97.12 445 LEU A N 1
ATOM 3324 C CA . LEU A 1 445 ? 29.672 -17.984 -1.065 1 97.12 445 LEU A CA 1
ATOM 3325 C C . LEU A 1 445 ? 30.672 -19.125 -1.165 1 97.12 445 LEU A C 1
ATOM 3327 O O . LEU A 1 445 ? 30.422 -20.109 -1.858 1 97.12 445 LEU A O 1
ATOM 3331 N N . ALA A 1 446 ? 31.797 -19.062 -0.471 1 95.5 446 ALA A N 1
ATOM 3332 C CA . ALA A 1 446 ? 32.844 -20.062 -0.483 1 95.5 446 ALA A CA 1
ATOM 3333 C C . ALA A 1 446 ? 32.344 -21.406 0.028 1 95.5 446 ALA A C 1
ATOM 3335 O O . ALA A 1 446 ? 32.938 -22.438 -0.269 1 95.5 446 ALA A O 1
ATOM 3336 N N . GLU A 1 447 ? 31.328 -21.391 0.749 1 96.69 447 GLU A N 1
ATOM 3337 C CA . GLU A 1 447 ? 30.719 -22.609 1.256 1 96.69 447 GLU A CA 1
ATOM 3338 C C . GLU A 1 447 ? 29.562 -23.062 0.364 1 96.69 447 GLU A C 1
ATOM 3340 O O . GLU A 1 447 ? 28.703 -23.828 0.797 1 96.69 447 GLU A O 1
ATOM 3345 N N . ASN A 1 448 ? 29.453 -22.484 -0.781 1 96.56 448 ASN A N 1
ATOM 3346 C CA . ASN A 1 448 ? 28.438 -22.797 -1.778 1 96.56 448 ASN A CA 1
ATOM 3347 C C . ASN A 1 448 ? 27.047 -22.406 -1.307 1 96.56 448 ASN A C 1
ATOM 3349 O O . ASN A 1 448 ? 26.094 -23.156 -1.482 1 96.56 448 ASN A O 1
ATOM 3353 N N . ARG A 1 449 ? 26.969 -21.234 -0.656 1 97.94 449 ARG A N 1
ATOM 3354 C CA . ARG A 1 449 ? 25.703 -20.734 -0.115 1 97.94 449 ARG A CA 1
ATOM 3355 C C . ARG A 1 449 ? 25.25 -19.484 -0.84 1 97.94 449 ARG A C 1
ATOM 3357 O O . ARG A 1 449 ? 26.078 -18.672 -1.263 1 97.94 449 ARG A O 1
ATOM 3364 N N . VAL A 1 450 ? 24 -19.297 -0.97 1 98.12 450 VAL A N 1
ATOM 3365 C CA . VAL A 1 450 ? 23.375 -18.094 -1.497 1 98.12 450 VAL A CA 1
ATOM 3366 C C . VAL A 1 450 ? 22.172 -17.719 -0.646 1 98.12 450 VAL A C 1
ATOM 3368 O O . VAL A 1 450 ? 21.562 -18.578 0.002 1 98.12 450 VAL A O 1
ATOM 3371 N N . ILE A 1 451 ? 21.844 -16.406 -0.651 1 98.75 451 ILE A N 1
ATOM 3372 C CA . ILE A 1 451 ? 20.797 -15.914 0.223 1 98.75 451 ILE A CA 1
ATOM 3373 C C . ILE A 1 451 ? 19.688 -15.289 -0.617 1 98.75 451 ILE A C 1
ATOM 3375 O O . ILE A 1 451 ? 19.953 -14.531 -1.548 1 98.75 451 ILE A O 1
ATOM 3379 N N . VAL A 1 452 ? 18.484 -15.633 -0.248 1 98.81 452 VAL A N 1
ATOM 3380 C CA . VAL A 1 452 ? 17.312 -15.016 -0.858 1 98.81 452 VAL A CA 1
ATOM 3381 C C . VAL A 1 452 ? 16.406 -14.43 0.228 1 98.81 452 VAL A C 1
ATOM 3383 O O . VAL A 1 452 ? 15.891 -15.164 1.074 1 98.81 452 VAL A O 1
ATOM 3386 N N . ALA A 1 453 ? 16.266 -13.125 0.272 1 98.88 453 ALA A N 1
ATOM 3387 C CA . ALA A 1 453 ? 15.148 -12.492 0.971 1 98.88 453 ALA A CA 1
ATOM 3388 C C . ALA A 1 453 ? 13.906 -12.453 0.09 1 98.88 453 ALA A C 1
ATOM 3390 O O . ALA A 1 453 ? 13.828 -11.664 -0.851 1 98.88 453 ALA A O 1
ATOM 3391 N N . GLU A 1 454 ? 12.961 -13.312 0.402 1 98.81 454 GLU A N 1
ATOM 3392 C CA . GLU A 1 454 ? 11.797 -13.453 -0.461 1 98.81 454 GLU A CA 1
ATOM 3393 C C . GLU A 1 454 ? 10.594 -12.711 0.118 1 98.81 454 GLU A C 1
ATOM 3395 O O . GLU A 1 454 ? 10.078 -13.086 1.175 1 98.81 454 GLU A O 1
ATOM 3400 N N . LEU A 1 455 ? 10.133 -11.758 -0.605 1 98.69 455 LEU A N 1
ATOM 3401 C CA . LEU A 1 455 ? 9.031 -10.906 -0.172 1 98.69 455 LEU A CA 1
ATOM 3402 C C . LEU A 1 455 ? 7.695 -11.641 -0.284 1 98.69 455 LEU A C 1
ATOM 3404 O O . LEU A 1 455 ? 7.508 -12.461 -1.188 1 98.69 455 LEU A O 1
ATOM 3408 N N . THR A 1 456 ? 6.77 -11.305 0.637 1 98 456 THR A N 1
ATOM 3409 C CA . THR A 1 456 ? 5.395 -11.789 0.581 1 98 456 THR A CA 1
ATOM 3410 C C . THR A 1 456 ? 4.539 -10.883 -0.297 1 98 456 THR A C 1
ATOM 3412 O O . THR A 1 456 ? 3.645 -11.359 -1.004 1 98 456 THR A O 1
ATOM 3415 N N . SER A 1 457 ? 4.777 -9.578 -0.261 1 91.56 457 SER A N 1
ATOM 3416 C CA . SER A 1 457 ? 4.059 -8.562 -1.021 1 91.56 457 SER A CA 1
ATOM 3417 C C . SER A 1 457 ? 4.484 -8.562 -2.484 1 91.56 457 SER A C 1
ATOM 3419 O O . SER A 1 457 ? 5.582 -9.016 -2.818 1 91.56 457 SER A O 1
ATOM 3421 N N . MET B 1 1 ? 105.5 -39.719 2.893 1 18.61 1 MET B N 1
ATOM 3422 C CA . MET B 1 1 ? 105.812 -39.25 4.234 1 18.61 1 MET B CA 1
ATOM 3423 C C . MET B 1 1 ? 104.625 -39.438 5.172 1 18.61 1 MET B C 1
ATOM 3425 O O . MET B 1 1 ? 103.5 -39.781 4.734 1 18.61 1 MET B O 1
ATOM 3429 N N . HIS B 1 2 ? 104.125 -38.281 5.887 1 18.75 2 HIS B N 1
ATOM 3430 C CA . HIS B 1 2 ? 103.875 -37.938 7.281 1 18.75 2 HIS B CA 1
ATOM 3431 C C . HIS B 1 2 ? 102.438 -38.312 7.633 1 18.75 2 HIS B C 1
ATOM 3433 O O . HIS B 1 2 ? 101.625 -38.594 6.75 1 18.75 2 HIS B O 1
ATOM 3439 N N . SER B 1 3 ? 101.75 -37.281 8.305 1 20.12 3 SER B N 1
ATOM 3440 C CA . SER B 1 3 ? 101.125 -37.094 9.609 1 20.12 3 SER B CA 1
ATOM 3441 C C . SER B 1 3 ? 99.625 -37.406 9.57 1 20.12 3 SER B C 1
ATOM 3443 O O . SER B 1 3 ? 98.938 -37.062 8.609 1 20.12 3 SER B O 1
ATOM 3445 N N . SER B 1 4 ? 99 -38.312 10.375 1 22.02 4 SER B N 1
ATOM 3446 C CA . SER B 1 4 ? 97.938 -39.188 10.703 1 22.02 4 SER B CA 1
ATOM 3447 C C . SER B 1 4 ? 96.812 -38.469 11.391 1 22.02 4 SER B C 1
ATOM 3449 O O . SER B 1 4 ? 96 -39.062 12.117 1 22.02 4 SER B O 1
ATOM 3451 N N . ARG B 1 5 ? 96.562 -37.031 11.117 1 19.08 5 ARG B N 1
ATOM 3452 C CA . ARG B 1 5 ? 96 -36.156 12.133 1 19.08 5 ARG B CA 1
ATOM 3453 C C . ARG B 1 5 ? 94.562 -36.531 12.375 1 19.08 5 ARG B C 1
ATOM 3455 O O . ARG B 1 5 ? 93.688 -36.375 11.484 1 19.08 5 ARG B O 1
ATOM 3462 N N . ARG B 1 6 ? 94 -37.344 13.359 1 20.61 6 ARG B N 1
ATOM 3463 C CA . ARG B 1 6 ? 92.812 -38.062 13.711 1 20.61 6 ARG B CA 1
ATOM 3464 C C . ARG B 1 6 ? 91.75 -37.125 14.281 1 20.61 6 ARG B C 1
ATOM 3466 O O . ARG B 1 6 ? 90.625 -37.562 14.57 1 20.61 6 ARG B O 1
ATOM 3473 N N . SER B 1 7 ? 92.062 -35.75 14.562 1 18.81 7 SER B N 1
ATOM 3474 C CA . SER B 1 7 ? 91.562 -35.281 15.844 1 18.81 7 SER B CA 1
ATOM 3475 C C . SER B 1 7 ? 90.062 -35.281 15.883 1 18.81 7 SER B C 1
ATOM 3477 O O . SER B 1 7 ? 89.375 -35.375 14.836 1 18.81 7 SER B O 1
ATOM 3479 N N . ILE B 1 8 ? 89.438 -34.625 16.969 1 20.34 8 ILE B N 1
ATOM 3480 C CA . ILE B 1 8 ? 88.5 -34.656 18.109 1 20.34 8 ILE B CA 1
ATOM 3481 C C . ILE B 1 8 ? 87.25 -33.906 17.766 1 20.34 8 ILE B C 1
ATOM 3483 O O . ILE B 1 8 ? 87.25 -32.688 17.5 1 20.34 8 ILE B O 1
ATOM 3487 N N . LEU B 1 9 ? 86.25 -34.312 16.922 1 20 9 LEU B N 1
ATOM 3488 C CA . LEU B 1 9 ? 85.188 -33.531 16.375 1 20 9 LEU B CA 1
ATOM 3489 C C . LEU B 1 9 ? 84.125 -33.219 17.453 1 20 9 LEU B C 1
ATOM 3491 O O . LEU B 1 9 ? 83.438 -34.094 17.969 1 20 9 LEU B O 1
ATOM 3495 N N . LYS B 1 10 ? 84.625 -32.281 18.438 1 21.47 10 LYS B N 1
ATOM 3496 C CA . LYS B 1 10 ? 83.938 -31.938 19.641 1 21.47 10 LYS B CA 1
ATOM 3497 C C . LYS B 1 10 ? 82.5 -31.5 19.312 1 21.47 10 LYS B C 1
ATOM 3499 O O . LYS B 1 10 ? 82.188 -31.031 18.219 1 21.47 10 LYS B O 1
ATOM 3504 N N . GLY B 1 11 ? 81.5 -31.781 20.203 1 20.27 11 GLY B N 1
ATOM 3505 C CA . GLY B 1 11 ? 80.062 -31.906 20.5 1 20.27 11 GLY B CA 1
ATOM 3506 C C . GLY B 1 11 ? 79.375 -30.562 20.625 1 20.27 11 GLY B C 1
ATOM 3507 O O . GLY B 1 11 ? 79 -30.141 21.719 1 20.27 11 GLY B O 1
ATOM 3508 N N . LEU B 1 12 ? 79.562 -29.625 19.656 1 22.12 12 LEU B N 1
ATOM 3509 C CA . LEU B 1 12 ? 79.188 -28.25 19.938 1 22.12 12 LEU B CA 1
ATOM 3510 C C . LEU B 1 12 ? 77.688 -28.188 20.281 1 22.12 12 LEU B C 1
ATOM 3512 O O . LEU B 1 12 ? 76.875 -28.797 19.594 1 22.12 12 LEU B O 1
ATOM 3516 N N . GLY B 1 13 ? 77.375 -27.922 21.562 1 19.75 13 GLY B N 1
ATOM 3517 C CA . GLY B 1 13 ? 76.188 -27.734 22.375 1 19.75 13 GLY B CA 1
ATOM 3518 C C . GLY B 1 13 ? 75.25 -26.688 21.812 1 19.75 13 GLY B C 1
ATOM 3519 O O . GLY B 1 13 ? 75.688 -25.594 21.406 1 19.75 13 GLY B O 1
ATOM 3520 N N . ALA B 1 14 ? 74.188 -27.094 21.141 1 23.5 14 ALA B N 1
ATOM 3521 C CA . ALA B 1 14 ? 73.188 -26.281 20.438 1 23.5 14 ALA B CA 1
ATOM 3522 C C . ALA B 1 14 ? 72.562 -25.266 21.375 1 23.5 14 ALA B C 1
ATOM 3524 O O . ALA B 1 14 ? 72 -25.625 22.422 1 23.5 14 ALA B O 1
ATOM 3525 N N . LEU B 1 15 ? 73.25 -24.109 21.516 1 22.89 15 LEU B N 1
ATOM 3526 C CA . LEU B 1 15 ? 72.688 -23.031 22.344 1 22.89 15 LEU B CA 1
ATOM 3527 C C . LEU B 1 15 ? 71.25 -22.703 21.906 1 22.89 15 LEU B C 1
ATOM 3529 O O . LEU B 1 15 ? 71 -22.562 20.719 1 22.89 15 LEU B O 1
ATOM 3533 N N . PRO B 1 16 ? 70.312 -22.859 22.844 1 26.44 16 PRO B N 1
ATOM 3534 C CA . PRO B 1 16 ? 68.875 -22.641 22.703 1 26.44 16 PRO B CA 1
ATOM 3535 C C . PRO B 1 16 ? 68.5 -21.188 22.375 1 26.44 16 PRO B C 1
ATOM 3537 O O . PRO B 1 16 ? 68.875 -20.281 23.125 1 26.44 16 PRO B O 1
ATOM 3540 N N . LEU B 1 17 ? 68.812 -20.75 21.172 1 24.17 17 LEU B N 1
ATOM 3541 C CA . LEU B 1 17 ? 68.562 -19.344 20.891 1 24.17 17 LEU B CA 1
ATOM 3542 C C . LEU B 1 17 ? 67.125 -18.984 21.219 1 24.17 17 LEU B C 1
ATOM 3544 O O . LEU B 1 17 ? 66.188 -19.656 20.766 1 24.17 17 LEU B O 1
ATOM 3548 N N . VAL B 1 18 ? 66.938 -18.5 22.422 1 27.31 18 VAL B N 1
ATOM 3549 C CA . VAL B 1 18 ? 65.75 -17.938 22.953 1 27.31 18 VAL B CA 1
ATOM 3550 C C . VAL B 1 18 ? 65.25 -16.766 22.078 1 27.31 18 VAL B C 1
ATOM 3552 O O . VAL B 1 18 ? 65.938 -15.734 22.016 1 27.31 18 VAL B O 1
ATOM 3555 N N . PHE B 1 19 ? 65 -17 20.797 1 24.72 19 PHE B N 1
ATOM 3556 C CA . PHE B 1 19 ? 64.562 -15.867 19.984 1 24.72 19 PHE B CA 1
ATOM 3557 C C . PHE B 1 19 ? 63.344 -15.188 20.594 1 24.72 19 PHE B C 1
ATOM 3559 O O . PHE B 1 19 ? 62.312 -15.828 20.812 1 24.72 19 PHE B O 1
ATOM 3566 N N . GLY B 1 20 ? 63.594 -14.32 21.594 1 26.33 20 GLY B N 1
ATOM 3567 C CA . GLY B 1 20 ? 62.562 -13.453 22.141 1 26.33 20 GLY B CA 1
ATOM 3568 C C . GLY B 1 20 ? 61.875 -12.602 21.078 1 26.33 20 GLY B C 1
ATOM 3569 O O . GLY B 1 20 ? 62.469 -11.633 20.578 1 26.33 20 GLY B O 1
ATOM 3570 N N . GLY B 1 21 ? 61.406 -13.18 20.047 1 28.36 21 GLY B N 1
ATOM 3571 C CA . GLY B 1 21 ? 60.875 -12.297 19.031 1 28.36 21 GLY B CA 1
ATOM 3572 C C . GLY B 1 21 ? 59.812 -11.336 19.562 1 28.36 21 GLY B C 1
ATOM 3573 O O . GLY B 1 21 ? 59.125 -11.633 20.531 1 28.36 21 GLY B O 1
ATOM 3574 N N . PRO B 1 22 ? 60.219 -9.992 19.469 1 31.61 22 PRO B N 1
ATOM 3575 C CA . PRO B 1 22 ? 59.281 -8.969 19.938 1 31.61 22 PRO B CA 1
ATOM 3576 C C . PRO B 1 22 ? 57.875 -9.18 19.422 1 31.61 22 PRO B C 1
ATOM 3578 O O . PRO B 1 22 ? 57.656 -9.773 18.359 1 31.61 22 PRO B O 1
ATOM 3581 N N . SER B 1 23 ? 56.969 -9.375 20.391 1 29.83 23 SER B N 1
ATOM 3582 C CA . SER B 1 23 ? 55.5 -9.43 20.203 1 29.83 23 SER B CA 1
ATOM 3583 C C . SER B 1 23 ? 55 -8.234 19.406 1 29.83 23 SER B C 1
ATOM 3585 O O . SER B 1 23 ? 55.125 -7.09 19.844 1 29.83 23 SER B O 1
ATOM 3587 N N . LEU B 1 24 ? 55.312 -8.258 18.094 1 29.72 24 LEU B N 1
ATOM 3588 C CA . LEU B 1 24 ? 54.594 -7.199 17.391 1 29.72 24 LEU B CA 1
ATOM 3589 C C . LEU B 1 24 ? 53.125 -7.191 17.766 1 29.72 24 LEU B C 1
ATOM 3591 O O . LEU B 1 24 ? 52.406 -8.164 17.531 1 29.72 24 LEU B O 1
ATOM 3595 N N . ARG B 1 25 ? 52.812 -6.441 18.766 1 28.2 25 ARG B N 1
ATOM 3596 C CA . ARG B 1 25 ? 51.438 -6.09 19 1 28.2 25 ARG B CA 1
ATOM 3597 C C . ARG B 1 25 ? 50.75 -5.605 17.734 1 28.2 25 ARG B C 1
ATOM 3599 O O . ARG B 1 25 ? 51.188 -4.629 17.125 1 28.2 25 ARG B O 1
ATOM 3606 N N . ALA B 1 26 ? 50.156 -6.594 17.062 1 34.16 26 ALA B N 1
ATOM 3607 C CA . ALA B 1 26 ? 49.219 -6.152 16.031 1 34.16 26 ALA B CA 1
ATOM 3608 C C . ALA B 1 26 ? 48.406 -4.941 16.516 1 34.16 26 ALA B C 1
ATOM 3610 O O . ALA B 1 26 ? 47.719 -5.008 17.531 1 34.16 26 ALA B O 1
ATOM 3611 N N . PHE B 1 27 ? 48.938 -3.789 16.219 1 31.72 27 PHE B N 1
ATOM 3612 C CA . PHE B 1 27 ? 48.094 -2.617 16.359 1 31.72 27 PHE B CA 1
ATOM 3613 C C . PHE B 1 27 ? 46.656 -2.914 15.867 1 31.72 27 PHE B C 1
ATOM 3615 O O . PHE B 1 27 ? 46.469 -3.287 14.703 1 31.72 27 PHE B O 1
ATOM 3622 N N . ALA B 1 28 ? 45.844 -3.307 16.797 1 32.78 28 ALA B N 1
ATOM 3623 C CA . ALA B 1 28 ? 44.406 -3.258 16.578 1 32.78 28 ALA B CA 1
ATOM 3624 C C . ALA B 1 28 ? 44 -1.991 15.836 1 32.78 28 ALA B C 1
ATOM 3626 O O . ALA B 1 28 ? 44.156 -0.881 16.344 1 32.78 28 ALA B O 1
ATOM 3627 N N . GLN B 1 29 ? 44.25 -1.987 14.539 1 36.22 29 GLN B N 1
ATOM 3628 C CA . GLN B 1 29 ? 43.531 -0.863 13.922 1 36.22 29 GLN B CA 1
ATOM 3629 C C . GLN B 1 29 ? 42.219 -0.602 14.609 1 36.22 29 GLN B C 1
ATOM 3631 O O . GLN B 1 29 ? 41.438 -1.53 14.836 1 36.22 29 GLN B O 1
ATOM 3636 N N . GLY B 1 30 ? 42.25 0.415 15.5 1 34 30 GLY B N 1
ATOM 3637 C CA . GLY B 1 30 ? 41.031 0.842 16.156 1 34 30 GLY B CA 1
ATOM 3638 C C . GLY B 1 30 ? 39.812 0.759 15.25 1 34 30 GLY B C 1
ATOM 3639 O O . GLY B 1 30 ? 39.938 0.699 14.031 1 34 30 GLY B O 1
ATOM 3640 N N . PRO B 1 31 ? 38.688 0.339 15.781 1 35.97 31 PRO B N 1
ATOM 3641 C CA . PRO B 1 31 ? 37.5 0.288 14.945 1 35.97 31 PRO B CA 1
ATOM 3642 C C . PRO B 1 31 ? 37.375 1.478 13.992 1 35.97 31 PRO B C 1
ATOM 3644 O O . PRO B 1 31 ? 37.844 2.574 14.312 1 35.97 31 PRO B O 1
ATOM 3647 N N . VAL B 1 32 ? 37.625 1.304 12.703 1 33.88 32 VAL B N 1
ATOM 3648 C CA . VAL B 1 32 ? 37.188 2.381 11.828 1 33.88 32 VAL B CA 1
ATOM 3649 C C . VAL B 1 32 ? 36.062 3.16 12.484 1 33.88 32 VAL B C 1
ATOM 3651 O O . VAL B 1 32 ? 35 2.598 12.789 1 33.88 32 VAL B O 1
ATOM 3654 N N . ALA B 1 33 ? 36.312 4.078 13.195 1 34.53 33 ALA B N 1
ATOM 3655 C CA . ALA B 1 33 ? 35.281 4.957 13.727 1 34.53 33 ALA B CA 1
ATOM 3656 C C . ALA B 1 33 ? 34.125 5.125 12.727 1 34.53 33 ALA B C 1
ATOM 3658 O O . ALA B 1 33 ? 34.375 5.531 11.586 1 34.53 33 ALA B O 1
ATOM 3659 N N . ALA B 1 34 ? 33.062 4.473 12.766 1 39.19 34 ALA B N 1
ATOM 3660 C CA . ALA B 1 34 ? 31.875 4.836 11.977 1 39.19 34 ALA B CA 1
ATOM 3661 C C . ALA B 1 34 ? 31.859 6.336 11.695 1 39.19 34 ALA B C 1
ATOM 3663 O O . ALA B 1 34 ? 32.094 7.148 12.586 1 39.19 34 ALA B O 1
ATOM 3664 N N . SER B 1 35 ? 32.188 6.797 10.594 1 41.19 35 SER B N 1
ATOM 3665 C CA . SER B 1 35 ? 32.062 8.219 10.289 1 41.19 35 SER B CA 1
ATOM 3666 C C . SER B 1 35 ? 31 8.883 11.148 1 41.19 35 SER B C 1
ATOM 3668 O O . SER B 1 35 ? 29.906 8.344 11.32 1 41.19 35 SER B O 1
ATOM 3670 N N . PRO B 1 36 ? 31.203 9.727 12.07 1 44.62 36 PRO B N 1
ATOM 3671 C CA . PRO B 1 36 ? 30.172 10.414 12.859 1 44.62 36 PRO B CA 1
ATOM 3672 C C . PRO B 1 36 ? 28.938 10.773 12.047 1 44.62 36 PRO B C 1
ATOM 3674 O O . PRO B 1 36 ? 29.047 11.438 11.008 1 44.62 36 PRO B O 1
ATOM 3677 N N . GLU B 1 37 ? 28.031 9.875 11.836 1 56.03 37 GLU B N 1
ATOM 3678 C CA . GLU B 1 37 ? 26.781 10.195 11.148 1 56.03 37 GLU B CA 1
ATOM 3679 C C . GLU B 1 37 ? 26.312 11.609 11.477 1 56.03 37 GLU B C 1
ATOM 3681 O O . GLU B 1 37 ? 26.297 12.008 12.641 1 56.03 37 GLU B O 1
ATOM 3686 N N . THR B 1 38 ? 26.547 12.594 10.633 1 62.31 38 THR B N 1
ATOM 3687 C CA . THR B 1 38 ? 25.984 13.93 10.797 1 62.31 38 THR B CA 1
ATOM 3688 C C . THR B 1 38 ? 24.594 13.852 11.414 1 62.31 38 THR B C 1
ATOM 3690 O O . THR B 1 38 ? 23.719 13.141 10.906 1 62.31 38 THR B O 1
ATOM 3693 N N . PRO B 1 39 ? 24.484 14.445 12.555 1 84.62 39 PRO B N 1
ATOM 3694 C CA . PRO B 1 39 ? 23.203 14.383 13.266 1 84.62 39 PRO B CA 1
ATOM 3695 C C . PRO B 1 39 ? 22.047 14.969 12.461 1 84.62 39 PRO B C 1
ATOM 3697 O O . PRO B 1 39 ? 22.234 15.945 11.734 1 84.62 39 PRO B O 1
ATOM 3700 N N . VAL B 1 40 ? 20.984 14.367 12.32 1 95.56 40 VAL B N 1
ATOM 3701 C CA . VAL B 1 40 ? 19.75 14.859 11.727 1 95.56 40 VAL B CA 1
ATOM 3702 C C . VAL B 1 40 ? 19.281 16.109 12.461 1 95.56 40 VAL B C 1
ATOM 3704 O O . VAL B 1 40 ? 19.172 16.109 13.695 1 95.56 40 VAL B O 1
ATOM 3707 N N . PRO B 1 41 ? 19.125 17.234 11.789 1 98.19 41 PRO B N 1
ATOM 3708 C CA . PRO B 1 41 ? 18.594 18.406 12.477 1 98.19 41 PRO B CA 1
ATOM 3709 C C . PRO B 1 41 ? 17.188 18.172 13.031 1 98.19 41 PRO B C 1
ATOM 3711 O O . PRO B 1 41 ? 16.484 17.266 12.57 1 98.19 41 PRO B O 1
ATOM 3714 N N . PRO B 1 42 ? 16.859 19 14.078 1 98.69 42 PRO B N 1
ATOM 3715 C CA . PRO B 1 42 ? 15.461 18.922 14.484 1 98.69 42 PRO B CA 1
ATOM 3716 C C . PRO B 1 42 ? 14.5 19.25 13.344 1 98.69 42 PRO B C 1
ATOM 3718 O O . PRO B 1 42 ? 14.844 20 12.438 1 98.69 42 PRO B O 1
ATOM 3721 N N . ILE B 1 43 ? 13.344 18.609 13.383 1 98.94 43 ILE B N 1
ATOM 3722 C CA . ILE B 1 43 ? 12.414 18.734 12.266 1 98.94 43 ILE B CA 1
ATOM 3723 C C . ILE B 1 43 ? 11.109 19.359 12.75 1 98.94 43 ILE B C 1
ATOM 3725 O O . ILE B 1 43 ? 10.531 18.922 13.75 1 98.94 43 ILE B O 1
ATOM 3729 N N . LEU B 1 44 ? 10.68 20.422 12.117 1 98.94 44 LEU B N 1
ATOM 3730 C CA . LEU B 1 44 ? 9.375 21.047 12.344 1 98.94 44 LEU B CA 1
ATOM 3731 C C . LEU B 1 44 ? 8.438 20.781 11.172 1 98.94 44 LEU B C 1
ATOM 3733 O O . LEU B 1 44 ? 8.742 21.141 10.031 1 98.94 44 LEU B O 1
ATOM 3737 N N . PHE B 1 45 ? 7.336 20.141 11.484 1 98.94 45 PHE B N 1
ATOM 3738 C CA . PHE B 1 45 ? 6.312 19.859 10.484 1 98.94 45 PHE B CA 1
ATOM 3739 C C . PHE B 1 45 ? 5.289 20.984 10.414 1 98.94 45 PHE B C 1
ATOM 3741 O O . PHE B 1 45 ? 4.816 21.469 11.453 1 98.94 45 PHE B O 1
ATOM 3748 N N . VAL B 1 46 ? 4.973 21.391 9.195 1 98.94 46 VAL B N 1
ATOM 3749 C CA . VAL B 1 46 ? 4.109 22.531 8.953 1 98.94 46 VAL B CA 1
ATOM 3750 C C . VAL B 1 46 ? 2.926 22.125 8.078 1 98.94 46 VAL B C 1
ATOM 3752 O O . VAL B 1 46 ? 3.104 21.734 6.922 1 98.94 46 VAL B O 1
ATOM 3755 N N . HIS B 1 47 ? 1.71 22.25 8.594 1 98.88 47 HIS B N 1
ATOM 3756 C CA . HIS B 1 47 ? 0.523 21.734 7.914 1 98.88 47 HIS B CA 1
ATOM 3757 C C . HIS B 1 47 ? 0.019 22.719 6.871 1 98.88 47 HIS B C 1
ATOM 3759 O O . HIS B 1 47 ? 0.501 23.859 6.797 1 98.88 47 HIS B O 1
ATOM 3765 N N . GLY B 1 48 ? -0.922 22.25 6.039 1 98.69 48 GLY B N 1
ATOM 3766 C CA . GLY B 1 48 ? -1.463 23.031 4.938 1 98.69 48 GLY B CA 1
ATOM 3767 C C . GLY B 1 48 ? -2.723 23.797 5.309 1 98.69 48 GLY B C 1
ATOM 3768 O O . GLY B 1 48 ? -3.053 23.922 6.488 1 98.69 48 GLY B O 1
ATOM 3769 N N . ASN B 1 49 ? -3.436 24.297 4.316 1 98.62 49 ASN B N 1
ATOM 3770 C CA . ASN B 1 49 ? -4.602 25.172 4.461 1 98.62 49 ASN B CA 1
ATOM 3771 C C . ASN B 1 49 ? -5.75 24.453 5.164 1 98.62 49 ASN B C 1
ATOM 3773 O O . ASN B 1 49 ? -6.203 23.391 4.703 1 98.62 49 ASN B O 1
ATOM 3777 N N . GLY B 1 50 ? -6.164 25 6.246 1 97.81 50 GLY B N 1
ATOM 3778 C CA . GLY B 1 50 ? -7.312 24.469 6.961 1 97.81 50 GLY B CA 1
ATOM 3779 C C . GLY B 1 50 ? -6.984 23.25 7.797 1 97.81 50 GLY B C 1
ATOM 3780 O O . GLY B 1 50 ? -7.867 22.672 8.43 1 97.81 50 GLY B O 1
ATOM 3781 N N . ASP B 1 51 ? -5.742 22.844 7.852 1 97.94 51 ASP B N 1
ATOM 3782 C CA . ASP B 1 51 ? -5.336 21.594 8.484 1 97.94 51 ASP B CA 1
ATOM 3783 C C . ASP B 1 51 ? -4.789 21.844 9.891 1 97.94 51 ASP B C 1
ATOM 3785 O O . ASP B 1 51 ? -5.07 22.875 10.5 1 97.94 51 ASP B O 1
ATOM 3789 N N . HIS B 1 52 ? -4.172 20.812 10.492 1 98.19 52 HIS B N 1
ATOM 3790 C CA . HIS B 1 52 ? -3.586 20.859 11.828 1 98.19 52 HIS B CA 1
ATOM 3791 C C . HIS B 1 52 ? -2.455 19.859 11.977 1 98.19 52 HIS B C 1
ATOM 3793 O O . HIS B 1 52 ? -2.199 19.062 11.062 1 98.19 52 HIS B O 1
ATOM 3799 N N . ALA B 1 53 ? -1.823 19.891 13.078 1 98.56 53 ALA B N 1
ATOM 3800 C CA . ALA B 1 53 ? -0.599 19.125 13.344 1 98.56 53 ALA B CA 1
ATOM 3801 C C . ALA B 1 53 ? -0.857 17.625 13.289 1 98.56 53 ALA B C 1
ATOM 3803 O O . ALA B 1 53 ? 0.032 16.859 12.938 1 98.56 53 ALA B O 1
ATOM 3804 N N . ALA B 1 54 ? -2.045 17.188 13.609 1 98.56 54 ALA B N 1
ATOM 3805 C CA . ALA B 1 54 ? -2.371 15.773 13.758 1 98.56 54 ALA B CA 1
ATOM 3806 C C . ALA B 1 54 ? -2.15 15.023 12.445 1 98.56 54 ALA B C 1
ATOM 3808 O O . ALA B 1 54 ? -1.981 13.797 12.445 1 98.56 54 ALA B O 1
ATOM 3809 N N . LEU B 1 55 ? -2.148 15.703 11.359 1 98.56 55 LEU B N 1
ATOM 3810 C CA . LEU B 1 55 ? -1.96 15.047 10.062 1 98.56 55 LEU B CA 1
ATOM 3811 C C . LEU B 1 55 ? -0.554 14.461 9.953 1 98.56 55 LEU B C 1
ATOM 3813 O O . LEU B 1 55 ? -0.316 13.555 9.156 1 98.56 55 LEU B O 1
ATOM 3817 N N . TRP B 1 56 ? 0.383 14.938 10.766 1 98.81 56 TRP B N 1
ATOM 3818 C CA . TRP B 1 56 ? 1.784 14.539 10.656 1 98.81 56 TRP B CA 1
ATOM 3819 C C . TRP B 1 56 ? 2.082 13.336 11.539 1 98.81 56 TRP B C 1
ATOM 3821 O O . TRP B 1 56 ? 3.223 12.875 11.609 1 98.81 56 TRP B O 1
ATOM 3831 N N . ILE B 1 57 ? 1.11 12.766 12.25 1 98.69 57 ILE B N 1
ATOM 3832 C CA . ILE B 1 57 ? 1.329 11.75 13.273 1 98.69 57 ILE B CA 1
ATOM 3833 C C . ILE B 1 57 ? 2.105 10.578 12.688 1 98.69 57 ILE B C 1
ATOM 3835 O O . ILE B 1 57 ? 3.033 10.055 13.312 1 98.69 57 ILE B O 1
ATOM 3839 N N . THR B 1 58 ? 1.782 10.141 11.453 1 98.75 58 THR B N 1
ATOM 3840 C CA . THR B 1 58 ? 2.432 8.969 10.875 1 98.75 58 THR B CA 1
ATOM 3841 C C . THR B 1 58 ? 3.873 9.289 10.492 1 98.75 58 THR B C 1
ATOM 3843 O O . THR B 1 58 ? 4.762 8.453 10.656 1 98.75 58 THR B O 1
ATOM 3846 N N . GLN B 1 59 ? 4.113 10.508 9.938 1 98.88 59 GLN B N 1
ATOM 3847 C CA . GLN B 1 59 ? 5.477 10.906 9.617 1 98.88 59 GLN B CA 1
ATOM 3848 C C . GLN B 1 59 ? 6.336 11.008 10.875 1 98.88 59 GLN B C 1
ATOM 3850 O O . GLN B 1 59 ? 7.496 10.594 10.875 1 98.88 59 GLN B O 1
ATOM 3855 N N . ILE B 1 60 ? 5.762 11.516 11.945 1 98.88 60 ILE B N 1
ATOM 3856 C CA . ILE B 1 60 ? 6.461 11.609 13.219 1 98.88 60 ILE B CA 1
ATOM 3857 C C . ILE B 1 60 ? 6.816 10.219 13.719 1 98.88 60 ILE B C 1
ATOM 3859 O O . ILE B 1 60 ? 7.961 9.961 14.102 1 98.88 60 ILE B O 1
ATOM 3863 N N . TRP B 1 61 ? 5.844 9.297 13.672 1 98.81 61 TRP B N 1
ATOM 3864 C CA . TRP B 1 61 ? 6.078 7.922 14.094 1 98.81 61 TRP B CA 1
ATOM 3865 C C . TRP B 1 61 ? 7.195 7.285 13.273 1 98.81 61 TRP B C 1
ATOM 3867 O O . TRP B 1 61 ? 8.031 6.555 13.812 1 98.81 61 TRP B O 1
ATOM 3877 N N . ARG B 1 62 ? 7.188 7.551 11.992 1 98.81 62 ARG B N 1
ATOM 3878 C CA . ARG B 1 62 ? 8.211 6.961 11.133 1 98.81 62 ARG B CA 1
ATOM 3879 C C . ARG B 1 62 ? 9.586 7.547 11.445 1 98.81 62 ARG B C 1
ATOM 3881 O O . ARG B 1 62 ? 10.586 6.828 11.445 1 98.81 62 ARG B O 1
ATOM 3888 N N . MET B 1 63 ? 9.656 8.883 11.719 1 98.81 63 MET B N 1
ATOM 3889 C CA . MET B 1 63 ? 10.922 9.484 12.133 1 98.81 63 MET B CA 1
ATOM 3890 C C . MET B 1 63 ? 11.438 8.836 13.406 1 98.81 63 MET B C 1
ATOM 3892 O O . MET B 1 63 ? 12.609 8.453 13.492 1 98.81 63 MET B O 1
ATOM 3896 N N . GLU B 1 64 ? 10.539 8.625 14.359 1 98.44 64 GLU B N 1
ATOM 3897 C CA . GLU B 1 64 ? 10.914 8.008 15.625 1 98.44 64 GLU B CA 1
ATOM 3898 C C . GLU B 1 64 ? 11.352 6.562 15.43 1 98.44 64 GLU B C 1
ATOM 3900 O O . GLU B 1 64 ? 12.289 6.098 16.078 1 98.44 64 GLU B O 1
ATOM 3905 N N . SER B 1 65 ? 10.672 5.898 14.531 1 98.06 65 SER B N 1
ATOM 3906 C CA . SER B 1 65 ? 11.008 4.512 14.227 1 98.06 65 SER B CA 1
ATOM 3907 C C . SER B 1 65 ? 12.414 4.402 13.648 1 98.06 65 SER B C 1
ATOM 3909 O O . SER B 1 65 ? 13 3.318 13.633 1 98.06 65 SER B O 1
ATOM 3911 N N . ASN B 1 66 ? 12.883 5.516 13.141 1 97.69 66 ASN B N 1
ATOM 3912 C CA . ASN B 1 66 ? 14.219 5.543 12.555 1 97.69 66 ASN B CA 1
ATOM 3913 C C . ASN B 1 66 ? 15.219 6.246 13.461 1 97.69 66 ASN B C 1
ATOM 3915 O O . ASN B 1 66 ? 16.234 6.766 12.992 1 97.69 66 ASN B O 1
ATOM 3919 N N . GLY B 1 67 ? 14.906 6.461 14.727 1 96.12 67 GLY B N 1
ATOM 3920 C CA . GLY B 1 67 ? 15.883 6.836 15.734 1 96.12 67 GLY B CA 1
ATOM 3921 C C . GLY B 1 67 ? 15.883 8.32 16.047 1 96.12 67 GLY B C 1
ATOM 3922 O O . GLY B 1 67 ? 16.688 8.797 16.844 1 96.12 67 GLY B O 1
ATOM 3923 N N . ILE B 1 68 ? 15.047 9.078 15.445 1 97.75 68 ILE B N 1
ATOM 3924 C CA . ILE B 1 68 ? 14.984 10.5 15.781 1 97.75 68 ILE B CA 1
ATOM 3925 C C . ILE B 1 68 ? 14.172 10.688 17.062 1 97.75 68 ILE B C 1
ATOM 3927 O O . ILE B 1 68 ? 13.016 10.273 17.141 1 97.75 68 ILE B O 1
ATOM 3931 N N . ALA B 1 69 ? 14.758 11.328 18.016 1 96.44 69 ALA B N 1
ATOM 3932 C CA . ALA B 1 69 ? 14.133 11.516 19.312 1 96.44 69 ALA B CA 1
ATOM 3933 C C . ALA B 1 69 ? 12.898 12.414 19.219 1 96.44 69 ALA B C 1
ATOM 3935 O O . ALA B 1 69 ? 12.906 13.406 18.484 1 96.44 69 ALA B O 1
ATOM 3936 N N . ARG B 1 70 ? 11.938 12.102 19.969 1 95.75 70 ARG B N 1
ATOM 3937 C CA . ARG B 1 70 ? 10.68 12.836 19.969 1 95.75 70 ARG B CA 1
ATOM 3938 C C . ARG B 1 70 ? 10.914 14.32 20.25 1 95.75 70 ARG B C 1
ATOM 3940 O O . ARG B 1 70 ? 10.258 15.18 19.672 1 95.75 70 ARG B O 1
ATOM 3947 N N . LEU B 1 71 ? 11.867 14.633 21.094 1 95.88 71 LEU B N 1
ATOM 3948 C CA . LEU B 1 71 ? 12.125 16.016 21.516 1 95.88 71 LEU B CA 1
ATOM 3949 C C . LEU B 1 71 ? 12.656 16.844 20.359 1 95.88 71 LEU B C 1
ATOM 3951 O O . LEU B 1 71 ? 12.641 18.078 20.406 1 95.88 71 LEU B O 1
ATOM 3955 N N . ARG B 1 72 ? 13.117 16.141 19.375 1 97.88 72 ARG B N 1
ATOM 3956 C CA . ARG B 1 72 ? 13.703 16.844 18.234 1 97.88 72 ARG B CA 1
ATOM 3957 C C . ARG B 1 72 ? 12.68 17 17.109 1 97.88 72 ARG B C 1
ATOM 3959 O O . ARG B 1 72 ? 13.008 17.5 16.031 1 97.88 72 ARG B O 1
ATOM 3966 N N . LEU B 1 73 ? 11.477 16.562 17.359 1 98.62 73 LEU B N 1
ATOM 3967 C CA . LEU B 1 73 ? 10.375 16.672 16.406 1 98.62 73 LEU B CA 1
ATOM 3968 C C . LEU B 1 73 ? 9.266 17.562 16.938 1 98.62 73 LEU B C 1
ATOM 3970 O O . LEU B 1 73 ? 8.969 17.531 18.141 1 98.62 73 LEU B O 1
ATOM 3974 N N . ALA B 1 74 ? 8.68 18.344 16.047 1 98.62 74 ALA B N 1
ATOM 3975 C CA . ALA B 1 74 ? 7.523 19.172 16.391 1 98.62 74 ALA B CA 1
ATOM 3976 C C . ALA B 1 74 ? 6.598 19.359 15.203 1 98.62 74 ALA B C 1
ATOM 3978 O O . ALA B 1 74 ? 7.035 19.297 14.047 1 98.62 74 ALA B O 1
ATOM 3979 N N . ALA B 1 75 ? 5.383 19.5 15.469 1 98.69 75 ALA B N 1
ATOM 3980 C CA . ALA B 1 75 ? 4.383 19.859 14.469 1 98.69 75 ALA B CA 1
ATOM 3981 C C . ALA B 1 75 ? 3.619 21.109 14.891 1 98.69 75 ALA B C 1
ATOM 3983 O O . ALA B 1 75 ? 3.041 21.156 15.977 1 98.69 75 ALA B O 1
ATOM 3984 N N . LEU B 1 76 ? 3.561 22.016 14.016 1 97.94 76 LEU B N 1
ATOM 3985 C CA . LEU B 1 76 ? 2.967 23.328 14.273 1 97.94 76 LEU B CA 1
ATOM 3986 C C . LEU B 1 76 ? 1.453 23.281 14.086 1 97.94 76 LEU B C 1
ATOM 3988 O O . LEU B 1 76 ? 0.957 22.609 13.172 1 97.94 76 LEU B O 1
ATOM 3992 N N . ASN B 1 77 ? 0.725 23.922 14.984 1 98.25 77 ASN B N 1
ATOM 3993 C CA . ASN B 1 77 ? -0.677 24.281 14.797 1 98.25 77 ASN B CA 1
ATOM 3994 C C . ASN B 1 77 ? -0.852 25.781 14.57 1 98.25 77 ASN B C 1
ATOM 3996 O O . ASN B 1 77 ? -0.819 26.562 15.516 1 98.25 77 ASN B O 1
ATOM 4000 N N . PHE B 1 78 ? -1.042 26.172 13.352 1 98.75 78 PHE B N 1
ATOM 4001 C CA . PHE B 1 78 ? -1.406 27.562 13.148 1 98.75 78 PHE B CA 1
ATOM 4002 C C . PHE B 1 78 ? -2.74 27.875 13.82 1 98.75 78 PHE B C 1
ATOM 4004 O O . PHE B 1 78 ? -3.676 27.078 13.758 1 98.75 78 PHE B O 1
ATOM 4011 N N . THR B 1 79 ? -2.859 29.062 14.406 1 98.44 79 THR B N 1
ATOM 4012 C CA . THR B 1 79 ? -4.074 29.453 15.109 1 98.44 79 THR B CA 1
ATOM 4013 C C . THR B 1 79 ? -5.27 29.469 14.164 1 98.44 79 THR B C 1
ATOM 4015 O O . THR B 1 79 ? -6.309 28.875 14.469 1 98.44 79 THR B O 1
ATOM 4018 N N . ASP B 1 80 ? -5.141 30.172 13.148 1 98.5 80 ASP B N 1
ATOM 4019 C CA . ASP B 1 80 ? -6.117 30.234 12.062 1 98.5 80 ASP B CA 1
ATOM 4020 C C . ASP B 1 80 ? -5.555 29.594 10.789 1 98.5 80 ASP B C 1
ATOM 4022 O O . ASP B 1 80 ? -4.902 30.281 9.992 1 98.5 80 ASP B O 1
ATOM 4026 N N . PRO B 1 81 ? -5.898 28.328 10.547 1 98.5 81 PRO B N 1
ATOM 4027 C CA . PRO B 1 81 ? -5.199 27.594 9.5 1 98.5 81 PRO B CA 1
ATOM 4028 C C . PRO B 1 81 ? -5.723 27.906 8.102 1 98.5 81 PRO B C 1
ATOM 4030 O O . PRO B 1 81 ? -5.062 27.609 7.102 1 98.5 81 PRO B O 1
ATOM 4033 N N . LEU B 1 82 ? -6.859 28.516 7.93 1 98.44 82 LEU B N 1
ATOM 4034 C CA . LEU B 1 82 ? -7.426 28.844 6.625 1 98.44 82 LEU B CA 1
ATOM 4035 C C . LEU B 1 82 ? -6.938 30.203 6.141 1 98.44 82 LEU B C 1
ATOM 4037 O O . LEU B 1 82 ? -6.879 31.156 6.918 1 98.44 82 LEU B O 1
ATOM 4041 N N . ALA B 1 83 ? -6.66 30.25 4.902 1 98.69 83 ALA B N 1
ATOM 4042 C CA . ALA B 1 83 ? -6.184 31.484 4.305 1 98.69 83 ALA B CA 1
ATOM 4043 C C . ALA B 1 83 ? -7.332 32.469 4.109 1 98.69 83 ALA B C 1
ATOM 4045 O O . ALA B 1 83 ? -8.477 32.062 3.887 1 98.69 83 ALA B O 1
ATOM 4046 N N . ARG B 1 84 ? -6.938 33.75 4.137 1 98.44 84 ARG B N 1
ATOM 4047 C CA . ARG B 1 84 ? -7.855 34.781 3.723 1 98.44 84 ARG B CA 1
ATOM 4048 C C . ARG B 1 84 ? -8.109 34.75 2.219 1 98.44 84 ARG B C 1
ATOM 4050 O O . ARG B 1 84 ? -7.234 34.312 1.453 1 98.44 84 ARG B O 1
ATOM 4057 N N . THR B 1 85 ? -9.336 35.188 1.846 1 97.44 85 THR B N 1
ATOM 4058 C CA . THR B 1 85 ? -9.641 35.281 0.422 1 97.44 85 THR B CA 1
ATOM 4059 C C . THR B 1 85 ? -8.719 36.281 -0.267 1 97.44 85 THR B C 1
ATOM 4061 O O . THR B 1 85 ? -8.266 36.031 -1.39 1 97.44 85 THR B O 1
ATOM 4064 N N . ASP B 1 86 ? -8.508 37.344 0.348 1 98.25 86 ASP B N 1
ATOM 4065 C CA . ASP B 1 86 ? -7.543 38.375 -0.013 1 98.25 86 ASP B CA 1
ATOM 4066 C C . ASP B 1 86 ? -6.578 38.625 1.136 1 98.25 86 ASP B C 1
ATOM 4068 O O . ASP B 1 86 ? -6.988 39.094 2.205 1 98.25 86 ASP B O 1
ATOM 4072 N N . ASP B 1 87 ? -5.367 38.375 0.893 1 98.31 87 ASP B N 1
ATOM 4073 C CA . ASP B 1 87 ? -4.332 38.406 1.923 1 98.31 87 ASP B CA 1
ATOM 4074 C C . ASP B 1 87 ? -4.328 39.719 2.68 1 98.31 87 ASP B C 1
ATOM 4076 O O . ASP B 1 87 ? -4.074 39.75 3.887 1 98.31 87 ASP B O 1
ATOM 4080 N N . GLY B 1 88 ? -4.645 40.781 2.045 1 97.25 88 GLY B N 1
ATOM 4081 C CA . GLY B 1 88 ? -4.574 42.125 2.621 1 97.25 88 GLY B CA 1
ATOM 4082 C C . GLY B 1 88 ? -5.863 42.562 3.299 1 97.25 88 GLY B C 1
ATOM 4083 O O . GLY B 1 88 ? -5.941 43.656 3.865 1 97.25 88 GLY B O 1
ATOM 4084 N N . VAL B 1 89 ? -6.902 41.719 3.271 1 98.06 89 VAL B N 1
ATOM 4085 C CA . VAL B 1 89 ? -8.203 42.062 3.836 1 98.06 89 VAL B CA 1
ATOM 4086 C C . VAL B 1 89 ? -8.5 41.156 5.031 1 98.06 89 VAL B C 1
ATOM 4088 O O . VAL B 1 89 ? -8.547 39.938 4.895 1 98.06 89 VAL B O 1
ATOM 4091 N N . ALA B 1 90 ? -8.703 41.812 6.152 1 97.12 90 ALA B N 1
ATOM 4092 C CA . ALA B 1 90 ? -9.008 41.031 7.363 1 97.12 90 ALA B CA 1
ATOM 4093 C C . ALA B 1 90 ? -10.234 40.156 7.164 1 97.12 90 ALA B C 1
ATOM 4095 O O . ALA B 1 90 ? -11.211 40.562 6.535 1 97.12 90 ALA B O 1
ATOM 4096 N N . GLN B 1 91 ? -10.188 38.969 7.59 1 97.12 91 GLN B N 1
ATOM 4097 C CA . GLN B 1 91 ? -11.25 37.969 7.547 1 97.12 91 GLN B CA 1
ATOM 4098 C C . GLN B 1 91 ? -11.266 37.125 8.82 1 97.12 91 GLN B C 1
ATOM 4100 O O . GLN B 1 91 ? -10.25 36.531 9.203 1 97.12 91 GLN B O 1
ATOM 4105 N N . PRO B 1 92 ? -12.43 37.094 9.539 1 96.69 92 PRO B N 1
ATOM 4106 C CA . PRO B 1 92 ? -12.492 36.406 10.82 1 96.69 92 PRO B CA 1
ATOM 4107 C C . PRO B 1 92 ? -12.07 34.938 10.711 1 96.69 92 PRO B C 1
ATOM 4109 O O . PRO B 1 92 ? -12.414 34.25 9.734 1 96.69 92 PRO B O 1
ATOM 4112 N N . ASP B 1 93 ? -11.234 34.469 11.695 1 97.5 93 ASP B N 1
ATOM 4113 C CA . ASP B 1 93 ? -10.852 33.062 11.883 1 97.5 93 ASP B CA 1
ATOM 4114 C C . ASP B 1 93 ? -9.969 32.594 10.734 1 97.5 93 ASP B C 1
ATOM 4116 O O . ASP B 1 93 ? -9.812 31.375 10.531 1 97.5 93 ASP B O 1
ATOM 4120 N N . ARG B 1 94 ? -9.445 33.5 9.953 1 98.25 94 ARG B N 1
ATOM 4121 C CA . ARG B 1 94 ? -8.523 33.219 8.867 1 98.25 94 ARG B CA 1
ATOM 4122 C C . ARG B 1 94 ? -7.215 33.969 9.039 1 98.25 94 ARG B C 1
ATOM 4124 O O . ARG B 1 94 ? -7.113 34.844 9.898 1 98.25 94 ARG B O 1
ATOM 4131 N N . SER B 1 95 ? -6.227 33.594 8.344 1 98.69 95 SER B N 1
ATOM 4132 C CA . SER B 1 95 ? -4.926 34.219 8.562 1 98.69 95 SER B CA 1
ATOM 4133 C C . SER B 1 95 ? -4.305 34.688 7.25 1 98.69 95 SER B C 1
ATOM 4135 O O . SER B 1 95 ? -4.609 34.156 6.188 1 98.69 95 SER B O 1
ATOM 4137 N N . SER B 1 96 ? -3.482 35.688 7.32 1 98.75 96 SER B N 1
ATOM 4138 C CA . SER B 1 96 ? -2.672 36.188 6.207 1 98.75 96 SER B CA 1
ATOM 4139 C C . SER B 1 96 ? -1.351 35.438 6.113 1 98.75 96 SER B C 1
ATOM 4141 O O . SER B 1 96 ? -1.011 34.656 7.004 1 98.75 96 SER B O 1
ATOM 4143 N N . THR B 1 97 ? -0.65 35.719 4.992 1 98.69 97 THR B N 1
ATOM 4144 C CA . THR B 1 97 ? 0.696 35.156 4.84 1 98.69 97 THR B CA 1
ATOM 4145 C C . THR B 1 97 ? 1.617 35.688 5.938 1 98.69 97 THR B C 1
ATOM 4147 O O . THR B 1 97 ? 2.49 34.969 6.418 1 98.69 97 THR B O 1
ATOM 4150 N N . GLU B 1 98 ? 1.416 36.875 6.379 1 98.38 98 GLU B N 1
ATOM 4151 C CA . GLU B 1 98 ? 2.211 37.469 7.453 1 98.38 98 GLU B CA 1
ATOM 4152 C C . GLU B 1 98 ? 1.927 36.781 8.789 1 98.38 98 GLU B C 1
ATOM 4154 O O . GLU B 1 98 ? 2.846 36.531 9.57 1 98.38 98 GLU B O 1
ATOM 4159 N N . ASP B 1 99 ? 0.673 36.531 9.062 1 98.56 99 ASP B N 1
ATOM 4160 C CA . ASP B 1 99 ? 0.303 35.844 10.281 1 98.56 99 ASP B CA 1
ATOM 4161 C C . ASP B 1 99 ? 1.006 34.469 10.375 1 98.56 99 ASP B C 1
ATOM 4163 O O . ASP B 1 99 ? 1.584 34.156 11.406 1 98.56 99 ASP B O 1
ATOM 4167 N N . GLN B 1 100 ? 0.965 33.719 9.281 1 98.56 100 GLN B N 1
ATOM 4168 C CA . GLN B 1 100 ? 1.573 32.406 9.266 1 98.56 100 GLN B CA 1
ATOM 4169 C C . GLN B 1 100 ? 3.09 32.469 9.414 1 98.56 100 GLN B C 1
ATOM 4171 O O . GLN B 1 100 ? 3.697 31.672 10.117 1 98.56 100 GLN B O 1
ATOM 4176 N N . ARG B 1 101 ? 3.668 33.406 8.734 1 98.62 101 ARG B N 1
ATOM 4177 C CA . ARG B 1 101 ? 5.109 33.594 8.844 1 98.62 101 ARG B CA 1
ATOM 4178 C C . ARG B 1 101 ? 5.516 33.875 10.289 1 98.62 101 ARG B C 1
ATOM 4180 O O . ARG B 1 101 ? 6.484 33.281 10.781 1 98.62 101 ARG B O 1
ATOM 4187 N N . ARG B 1 102 ? 4.816 34.75 10.961 1 98.56 102 ARG B N 1
ATOM 4188 C CA . ARG B 1 102 ? 5.125 35.094 12.336 1 98.56 102 ARG B CA 1
ATOM 4189 C C . ARG B 1 102 ? 5.004 33.906 13.266 1 98.56 102 ARG B C 1
ATOM 4191 O O . ARG B 1 102 ? 5.891 33.656 14.078 1 98.56 102 ARG B O 1
ATOM 4198 N N . GLU B 1 103 ? 3.93 33.188 13.141 1 98.81 103 GLU B N 1
ATOM 4199 C CA . GLU B 1 103 ? 3.727 32.031 13.992 1 98.81 103 GLU B CA 1
ATOM 4200 C C . GLU B 1 103 ? 4.781 30.953 13.719 1 98.81 103 GLU B C 1
ATOM 4202 O O . GLU B 1 103 ? 5.242 30.281 14.648 1 98.81 103 GLU B O 1
ATOM 4207 N N . LEU B 1 104 ? 5.129 30.797 12.445 1 98.94 104 LEU B N 1
ATOM 4208 C CA . LEU B 1 104 ? 6.188 29.859 12.102 1 98.94 104 LEU B CA 1
ATOM 4209 C C . LEU B 1 104 ? 7.508 30.266 12.75 1 98.94 104 LEU B C 1
ATOM 4211 O O . LEU B 1 104 ? 8.227 29.422 13.289 1 98.94 104 LEU B O 1
ATOM 4215 N N . GLY B 1 105 ? 7.816 31.547 12.695 1 98.88 105 GLY B N 1
ATOM 4216 C CA . GLY B 1 105 ? 9.031 32.031 13.328 1 98.88 105 GLY B CA 1
ATOM 4217 C C . GLY B 1 105 ? 9.102 31.703 14.805 1 98.88 105 GLY B C 1
ATOM 4218 O O . GLY B 1 105 ? 10.156 31.312 15.305 1 98.88 105 GLY B O 1
ATOM 4219 N N . VAL B 1 106 ? 8.031 31.859 15.477 1 98.75 106 VAL B N 1
ATOM 4220 C CA . VAL B 1 106 ? 7.965 31.562 16.906 1 98.75 106 VAL B CA 1
ATOM 4221 C C . VAL B 1 106 ? 8.219 30.062 17.125 1 98.75 106 VAL B C 1
ATOM 4223 O O . VAL B 1 106 ? 8.977 29.688 18.031 1 98.75 106 VAL B O 1
ATOM 4226 N N . ALA B 1 107 ? 7.613 29.219 16.328 1 98.81 107 ALA B N 1
ATOM 4227 C CA . ALA B 1 107 ? 7.762 27.781 16.469 1 98.81 107 ALA B CA 1
ATOM 4228 C C . ALA B 1 107 ? 9.203 27.344 16.219 1 98.81 107 ALA B C 1
ATOM 4230 O O . ALA B 1 107 ? 9.727 26.469 16.906 1 98.81 107 ALA B O 1
ATOM 4231 N N . ILE B 1 108 ? 9.812 27.922 15.203 1 98.88 108 ILE B N 1
ATOM 4232 C CA . ILE B 1 108 ? 11.203 27.641 14.883 1 98.88 108 ILE B CA 1
ATOM 4233 C C . ILE B 1 108 ? 12.086 28 16.078 1 98.88 108 ILE B C 1
ATOM 4235 O O . ILE B 1 108 ? 12.93 27.219 16.5 1 98.88 108 ILE B O 1
ATOM 4239 N N . ALA B 1 109 ? 11.867 29.188 16.594 1 98.69 109 ALA B N 1
ATOM 4240 C CA . ALA B 1 109 ? 12.656 29.656 17.719 1 98.69 109 ALA B CA 1
ATOM 4241 C C . ALA B 1 109 ? 12.5 28.703 18.922 1 98.69 109 ALA B C 1
ATOM 4243 O O . ALA B 1 109 ? 13.484 28.391 19.594 1 98.69 109 ALA B O 1
ATOM 4244 N N . GLU B 1 110 ? 11.344 28.297 19.172 1 98.38 110 GLU B N 1
ATOM 4245 C CA . GLU B 1 110 ? 11.078 27.406 20.297 1 98.38 110 GLU B CA 1
ATOM 4246 C C . GLU B 1 110 ? 11.797 26.062 20.109 1 98.38 110 GLU B C 1
ATOM 4248 O O . GLU B 1 110 ? 12.375 25.531 21.062 1 98.38 110 GLU B O 1
ATOM 4253 N N . LEU B 1 111 ? 11.688 25.5 18.906 1 98.62 111 LEU B N 1
ATOM 4254 C CA . LEU B 1 111 ? 12.344 24.219 18.641 1 98.62 111 LEU B CA 1
ATOM 4255 C C . LEU B 1 111 ? 13.852 24.344 18.781 1 98.62 111 LEU B C 1
ATOM 4257 O O . LEU B 1 111 ? 14.508 23.469 19.328 1 98.62 111 LEU B O 1
ATOM 4261 N N . LYS B 1 112 ? 14.438 25.453 18.281 1 98.44 112 LYS B N 1
ATOM 4262 C CA . LYS B 1 112 ? 15.867 25.688 18.422 1 98.44 112 LYS B CA 1
ATOM 4263 C C . LYS B 1 112 ? 16.266 25.781 19.891 1 98.44 112 LYS B C 1
ATOM 4265 O O . LYS B 1 112 ? 17.266 25.203 20.312 1 98.44 112 LYS B O 1
ATOM 4270 N N . ARG B 1 113 ? 15.484 26.453 20.641 1 98 113 ARG B N 1
ATOM 4271 C CA . ARG B 1 113 ? 15.766 26.625 22.062 1 98 113 ARG B CA 1
ATOM 4272 C C . ARG B 1 113 ? 15.719 25.281 22.797 1 98 113 ARG B C 1
ATOM 4274 O O . ARG B 1 113 ? 16.609 24.953 23.578 1 98 113 ARG B O 1
ATOM 4281 N N . ARG B 1 114 ? 14.719 24.516 22.484 1 96.75 114 ARG B N 1
ATOM 4282 C CA . ARG B 1 114 ? 14.484 23.25 23.156 1 96.75 114 ARG B CA 1
ATOM 4283 C C . ARG B 1 114 ? 15.578 22.234 22.812 1 96.75 114 ARG B C 1
ATOM 4285 O O . ARG B 1 114 ? 15.938 21.406 23.641 1 96.75 114 ARG B O 1
ATOM 4292 N N . THR B 1 115 ? 16.109 22.312 21.641 1 97.19 115 THR B N 1
ATOM 4293 C CA . THR B 1 115 ? 17.031 21.281 21.172 1 97.19 115 THR B CA 1
ATOM 4294 C C . THR B 1 115 ? 18.469 21.781 21.234 1 97.19 115 THR B C 1
ATOM 4296 O O . THR B 1 115 ? 19.406 20.984 21.141 1 97.19 115 THR B O 1
ATOM 4299 N N . GLY B 1 116 ? 18.719 23.094 21.234 1 97.19 116 GLY B N 1
ATOM 4300 C CA . GLY B 1 116 ? 20.047 23.688 21.203 1 97.19 116 GLY B CA 1
ATOM 4301 C C . GLY B 1 116 ? 20.641 23.734 19.812 1 97.19 116 GLY B C 1
ATOM 4302 O O . GLY B 1 116 ? 21.797 24.125 19.641 1 97.19 116 GLY B O 1
ATOM 4303 N N . ALA B 1 117 ? 19.891 23.406 18.859 1 97.25 117 ALA B N 1
ATOM 4304 C CA . ALA B 1 117 ? 20.391 23.359 17.484 1 97.25 117 ALA B CA 1
ATOM 4305 C C . ALA B 1 117 ? 20.438 24.75 16.875 1 97.25 117 ALA B C 1
ATOM 4307 O O . ALA B 1 117 ? 19.594 25.609 17.203 1 97.25 117 ALA B O 1
ATOM 4308 N N . ALA B 1 118 ? 21.328 24.938 15.961 1 97.12 118 ALA B N 1
ATOM 4309 C CA . ALA B 1 118 ? 21.453 26.219 15.273 1 97.12 118 ALA B CA 1
ATOM 4310 C C . ALA B 1 118 ? 20.438 26.344 14.141 1 97.12 118 ALA B C 1
ATOM 4312 O O . ALA B 1 118 ? 19.969 27.438 13.82 1 97.12 118 ALA B O 1
ATOM 4313 N N . LYS B 1 119 ? 20.156 25.219 13.516 1 98.19 119 LYS B N 1
ATOM 4314 C CA . LYS B 1 119 ? 19.219 25.156 12.398 1 98.19 119 LYS B CA 1
ATOM 4315 C C . LYS B 1 119 ? 18.203 24.031 12.57 1 98.19 119 LYS B C 1
ATOM 4317 O O . LYS B 1 119 ? 18.453 23.078 13.305 1 98.19 119 LYS B O 1
ATOM 4322 N N . VAL B 1 120 ? 17.094 24.219 11.906 1 98.81 120 VAL B N 1
ATOM 4323 C CA . VAL B 1 120 ? 16.078 23.188 11.891 1 98.81 120 VAL B CA 1
ATOM 4324 C C . VAL B 1 120 ? 15.703 22.844 10.445 1 98.81 120 VAL B C 1
ATOM 4326 O O . VAL B 1 120 ? 15.945 23.641 9.531 1 98.81 120 VAL B O 1
ATOM 4329 N N . ALA B 1 121 ? 15.25 21.625 10.188 1 98.94 121 ALA B N 1
ATOM 4330 C CA . ALA B 1 121 ? 14.609 21.25 8.93 1 98.94 121 ALA B CA 1
ATOM 4331 C C . ALA B 1 121 ? 13.102 21.5 8.992 1 98.94 121 ALA B C 1
ATOM 4333 O O . ALA B 1 121 ? 12.461 21.219 10 1 98.94 121 ALA B O 1
ATOM 4334 N N . LEU B 1 122 ? 12.578 22.094 7.945 1 98.94 122 LEU B N 1
ATOM 4335 C CA . LEU B 1 122 ? 11.148 22.344 7.828 1 98.94 122 LEU B CA 1
ATOM 4336 C C . LEU B 1 122 ? 10.516 21.406 6.797 1 98.94 122 LEU B C 1
ATOM 4338 O O . LEU B 1 122 ? 11.016 21.281 5.676 1 98.94 122 LEU B O 1
ATOM 4342 N N . VAL B 1 123 ? 9.5 20.688 7.152 1 99 123 VAL B N 1
ATOM 4343 C CA . VAL B 1 123 ? 8.719 19.859 6.254 1 99 123 VAL B CA 1
ATOM 4344 C C . VAL B 1 123 ? 7.281 20.375 6.191 1 99 123 VAL B C 1
ATOM 4346 O O . VAL B 1 123 ? 6.559 20.328 7.188 1 99 123 VAL B O 1
ATOM 4349 N N . ALA B 1 124 ? 6.875 20.781 5.008 1 98.94 124 ALA B N 1
ATOM 4350 C CA . ALA B 1 124 ? 5.602 21.5 4.902 1 98.94 124 ALA B CA 1
ATOM 4351 C C . ALA B 1 124 ? 4.68 20.812 3.891 1 98.94 124 ALA B C 1
ATOM 4353 O O . ALA B 1 124 ? 5.137 20.297 2.869 1 98.94 124 ALA B O 1
ATOM 4354 N N . SER B 1 125 ? 3.406 20.859 4.188 1 98.88 125 SER B N 1
ATOM 4355 C CA . SER B 1 125 ? 2.369 20.422 3.26 1 98.88 125 SER B CA 1
ATOM 4356 C C . SER B 1 125 ? 1.582 21.609 2.707 1 98.88 125 SER B C 1
ATOM 4358 O O . SER B 1 125 ? 1.166 22.484 3.461 1 98.88 125 SER B O 1
ATOM 4360 N N . SER B 1 126 ? 1.39 21.578 1.423 1 98.81 126 SER B N 1
ATOM 4361 C CA . SER B 1 126 ? 0.469 22.5 0.766 1 98.81 126 SER B CA 1
ATOM 4362 C C . SER B 1 126 ? 0.746 23.938 1.174 1 98.81 126 SER B C 1
ATOM 4364 O O . SER B 1 126 ? 1.871 24.422 1.036 1 98.81 126 SER B O 1
ATOM 4366 N N . ARG B 1 127 ? -0.113 24.672 1.792 1 98.88 127 ARG B N 1
ATOM 4367 C CA . ARG B 1 127 ? 0.001 26.078 2.182 1 98.88 127 ARG B CA 1
ATOM 4368 C C . ARG B 1 127 ? 1.168 26.297 3.141 1 98.88 127 ARG B C 1
ATOM 4370 O O . ARG B 1 127 ? 1.779 27.359 3.16 1 98.88 127 ARG B O 1
ATOM 4377 N N . GLY B 1 128 ? 1.472 25.266 3.914 1 98.88 128 GLY B N 1
ATOM 4378 C CA . GLY B 1 128 ? 2.592 25.375 4.832 1 98.88 128 GLY B CA 1
ATOM 4379 C C . GLY B 1 128 ? 3.898 25.719 4.145 1 98.88 128 GLY B C 1
ATOM 4380 O O . GLY B 1 128 ? 4.762 26.375 4.727 1 98.88 128 GLY B O 1
ATOM 4381 N N . GLY B 1 129 ? 4.027 25.297 2.916 1 98.94 129 GLY B N 1
ATOM 4382 C CA . GLY B 1 129 ? 5.215 25.609 2.145 1 98.94 129 GLY B CA 1
ATOM 4383 C C . GLY B 1 129 ? 5.332 27.094 1.826 1 98.94 129 GLY B C 1
ATOM 4384 O O . GLY B 1 129 ? 6.441 27.625 1.745 1 98.94 129 GLY B O 1
ATOM 4385 N N . ASN B 1 130 ? 4.191 27.75 1.604 1 98.81 130 ASN B N 1
ATOM 4386 C CA . ASN B 1 130 ? 4.199 29.203 1.428 1 98.81 130 ASN B CA 1
ATOM 4387 C C . ASN B 1 130 ? 4.762 29.906 2.656 1 98.81 130 ASN B C 1
ATOM 4389 O O . ASN B 1 130 ? 5.574 30.828 2.529 1 98.81 130 ASN B O 1
ATOM 4393 N N . ALA B 1 131 ? 4.34 29.469 3.799 1 98.88 131 ALA B N 1
ATOM 4394 C CA . ALA B 1 131 ? 4.828 30.062 5.043 1 98.88 131 ALA B CA 1
ATOM 4395 C C . ALA B 1 131 ? 6.328 29.844 5.199 1 98.88 131 ALA B C 1
ATOM 4397 O O . ALA B 1 131 ? 7.055 30.766 5.594 1 98.88 131 ALA B O 1
ATOM 4398 N N . VAL B 1 132 ? 6.754 28.688 4.848 1 98.94 132 VAL B N 1
ATOM 4399 C CA . VAL B 1 132 ? 8.164 28.328 4.953 1 98.94 132 VAL B CA 1
ATOM 4400 C C . VAL B 1 132 ? 8.992 29.203 4.02 1 98.94 132 VAL B C 1
ATOM 4402 O O . VAL B 1 132 ? 9.984 29.797 4.438 1 98.94 132 VAL B O 1
ATOM 4405 N N . ARG B 1 133 ? 8.594 29.312 2.779 1 98.88 133 ARG B N 1
ATOM 4406 C CA . ARG B 1 133 ? 9.32 30.109 1.801 1 98.88 133 ARG B CA 1
ATOM 4407 C C . ARG B 1 133 ? 9.312 31.578 2.195 1 98.88 133 ARG B C 1
ATOM 4409 O O . ARG B 1 133 ? 10.328 32.281 2.062 1 98.88 133 ARG B O 1
ATOM 4416 N N . ASN B 1 134 ? 8.18 32.062 2.656 1 98.75 134 ASN B N 1
ATOM 4417 C CA . ASN B 1 134 ? 8.07 33.438 3.109 1 98.75 134 ASN B CA 1
ATOM 4418 C C . ASN B 1 134 ? 9.031 33.719 4.258 1 98.75 134 ASN B C 1
ATOM 4420 O O . ASN B 1 134 ? 9.758 34.719 4.23 1 98.75 134 ASN B O 1
ATOM 4424 N N . TYR B 1 135 ? 9.047 32.875 5.258 1 98.88 135 TYR B N 1
ATOM 4425 C CA . TYR B 1 135 ? 9.938 33 6.41 1 98.88 135 TYR B CA 1
ATOM 4426 C C . TYR B 1 135 ? 11.391 33.094 5.969 1 98.88 135 TYR B C 1
ATOM 4428 O O . TYR B 1 135 ? 12.133 33.969 6.414 1 98.88 135 TYR B O 1
ATOM 4436 N N . ILE B 1 136 ? 11.797 32.188 5.066 1 98.69 136 ILE B N 1
ATOM 4437 C CA . ILE B 1 136 ? 13.18 32.125 4.602 1 98.69 136 ILE B CA 1
ATOM 4438 C C . ILE B 1 136 ? 13.531 33.375 3.803 1 98.69 136 ILE B C 1
ATOM 4440 O O . ILE B 1 136 ? 14.594 33.969 4.008 1 98.69 136 ILE B O 1
ATOM 4444 N N . LYS B 1 137 ? 12.617 33.781 2.953 1 96.75 137 LYS B N 1
ATOM 4445 C CA . LYS B 1 137 ? 12.852 34.875 2.039 1 96.75 137 LYS B CA 1
ATOM 4446 C C . LYS B 1 137 ? 13.055 36.188 2.807 1 96.75 137 LYS B C 1
ATOM 4448 O O . LYS B 1 137 ? 13.852 37.031 2.396 1 96.75 137 LYS B O 1
ATOM 4453 N N . VAL B 1 138 ? 12.406 36.344 3.943 1 95.62 138 VAL B N 1
ATOM 4454 C CA . VAL B 1 138 ? 12.445 37.625 4.637 1 95.62 138 VAL B CA 1
ATOM 4455 C C . VAL B 1 138 ? 13.586 37.625 5.656 1 95.62 138 VAL B C 1
ATOM 4457 O O . VAL B 1 138 ? 13.695 38.562 6.473 1 95.62 138 VAL B O 1
ATOM 4460 N N . GLY B 1 139 ? 14.391 36.594 5.719 1 95.19 139 GLY B N 1
ATOM 4461 C CA . GLY B 1 139 ? 15.586 36.656 6.543 1 95.19 139 GLY B CA 1
ATOM 4462 C C . GLY B 1 139 ? 15.766 35.469 7.465 1 95.19 139 GLY B C 1
ATOM 4463 O O . GLY B 1 139 ? 16.656 35.469 8.312 1 95.19 139 GLY B O 1
ATOM 4464 N N . GLY B 1 140 ? 14.938 34.469 7.34 1 97.81 140 GLY B N 1
ATOM 4465 C CA . GLY B 1 140 ? 14.992 33.344 8.242 1 97.81 140 GLY B CA 1
ATOM 4466 C C . GLY B 1 140 ? 15.906 32.219 7.758 1 97.81 140 GLY B C 1
ATOM 4467 O O . GLY B 1 140 ? 15.961 31.141 8.359 1 97.81 140 GLY B O 1
ATOM 4468 N N . ALA B 1 141 ? 16.672 32.469 6.73 1 98 141 ALA B N 1
ATOM 4469 C CA . ALA B 1 141 ? 17.484 31.438 6.094 1 98 141 ALA B CA 1
ATOM 4470 C C . ALA B 1 141 ? 18.516 30.891 7.066 1 98 141 ALA B C 1
ATOM 4472 O O . ALA B 1 141 ? 18.844 29.688 7.027 1 98 141 ALA B O 1
ATOM 4473 N N . ALA B 1 142 ? 19.016 31.641 7.914 1 97.88 142 ALA B N 1
ATOM 4474 C CA . ALA B 1 142 ? 20.078 31.219 8.828 1 97.88 142 ALA B CA 1
ATOM 4475 C C . ALA B 1 142 ? 19.562 30.188 9.836 1 97.88 142 ALA B C 1
ATOM 4477 O O . ALA B 1 142 ? 20.359 29.469 10.453 1 97.88 142 ALA B O 1
ATOM 4478 N N . ASP B 1 143 ? 18.281 30.109 10 1 98.44 143 ASP B N 1
ATOM 4479 C CA . ASP B 1 143 ? 17.656 29.219 10.977 1 98.44 143 ASP B CA 1
ATOM 4480 C C . ASP B 1 143 ? 17.297 27.875 10.352 1 98.44 143 ASP B C 1
ATOM 4482 O O . ASP B 1 143 ? 16.875 26.953 11.047 1 98.44 143 ASP B O 1
ATOM 4486 N N . VAL B 1 144 ? 17.453 27.734 9.078 1 98.88 144 VAL B N 1
ATOM 4487 C CA . VAL B 1 144 ? 16.828 26.609 8.375 1 98.88 144 VAL B CA 1
ATOM 4488 C C . VAL B 1 144 ? 17.891 25.844 7.598 1 98.88 144 VAL B C 1
ATOM 4490 O O . VAL B 1 144 ? 18.672 26.438 6.836 1 98.88 144 VAL B O 1
ATOM 4493 N N . SER B 1 145 ? 17.969 24.562 7.832 1 98.62 145 SER B N 1
ATOM 4494 C CA . SER B 1 145 ? 18.906 23.703 7.09 1 98.62 145 SER B CA 1
ATOM 4495 C C . SER B 1 145 ? 18.266 23.172 5.816 1 98.62 145 SER B C 1
ATOM 4497 O O . SER B 1 145 ? 18.859 23.219 4.742 1 98.62 145 SER B O 1
ATOM 4499 N N . HIS B 1 146 ? 17.094 22.656 5.969 1 98.81 146 HIS B N 1
ATOM 4500 C CA . HIS B 1 146 ? 16.328 22.047 4.879 1 98.81 146 HIS B CA 1
ATOM 4501 C C . HIS B 1 146 ? 14.914 22.594 4.816 1 98.81 146 HIS B C 1
ATOM 4503 O O . HIS B 1 146 ? 14.281 22.828 5.852 1 98.81 146 HIS B O 1
ATOM 4509 N N . ALA B 1 147 ? 14.414 22.781 3.604 1 98.94 147 ALA B N 1
ATOM 4510 C CA . ALA B 1 147 ? 13.008 23.094 3.33 1 98.94 147 ALA B CA 1
ATOM 4511 C C . ALA B 1 147 ? 12.406 22.062 2.383 1 98.94 147 ALA B C 1
ATOM 4513 O O . ALA B 1 147 ? 12.727 22.031 1.192 1 98.94 147 ALA B O 1
ATOM 4514 N N . VAL B 1 148 ? 11.586 21.219 2.902 1 99 148 VAL B N 1
ATOM 4515 C CA . VAL B 1 148 ? 10.859 20.234 2.104 1 99 148 VAL B CA 1
ATOM 4516 C C . VAL B 1 148 ? 9.422 20.703 1.892 1 99 148 VAL B C 1
ATOM 4518 O O . VAL B 1 148 ? 8.664 20.844 2.854 1 99 148 VAL B O 1
ATOM 4521 N N . LEU B 1 149 ? 9.07 20.891 0.658 1 98.94 149 LEU B N 1
ATOM 4522 C CA . LEU B 1 149 ? 7.773 21.438 0.279 1 98.94 149 LEU B CA 1
ATOM 4523 C C . LEU B 1 149 ? 6.941 20.406 -0.461 1 98.94 149 LEU B C 1
ATOM 4525 O O . LEU B 1 149 ? 7.199 20.109 -1.632 1 98.94 149 LEU B O 1
ATOM 4529 N N . CYS B 1 150 ? 5.902 19.906 0.19 1 98.94 150 CYS B N 1
ATOM 4530 C CA . CYS B 1 150 ? 5.086 18.828 -0.358 1 98.94 150 CYS B CA 1
ATOM 4531 C C . CYS B 1 150 ? 3.76 19.359 -0.888 1 98.94 150 CYS B C 1
ATOM 4533 O O . CYS B 1 150 ? 2.918 19.812 -0.115 1 98.94 150 CYS B O 1
ATOM 4535 N N . GLY B 1 151 ? 3.596 19.266 -2.139 1 98.88 151 GLY B N 1
ATOM 4536 C CA . GLY B 1 151 ? 2.357 19.719 -2.75 1 98.88 151 GLY B CA 1
ATOM 4537 C C . GLY B 1 151 ? 2.131 21.203 -2.607 1 98.88 151 GLY B C 1
ATOM 4538 O O . GLY B 1 151 ? 0.988 21.672 -2.604 1 98.88 151 GLY B O 1
ATOM 4539 N N . THR B 1 152 ? 3.174 21.938 -2.334 1 98.94 152 THR B N 1
ATOM 4540 C CA . THR B 1 152 ? 3.043 23.391 -2.207 1 98.94 152 THR B CA 1
ATOM 4541 C C . THR B 1 152 ? 2.758 24.031 -3.564 1 98.94 152 THR B C 1
ATOM 4543 O O . THR B 1 152 ? 3.441 23.734 -4.547 1 98.94 152 THR B O 1
ATOM 4546 N N . PRO B 1 153 ? 1.762 24.828 -3.65 1 98.69 153 PRO B N 1
ATOM 4547 C CA . PRO B 1 153 ? 1.476 25.484 -4.926 1 98.69 153 PRO B CA 1
ATOM 4548 C C . PRO B 1 153 ? 2.391 26.672 -5.195 1 98.69 153 PRO B C 1
ATOM 4550 O O . PRO B 1 153 ? 1.922 27.812 -5.27 1 98.69 153 PRO B O 1
ATOM 4553 N N . ASN B 1 154 ? 3.602 26.422 -5.531 1 98.88 154 ASN B N 1
ATOM 4554 C CA . ASN B 1 154 ? 4.66 27.422 -5.637 1 98.88 154 ASN B CA 1
ATOM 4555 C C . ASN B 1 154 ? 4.391 28.391 -6.773 1 98.88 154 ASN B C 1
ATOM 4557 O O . ASN B 1 154 ? 4.941 29.5 -6.793 1 98.88 154 ASN B O 1
ATOM 4561 N N . HIS B 1 155 ? 3.602 28.016 -7.707 1 98.62 155 HIS B N 1
ATOM 4562 C CA . HIS B 1 155 ? 3.234 28.906 -8.805 1 98.62 155 HIS B CA 1
ATOM 4563 C C . HIS B 1 155 ? 1.724 29.109 -8.867 1 98.62 155 HIS B C 1
ATOM 4565 O O . HIS B 1 155 ? 1.18 29.422 -9.93 1 98.62 155 HIS B O 1
ATOM 4571 N N . GLY B 1 156 ? 1.092 28.781 -7.734 1 98.69 156 GLY B N 1
ATOM 4572 C CA . GLY B 1 156 ? -0.339 28.984 -7.578 1 98.69 156 GLY B CA 1
ATOM 4573 C C . GLY B 1 156 ? -1.161 27.75 -7.91 1 98.69 156 GLY B C 1
ATOM 4574 O O . GLY B 1 156 ? -0.649 26.797 -8.5 1 98.69 156 GLY B O 1
ATOM 4575 N N . VAL B 1 157 ? -2.455 27.844 -7.449 1 98.38 157 VAL B N 1
ATOM 4576 C CA . VAL B 1 157 ? -3.443 26.859 -7.883 1 98.38 157 VAL B CA 1
ATOM 4577 C C . VAL B 1 157 ? -4.051 27.297 -9.219 1 98.38 157 VAL B C 1
ATOM 4579 O O . VAL B 1 157 ? -4.562 26.469 -9.969 1 98.38 157 VAL B O 1
ATOM 4582 N N . TYR B 1 158 ? -3.953 28.547 -9.422 1 98.12 158 TYR B N 1
ATOM 4583 C CA . TYR B 1 158 ? -4.293 29.219 -10.68 1 98.12 158 TYR B CA 1
ATOM 4584 C C . TYR B 1 158 ? -3.457 30.484 -10.867 1 98.12 158 TYR B C 1
ATOM 4586 O O . TYR B 1 158 ? -2.842 30.969 -9.922 1 98.12 158 TYR B O 1
ATOM 4594 N N . ALA B 1 159 ? -3.348 30.953 -12.117 1 98.5 159 ALA B N 1
ATOM 4595 C CA . ALA B 1 159 ? -2.715 32.219 -12.477 1 98.5 159 ALA B CA 1
ATOM 4596 C C . ALA B 1 159 ? -3.654 33.062 -13.32 1 98.5 159 ALA B C 1
ATOM 4598 O O . ALA B 1 159 ? -3.557 33.094 -14.555 1 98.5 159 ALA B O 1
ATOM 4599 N N . TRP B 1 160 ? -4.516 33.719 -12.664 1 98.12 160 TRP B N 1
ATOM 4600 C CA . TRP B 1 160 ? -5.551 34.531 -13.312 1 98.12 160 TRP B CA 1
ATOM 4601 C C . TRP B 1 160 ? -5.309 36.031 -13.086 1 98.12 160 TRP B C 1
ATOM 4603 O O . TRP B 1 160 ? -4.562 36.406 -12.18 1 98.12 160 TRP B O 1
ATOM 4613 N N . ASP B 1 161 ? -5.949 36.844 -13.914 1 97.69 161 ASP B N 1
ATOM 4614 C CA . ASP B 1 161 ? -5.801 38.312 -13.805 1 97.69 161 ASP B CA 1
ATOM 4615 C C . ASP B 1 161 ? -6.688 38.844 -12.695 1 97.69 161 ASP B C 1
ATOM 4617 O O . ASP B 1 161 ? -6.449 39.969 -12.195 1 97.69 161 ASP B O 1
ATOM 4621 N N . ALA B 1 162 ? -7.695 38.156 -12.32 1 96.31 162 ALA B N 1
ATOM 4622 C CA . ALA B 1 162 ? -8.578 38.531 -11.219 1 96.31 162 ALA B CA 1
ATOM 4623 C C . ALA B 1 162 ? -8.141 37.906 -9.906 1 96.31 162 ALA B C 1
ATOM 4625 O O . ALA B 1 162 ? -7.488 36.844 -9.906 1 96.31 162 ALA B O 1
ATOM 4626 N N . GLY B 1 163 ? -8.461 38.562 -8.758 1 96.69 163 GLY B N 1
ATOM 4627 C CA . GLY B 1 163 ? -8.18 37.969 -7.457 1 96.69 163 GLY B CA 1
ATOM 4628 C C . GLY B 1 163 ? -6.707 37.969 -7.102 1 96.69 163 GLY B C 1
ATOM 4629 O O . GLY B 1 163 ? -6.199 37 -6.531 1 96.69 163 GLY B O 1
ATOM 4630 N N . LEU B 1 164 ? -5.973 39 -7.41 1 97.94 164 LEU B N 1
ATOM 4631 C CA . LEU B 1 164 ? -4.523 39.062 -7.285 1 97.94 164 LEU B CA 1
ATOM 4632 C C . LEU B 1 164 ? -4.105 39.062 -5.82 1 97.94 164 LEU B C 1
ATOM 4634 O O . LEU B 1 164 ? -2.951 38.781 -5.5 1 97.94 164 LEU B O 1
ATOM 4638 N N . GLY B 1 165 ? -5.012 39.375 -4.891 1 98.19 165 GLY B N 1
ATOM 4639 C CA . GLY B 1 165 ? -4.711 39.375 -3.471 1 98.19 165 GLY B CA 1
ATOM 4640 C C . GLY B 1 165 ? -4.719 38 -2.83 1 98.19 165 GLY B C 1
ATOM 4641 O O . GLY B 1 165 ? -4.297 37.844 -1.683 1 98.19 165 GLY B O 1
ATOM 4642 N N . ASN B 1 166 ? -5.168 37.031 -3.57 1 98.44 166 ASN B N 1
ATOM 4643 C CA . ASN B 1 166 ? -5.188 35.656 -3.074 1 98.44 166 ASN B CA 1
ATOM 4644 C C . ASN B 1 166 ? -3.789 35.062 -3.041 1 98.44 166 ASN B C 1
ATOM 4646 O O . ASN B 1 166 ? -3.07 35.094 -4.043 1 98.44 166 ASN B O 1
ATOM 4650 N N . GLU B 1 167 ? -3.428 34.469 -1.93 1 98.25 167 GLU B N 1
ATOM 4651 C CA . GLU B 1 167 ? -2.059 33.969 -1.775 1 98.25 167 GLU B CA 1
ATOM 4652 C C . GLU B 1 167 ? -1.774 32.812 -2.715 1 98.25 167 GLU B C 1
ATOM 4654 O O . GLU B 1 167 ? -0.615 32.469 -2.977 1 98.25 167 GLU B O 1
ATOM 4659 N N . PHE B 1 168 ? -2.857 32.156 -3.33 1 98.62 168 PHE B N 1
ATOM 4660 C CA . PHE B 1 168 ? -2.693 31 -4.191 1 98.62 168 PHE B CA 1
ATOM 4661 C C . PHE B 1 168 ? -2.775 31.406 -5.66 1 98.62 168 PHE B C 1
ATOM 4663 O O . PHE B 1 168 ? -2.875 30.547 -6.539 1 98.62 168 PHE B O 1
ATOM 4670 N N . ASN B 1 169 ? -2.824 32.688 -5.965 1 98.75 169 ASN B N 1
ATOM 4671 C CA . ASN B 1 169 ? -2.791 33.188 -7.34 1 98.75 169 ASN B CA 1
ATOM 4672 C C . ASN B 1 169 ? -1.361 33.406 -7.824 1 98.75 169 ASN B C 1
ATOM 4674 O O . ASN B 1 169 ? -0.664 34.281 -7.328 1 98.75 169 ASN B O 1
ATOM 4678 N N . GLY B 1 170 ? -0.979 32.656 -8.836 1 98.62 170 GLY B N 1
ATOM 4679 C CA . GLY B 1 170 ? 0.378 32.719 -9.352 1 98.62 170 GLY B CA 1
ATOM 4680 C C . GLY B 1 170 ? 0.73 34.062 -9.945 1 98.62 170 GLY B C 1
ATOM 4681 O O . GLY B 1 170 ? 1.908 34.406 -10.07 1 98.62 170 GLY B O 1
ATOM 4682 N N . LYS B 1 171 ? -0.252 34.844 -10.195 1 98.25 171 LYS B N 1
ATOM 4683 C CA . LYS B 1 171 ? -0.036 36.188 -10.758 1 98.25 171 LYS B CA 1
ATOM 4684 C C . LYS B 1 171 ? -0.053 37.25 -9.664 1 98.25 171 LYS B C 1
ATOM 4686 O O . LYS B 1 171 ? 0.257 38.406 -9.922 1 98.25 171 LYS B O 1
ATOM 4691 N N . GLY B 1 172 ? -0.375 36.875 -8.477 1 98.31 172 GLY B N 1
ATOM 4692 C CA . GLY B 1 172 ? -0.458 37.812 -7.367 1 98.31 172 GLY B CA 1
ATOM 4693 C C . GLY B 1 172 ? 0.901 38.219 -6.844 1 98.31 172 GLY B C 1
ATOM 4694 O O . GLY B 1 172 ? 1.908 37.562 -7.109 1 98.31 172 GLY B O 1
ATOM 4695 N N . PRO B 1 173 ? 0.905 39.312 -6.105 1 97.69 173 PRO B N 1
ATOM 4696 C CA . PRO B 1 173 ? 2.182 39.844 -5.637 1 97.69 173 PRO B CA 1
ATOM 4697 C C . PRO B 1 173 ? 2.912 38.906 -4.684 1 97.69 173 PRO B C 1
ATOM 4699 O O . PRO B 1 173 ? 4.145 38.875 -4.668 1 97.69 173 PRO B O 1
ATOM 4702 N N . PHE B 1 174 ? 2.252 38.188 -3.908 1 98.25 174 PHE B N 1
ATOM 4703 C CA . PHE B 1 174 ? 2.887 37.312 -2.928 1 98.25 174 PHE B CA 1
ATOM 4704 C C . PHE B 1 174 ? 3.773 36.281 -3.615 1 98.25 174 PHE B C 1
ATOM 4706 O O . PHE B 1 174 ? 4.977 36.219 -3.357 1 98.25 174 PHE B O 1
ATOM 4713 N N . LEU B 1 175 ? 3.15 35.469 -4.566 1 98.62 175 LEU B N 1
ATOM 4714 C CA . LEU B 1 175 ? 3.904 34.406 -5.215 1 98.62 175 LEU B CA 1
ATOM 4715 C C . LEU B 1 175 ? 4.926 34.969 -6.191 1 98.62 175 LEU B C 1
ATOM 4717 O O . LEU B 1 175 ? 6.02 34.438 -6.344 1 98.62 175 LEU B O 1
ATOM 4721 N N . ARG B 1 176 ? 4.598 36.031 -6.84 1 97.94 176 ARG B N 1
ATOM 4722 C CA . ARG B 1 176 ? 5.582 36.688 -7.699 1 97.94 176 ARG B CA 1
ATOM 4723 C C . ARG B 1 176 ? 6.805 37.125 -6.895 1 97.94 176 ARG B C 1
ATOM 4725 O O . ARG B 1 176 ? 7.934 37.031 -7.375 1 97.94 176 ARG B O 1
ATOM 4732 N N . GLY B 1 177 ? 6.496 37.625 -5.707 1 97.69 177 GLY B N 1
ATOM 4733 C CA . GLY B 1 177 ? 7.586 38.031 -4.828 1 97.69 177 GLY B CA 1
ATOM 4734 C C . GLY B 1 177 ? 8.469 36.844 -4.418 1 97.69 177 GLY B C 1
ATOM 4735 O O . GLY B 1 177 ? 9.695 36.969 -4.418 1 97.69 177 GLY B O 1
ATOM 4736 N N . LEU B 1 178 ? 7.895 35.75 -4.113 1 98.12 178 LEU B N 1
ATOM 4737 C CA . LEU B 1 178 ? 8.641 34.562 -3.705 1 98.12 178 LEU B CA 1
ATOM 4738 C C . LEU B 1 178 ? 9.445 34 -4.871 1 98.12 178 LEU B C 1
ATOM 4740 O O . LEU B 1 178 ? 10.508 33.406 -4.672 1 98.12 178 LEU B O 1
ATOM 4744 N N . ASN B 1 179 ? 8.914 34.156 -6.074 1 98 179 ASN B N 1
ATOM 4745 C CA . ASN B 1 179 ? 9.469 33.5 -7.25 1 98 179 ASN B CA 1
ATOM 4746 C C . ASN B 1 179 ? 10.391 34.438 -8.031 1 98 179 ASN B C 1
ATOM 4748 O O . ASN B 1 179 ? 10.836 34.094 -9.133 1 98 179 ASN B O 1
ATOM 4752 N N . GLU B 1 180 ? 10.672 35.5 -7.473 1 95.38 180 GLU B N 1
ATOM 4753 C CA . GLU B 1 180 ? 11.492 36.5 -8.156 1 95.38 180 GLU B CA 1
ATOM 4754 C C . GLU B 1 180 ? 12.945 36.031 -8.242 1 95.38 180 GLU B C 1
ATOM 4756 O O . GLU B 1 180 ? 13.469 35.438 -7.305 1 95.38 180 GLU B O 1
ATOM 4761 N N . GLY B 1 181 ? 13.602 36.344 -9.398 1 93.06 181 GLY B N 1
ATOM 4762 C CA . GLY B 1 181 ? 15.023 36.062 -9.555 1 93.06 181 GLY B CA 1
ATOM 4763 C C . GLY B 1 181 ? 15.297 34.844 -10.422 1 93.06 181 GLY B C 1
ATOM 4764 O O . GLY B 1 181 ? 14.359 34.188 -10.898 1 93.06 181 GLY B O 1
ATOM 4765 N N . GLU B 1 182 ? 16.578 34.594 -10.656 1 93.75 182 GLU B N 1
ATOM 4766 C CA . GLU B 1 182 ? 17 33.438 -11.477 1 93.75 182 GLU B CA 1
ATOM 4767 C C . GLU B 1 182 ? 16.719 32.125 -10.773 1 93.75 182 GLU B C 1
ATOM 4769 O O . GLU B 1 182 ? 16.344 31.141 -11.422 1 93.75 182 GLU B O 1
ATOM 4774 N N . SER B 1 183 ? 16.922 32.25 -9.438 1 96.5 183 SER B N 1
ATOM 4775 C CA . SER B 1 183 ? 16.578 31.094 -8.594 1 96.5 183 SER B CA 1
ATOM 4776 C C . SER B 1 183 ? 15.383 31.406 -7.703 1 96.5 183 SER B C 1
ATOM 4778 O O . SER B 1 183 ? 15.219 32.531 -7.242 1 96.5 183 SER B O 1
ATOM 4780 N N . GLU B 1 184 ? 14.602 30.359 -7.512 1 98.12 184 GLU B N 1
ATOM 4781 C CA . GLU B 1 184 ? 13.422 30.516 -6.672 1 98.12 184 GLU B CA 1
ATOM 4782 C C . GLU B 1 184 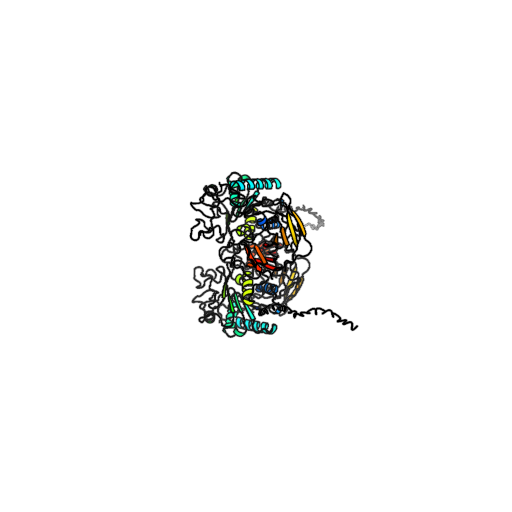? 13.664 30 -5.262 1 98.12 184 GLU B C 1
ATOM 4784 O O . GLU B 1 184 ? 12.734 29.891 -4.461 1 98.12 184 GLU B O 1
ATOM 4789 N N . VAL B 1 185 ? 14.891 29.609 -5.016 1 97.81 185 VAL B N 1
ATOM 4790 C CA . VAL B 1 185 ? 15.273 29.141 -3.689 1 97.81 185 VAL B CA 1
ATOM 4791 C C . VAL B 1 185 ? 16.344 30.062 -3.104 1 97.81 185 VAL B C 1
ATOM 4793 O O . VAL B 1 185 ? 16.953 30.859 -3.824 1 97.81 185 VAL B O 1
ATOM 4796 N N . THR B 1 186 ? 16.516 30.016 -1.848 1 97.12 186 THR B N 1
ATOM 4797 C CA . THR B 1 186 ? 17.469 30.859 -1.13 1 97.12 186 THR B CA 1
ATOM 4798 C C . THR B 1 186 ? 18.766 30.094 -0.847 1 97.12 186 THR B C 1
ATOM 4800 O O . THR B 1 186 ? 18.734 29 -0.284 1 97.12 186 THR B O 1
ATOM 4803 N N . PRO B 1 187 ? 19.938 30.672 -1.218 1 95.38 187 PRO B N 1
ATOM 4804 C CA . PRO B 1 187 ? 21.203 30.016 -0.916 1 95.38 187 PRO B CA 1
ATOM 4805 C C . PRO B 1 187 ? 21.375 29.703 0.569 1 95.38 187 PRO B C 1
ATOM 4807 O O . PRO B 1 187 ? 20.953 30.484 1.42 1 95.38 187 PRO B O 1
ATOM 4810 N N . GLY B 1 188 ? 21.938 28.594 0.86 1 96.44 188 GLY B N 1
ATOM 4811 C CA . GLY B 1 188 ? 22.188 28.203 2.238 1 96.44 188 GLY B CA 1
ATOM 4812 C C . GLY B 1 188 ? 21.141 27.25 2.793 1 96.44 188 GLY B C 1
ATOM 4813 O O . GLY B 1 188 ? 21.375 26.609 3.82 1 96.44 188 GLY B O 1
ATOM 4814 N N . VAL B 1 189 ? 20.031 27.219 2.184 1 98.56 189 VAL B N 1
ATOM 4815 C CA . VAL B 1 189 ? 18.969 26.281 2.564 1 98.56 189 VAL B CA 1
ATOM 4816 C C . VAL B 1 189 ? 18.797 25.234 1.472 1 98.56 189 VAL B C 1
ATOM 4818 O O . VAL B 1 189 ? 18.703 25.562 0.288 1 98.56 189 VAL B O 1
ATOM 4821 N N . ALA B 1 190 ? 18.812 23.953 1.796 1 98.69 190 ALA B N 1
ATOM 4822 C CA . ALA B 1 190 ? 18.531 22.891 0.828 1 98.69 190 ALA B CA 1
ATOM 4823 C C . ALA B 1 190 ? 17.031 22.75 0.592 1 98.69 190 ALA B C 1
ATOM 4825 O O . ALA B 1 190 ? 16.266 22.516 1.533 1 98.69 190 ALA B O 1
ATOM 4826 N N . PHE B 1 191 ? 16.578 22.844 -0.68 1 98.94 191 PHE B N 1
ATOM 4827 C CA . PHE B 1 191 ? 15.164 22.781 -1.007 1 98.94 191 PHE B CA 1
ATOM 4828 C C . PHE B 1 191 ? 14.828 21.5 -1.738 1 98.94 191 PHE B C 1
ATOM 4830 O O . PHE B 1 191 ? 15.508 21.125 -2.693 1 98.94 191 PHE B O 1
ATOM 4837 N N . LEU B 1 192 ? 13.758 20.828 -1.283 1 98.94 192 LEU B N 1
ATOM 4838 C CA . LEU B 1 192 ? 13.141 19.688 -1.962 1 98.94 192 LEU B CA 1
ATOM 4839 C C . LEU B 1 192 ? 11.656 19.938 -2.199 1 98.94 192 LEU B C 1
ATOM 4841 O O . LEU B 1 192 ? 10.938 20.344 -1.281 1 98.94 192 LEU B O 1
ATOM 4845 N N . THR B 1 193 ? 11.219 19.812 -3.42 1 98.94 193 THR B N 1
ATOM 4846 C CA . THR B 1 193 ? 9.781 19.781 -3.684 1 98.94 193 THR B CA 1
ATOM 4847 C C . THR B 1 193 ? 9.32 18.375 -3.99 1 98.94 193 THR B C 1
ATOM 4849 O O . THR B 1 193 ? 10.023 17.609 -4.652 1 98.94 193 THR B O 1
ATOM 4852 N N . LEU B 1 194 ? 8.258 17.984 -3.408 1 98.94 194 LEU B N 1
ATOM 4853 C CA . LEU B 1 194 ? 7.555 16.734 -3.73 1 98.94 194 LEU B CA 1
ATOM 4854 C C . LEU B 1 194 ? 6.195 17.031 -4.352 1 98.94 194 LEU B C 1
ATOM 4856 O O . LEU B 1 194 ? 5.363 17.703 -3.744 1 98.94 194 LEU B O 1
ATOM 4860 N N . ARG B 1 195 ? 6.004 16.547 -5.539 1 98.75 195 ARG B N 1
ATOM 4861 C CA . ARG B 1 195 ? 4.75 16.812 -6.234 1 98.75 195 ARG B CA 1
ATOM 4862 C C . ARG B 1 195 ? 4.148 15.523 -6.797 1 98.75 195 ARG B C 1
ATOM 4864 O O . ARG B 1 195 ? 4.836 14.508 -6.91 1 98.75 195 ARG B O 1
ATOM 4871 N N . SER B 1 196 ? 2.857 15.625 -7.074 1 98 196 SER B N 1
ATOM 4872 C CA . SER B 1 196 ? 2.178 14.578 -7.84 1 98 196 SER B CA 1
ATOM 4873 C C . SER B 1 196 ? 2.531 14.664 -9.32 1 98 196 SER B C 1
ATOM 4875 O O . SER B 1 196 ? 3.109 15.656 -9.773 1 98 196 SER B O 1
ATOM 4877 N N . ASP B 1 197 ? 2.227 13.57 -10.023 1 95.44 197 ASP B N 1
ATOM 4878 C CA . ASP B 1 197 ? 2.445 13.594 -11.469 1 95.44 197 ASP B CA 1
ATOM 4879 C C . ASP B 1 197 ? 1.128 13.773 -12.219 1 95.44 197 ASP B C 1
ATOM 4881 O O . ASP B 1 197 ? 1.07 13.586 -13.438 1 95.44 197 ASP B O 1
ATOM 4885 N N . GLY B 1 198 ? 0.093 14.102 -11.461 1 95.81 198 GLY B N 1
ATOM 4886 C CA . GLY B 1 198 ? -1.131 14.367 -12.203 1 95.81 198 GLY B CA 1
ATOM 4887 C C . GLY B 1 198 ? -2.383 14.227 -11.352 1 95.81 198 GLY B C 1
ATOM 4888 O O . GLY B 1 198 ? -3.479 14.578 -11.789 1 95.81 198 GLY B O 1
ATOM 4889 N N . LEU B 1 199 ? -2.244 13.805 -10.148 1 96.56 199 LEU B N 1
ATOM 4890 C CA . LEU B 1 199 ? -3.42 13.508 -9.336 1 96.56 199 LEU B CA 1
ATOM 4891 C C . LEU B 1 199 ? -3.6 14.547 -8.234 1 96.56 199 LEU B C 1
ATOM 4893 O O . LEU B 1 199 ? -4.387 14.344 -7.309 1 96.56 199 LEU B O 1
ATOM 4897 N N . ASP B 1 200 ? -2.885 15.633 -8.266 1 98.31 200 ASP B N 1
ATOM 4898 C CA . ASP B 1 200 ? -3.078 16.766 -7.363 1 98.31 200 ASP B CA 1
ATOM 4899 C C . ASP B 1 200 ? -4.168 17.703 -7.883 1 98.31 200 ASP B C 1
ATOM 4901 O O . ASP B 1 200 ? -3.977 18.375 -8.891 1 98.31 200 ASP B O 1
ATOM 4905 N N . LYS B 1 201 ? -5.281 17.781 -7.199 1 97.75 201 LYS B N 1
ATOM 4906 C CA . LYS B 1 201 ? -6.418 18.578 -7.652 1 97.75 201 LYS B CA 1
ATOM 4907 C C . LYS B 1 201 ? -6.066 20.062 -7.695 1 97.75 201 LYS B C 1
ATOM 4909 O O . LYS B 1 201 ? -6.746 20.844 -8.359 1 97.75 201 LYS B O 1
ATOM 4914 N N . TYR B 1 202 ? -4.949 20.469 -7.043 1 98.25 202 TYR B N 1
ATOM 4915 C CA . TYR B 1 202 ? -4.566 21.875 -6.992 1 98.25 202 TYR B CA 1
ATOM 4916 C C . TYR B 1 202 ? -3.461 22.172 -8 1 98.25 202 TYR B C 1
ATOM 4918 O O . TYR B 1 202 ? -2.941 23.297 -8.039 1 98.25 202 TYR B O 1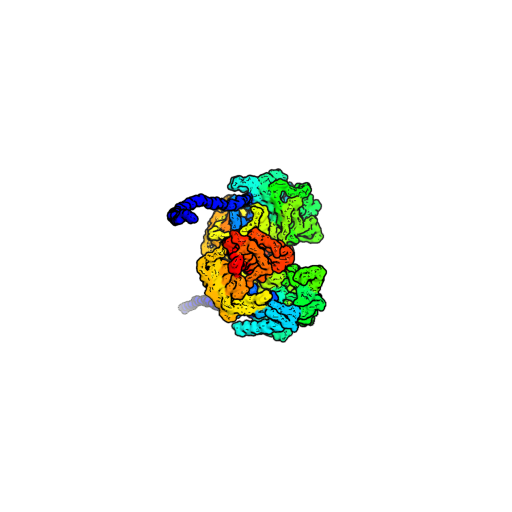
ATOM 4926 N N . ALA B 1 203 ? -3.078 21.25 -8.766 1 98.5 203 ALA B N 1
ATOM 4927 C CA . ALA B 1 203 ? -2.094 21.406 -9.828 1 98.5 203 ALA B CA 1
ATOM 4928 C C . ALA B 1 203 ? -2.615 20.828 -11.141 1 98.5 203 ALA B C 1
ATOM 4930 O O . ALA B 1 203 ? -2 19.922 -11.719 1 98.5 203 ALA B O 1
ATOM 4931 N N . GLN B 1 204 ? -3.756 21.359 -11.531 1 98 204 GLN B N 1
ATOM 4932 C CA . GLN B 1 204 ? -4.422 20.938 -12.766 1 98 204 GLN B CA 1
ATOM 4933 C C . GLN B 1 204 ? -4.441 22.078 -13.789 1 98 204 GLN B C 1
ATOM 4935 O O . GLN B 1 204 ? -4.609 23.25 -13.422 1 98 204 GLN B O 1
ATOM 4940 N N . ALA B 1 205 ? -4.367 21.703 -15.055 1 98.19 205 ALA B N 1
ATOM 4941 C CA . ALA B 1 205 ? -4.371 22.703 -16.125 1 98.19 205 ALA B CA 1
ATOM 4942 C C . ALA B 1 205 ? -5.773 23.25 -16.344 1 98.19 205 ALA B C 1
ATOM 4944 O O . ALA B 1 205 ? -5.934 24.359 -16.859 1 98.19 205 ALA B O 1
ATOM 4945 N N . ASP B 1 206 ? -6.77 22.422 -15.992 1 97.88 206 ASP B N 1
ATOM 4946 C CA . ASP B 1 206 ? -8.164 22.828 -16.156 1 97.88 206 ASP B CA 1
ATOM 4947 C C . ASP B 1 206 ? -8.742 23.312 -14.82 1 97.88 206 ASP B C 1
ATOM 4949 O O . ASP B 1 206 ? -8.438 22.766 -13.766 1 97.88 206 ASP B O 1
ATOM 4953 N N . GLY B 1 207 ? -9.625 24.344 -14.898 1 97.62 207 GLY B N 1
ATOM 4954 C CA . GLY B 1 207 ? -10.18 24.984 -13.719 1 97.62 207 GLY B CA 1
ATOM 4955 C C . GLY B 1 207 ? -11.352 24.219 -13.125 1 97.62 207 GLY B C 1
ATOM 4956 O O . GLY B 1 207 ? -12.109 24.766 -12.32 1 97.62 207 GLY B O 1
ATOM 4957 N N . ARG B 1 208 ? -11.531 22.922 -13.414 1 95.88 208 ARG B N 1
ATOM 4958 C CA . ARG B 1 208 ? -12.703 22.172 -12.984 1 95.88 208 ARG B CA 1
ATOM 4959 C C . ARG B 1 208 ? -12.758 22.047 -11.469 1 95.88 208 ARG B C 1
ATOM 4961 O O . ARG B 1 208 ? -13.836 22.078 -10.875 1 95.88 208 ARG B O 1
ATOM 4968 N N . PHE B 1 209 ? -11.68 22.031 -10.836 1 95.81 209 PHE B N 1
ATOM 4969 C CA . PHE B 1 209 ? -11.68 21.875 -9.383 1 95.81 209 PHE B CA 1
ATOM 4970 C C . PHE B 1 209 ? -11.719 23.234 -8.695 1 95.81 209 PHE B C 1
ATOM 4972 O O . PHE B 1 209 ? -11.664 23.312 -7.465 1 95.81 209 PHE B O 1
ATOM 4979 N N . LEU B 1 210 ? -11.758 24.297 -9.492 1 95.12 210 LEU B N 1
ATOM 4980 C CA . LEU B 1 210 ? -11.875 25.656 -8.984 1 95.12 210 LEU B CA 1
ATOM 4981 C C . LEU B 1 210 ? -13.234 26.25 -9.336 1 95.12 210 LEU B C 1
ATOM 4983 O O . LEU B 1 210 ? -13.422 27.469 -9.25 1 95.12 210 LEU B O 1
ATOM 4987 N N . GLY B 1 211 ? -14.109 25.406 -9.852 1 94.81 211 GLY B N 1
ATOM 4988 C CA . GLY B 1 211 ? -15.461 25.828 -10.188 1 94.81 211 GLY B CA 1
ATOM 4989 C C . GLY B 1 211 ? -15.57 26.438 -11.578 1 94.81 211 GLY B C 1
ATOM 4990 O O . GLY B 1 211 ? -16.578 27.031 -11.922 1 94.81 211 GLY B O 1
ATOM 4991 N N . LYS B 1 212 ? -14.508 26.281 -12.391 1 96.56 212 LYS B N 1
ATOM 4992 C CA . LYS B 1 212 ? -14.5 26.844 -13.734 1 96.56 212 LYS B CA 1
ATOM 4993 C C . LYS B 1 212 ? -14.039 25.828 -14.758 1 96.56 212 LYS B C 1
ATOM 4995 O O . LYS B 1 212 ? -13.008 26.016 -15.406 1 96.56 212 LYS B O 1
ATOM 5000 N N . PRO B 1 213 ? -14.883 24.797 -14.953 1 96.56 213 PRO B N 1
ATOM 5001 C CA . PRO B 1 213 ? -14.508 23.781 -15.938 1 96.56 213 PRO B CA 1
ATOM 5002 C C . PRO B 1 213 ? -14.273 24.359 -17.328 1 96.56 213 PRO B C 1
ATOM 5004 O O . PRO B 1 213 ? -15.031 25.219 -17.781 1 96.56 213 PRO B O 1
ATOM 5007 N N . GLY B 1 214 ? -13.242 23.969 -17.906 1 97.5 214 GLY B N 1
ATOM 5008 C CA . GLY B 1 214 ? -12.93 24.422 -19.25 1 97.5 214 GLY B CA 1
ATOM 5009 C C . GLY B 1 214 ? -12.031 25.641 -19.281 1 97.5 214 GLY B C 1
ATOM 5010 O O . GLY B 1 214 ? -11.484 25.984 -20.328 1 97.5 214 GLY B O 1
ATOM 5011 N N . THR B 1 215 ? -11.867 26.281 -18.109 1 97.81 215 THR B N 1
ATOM 5012 C CA . THR B 1 215 ? -11 27.453 -18.031 1 97.81 215 THR B CA 1
ATOM 5013 C C . THR B 1 215 ? -9.57 27.047 -17.672 1 97.81 215 THR B C 1
ATOM 5015 O O . THR B 1 215 ? -9.352 26.375 -16.656 1 97.81 215 THR B O 1
ATOM 5018 N N . PRO B 1 216 ? -8.641 27.469 -18.484 1 98.38 216 PRO B N 1
ATOM 5019 C CA . PRO B 1 216 ? -7.258 27.156 -18.109 1 98.38 216 PRO B CA 1
ATOM 5020 C C . PRO B 1 216 ? -6.832 27.828 -16.812 1 98.38 216 PRO B C 1
ATOM 5022 O O . PRO B 1 216 ? -7.133 29 -16.578 1 98.38 216 PRO B O 1
ATOM 5025 N N . THR B 1 217 ? -6.141 27.094 -15.977 1 98.44 217 THR B N 1
ATOM 5026 C CA . THR B 1 217 ? -5.676 27.625 -14.703 1 98.44 217 THR B CA 1
ATOM 5027 C C . THR B 1 217 ? -4.363 28.391 -14.883 1 98.44 217 THR B C 1
ATOM 5029 O O . THR B 1 217 ? -3.992 29.203 -14.039 1 98.44 217 THR B O 1
ATOM 5032 N N . GLY B 1 218 ? -3.688 28 -15.953 1 98.25 218 GLY B N 1
ATOM 5033 C CA . GLY B 1 218 ? -2.344 28.531 -16.141 1 98.25 218 GLY B CA 1
ATOM 5034 C C . GLY B 1 218 ? -1.292 27.766 -15.359 1 98.25 218 GLY B C 1
ATOM 5035 O O . GLY B 1 218 ? -0.126 28.172 -15.312 1 98.25 218 GLY B O 1
ATOM 5036 N N . VAL B 1 219 ? -1.634 26.703 -14.688 1 97.75 219 VAL B N 1
ATOM 5037 C CA . VAL B 1 219 ? -0.746 25.844 -13.906 1 97.75 219 VAL B CA 1
ATOM 5038 C C . VAL B 1 219 ? -0.826 24.406 -14.414 1 97.75 219 VAL B C 1
ATOM 5040 O O . VAL B 1 219 ? -1.813 24.016 -15.047 1 97.75 219 VAL B O 1
ATOM 5043 N N . THR B 1 220 ? 0.251 23.641 -14.266 1 97.69 220 THR B N 1
ATOM 5044 C CA . THR B 1 220 ? 0.295 22.219 -14.633 1 97.69 220 THR B CA 1
ATOM 5045 C C . THR B 1 220 ? 0.698 21.375 -13.43 1 97.69 220 THR B C 1
ATOM 5047 O O . THR B 1 220 ? 0.899 21.891 -12.336 1 97.69 220 THR B O 1
ATOM 5050 N N . ALA B 1 221 ? 0.844 20.094 -13.648 1 98 221 ALA B N 1
ATOM 5051 C CA . ALA B 1 221 ? 1.294 19.188 -12.602 1 98 221 ALA B CA 1
ATOM 5052 C C . ALA B 1 221 ? 2.682 19.562 -12.094 1 98 221 ALA B C 1
ATOM 5054 O O . ALA B 1 221 ? 3.072 19.188 -10.984 1 98 221 ALA B O 1
ATOM 5055 N N . GLU B 1 222 ? 3.449 20.344 -12.844 1 98.38 222 GLU B N 1
ATOM 5056 C CA . GLU B 1 222 ? 4.805 20.734 -12.477 1 98.38 222 GLU B CA 1
ATOM 5057 C C . GLU B 1 222 ? 4.801 22.031 -11.672 1 98.38 222 GLU B C 1
ATOM 5059 O O . GLU B 1 222 ? 5.852 22.484 -11.211 1 98.38 222 GLU B O 1
ATOM 5064 N N . GLY B 1 223 ? 3.662 22.562 -11.461 1 98.56 223 GLY B N 1
ATOM 5065 C CA . GLY B 1 223 ? 3.49 23.844 -10.789 1 98.56 223 GLY B CA 1
ATOM 5066 C C . GLY B 1 223 ? 4.227 23.906 -9.461 1 98.56 223 GLY B C 1
ATOM 5067 O O . GLY B 1 223 ? 4.805 24.953 -9.125 1 98.56 223 GLY B O 1
ATOM 5068 N N . PRO B 1 224 ? 4.312 22.844 -8.734 1 98.81 224 PRO B N 1
ATOM 5069 C CA . PRO B 1 224 ? 4.953 22.859 -7.414 1 98.81 224 PRO B CA 1
ATOM 5070 C C . PRO B 1 224 ? 6.477 22.891 -7.5 1 98.81 224 PRO B C 1
ATOM 5072 O O . PRO B 1 224 ? 7.152 23.109 -6.484 1 98.81 224 PRO B O 1
ATOM 5075 N N . GLU B 1 225 ? 7.059 22.703 -8.625 1 98.81 225 GLU B N 1
ATOM 5076 C CA . GLU B 1 225 ? 8.516 22.688 -8.742 1 98.81 225 GLU B CA 1
ATOM 5077 C C . GLU B 1 225 ? 9.094 24.094 -8.609 1 98.81 225 GLU B C 1
ATOM 5079 O O . GLU B 1 225 ? 8.414 25.078 -8.883 1 98.81 225 GLU B O 1
ATOM 5084 N N . LEU B 1 226 ? 10.336 24.156 -8.164 1 98.88 226 LEU B N 1
ATOM 5085 C CA . LEU B 1 226 ? 11.055 25.422 -8.031 1 98.88 226 LEU B CA 1
ATOM 5086 C C . LEU B 1 226 ? 12.383 25.375 -8.781 1 98.88 226 LEU B C 1
ATOM 5088 O O . LEU B 1 226 ? 13.117 24.391 -8.695 1 98.88 226 LEU B O 1
ATOM 5092 N N . ARG B 1 227 ? 12.633 26.453 -9.516 1 98.38 227 ARG B N 1
ATOM 5093 C CA . ARG B 1 227 ? 13.961 26.594 -10.109 1 98.38 227 ARG B CA 1
ATOM 5094 C C . ARG B 1 227 ? 15.031 26.688 -9.023 1 98.38 227 ARG B C 1
ATOM 5096 O O . ARG B 1 227 ? 14.945 27.547 -8.133 1 98.38 227 ARG B O 1
ATOM 5103 N N . GLY B 1 228 ? 15.938 25.734 -9.031 1 98.19 228 GLY B N 1
ATOM 5104 C CA . GLY B 1 228 ? 17.016 25.734 -8.07 1 98.19 228 GLY B CA 1
ATOM 5105 C C . GLY B 1 228 ? 16.844 24.688 -6.984 1 98.19 228 GLY B C 1
ATOM 5106 O O . GLY B 1 228 ? 17.781 24.391 -6.234 1 98.19 228 GLY B O 1
ATOM 5107 N N . ALA B 1 229 ? 15.742 24.109 -6.891 1 98.75 229 ALA B N 1
ATOM 5108 C CA . ALA B 1 229 ? 15.484 23.062 -5.895 1 98.75 229 ALA B CA 1
ATOM 5109 C C . ALA B 1 229 ? 15.711 21.672 -6.477 1 98.75 229 ALA B C 1
ATOM 5111 O O . ALA B 1 229 ? 15.875 21.531 -7.691 1 98.75 229 ALA B O 1
ATOM 5112 N N . THR B 1 230 ? 15.891 20.672 -5.609 1 98.62 230 THR B N 1
ATOM 5113 C CA . THR B 1 230 ? 15.617 19.297 -6.012 1 98.62 230 THR B CA 1
ATOM 5114 C C . THR B 1 230 ? 14.117 19.062 -6.172 1 98.62 230 THR B C 1
ATOM 5116 O O . THR B 1 230 ? 13.344 19.344 -5.254 1 98.62 230 THR B O 1
ATOM 5119 N N . ASN B 1 231 ? 13.742 18.703 -7.363 1 98.75 231 ASN B N 1
ATOM 5120 C CA . ASN B 1 231 ? 12.328 18.484 -7.641 1 98.75 231 ASN B CA 1
ATOM 5121 C C . ASN B 1 231 ? 12.031 17.031 -7.938 1 98.75 231 ASN B C 1
ATOM 5123 O O . ASN B 1 231 ? 12.641 16.422 -8.828 1 98.75 231 ASN B O 1
ATOM 5127 N N . LEU B 1 232 ? 11.117 16.422 -7.168 1 98.44 232 LEU B N 1
ATOM 5128 C CA . LEU B 1 232 ? 10.766 15.023 -7.363 1 98.44 232 LEU B CA 1
ATOM 5129 C C . LEU B 1 232 ? 9.258 14.867 -7.566 1 98.44 232 LEU B C 1
ATOM 5131 O O . LEU B 1 232 ? 8.461 15.523 -6.891 1 98.44 232 LEU B O 1
ATOM 5135 N N . ALA B 1 233 ? 8.875 14.031 -8.508 1 97.81 233 ALA B N 1
ATOM 5136 C CA . ALA B 1 233 ? 7.484 13.641 -8.719 1 97.81 233 ALA B CA 1
ATOM 5137 C C . ALA B 1 233 ? 7.203 12.266 -8.117 1 97.81 233 ALA B C 1
ATOM 5139 O O . ALA B 1 233 ? 7.938 11.305 -8.375 1 97.81 233 ALA B O 1
ATOM 5140 N N . LEU B 1 234 ? 6.23 12.203 -7.293 1 97.06 234 LEU B N 1
ATOM 5141 C CA . LEU B 1 234 ? 5.754 10.93 -6.762 1 97.06 234 LEU B CA 1
ATOM 5142 C C . LEU B 1 234 ? 4.531 10.445 -7.527 1 97.06 234 LEU B C 1
ATOM 5144 O O . LEU B 1 234 ? 3.439 11 -7.383 1 97.06 234 LEU B O 1
ATOM 5148 N N . SER B 1 235 ? 4.734 9.375 -8.227 1 92.88 235 SER B N 1
ATOM 5149 C CA . SER B 1 235 ? 3.732 8.891 -9.172 1 92.88 235 SER B CA 1
ATOM 5150 C C . SER B 1 235 ? 2.477 8.406 -8.453 1 92.88 235 SER B C 1
ATOM 5152 O O . SER B 1 235 ? 2.564 7.742 -7.422 1 92.88 235 SER B O 1
ATOM 5154 N N . ALA B 1 236 ? 1.332 8.867 -8.953 1 92.62 236 ALA B N 1
ATOM 5155 C CA . ALA B 1 236 ? 0.002 8.359 -8.609 1 92.62 236 ALA B CA 1
ATOM 5156 C C . ALA B 1 236 ? -0.396 8.773 -7.199 1 92.62 236 ALA B C 1
ATOM 5158 O O . ALA B 1 236 ? -1.342 8.227 -6.629 1 92.62 236 ALA B O 1
ATOM 5159 N N . LEU B 1 237 ? 0.334 9.664 -6.57 1 97.06 237 LEU B N 1
ATOM 5160 C CA . LEU B 1 237 ? -0.068 10.188 -5.266 1 97.06 237 LEU B CA 1
ATOM 5161 C C . LEU B 1 237 ? -0.877 11.469 -5.422 1 97.06 237 LEU B C 1
ATOM 5163 O O . LEU B 1 237 ? -0.662 12.234 -6.363 1 97.06 237 LEU B O 1
ATOM 5167 N N . ASP B 1 238 ? -1.788 11.648 -4.527 1 97.94 238 ASP B N 1
ATOM 5168 C CA . ASP B 1 238 ? -2.621 12.844 -4.586 1 97.94 238 ASP B CA 1
ATOM 5169 C C . ASP B 1 238 ? -1.98 13.992 -3.816 1 97.94 238 ASP B C 1
ATOM 5171 O O . ASP B 1 238 ? -0.829 13.898 -3.387 1 97.94 238 ASP B O 1
ATOM 5175 N N . HIS B 1 239 ? -2.705 15.102 -3.682 1 98.56 239 HIS B N 1
ATOM 5176 C CA . HIS B 1 239 ? -2.205 16.344 -3.1 1 98.56 239 HIS B CA 1
ATOM 5177 C C . HIS B 1 239 ? -1.719 16.125 -1.671 1 98.56 239 HIS B C 1
ATOM 5179 O O . HIS B 1 239 ? -0.678 16.656 -1.277 1 98.56 239 HIS B O 1
ATOM 5185 N N . ARG B 1 240 ? -2.436 15.383 -0.864 1 98.69 240 ARG B N 1
ATOM 5186 C CA . ARG B 1 240 ? -2.086 15.172 0.537 1 98.69 240 ARG B CA 1
ATOM 5187 C C . ARG B 1 240 ? -1.011 14.102 0.678 1 98.69 240 ARG B C 1
ATOM 5189 O O . ARG B 1 240 ? -0.083 14.242 1.478 1 98.69 240 ARG B O 1
ATOM 5196 N N . GLU B 1 241 ? -1.117 13.125 -0.153 1 98.56 241 GLU B N 1
ATOM 5197 C CA . GLU B 1 241 ? -0.241 11.961 -0.05 1 98.56 241 GLU B CA 1
ATOM 5198 C C . GLU B 1 241 ? 1.209 12.336 -0.345 1 98.56 241 GLU B C 1
ATOM 5200 O O . GLU B 1 241 ? 2.135 11.703 0.17 1 98.56 241 GLU B O 1
ATOM 5205 N N . VAL B 1 242 ? 1.429 13.336 -1.071 1 98.81 242 VAL B N 1
ATOM 5206 C CA . VAL B 1 242 ? 2.805 13.703 -1.384 1 98.81 242 VAL B CA 1
ATOM 5207 C C . VAL B 1 242 ? 3.49 14.25 -0.132 1 98.81 242 VAL B C 1
ATOM 5209 O O . VAL B 1 242 ? 4.699 14.484 -0.132 1 98.81 242 VAL B O 1
ATOM 5212 N N . ALA B 1 243 ? 2.754 14.383 0.948 1 98.88 243 ALA B N 1
ATOM 5213 C CA . ALA B 1 243 ? 3.324 14.758 2.238 1 98.88 243 ALA B CA 1
ATOM 5214 C C . ALA B 1 243 ? 3.275 13.594 3.223 1 98.88 243 ALA B C 1
ATOM 5216 O O . ALA B 1 243 ? 4.195 13.414 4.023 1 98.88 243 ALA B O 1
ATOM 5217 N N . PHE B 1 244 ? 2.238 12.812 3.088 1 98.81 244 PHE B N 1
ATOM 5218 C CA . PHE B 1 244 ? 1.93 11.969 4.238 1 98.81 244 PHE B CA 1
ATOM 5219 C C . PHE B 1 244 ? 2.115 10.5 3.896 1 98.81 244 PHE B C 1
ATOM 5221 O O . PHE B 1 244 ? 2.145 9.648 4.789 1 98.81 244 PHE B O 1
ATOM 5228 N N . HIS B 1 245 ? 2.236 10.141 2.619 1 98.44 245 HIS B N 1
ATOM 5229 C CA . HIS B 1 245 ? 2.412 8.758 2.18 1 98.44 245 HIS B CA 1
ATOM 5230 C C . HIS B 1 245 ? 3.783 8.227 2.578 1 98.44 245 HIS B C 1
ATOM 5232 O O . HIS B 1 245 ? 4.754 8.984 2.648 1 98.44 245 HIS B O 1
ATOM 5238 N N . PRO B 1 246 ? 3.982 6.926 2.783 1 98.25 246 PRO B N 1
ATOM 5239 C CA . PRO B 1 246 ? 5.289 6.355 3.111 1 98.25 246 PRO B CA 1
ATOM 5240 C C . PRO B 1 246 ? 6.355 6.684 2.066 1 98.25 246 PRO B C 1
ATOM 5242 O O . PRO B 1 246 ? 7.527 6.859 2.408 1 98.25 246 PRO B O 1
ATOM 5245 N N . ARG B 1 247 ? 5.969 6.773 0.792 1 98.06 247 ARG B N 1
ATOM 5246 C CA . ARG B 1 247 ? 6.926 7.133 -0.248 1 98.06 247 ARG B CA 1
ATOM 5247 C C . ARG B 1 247 ? 7.418 8.562 -0.069 1 98.06 247 ARG B C 1
ATOM 5249 O O . ARG B 1 247 ? 8.578 8.867 -0.361 1 98.06 247 ARG B O 1
ATOM 5256 N N . ALA B 1 248 ? 6.543 9.406 0.39 1 98.81 248 ALA B N 1
ATOM 5257 C CA . ALA B 1 248 ? 6.957 10.766 0.723 1 98.81 248 ALA B CA 1
ATOM 5258 C C . ALA B 1 248 ? 7.922 10.773 1.904 1 98.81 248 ALA B C 1
ATOM 5260 O O . ALA B 1 248 ? 8.945 11.461 1.876 1 98.81 248 ALA B O 1
ATOM 5261 N N . PHE B 1 249 ? 7.59 9.953 2.928 1 98.88 249 PHE B N 1
ATOM 5262 C CA . PHE B 1 249 ? 8.469 9.852 4.086 1 98.88 249 PHE B CA 1
ATOM 5263 C C . PHE B 1 249 ? 9.891 9.5 3.664 1 98.88 249 PHE B C 1
ATOM 5265 O O . PHE B 1 249 ? 10.852 10.125 4.113 1 98.88 249 PHE B O 1
ATOM 5272 N N . ARG B 1 250 ? 10.008 8.453 2.793 1 98.69 250 ARG B N 1
ATOM 5273 C CA . ARG B 1 250 ? 11.32 7.98 2.381 1 98.69 250 ARG B CA 1
ATOM 5274 C C . ARG B 1 250 ? 12.141 9.102 1.754 1 98.69 250 ARG B C 1
ATOM 5276 O O . ARG B 1 250 ? 13.312 9.289 2.082 1 98.69 250 ARG B O 1
ATOM 5283 N N . GLU B 1 251 ? 11.477 9.914 0.883 1 98.62 251 GLU B N 1
ATOM 5284 C CA . GLU B 1 251 ? 12.172 11.008 0.221 1 98.62 251 GLU B CA 1
ATOM 5285 C C . GLU B 1 251 ? 12.531 12.117 1.211 1 98.62 251 GLU B C 1
ATOM 5287 O O . GLU B 1 251 ? 13.617 12.695 1.139 1 98.62 251 GLU B O 1
ATOM 5292 N N . ILE B 1 252 ? 11.633 12.367 2.152 1 98.94 252 ILE B N 1
ATOM 5293 C CA . ILE B 1 252 ? 11.859 13.391 3.162 1 98.94 252 ILE B CA 1
ATOM 5294 C C . ILE B 1 252 ? 13.031 12.992 4.051 1 98.94 252 ILE B C 1
ATOM 5296 O O . ILE B 1 252 ? 13.969 13.781 4.246 1 98.94 252 ILE B O 1
ATOM 5300 N N . TYR B 1 253 ? 12.984 11.789 4.551 1 98.75 253 TYR B N 1
ATOM 5301 C CA . TYR B 1 253 ? 14.023 11.297 5.445 1 98.75 253 TYR B CA 1
ATOM 5302 C C . TYR B 1 253 ? 15.383 11.289 4.746 1 98.75 253 TYR B C 1
ATOM 5304 O O . TYR B 1 253 ? 16.359 11.797 5.289 1 98.75 253 TYR B O 1
ATOM 5312 N N . LYS B 1 254 ? 15.43 10.742 3.512 1 98.25 254 LYS B N 1
ATOM 5313 C CA . LYS B 1 254 ? 16.672 10.648 2.75 1 98.25 254 LYS B CA 1
ATOM 5314 C C . LYS B 1 254 ? 17.266 12.031 2.498 1 98.25 254 LYS B C 1
ATOM 5316 O O . LYS B 1 254 ? 18.484 12.211 2.609 1 98.25 254 LYS B O 1
ATOM 5321 N N . PHE B 1 255 ? 16.453 12.961 2.168 1 98.56 255 PHE B N 1
ATOM 5322 C CA . PHE B 1 255 ? 16.922 14.305 1.852 1 98.56 255 PHE B CA 1
ATOM 5323 C C . PHE B 1 255 ? 17.516 14.984 3.082 1 98.56 255 PHE B C 1
ATOM 5325 O O . PHE B 1 255 ? 18.547 15.648 2.996 1 98.56 255 PHE B O 1
ATOM 5332 N N . ILE B 1 256 ? 16.875 14.773 4.262 1 98.75 256 ILE B N 1
ATOM 5333 C CA . ILE B 1 256 ? 17.266 15.484 5.469 1 98.75 256 ILE B CA 1
ATOM 5334 C C . ILE B 1 256 ? 18.438 14.758 6.137 1 98.75 256 ILE B C 1
ATOM 5336 O O . ILE B 1 256 ? 19.422 15.391 6.535 1 98.75 256 ILE B O 1
ATOM 5340 N N . ALA B 1 257 ? 18.391 13.43 6.199 1 97.44 257 ALA B N 1
ATOM 5341 C CA . ALA B 1 257 ? 19.359 12.648 6.945 1 97.44 257 ALA B CA 1
ATOM 5342 C C . ALA B 1 257 ? 20.562 12.305 6.074 1 97.44 257 ALA B C 1
ATOM 5344 O O . ALA B 1 257 ? 21.625 11.93 6.59 1 97.44 257 ALA B O 1
ATOM 5345 N N . GLY B 1 258 ? 20.375 12.312 4.727 1 96.62 258 GLY B N 1
ATOM 5346 C CA . GLY B 1 258 ? 21.469 12.008 3.822 1 96.62 258 GLY B CA 1
ATOM 5347 C C . GLY B 1 258 ? 21.703 10.516 3.65 1 96.62 258 GLY B C 1
ATOM 5348 O O . GLY B 1 258 ? 22.781 10.102 3.188 1 96.62 258 GLY B O 1
ATOM 5349 N N . ARG B 1 259 ? 20.719 9.734 4.082 1 95.81 259 ARG B N 1
ATOM 5350 C CA . ARG B 1 259 ? 20.75 8.281 3.98 1 95.81 259 ARG B CA 1
ATOM 5351 C C . ARG B 1 259 ? 19.344 7.695 3.926 1 95.81 259 ARG B C 1
ATOM 5353 O O . ARG B 1 259 ? 18.375 8.375 4.273 1 95.81 259 ARG B O 1
ATOM 5360 N N . GLU B 1 260 ? 19.281 6.465 3.477 1 97.38 260 GLU B N 1
ATOM 5361 C CA . GLU B 1 260 ? 17.984 5.789 3.441 1 97.38 260 GLU B CA 1
ATOM 5362 C C . GLU B 1 260 ? 17.5 5.445 4.848 1 97.38 260 GLU B C 1
ATOM 5364 O O . GLU B 1 260 ? 18.312 5.156 5.734 1 97.38 260 GLU B O 1
ATOM 5369 N N . PRO B 1 261 ? 16.203 5.492 5.078 1 97.62 261 PRO B N 1
ATOM 5370 C CA . PRO B 1 261 ? 15.695 5.035 6.371 1 97.62 261 PRO B CA 1
ATOM 5371 C C . PRO B 1 261 ? 15.859 3.527 6.57 1 97.62 261 PRO B C 1
ATOM 5373 O O . PRO B 1 261 ? 15.875 2.773 5.594 1 97.62 261 PRO B O 1
ATOM 5376 N N . ASP B 1 262 ? 15.922 3.139 7.781 1 96.19 262 ASP B N 1
ATOM 5377 C CA . ASP B 1 262 ? 15.992 1.722 8.125 1 96.19 262 ASP B CA 1
ATOM 5378 C C . ASP B 1 262 ? 14.609 1.072 8.078 1 96.19 262 ASP B C 1
ATOM 5380 O O . ASP B 1 262 ? 14.492 -0.121 7.793 1 96.19 262 ASP B O 1
ATOM 5384 N N . LEU B 1 263 ? 13.625 1.896 8.375 1 97.56 263 LEU B N 1
ATOM 5385 C CA . LEU B 1 263 ? 12.25 1.416 8.414 1 97.56 263 LEU B CA 1
ATOM 5386 C C . LEU B 1 263 ? 11.328 2.352 7.645 1 97.56 263 LEU B C 1
ATOM 5388 O O . LEU B 1 263 ? 11.398 3.572 7.805 1 97.56 263 LEU B O 1
ATOM 5392 N N . ILE B 1 264 ? 10.539 1.765 6.785 1 98.12 264 ILE B N 1
ATOM 5393 C CA . ILE B 1 264 ? 9.445 2.51 6.184 1 98.12 264 ILE B CA 1
ATOM 5394 C C . ILE B 1 264 ? 8.172 2.305 7.004 1 98.12 264 ILE B C 1
ATOM 5396 O O . ILE B 1 264 ? 7.426 3.256 7.258 1 98.12 264 ILE B O 1
ATOM 5400 N N . ALA B 1 265 ? 7.977 1.085 7.492 1 97.44 265 ALA B N 1
ATOM 5401 C CA . ALA B 1 265 ? 6.867 0.782 8.391 1 97.44 265 ALA B CA 1
ATOM 5402 C C . ALA B 1 265 ? 7.07 1.439 9.75 1 97.44 265 ALA B C 1
ATOM 5404 O O . ALA B 1 265 ? 8.195 1.773 10.125 1 97.44 265 ALA B O 1
ATOM 5405 N N . ILE B 1 266 ? 6.031 1.611 10.477 1 98.12 266 ILE B N 1
ATOM 5406 C CA . ILE B 1 266 ? 6.082 2.184 11.812 1 98.12 266 ILE B CA 1
ATOM 5407 C C . ILE B 1 266 ? 6.312 1.077 12.844 1 98.12 266 ILE B C 1
ATOM 5409 O O . ILE B 1 266 ? 5.562 0.101 12.891 1 98.12 266 ILE B O 1
ATOM 5413 N N . ALA B 1 267 ? 7.359 1.203 13.586 1 96.75 267 ALA B N 1
ATOM 5414 C CA . ALA B 1 267 ? 7.656 0.233 14.641 1 96.75 267 ALA B CA 1
ATOM 5415 C C . ALA B 1 267 ? 6.816 0.501 15.883 1 96.75 267 ALA B C 1
ATOM 5417 O O . ALA B 1 267 ? 6.898 1.581 16.469 1 96.75 267 ALA B O 1
ATOM 5418 N N . PRO B 1 268 ? 6.047 -0.421 16.312 1 96.38 268 PRO B N 1
ATOM 5419 C CA . PRO B 1 268 ? 5.203 -0.191 17.484 1 96.38 268 PRO B CA 1
ATOM 5420 C C . PRO B 1 268 ? 6.012 -0.07 18.781 1 96.38 268 PRO B C 1
ATOM 5422 O O . PRO B 1 268 ? 7.086 -0.666 18.891 1 96.38 268 PRO B O 1
ATOM 5425 N N . GLU B 1 269 ? 5.465 0.721 19.625 1 96.31 269 GLU B N 1
ATOM 5426 C CA . GLU B 1 269 ? 5.953 0.766 21 1 96.31 269 GLU B CA 1
ATOM 5427 C C . GLU B 1 269 ? 5.254 -0.279 21.875 1 96.31 269 GLU B C 1
ATOM 5429 O O . GLU B 1 269 ? 4.191 -0.785 21.516 1 96.31 269 GLU B O 1
ATOM 5434 N N . ARG B 1 270 ? 5.855 -0.609 22.938 1 91.75 270 ARG B N 1
ATOM 5435 C CA . ARG B 1 270 ? 5.254 -1.562 23.859 1 91.75 270 ARG B CA 1
ATOM 5436 C C . ARG B 1 270 ? 4.059 -0.947 24.578 1 91.75 270 ARG B C 1
ATOM 5438 O O . ARG B 1 270 ? 3.041 -1.611 24.781 1 91.75 270 ARG B O 1
ATOM 5445 N N . THR B 1 271 ? 4.27 0.318 24.969 1 93.12 271 THR B N 1
ATOM 5446 C CA . THR B 1 271 ? 3.201 1.079 25.609 1 93.12 271 THR B CA 1
ATOM 5447 C C . THR B 1 271 ? 2.975 2.404 24.891 1 93.12 271 THR B C 1
ATOM 5449 O O . THR B 1 271 ? 3.93 3.066 24.484 1 93.12 271 THR B O 1
ATOM 5452 N N . VAL B 1 272 ? 1.73 2.705 24.766 1 98.12 272 VAL B N 1
ATOM 5453 C CA . VAL B 1 272 ? 1.376 3.887 24 1 98.12 272 VAL B CA 1
ATOM 5454 C C . VAL B 1 272 ? 0.625 4.883 24.875 1 98.12 272 VAL B C 1
ATOM 5456 O O . VAL B 1 272 ? -0.287 4.5 25.609 1 98.12 272 VAL B O 1
ATOM 5459 N N . GLN B 1 273 ? 1.021 6.094 24.844 1 98.56 273 GLN B N 1
ATOM 5460 C CA . GLN B 1 273 ? 0.334 7.195 25.516 1 98.56 273 GLN B CA 1
ATOM 5461 C C . GLN B 1 273 ? -0.142 8.242 24.5 1 98.56 273 GLN B C 1
ATOM 5463 O O . GLN B 1 273 ? 0.628 8.68 23.656 1 98.56 273 GLN B O 1
ATOM 5468 N N . LEU B 1 274 ? -1.391 8.617 24.672 1 98.75 274 LEU B N 1
ATOM 5469 C CA . LEU B 1 274 ? -1.977 9.539 23.703 1 98.75 274 LEU B CA 1
ATOM 5470 C C . LEU B 1 274 ? -2.498 10.789 24.391 1 98.75 274 LEU B C 1
ATOM 5472 O O . LEU B 1 274 ? -3.051 10.711 25.5 1 98.75 274 LEU B O 1
ATOM 5476 N N . SER B 1 275 ? -2.35 11.898 23.828 1 98.81 275 SER B N 1
ATOM 5477 C CA . SER B 1 275 ? -2.938 13.18 24.188 1 98.81 275 SER B CA 1
ATOM 5478 C C . SER B 1 275 ? -3.109 14.078 22.969 1 98.81 275 SER B C 1
ATOM 5480 O O . SER B 1 275 ? -2.635 13.75 21.875 1 98.81 275 SER B O 1
ATOM 5482 N N . GLY B 1 276 ? -3.834 15.133 23.109 1 98.62 276 GLY B N 1
ATOM 5483 C CA . GLY B 1 276 ? -4.031 16.062 22 1 98.62 276 GLY B CA 1
ATOM 5484 C C . GLY B 1 276 ? -4.801 17.297 22.391 1 98.62 276 GLY B C 1
ATOM 5485 O O . GLY B 1 276 ? -4.938 17.609 23.578 1 98.62 276 GLY B O 1
ATOM 5486 N N . LEU B 1 277 ? -5.148 18.031 21.391 1 98.31 277 LEU B N 1
ATOM 5487 C CA . LEU B 1 277 ? -5.875 19.297 21.516 1 98.31 277 LEU B CA 1
ATOM 5488 C C . LEU B 1 277 ? -7.293 19.156 20.969 1 98.31 277 LEU B C 1
ATOM 5490 O O . LEU B 1 277 ? -7.512 18.531 19.938 1 98.31 277 LEU B O 1
ATOM 5494 N N . VAL B 1 278 ? -8.242 19.719 21.703 1 98.5 278 VAL B N 1
ATOM 5495 C CA . VAL B 1 278 ? -9.586 19.875 21.156 1 98.5 278 VAL B CA 1
ATOM 5496 C C . VAL B 1 278 ? -9.727 21.25 20.516 1 98.5 278 VAL B C 1
ATOM 5498 O O . VAL B 1 278 ? -9.391 22.266 21.141 1 98.5 278 VAL B O 1
ATOM 5501 N N . THR B 1 279 ? -10.156 21.297 19.25 1 97.38 279 THR B N 1
ATOM 5502 C CA . THR B 1 279 ? -10.375 22.547 18.547 1 97.38 279 THR B CA 1
ATOM 5503 C C . THR B 1 279 ? -11.797 22.609 18 1 97.38 279 THR B C 1
ATOM 5505 O O . THR B 1 279 ? -12.586 21.688 18.188 1 97.38 279 THR B O 1
ATOM 5508 N N . ALA B 1 280 ? -12.117 23.828 17.375 1 94.81 280 ALA B N 1
ATOM 5509 C CA . ALA B 1 280 ? -13.492 24.016 16.922 1 94.81 280 ALA B CA 1
ATOM 5510 C C . ALA B 1 280 ? -13.539 24.625 15.523 1 94.81 280 ALA B C 1
ATOM 5512 O O . ALA B 1 280 ? -12.492 24.938 14.945 1 94.81 280 ALA B O 1
ATOM 5513 N N . THR B 1 281 ? -14.734 24.609 14.992 1 93.81 281 THR B N 1
ATOM 5514 C CA . THR B 1 281 ? -15.023 25.188 13.688 1 93.81 281 THR B CA 1
ATOM 5515 C C . THR B 1 281 ? -16.094 26.266 13.805 1 93.81 281 THR B C 1
ATOM 5517 O O . THR B 1 281 ? -17.172 26.156 13.227 1 93.81 281 THR B O 1
ATOM 5520 N N . PRO B 1 282 ? -15.773 27.391 14.469 1 91.62 282 PRO B N 1
ATOM 5521 C CA . PRO B 1 282 ? -16.781 28.453 14.57 1 91.62 282 PRO B CA 1
ATOM 5522 C C . PRO B 1 282 ? -17.297 28.906 13.211 1 91.62 282 PRO B C 1
ATOM 5524 O O . PRO B 1 282 ? -16.5 29.219 12.32 1 91.62 282 PRO B O 1
ATOM 5527 N N . GLY B 1 283 ? -18.641 28.922 13.109 1 88.69 283 GLY B N 1
ATOM 5528 C CA . GLY B 1 283 ? -19.25 29.312 11.852 1 88.69 283 GLY B CA 1
ATOM 5529 C C . GLY B 1 283 ? -18.844 28.438 10.688 1 88.69 283 GLY B C 1
ATOM 5530 O O . GLY B 1 283 ? -18.844 28.875 9.531 1 88.69 283 GLY B O 1
ATOM 5531 N N . GLY B 1 284 ? -18.312 27.312 10.93 1 90.56 284 GLY B N 1
ATOM 5532 C CA . GLY B 1 284 ? -17.906 26.375 9.883 1 90.56 284 GLY B CA 1
ATOM 5533 C C . GLY B 1 284 ? -16.469 26.562 9.43 1 90.56 284 GLY B C 1
ATOM 5534 O O . GLY B 1 284 ? -16.016 25.891 8.5 1 90.56 284 GLY B O 1
ATOM 5535 N N . VAL B 1 285 ? -15.75 27.453 10.031 1 95.19 285 VAL B N 1
ATOM 5536 C CA . VAL B 1 285 ? -14.359 27.734 9.68 1 95.19 285 VAL B CA 1
ATOM 5537 C C . VAL B 1 285 ? -13.422 27.062 10.672 1 95.19 285 VAL B C 1
ATOM 5539 O O . VAL B 1 285 ? -13.453 27.359 11.867 1 95.19 285 VAL B O 1
ATOM 5542 N N . PRO B 1 286 ? -12.609 26.172 10.18 1 95.94 286 PRO B N 1
ATOM 5543 C CA . PRO B 1 286 ? -11.727 25.469 11.117 1 95.94 286 PRO B CA 1
ATOM 5544 C C . PRO B 1 286 ? -10.703 26.391 11.766 1 95.94 286 PRO B C 1
ATOM 5546 O O . PRO B 1 286 ? -10.07 27.203 11.078 1 95.94 286 PRO B O 1
ATOM 5549 N N . THR B 1 287 ? -10.547 26.297 13.039 1 97.69 287 THR B N 1
ATOM 5550 C CA . THR B 1 287 ? -9.477 26.938 13.789 1 97.69 287 THR B CA 1
ATOM 5551 C C . THR B 1 287 ? -8.719 25.922 14.641 1 97.69 287 THR B C 1
ATOM 5553 O O . THR B 1 287 ? -9.188 24.797 14.828 1 97.69 287 THR B O 1
ATOM 5556 N N . ASN B 1 288 ? -7.547 26.297 15.016 1 98.31 288 ASN B N 1
ATOM 5557 C CA . ASN B 1 288 ? -6.789 25.453 15.93 1 98.31 288 ASN B CA 1
ATOM 5558 C C . ASN B 1 288 ? -6.684 26.094 17.312 1 98.31 288 ASN B C 1
ATOM 5560 O O . ASN B 1 288 ? -5.711 25.859 18.031 1 98.31 288 ASN B O 1
ATOM 5564 N N . ARG B 1 289 ? -7.645 26.875 17.641 1 97.19 289 ARG B N 1
ATOM 5565 C CA . ARG B 1 289 ? -7.754 27.453 18.984 1 97.19 289 ARG B CA 1
ATOM 5566 C C . ARG B 1 289 ? -8.258 26.406 19.984 1 97.19 289 ARG B C 1
ATOM 5568 O O . ARG B 1 289 ? -9.148 25.625 19.672 1 97.19 289 ARG B O 1
ATOM 5575 N N . PRO B 1 290 ? -7.684 26.484 21.172 1 97.06 290 PRO B N 1
ATOM 5576 C CA . PRO B 1 290 ? -8.117 25.516 22.188 1 97.06 290 PRO B CA 1
ATOM 5577 C C . PRO B 1 290 ? -9.562 25.734 22.609 1 97.06 290 PRO B C 1
ATOM 5579 O O . PRO B 1 290 ? -10.039 26.859 22.688 1 97.06 290 PRO B O 1
ATOM 5582 N N . VAL B 1 291 ? -10.25 24.672 22.875 1 97.31 291 VAL B N 1
ATOM 5583 C CA . VAL B 1 291 ? -11.602 24.688 23.422 1 97.31 291 VAL B CA 1
ATOM 5584 C C . VAL B 1 291 ? -11.57 24.234 24.875 1 97.31 291 VAL B C 1
ATOM 5586 O O . VAL B 1 291 ? -11.18 23.094 25.172 1 97.31 291 VAL B O 1
ATOM 5589 N N . ALA B 1 292 ? -12.008 25.047 25.766 1 96.62 292 ALA B N 1
ATOM 5590 C CA . ALA B 1 292 ? -12.109 24.703 27.172 1 96.62 292 ALA B CA 1
ATOM 5591 C C . ALA B 1 292 ? -13.461 24.062 27.484 1 96.62 292 ALA B C 1
ATOM 5593 O O . ALA B 1 292 ? -14.484 24.438 26.922 1 96.62 292 ALA B O 1
ATOM 5594 N N . GLY B 1 293 ? -13.43 23.078 28.406 1 96.94 293 GLY B N 1
ATOM 5595 C CA . GLY B 1 293 ? -14.656 22.5 28.922 1 96.94 293 GLY B CA 1
ATOM 5596 C C . GLY B 1 293 ? -15.211 21.406 28.047 1 96.94 293 GLY B C 1
ATOM 5597 O O . GLY B 1 293 ? -16.328 20.938 28.25 1 96.94 293 GLY B O 1
ATOM 5598 N N . ALA B 1 294 ? -14.516 20.984 27.047 1 98.25 294 ALA B N 1
ATOM 5599 C CA . ALA B 1 294 ? -14.945 19.875 26.203 1 98.25 294 ALA B CA 1
ATOM 5600 C C . ALA B 1 294 ? -14.75 18.547 26.906 1 98.25 294 ALA B C 1
ATOM 5602 O O . ALA B 1 294 ? -13.727 18.312 27.547 1 98.25 294 ALA B O 1
ATOM 5603 N N . GLY B 1 295 ? -15.742 17.703 26.828 1 98.69 295 GLY B N 1
ATOM 5604 C CA . GLY B 1 295 ? -15.625 16.344 27.344 1 98.69 295 GLY B CA 1
ATOM 5605 C C . GLY B 1 295 ? -14.961 15.391 26.375 1 98.69 295 GLY B C 1
ATOM 5606 O O . GLY B 1 295 ? -15.297 15.367 25.188 1 98.69 295 GLY B O 1
ATOM 5607 N N . VAL B 1 296 ? -14 14.648 26.875 1 98.88 296 VAL B N 1
ATOM 5608 C CA . VAL B 1 296 ? -13.336 13.625 26.078 1 98.88 296 VAL B CA 1
ATOM 5609 C C . VAL B 1 296 ? -13.367 12.289 26.828 1 98.88 296 VAL B C 1
ATOM 5611 O O . VAL B 1 296 ? -13.016 12.219 28 1 98.88 296 VAL B O 1
ATOM 5614 N N . GLU B 1 297 ? -13.844 11.258 26.141 1 98.88 297 GLU B N 1
ATOM 5615 C CA . GLU B 1 297 ? -13.758 9.883 26.609 1 98.88 297 GLU B CA 1
ATOM 5616 C C . GLU B 1 297 ? -13.07 8.984 25.594 1 98.88 297 GLU B C 1
ATOM 5618 O O . GLU B 1 297 ? -13.227 9.172 24.391 1 98.88 297 GLU B O 1
ATOM 5623 N N . VAL B 1 298 ? -12.305 8.062 26.109 1 98.94 298 VAL B N 1
ATOM 5624 C CA . VAL B 1 298 ? -11.609 7.117 25.25 1 98.94 298 VAL B CA 1
ATOM 5625 C C . VAL B 1 298 ? -11.938 5.688 25.688 1 98.94 298 VAL B C 1
ATOM 5627 O O . VAL B 1 298 ? -11.852 5.352 26.859 1 98.94 298 VAL B O 1
ATOM 5630 N N . PHE B 1 299 ? -12.336 4.848 24.688 1 98.88 299 PHE B N 1
ATOM 5631 C CA . PHE B 1 299 ? -12.68 3.455 24.953 1 98.88 299 PHE B CA 1
ATOM 5632 C C . PHE B 1 299 ? -11.867 2.52 24.078 1 98.88 299 PHE B C 1
ATOM 5634 O O . PHE B 1 299 ? -11.625 2.816 22.906 1 98.88 299 PHE B O 1
ATOM 5641 N N . ARG B 1 300 ? -11.469 1.413 24.609 1 98.75 300 ARG B N 1
ATOM 5642 C CA . ARG B 1 300 ? -11.109 0.271 23.781 1 98.75 300 ARG B CA 1
ATOM 5643 C C . ARG B 1 300 ? -12.344 -0.354 23.141 1 98.75 300 ARG B C 1
ATOM 5645 O O . ARG B 1 300 ? -13.375 -0.513 23.797 1 98.75 300 ARG B O 1
ATOM 5652 N N . VAL B 1 301 ? -12.242 -0.756 21.844 1 98.81 301 VAL B N 1
ATOM 5653 C CA . VAL B 1 301 ? -13.406 -1.351 21.203 1 98.81 301 VAL B CA 1
ATOM 5654 C C . VAL B 1 301 ? -13.008 -2.646 20.5 1 98.81 301 VAL B C 1
ATOM 5656 O O . VAL B 1 301 ? -11.828 -2.857 20.203 1 98.81 301 VAL B O 1
ATOM 5659 N N . ALA B 1 302 ? -13.938 -3.492 20.297 1 98.12 302 ALA B N 1
ATOM 5660 C CA . ALA B 1 302 ? -13.711 -4.742 19.578 1 98.12 302 ALA B CA 1
ATOM 5661 C C . ALA B 1 302 ? -13.453 -4.484 18.094 1 98.12 302 ALA B C 1
ATOM 5663 O O . ALA B 1 302 ? -14.211 -3.754 17.453 1 98.12 302 ALA B O 1
ATOM 5664 N N . PRO B 1 303 ? -12.453 -5.125 17.578 1 96.38 303 PRO B N 1
ATOM 5665 C CA . PRO B 1 303 ? -12.078 -4.852 16.188 1 96.38 303 PRO B CA 1
ATOM 5666 C C . PRO B 1 303 ? -13.148 -5.289 15.195 1 96.38 303 PRO B C 1
ATOM 5668 O O . PRO B 1 303 ? -13.227 -4.75 14.086 1 96.38 303 PRO B O 1
ATOM 5671 N N . ASP B 1 304 ? -14.078 -6.18 15.562 1 95.31 304 ASP B N 1
ATOM 5672 C CA . ASP B 1 304 ? -15 -6.754 14.586 1 95.31 304 ASP B CA 1
ATOM 5673 C C . ASP B 1 304 ? -16.406 -6.184 14.766 1 95.31 304 ASP B C 1
ATOM 5675 O O . ASP B 1 304 ? -17.266 -6.367 13.898 1 95.31 304 ASP B O 1
ATOM 5679 N N . SER B 1 305 ? -16.609 -5.461 15.922 1 97.44 305 SER B N 1
ATOM 5680 C CA . SER B 1 305 ? -17.984 -5.039 16.141 1 97.44 305 SER B CA 1
ATOM 5681 C C . SER B 1 305 ? -18.062 -3.564 16.531 1 97.44 305 SER B C 1
ATOM 5683 O O . SER B 1 305 ? -19.125 -2.961 16.484 1 97.44 305 SER B O 1
ATOM 5685 N N . GLY B 1 306 ? -16.938 -3.004 16.969 1 98.38 306 GLY B N 1
ATOM 5686 C CA . GLY B 1 306 ? -16.953 -1.627 17.438 1 98.38 306 GLY B CA 1
ATOM 5687 C C . GLY B 1 306 ? -17.531 -1.471 18.828 1 98.38 306 GLY B C 1
ATOM 5688 O O . GLY B 1 306 ? -17.703 -0.351 19.312 1 98.38 306 GLY B O 1
ATOM 5689 N N . GLU B 1 307 ? -17.828 -2.582 19.469 1 98.5 307 GLU B N 1
ATOM 5690 C CA . GLU B 1 307 ? -18.375 -2.535 20.812 1 98.5 307 GLU B CA 1
ATOM 5691 C C . GLU B 1 307 ? -17.297 -2.203 21.844 1 98.5 307 GLU B C 1
ATOM 5693 O O . GLU B 1 307 ? -16.172 -2.697 21.75 1 98.5 307 GLU B O 1
ATOM 5698 N N . ARG B 1 308 ? -17.719 -1.432 22.797 1 98.75 308 ARG B N 1
ATOM 5699 C CA . ARG B 1 308 ? -16.797 -1.061 23.875 1 98.75 308 ARG B CA 1
ATOM 5700 C C . ARG B 1 308 ? -16.422 -2.271 24.719 1 98.75 308 ARG B C 1
ATOM 5702 O O . ARG B 1 308 ? -17.281 -3.111 25.016 1 98.75 308 ARG B O 1
ATOM 5709 N N . ILE B 1 309 ? -15.203 -2.359 25 1 98.44 309 ILE B N 1
ATOM 5710 C CA . ILE B 1 309 ? -14.695 -3.408 25.891 1 98.44 309 ILE B CA 1
ATOM 5711 C C . ILE B 1 309 ? -14.289 -2.805 27.234 1 98.44 309 ILE B C 1
ATOM 5713 O O . ILE B 1 309 ? -13.273 -2.119 27.328 1 98.44 309 ILE B O 1
ATOM 5717 N N . GLY B 1 310 ? -15.094 -3.012 28.25 1 97.56 310 GLY B N 1
ATOM 5718 C CA . GLY B 1 310 ? -14.781 -2.512 29.578 1 97.56 310 GLY B CA 1
ATOM 5719 C C . GLY B 1 310 ? -15.148 -1.051 29.766 1 97.56 310 GLY B C 1
ATOM 5720 O O . GLY B 1 310 ? -16.016 -0.527 29.062 1 97.56 310 GLY B O 1
ATOM 5721 N N . ALA B 1 311 ? -14.523 -0.44 30.828 1 97.88 311 ALA B N 1
ATOM 5722 C CA . ALA B 1 311 ? -14.75 0.963 31.156 1 97.88 311 ALA B CA 1
ATOM 5723 C C . ALA B 1 311 ? -13.906 1.881 30.281 1 97.88 311 ALA B C 1
ATOM 5725 O O . ALA B 1 311 ? -13.023 1.416 29.547 1 97.88 311 ALA B O 1
ATOM 5726 N N . ALA B 1 312 ? -14.211 3.119 30.375 1 98.62 312 ALA B N 1
ATOM 5727 C CA . ALA B 1 312 ? -13.414 4.102 29.656 1 98.62 312 ALA B CA 1
ATOM 5728 C C . ALA B 1 312 ? -11.961 4.078 30.109 1 98.62 312 ALA B C 1
ATOM 5730 O O . ALA B 1 312 ? -11.68 4.004 31.312 1 98.62 312 ALA B O 1
ATOM 5731 N N . LEU B 1 313 ? -11.039 4.125 29.172 1 98.69 313 LEU B N 1
ATOM 5732 C CA . LEU B 1 313 ? -9.617 4.266 29.469 1 98.69 313 LEU B CA 1
ATOM 5733 C C . LEU B 1 313 ? -9.312 5.66 30.016 1 98.69 313 LEU B C 1
ATOM 5735 O O . LEU B 1 313 ? -8.359 5.84 30.766 1 98.69 313 LEU B O 1
ATOM 5739 N N . TYR B 1 314 ? -10.109 6.633 29.594 1 98.69 314 TYR B N 1
ATOM 5740 C CA . TYR B 1 314 ? -9.953 8.039 29.969 1 98.69 314 TYR B CA 1
ATOM 5741 C C . TYR B 1 314 ? -11.297 8.758 29.953 1 98.69 314 TYR B C 1
ATOM 5743 O O . TYR B 1 314 ? -12.125 8.516 29.078 1 98.69 314 TYR B O 1
ATOM 5751 N N . SER B 1 315 ? -11.594 9.57 30.844 1 98.75 315 SER B N 1
ATOM 5752 C CA . SER B 1 315 ? -12.719 10.5 30.922 1 98.75 315 SER B CA 1
ATOM 5753 C C . SER B 1 315 ? -12.305 11.812 31.578 1 98.75 315 SER B C 1
ATOM 5755 O O . SER B 1 315 ? -11.844 11.828 32.719 1 98.75 315 SER B O 1
ATOM 5757 N N . GLY B 1 316 ? -12.422 12.852 30.828 1 98.31 316 GLY B N 1
ATOM 5758 C CA . GLY B 1 316 ? -12.031 14.141 31.359 1 98.31 316 GLY B CA 1
ATOM 5759 C C . GLY B 1 316 ? -12.562 15.312 30.562 1 98.31 316 GLY B C 1
ATOM 5760 O O . GLY B 1 316 ? -13.219 15.117 29.531 1 98.31 316 GLY B O 1
ATOM 5761 N N . LYS B 1 317 ? -12.352 16.484 31.141 1 98 317 LYS B N 1
ATOM 5762 C CA . LYS B 1 317 ? -12.68 17.734 30.484 1 98 317 LYS B CA 1
ATOM 5763 C C . LYS B 1 317 ? -11.43 18.578 30.219 1 98 317 LYS B C 1
ATOM 5765 O O . LYS B 1 317 ? -10.531 18.625 31.062 1 98 317 LYS B O 1
ATOM 5770 N N . THR B 1 318 ? -11.461 19.203 29.062 1 98.12 318 THR B N 1
ATOM 5771 C CA . THR B 1 318 ? -10.305 20.031 28.75 1 98.12 318 THR B CA 1
ATOM 5772 C C . THR B 1 318 ? -10.273 21.281 29.625 1 98.12 318 THR B C 1
ATOM 5774 O O . THR B 1 318 ? -11.32 21.828 29.953 1 98.12 318 THR B O 1
ATOM 5777 N N . GLY B 1 319 ? -9.055 21.734 29.938 1 96.81 319 GLY B N 1
ATOM 5778 C CA . GLY B 1 319 ? -8.867 23.031 30.578 1 96.81 319 GLY B CA 1
ATOM 5779 C C . GLY B 1 319 ? -8.789 24.172 29.594 1 96.81 319 GLY B C 1
ATOM 5780 O O . GLY B 1 319 ? -9.172 24.031 28.438 1 96.81 319 GLY B O 1
ATOM 5781 N N . PRO B 1 320 ? -8.281 25.297 30.125 1 97.06 320 PRO B N 1
ATOM 5782 C CA . PRO B 1 320 ? -8.188 26.484 29.266 1 97.06 320 PRO B CA 1
ATOM 5783 C C . PRO B 1 320 ? -7.254 26.266 28.078 1 97.06 320 PRO B C 1
ATOM 5785 O O . PRO B 1 320 ? -7.402 26.922 27.047 1 97.06 320 PRO B O 1
ATOM 5788 N N . ASP B 1 321 ? -6.355 25.375 28.203 1 97.44 321 ASP B N 1
ATOM 5789 C CA . ASP B 1 321 ? -5.395 25.141 27.125 1 97.44 321 ASP B CA 1
ATOM 5790 C C . ASP B 1 321 ? -5.953 24.172 26.094 1 97.44 321 ASP B C 1
ATOM 5792 O O . ASP B 1 321 ? -5.293 23.875 25.094 1 97.44 321 ASP B O 1
ATOM 5796 N N . GLY B 1 322 ? -7.141 23.594 26.312 1 97.94 322 GLY B N 1
ATOM 5797 C CA . GLY B 1 322 ? -7.836 22.75 25.359 1 97.94 322 GLY B CA 1
ATOM 5798 C C . GLY B 1 322 ? -7.258 21.344 25.281 1 97.94 322 GLY B C 1
ATOM 5799 O O . GLY B 1 322 ? -7.633 20.562 24.406 1 97.94 322 GLY B O 1
ATOM 5800 N N . ARG B 1 323 ? -6.332 20.984 26.156 1 98.31 323 ARG B N 1
ATOM 5801 C CA . ARG B 1 323 ? -5.633 19.719 26.062 1 98.31 323 ARG B CA 1
ATOM 5802 C C . ARG B 1 323 ? -6.402 18.609 26.781 1 98.31 323 ARG B C 1
ATOM 5804 O O . ARG B 1 323 ? -7.012 18.844 27.828 1 98.31 323 ARG B O 1
ATOM 5811 N N . TRP B 1 324 ? -6.363 17.453 26.234 1 98.62 324 TRP B N 1
ATOM 5812 C CA . TRP B 1 324 ? -6.871 16.25 26.891 1 98.62 324 TRP B CA 1
ATOM 5813 C C . TRP B 1 324 ? -5.766 15.219 27.047 1 98.62 324 TRP B C 1
ATOM 5815 O O . TRP B 1 324 ? -4.719 15.305 26.391 1 98.62 324 TRP B O 1
ATOM 5825 N N . GLY B 1 325 ? -6.113 14.133 27.922 1 98.38 325 GLY B N 1
ATOM 5826 C CA . GLY B 1 325 ? -5.113 13.102 28.172 1 98.38 325 GLY B CA 1
ATOM 5827 C C . GLY B 1 325 ? -4.102 13.492 29.234 1 98.38 325 GLY B C 1
ATOM 5828 O O . GLY B 1 325 ? -4.281 14.484 29.938 1 98.38 325 GLY B O 1
ATOM 5829 N N . PRO B 1 326 ? -3.111 12.734 29.391 1 98.19 326 PRO B N 1
ATOM 5830 C CA . PRO B 1 326 ? -2.766 11.562 28.594 1 98.19 326 PRO B CA 1
ATOM 5831 C C . PRO B 1 326 ? -3.586 10.328 28.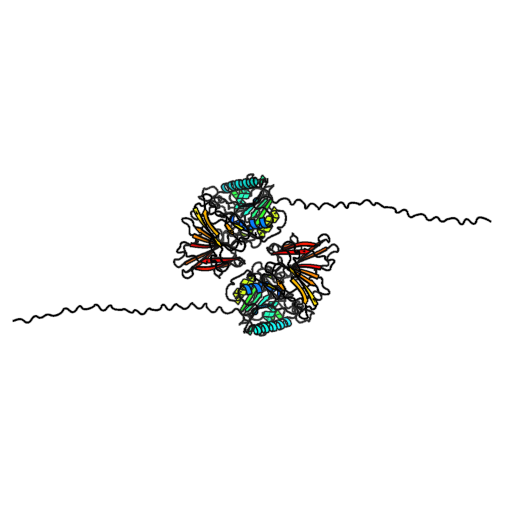953 1 98.19 326 PRO B C 1
ATOM 5833 O O . PRO B 1 326 ? -4.152 10.266 30.047 1 98.19 326 PRO B O 1
ATOM 5836 N N . VAL B 1 327 ? -3.717 9.453 28.031 1 98.62 327 VAL B N 1
ATOM 5837 C CA . VAL B 1 327 ? -4.34 8.148 28.25 1 98.62 327 VAL B CA 1
ATOM 5838 C C . VAL B 1 327 ? -3.373 7.039 27.844 1 98.62 327 VAL B C 1
ATOM 5840 O O . VAL B 1 327 ? -2.699 7.141 26.812 1 98.62 327 VAL B O 1
ATOM 5843 N N . ASP B 1 328 ? -3.262 6.031 28.688 1 98 328 ASP B N 1
ATOM 5844 C CA . ASP B 1 328 ? -2.492 4.836 28.359 1 98 328 ASP B CA 1
ATOM 5845 C C . ASP B 1 328 ? -3.336 3.844 27.562 1 98 328 ASP B C 1
ATOM 5847 O O . ASP B 1 328 ? -4.504 3.621 27.875 1 98 328 ASP B O 1
ATOM 5851 N N . THR B 1 329 ? -2.775 3.32 26.484 1 97.12 329 THR B N 1
ATOM 5852 C CA . THR B 1 329 ? -3.41 2.279 25.688 1 97.12 329 THR B CA 1
ATOM 5853 C C . THR B 1 329 ? -2.377 1.271 25.188 1 97.12 329 THR B C 1
ATOM 5855 O O . THR B 1 329 ? -1.24 1.253 25.672 1 97.12 329 THR B O 1
ATOM 5858 N N . GLN B 1 330 ? -2.855 0.277 24.312 1 95.06 330 GLN B N 1
ATOM 5859 C CA . GLN B 1 330 ? -1.968 -0.741 23.766 1 95.06 330 GLN B CA 1
ATOM 5860 C C . GLN B 1 330 ? -1.983 -0.715 22.234 1 95.06 330 GLN B C 1
ATOM 5862 O O . GLN B 1 330 ? -3.02 -0.448 21.625 1 95.06 330 GLN B O 1
ATOM 5867 N N . PRO B 1 331 ? -0.874 -1.069 21.641 1 92.62 331 PRO B N 1
ATOM 5868 C CA . PRO B 1 331 ? -0.716 -0.926 20.203 1 92.62 331 PRO B CA 1
ATOM 5869 C C . PRO B 1 331 ? -1.724 -1.76 19.406 1 92.62 331 PRO B C 1
ATOM 5871 O O . PRO B 1 331 ? -2.094 -1.394 18.281 1 92.62 331 PRO B O 1
ATOM 5874 N N . PRO B 1 332 ? -2.209 -2.85 19.875 1 92.75 332 PRO B N 1
ATOM 5875 C CA . PRO B 1 332 ? -3.158 -3.607 19.062 1 92.75 332 PRO B CA 1
ATOM 5876 C C . PRO B 1 332 ? -4.605 -3.182 19.297 1 92.75 332 PRO B C 1
ATOM 5878 O O . PRO B 1 332 ? -5.52 -3.729 18.672 1 92.75 332 PRO B O 1
ATOM 5881 N N . TRP B 1 333 ? -4.902 -2.139 20.156 1 96.62 333 TRP B N 1
ATOM 5882 C CA . TRP B 1 333 ? -6.273 -1.823 20.547 1 96.62 333 TRP B CA 1
ATOM 5883 C C . TRP B 1 333 ? -6.859 -0.74 19.641 1 96.62 333 TRP B C 1
ATOM 5885 O O . TRP B 1 333 ? -6.391 0.402 19.656 1 96.62 333 TRP B O 1
ATOM 5895 N N . PRO B 1 334 ? -7.883 -1.119 18.875 1 98.56 334 PRO B N 1
ATOM 5896 C CA . PRO B 1 334 ? -8.672 -0.032 18.297 1 98.56 334 PRO B CA 1
ATOM 5897 C C . PRO B 1 334 ? -9.391 0.807 19.344 1 98.56 334 PRO B C 1
ATOM 5899 O O . PRO B 1 334 ? -9.703 0.307 20.438 1 98.56 334 PRO B O 1
ATOM 5902 N N . LEU B 1 335 ? -9.664 2.09 19.016 1 98.88 335 LEU B N 1
ATOM 5903 C CA . LEU B 1 335 ? -10.195 2.996 20.031 1 98.88 335 LEU B CA 1
ATOM 5904 C C . LEU B 1 335 ? -11.406 3.752 19.516 1 98.88 335 LEU B C 1
ATOM 5906 O O . LEU B 1 335 ? -11.555 3.938 18.297 1 98.88 335 LEU B O 1
ATOM 5910 N N . GLU B 1 336 ? -12.227 4.137 20.375 1 98.94 336 GLU B N 1
ATOM 5911 C CA . GLU B 1 336 ? -13.273 5.141 20.188 1 98.94 336 GLU B CA 1
ATOM 5912 C C . GLU B 1 336 ? -13.008 6.379 21.047 1 98.94 336 GLU B C 1
ATOM 5914 O O . GLU B 1 336 ? -12.836 6.281 22.266 1 98.94 336 GLU B O 1
ATOM 5919 N N . PHE B 1 337 ? -12.93 7.523 20.484 1 98.94 337 PHE B N 1
ATOM 5920 C CA . PHE B 1 337 ? -12.938 8.812 21.156 1 98.94 337 PHE B CA 1
ATOM 5921 C C . PHE B 1 337 ? -14.328 9.445 21.094 1 98.94 337 PHE B C 1
ATOM 5923 O O . PHE B 1 337 ? -14.922 9.547 20.031 1 98.94 337 PHE B O 1
ATOM 5930 N N . VAL B 1 338 ? -14.812 9.805 22.172 1 98.88 338 VAL B N 1
ATOM 5931 C CA . VAL B 1 338 ? -16.078 10.523 22.234 1 98.88 338 VAL B CA 1
ATOM 5932 C C . VAL B 1 338 ? -15.828 11.977 22.625 1 98.88 338 VAL B C 1
ATOM 5934 O O . VAL B 1 338 ? -15.281 12.25 23.703 1 98.88 338 VAL B O 1
ATOM 5937 N N . LEU B 1 339 ? -16.219 12.852 21.797 1 98.88 339 LEU B N 1
ATOM 5938 C CA . LEU B 1 339 ? -16.047 14.281 22.016 1 98.88 339 LEU B CA 1
ATOM 5939 C C . LEU B 1 339 ? -17.391 14.969 22.219 1 98.88 339 LEU B C 1
ATOM 5941 O O . LEU B 1 339 ? -18.281 14.859 21.359 1 98.88 339 LEU B O 1
ATOM 5945 N N . SER B 1 340 ? -17.547 15.633 23.281 1 97.88 340 SER B N 1
ATOM 5946 C CA . SER B 1 340 ? -18.719 16.438 23.562 1 97.88 340 SER B CA 1
ATOM 5947 C C . SER B 1 340 ? -18.344 17.891 23.844 1 97.88 340 SER B C 1
ATOM 5949 O O . SER B 1 340 ? -17.484 18.172 24.672 1 97.88 340 SER B O 1
ATOM 5951 N N . GLN B 1 341 ? -18.938 18.766 23.078 1 91.94 341 GLN B N 1
ATOM 5952 C CA . GLN B 1 341 ? -18.75 20.219 23.219 1 91.94 341 GLN B CA 1
ATOM 5953 C C . GLN B 1 341 ? -20.062 20.953 23.109 1 91.94 341 GLN B C 1
ATOM 5955 O O . GLN B 1 341 ? -20.938 20.578 22.312 1 91.94 341 GLN B O 1
ATOM 5960 N N . PRO B 1 342 ? -20.219 22.016 23.953 1 83.88 342 PRO B N 1
ATOM 5961 C CA . PRO B 1 342 ? -21.484 22.766 23.844 1 83.88 342 PRO B CA 1
ATOM 5962 C C . PRO B 1 342 ? -21.734 23.297 22.438 1 83.88 342 PRO B C 1
ATOM 5964 O O . PRO B 1 342 ? -20.828 23.844 21.812 1 83.88 342 PRO B O 1
ATOM 5967 N N . GLY B 1 343 ? -22.922 23.047 21.984 1 87.94 343 GLY B N 1
ATOM 5968 C CA . GLY B 1 343 ? -23.328 23.578 20.688 1 87.94 343 GLY B CA 1
ATOM 5969 C C . GLY B 1 343 ? -22.938 22.688 19.516 1 87.94 343 GLY B C 1
ATOM 5970 O O . GLY B 1 343 ? -23.266 22.984 18.375 1 87.94 343 GLY B O 1
ATOM 5971 N N . GLU B 1 344 ? -22.25 21.656 19.797 1 94.75 344 GLU B N 1
ATOM 5972 C CA . GLU B 1 344 ? -21.797 20.734 18.75 1 94.75 344 GLU B CA 1
ATOM 5973 C C . GLU B 1 344 ? -22.422 19.359 18.922 1 94.75 344 GLU B C 1
ATOM 5975 O O . GLU B 1 344 ? -22.953 19.031 19.984 1 94.75 344 GLU B O 1
ATOM 5980 N N . MET B 1 345 ? -22.453 18.656 17.859 1 96 345 MET B N 1
ATOM 5981 C CA . MET B 1 345 ? -22.875 17.266 17.969 1 96 345 MET B CA 1
ATOM 5982 C C . MET B 1 345 ? -21.859 16.438 18.75 1 96 345 MET B C 1
ATOM 5984 O O . MET B 1 345 ? -20.656 16.703 18.656 1 96 345 MET B O 1
ATOM 5988 N N . ILE B 1 346 ? -22.359 15.477 19.516 1 98.44 346 ILE B N 1
ATOM 5989 C CA . ILE B 1 346 ? -21.453 14.5 20.109 1 98.44 346 ILE B CA 1
ATOM 5990 C C . ILE B 1 346 ? -20.812 13.656 19.016 1 98.44 346 ILE B C 1
ATOM 5992 O O . ILE B 1 346 ? -21.516 13.008 18.234 1 98.44 346 ILE B O 1
ATOM 5996 N N . THR B 1 347 ? -19.531 13.719 18.953 1 98.75 347 THR B N 1
ATOM 5997 C CA . THR B 1 347 ? -18.828 13.039 17.875 1 98.75 347 THR B CA 1
ATOM 5998 C C . THR B 1 347 ? -18.125 11.789 18.391 1 98.75 347 THR B C 1
ATOM 6000 O O . THR B 1 347 ? -17.312 11.859 19.312 1 98.75 347 THR B O 1
ATOM 6003 N N . HIS B 1 348 ? -18.453 10.641 17.828 1 98.88 348 HIS B N 1
ATOM 6004 C CA . HIS B 1 348 ? -17.766 9.383 18.062 1 98.88 348 HIS B CA 1
ATOM 6005 C C . HIS B 1 348 ? -16.703 9.125 17 1 98.88 348 HIS B C 1
ATOM 6007 O O . HIS B 1 348 ? -17.047 8.906 15.828 1 98.88 348 HIS B O 1
ATOM 6013 N N . ILE B 1 349 ? -15.469 9.133 17.422 1 98.94 349 ILE B N 1
ATOM 6014 C CA . ILE B 1 349 ? -14.367 8.93 16.484 1 98.94 349 ILE B CA 1
ATOM 6015 C C . ILE B 1 349 ? -13.742 7.555 16.703 1 98.94 349 ILE B C 1
ATOM 6017 O O . ILE B 1 349 ? -13.156 7.297 17.766 1 98.94 349 ILE B O 1
ATOM 6021 N N . TYR B 1 350 ? -13.914 6.676 15.742 1 98.94 350 TYR B N 1
ATOM 6022 C CA . TYR B 1 350 ? -13.297 5.355 15.789 1 98.94 350 TYR B CA 1
ATOM 6023 C C . TYR B 1 350 ? -11.977 5.344 15.031 1 98.94 350 TYR B C 1
ATOM 6025 O O . TYR B 1 350 ? -11.883 5.879 13.922 1 98.94 350 TYR B O 1
ATOM 6033 N N . ARG B 1 351 ? -10.969 4.75 15.664 1 98.81 351 ARG B N 1
ATOM 6034 C CA . ARG B 1 351 ? -9.617 4.742 15.117 1 98.81 351 ARG B CA 1
ATOM 6035 C C . ARG B 1 351 ? -9.016 3.34 15.148 1 98.81 351 ARG B C 1
ATOM 6037 O O . ARG B 1 351 ? -9.25 2.584 16.094 1 98.81 351 ARG B O 1
ATOM 6044 N N . SER B 1 352 ? -8.234 3.033 14.062 1 98.25 352 SER B N 1
ATOM 6045 C CA . SER B 1 352 ? -7.316 1.903 14.172 1 98.25 352 SER B CA 1
ATOM 6046 C C . SER B 1 352 ? -6.348 2.09 15.328 1 98.25 352 SER B C 1
ATOM 6048 O O . SER B 1 352 ? -6.215 3.191 15.867 1 98.25 352 SER B O 1
ATOM 6050 N N . PRO B 1 353 ? -5.699 1.021 15.727 1 97.56 353 PRO B N 1
ATOM 6051 C CA . PRO B 1 353 ? -4.738 1.111 16.828 1 97.56 353 PRO B CA 1
ATOM 6052 C C . PRO B 1 353 ? -3.621 2.115 16.547 1 97.56 353 PRO B C 1
ATOM 6054 O O . PRO B 1 353 ? -3.225 2.303 15.398 1 97.56 353 PRO B O 1
ATOM 6057 N N . PHE B 1 354 ? -3.211 2.738 17.625 1 98.62 354 PHE B N 1
ATOM 6058 C CA . PHE B 1 354 ? -2.029 3.592 17.578 1 98.62 354 PHE B CA 1
ATOM 6059 C C . PHE B 1 354 ? -0.771 2.797 17.906 1 98.62 354 PHE B C 1
ATOM 6061 O O . PHE B 1 354 ? -0.6 2.33 19.031 1 98.62 354 PHE B O 1
ATOM 6068 N N . PRO B 1 355 ? 0.139 2.684 16.922 1 98.12 355 PRO B N 1
ATOM 6069 C CA . PRO B 1 355 ? 1.341 1.89 17.172 1 98.12 355 PRO B CA 1
ATOM 6070 C C . PRO B 1 355 ? 2.324 2.596 18.109 1 98.12 355 PRO B C 1
ATOM 6072 O O . PRO B 1 355 ? 3.154 1.941 18.75 1 98.12 355 PRO B O 1
ATOM 6075 N N . ARG B 1 356 ? 2.229 3.941 18.156 1 98.31 356 ARG B N 1
ATOM 6076 C CA . ARG B 1 356 ? 3.158 4.715 18.969 1 98.31 356 ARG B CA 1
ATOM 6077 C C . ARG B 1 356 ? 2.438 5.848 19.703 1 98.31 356 ARG B C 1
ATOM 6079 O O . ARG B 1 356 ? 1.344 6.254 19.297 1 98.31 356 ARG B O 1
ATOM 6086 N N . SER B 1 357 ? 3.117 6.367 20.688 1 98.62 357 SER B N 1
ATOM 6087 C CA . SER B 1 357 ? 2.602 7.496 21.453 1 98.62 357 SER B CA 1
ATOM 6088 C C . SER B 1 357 ? 2.527 8.758 20.609 1 98.62 357 SER B C 1
ATOM 6090 O O . SER B 1 357 ? 3.275 8.906 19.641 1 98.62 357 SER B O 1
ATOM 6092 N N . SER B 1 358 ? 1.635 9.594 20.984 1 98.5 358 SER B N 1
ATOM 6093 C CA . SER B 1 358 ? 1.518 10.883 20.312 1 98.5 358 SER B CA 1
ATOM 6094 C C . SER B 1 358 ? 0.851 11.914 21.203 1 98.5 358 SER B C 1
ATOM 6096 O O . SER B 1 358 ? -0.09 11.594 21.938 1 98.5 358 SER B O 1
ATOM 6098 N N . ASP B 1 359 ? 1.298 13.117 21.094 1 98.06 359 ASP B N 1
ATOM 6099 C CA . ASP B 1 359 ? 0.685 14.227 21.828 1 98.06 359 ASP B CA 1
ATOM 6100 C C . ASP B 1 359 ? -0.068 15.156 20.891 1 98.06 359 ASP B C 1
ATOM 6102 O O . ASP B 1 359 ? -0.467 16.25 21.281 1 98.06 359 ASP B O 1
ATOM 6106 N N . VAL B 1 360 ? -0.229 14.656 19.641 1 98.38 360 VAL B N 1
ATOM 6107 C CA . VAL B 1 360 ? -0.942 15.484 18.672 1 98.38 360 VAL B CA 1
ATOM 6108 C C . VAL B 1 360 ? -2.184 14.75 18.172 1 98.38 360 VAL B C 1
ATOM 6110 O O . VAL B 1 360 ? -2.559 14.875 17.016 1 98.38 360 VAL B O 1
ATOM 6113 N N . VAL B 1 361 ? -2.787 13.93 18.969 1 98.75 361 VAL B N 1
ATOM 6114 C CA . VAL B 1 361 ? -4.07 13.32 18.641 1 98.75 361 VAL B CA 1
ATOM 6115 C C . VAL B 1 361 ? -5.191 14.344 18.844 1 98.75 361 VAL B C 1
ATOM 6117 O O . VAL B 1 361 ? -5.895 14.312 19.859 1 98.75 361 VAL B O 1
ATOM 6120 N N . HIS B 1 362 ? -5.34 15.227 17.891 1 98.69 362 HIS B N 1
ATOM 6121 C CA . HIS B 1 362 ? -6.297 16.328 18 1 98.69 362 HIS B CA 1
ATOM 6122 C C . HIS B 1 362 ? -7.707 15.859 17.672 1 98.69 362 HIS B C 1
ATOM 6124 O O . HIS B 1 362 ? -7.887 14.961 16.844 1 98.69 362 HIS B O 1
ATOM 6130 N N . LEU B 1 363 ? -8.641 16.438 18.344 1 98.56 363 LEU B N 1
ATOM 6131 C CA . LEU B 1 363 ? -10.047 16.109 18.141 1 98.56 363 LEU B CA 1
ATOM 6132 C C . LEU B 1 363 ? -10.852 17.344 17.766 1 98.56 363 LEU B C 1
ATOM 6134 O O . LEU B 1 363 ? -10.609 18.438 18.281 1 98.56 363 LEU B O 1
ATOM 6138 N N . ARG B 1 364 ? -11.773 17.141 16.875 1 97.06 364 ARG B N 1
ATOM 6139 C CA . ARG B 1 364 ? -12.703 18.188 16.438 1 97.06 364 ARG B CA 1
ATOM 6140 C C . ARG B 1 364 ? -14.094 17.609 16.219 1 97.06 364 ARG B C 1
ATOM 6142 O O . ARG B 1 364 ? -14.234 16.516 15.672 1 97.06 364 ARG B O 1
ATOM 6149 N N . ALA B 1 365 ? -15.047 18.391 16.625 1 97.06 365 ALA B N 1
ATOM 6150 C CA . ALA B 1 365 ? -16.422 17.953 16.422 1 97.06 365 ALA B CA 1
ATOM 6151 C C . ALA B 1 365 ? -16.766 17.875 14.93 1 97.06 365 ALA B C 1
ATOM 6153 O O . ALA B 1 365 ? -16.344 18.734 14.148 1 97.06 365 ALA B O 1
ATOM 6154 N N . ALA B 1 366 ? -17.5 16.844 14.586 1 95.81 366 ALA B N 1
ATOM 6155 C CA . ALA B 1 366 ? -17.906 16.641 13.203 1 95.81 366 ALA B CA 1
ATOM 6156 C C . ALA B 1 366 ? -19.391 16.969 13.008 1 95.81 366 ALA B C 1
ATOM 6158 O O . ALA B 1 366 ? -20.156 17.016 13.977 1 95.81 366 ALA B O 1
ATOM 6159 N N . ARG B 1 367 ? -19.734 17.281 11.789 1 92.62 367 ARG B N 1
ATOM 6160 C CA . ARG B 1 367 ? -21.109 17.5 11.367 1 92.62 367 ARG B CA 1
ATOM 6161 C C . ARG B 1 367 ? -21.328 16.984 9.938 1 92.62 367 ARG B C 1
ATOM 6163 O O . ARG B 1 367 ? -20.438 17.109 9.094 1 92.62 367 ARG B O 1
ATOM 6170 N N . PRO B 1 368 ? -22.5 16.391 9.703 1 89.12 368 PRO B N 1
ATOM 6171 C CA . PRO B 1 368 ? -22.781 16.047 8.312 1 89.12 368 PRO B CA 1
ATOM 6172 C C . PRO B 1 368 ? -22.828 17.266 7.398 1 89.12 368 PRO B C 1
ATOM 6174 O O . PRO B 1 368 ? -23.188 18.359 7.84 1 89.12 368 PRO B O 1
ATOM 6177 N N . ALA B 1 369 ? -22.438 17.078 6.219 1 82.12 369 ALA B N 1
ATOM 6178 C CA . ALA B 1 369 ? -22.406 18.156 5.242 1 82.12 369 ALA B CA 1
ATOM 6179 C C . ALA B 1 369 ? -23.797 18.734 5.012 1 82.12 369 ALA B C 1
ATOM 6181 O O . ALA B 1 369 ? -23.969 19.938 4.82 1 82.12 369 ALA B O 1
ATOM 6182 N N . ALA B 1 370 ? -24.75 17.812 4.977 1 82.5 370 ALA B N 1
ATOM 6183 C CA . ALA B 1 370 ? -26.141 18.219 4.777 1 82.5 370 ALA B CA 1
ATOM 6184 C C . ALA B 1 370 ? -27.031 17.688 5.895 1 82.5 370 ALA B C 1
ATOM 6186 O O . ALA B 1 370 ? -26.703 16.688 6.527 1 82.5 370 ALA B O 1
ATOM 6187 N N . LYS B 1 371 ? -28.016 18.453 6.105 1 83.94 371 LYS B N 1
ATOM 6188 C CA . LYS B 1 371 ? -28.984 17.969 7.082 1 83.94 371 LYS B CA 1
ATOM 6189 C C . LYS B 1 371 ? -29.578 16.625 6.656 1 83.94 371 LYS B C 1
ATOM 6191 O O . LYS B 1 371 ? -30.094 16.5 5.547 1 83.94 371 LYS B O 1
ATOM 6196 N N . PRO B 1 372 ? -29.438 15.719 7.562 1 86 372 PRO B N 1
ATOM 6197 C CA . PRO B 1 372 ? -29.984 14.406 7.191 1 86 372 PRO B CA 1
ATOM 6198 C C . PRO B 1 372 ? -31.5 14.406 7.094 1 86 372 PRO B C 1
ATOM 6200 O O . PRO B 1 372 ? -32.156 15.188 7.781 1 86 372 PRO B O 1
ATOM 6203 N N . GLU B 1 373 ? -31.922 13.539 6.258 1 86.56 373 GLU B N 1
ATOM 6204 C CA . GLU B 1 373 ? -33.375 13.375 6.09 1 86.56 373 GLU B CA 1
ATOM 6205 C C . GLU B 1 373 ? -34 12.867 7.371 1 86.56 373 GLU B C 1
ATOM 6207 O O . GLU B 1 373 ? -33.344 12.305 8.234 1 86.56 373 GLU B O 1
ATOM 6212 N N . ALA B 1 374 ? -35.25 13.031 7.43 1 86.69 374 ALA B N 1
ATOM 6213 C CA . ALA B 1 374 ? -36 12.68 8.625 1 86.69 374 ALA B CA 1
ATOM 6214 C C . ALA B 1 374 ? -35.906 11.188 8.922 1 86.69 374 ALA B C 1
ATOM 6216 O O . ALA B 1 374 ? -35.906 10.781 10.086 1 86.69 374 ALA B O 1
ATOM 6217 N N . GLU B 1 375 ? -35.656 10.406 7.957 1 90.69 375 GLU B N 1
ATOM 6218 C CA . GLU B 1 375 ? -35.688 8.961 8.125 1 90.69 375 GLU B CA 1
ATOM 6219 C C . GLU B 1 375 ? -34.281 8.445 8.508 1 90.69 375 GLU B C 1
ATOM 6221 O O . GLU B 1 375 ? -34.125 7.27 8.844 1 90.69 375 GLU B O 1
ATOM 6226 N N . THR B 1 376 ? -33.406 9.391 8.578 1 95.75 376 THR B N 1
ATOM 6227 C CA . THR B 1 376 ? -32.031 8.961 8.875 1 95.75 376 THR B CA 1
ATOM 6228 C C . THR B 1 376 ? -31.859 8.688 10.367 1 95.75 376 THR B C 1
ATOM 6230 O O . THR B 1 376 ? -32.156 9.547 11.203 1 95.75 376 THR B O 1
ATOM 6233 N N . GLY B 1 377 ? -31.484 7.434 10.68 1 97.44 377 GLY B N 1
ATOM 6234 C CA . GLY B 1 377 ? -31.297 7.035 12.062 1 97.44 377 GLY B CA 1
ATOM 6235 C C . GLY B 1 377 ? -29.875 7.266 12.562 1 97.44 377 GLY B C 1
ATOM 6236 O O . GLY B 1 377 ? -29.656 7.508 13.75 1 97.44 377 GLY B O 1
ATOM 6237 N N . ALA B 1 378 ? -28.922 7.117 11.672 1 98.19 378 ALA B N 1
ATOM 6238 C CA . ALA B 1 378 ? -27.516 7.316 12.023 1 98.19 378 ALA B CA 1
ATOM 6239 C C . ALA B 1 378 ? -26.719 7.805 10.812 1 98.19 378 ALA B C 1
ATOM 6241 O O . ALA B 1 378 ? -27.062 7.492 9.672 1 98.19 378 ALA B O 1
ATOM 6242 N N . VAL B 1 379 ? -25.75 8.609 11.094 1 98.12 379 VAL B N 1
ATOM 6243 C CA . VAL B 1 379 ? -24.828 9.086 10.078 1 98.12 379 VAL B CA 1
ATOM 6244 C C . VAL B 1 379 ? -23.406 8.625 10.414 1 98.12 379 VAL B C 1
ATOM 6246 O O . VAL B 1 379 ? -22.875 8.969 11.477 1 98.12 379 VAL B O 1
ATOM 6249 N N . VAL B 1 380 ? -22.812 7.816 9.516 1 98.38 380 VAL B N 1
ATOM 6250 C CA . VAL B 1 380 ? -21.453 7.312 9.672 1 98.38 380 VAL B CA 1
ATOM 6251 C C . VAL B 1 380 ? -20.578 7.852 8.555 1 98.38 380 VAL B C 1
ATOM 6253 O O . VAL B 1 380 ? -20.891 7.695 7.371 1 98.38 380 VAL B O 1
ATOM 6256 N N . MET B 1 381 ? -19.516 8.469 8.992 1 98.31 381 MET B N 1
ATOM 6257 C CA . MET B 1 381 ? -18.562 9.031 8.023 1 98.31 381 MET B CA 1
ATOM 6258 C C . MET B 1 381 ? -17.25 8.273 8.047 1 98.31 381 MET B C 1
ATOM 6260 O O . MET B 1 381 ? -16.781 7.852 9.109 1 98.31 381 MET B O 1
ATOM 6264 N N . LEU B 1 382 ? -16.703 8.031 6.895 1 98.62 382 LEU B N 1
ATOM 6265 C CA . LEU B 1 382 ? -15.328 7.559 6.727 1 98.62 382 LEU B CA 1
ATOM 6266 C C . LEU B 1 382 ? -14.406 8.695 6.293 1 98.62 382 LEU B C 1
ATOM 6268 O O . LEU B 1 382 ? -14.617 9.297 5.234 1 98.62 382 LEU B O 1
ATOM 6272 N N . SER B 1 383 ? -13.43 8.969 7.164 1 98.44 383 SER B N 1
ATOM 6273 C CA . SER B 1 383 ? -12.578 10.133 6.945 1 98.44 383 SER B CA 1
ATOM 6274 C C . SER B 1 383 ? -11.133 9.727 6.676 1 98.44 383 SER B C 1
ATOM 6276 O O . SER B 1 383 ? -10.594 8.852 7.359 1 98.44 383 SER B O 1
ATOM 6278 N N . ARG B 1 384 ? -10.5 10.328 5.66 1 98.38 384 ARG B N 1
ATOM 6279 C CA . ARG B 1 384 ? -9.109 10.102 5.297 1 98.38 384 ARG B CA 1
ATOM 6280 C C . ARG B 1 384 ? -8.312 11.398 5.32 1 98.38 384 ARG B C 1
ATOM 6282 O O . ARG B 1 384 ? -7.969 11.945 4.266 1 98.38 384 ARG B O 1
ATOM 6289 N N . PRO B 1 385 ? -7.875 11.82 6.469 1 97.81 385 PRO B N 1
ATOM 6290 C CA . PRO B 1 385 ? -7.262 13.141 6.602 1 97.81 385 PRO B CA 1
ATOM 6291 C C . PRO B 1 385 ? -5.918 13.25 5.883 1 97.81 385 PRO B C 1
ATOM 6293 O O . PRO B 1 385 ? -5.508 14.336 5.484 1 97.81 385 PRO B O 1
ATOM 6296 N N . ARG B 1 386 ? -5.219 12.203 5.613 1 98.56 386 ARG B N 1
ATOM 6297 C CA . ARG B 1 386 ? -3.855 12.234 5.094 1 98.56 386 ARG B CA 1
ATOM 6298 C C . ARG B 1 386 ? -3.828 11.891 3.605 1 98.56 386 ARG B C 1
ATOM 6300 O O . ARG B 1 386 ? -2.766 11.617 3.047 1 98.56 386 ARG B O 1
ATOM 6307 N N . GLY B 1 387 ? -4.945 11.859 2.975 1 98.25 387 GLY B N 1
ATOM 6308 C CA . GLY B 1 387 ? -5.137 11.602 1.557 1 98.25 387 GLY B CA 1
ATOM 6309 C C . GLY B 1 387 ? -6.586 11.727 1.12 1 98.25 387 GLY B C 1
ATOM 6310 O O . GLY B 1 387 ? -7.461 12.023 1.934 1 98.25 387 GLY B O 1
ATOM 6311 N N . TYR B 1 388 ? -6.809 11.555 -0.19 1 98.25 388 TYR B N 1
ATOM 6312 C CA . TYR B 1 388 ? -8.141 11.492 -0.772 1 98.25 388 TYR B CA 1
ATOM 6313 C C . TYR B 1 388 ? -8.453 10.094 -1.278 1 98.25 388 TYR B C 1
ATOM 6315 O O . TYR B 1 388 ? -7.547 9.281 -1.489 1 98.25 388 TYR B O 1
ATOM 6323 N N . PHE B 1 389 ? -9.75 9.797 -1.408 1 98.06 389 PHE B N 1
ATOM 6324 C CA . PHE B 1 389 ? -10.195 8.539 -1.999 1 98.06 389 PHE B CA 1
ATOM 6325 C C . PHE B 1 389 ? -10.07 8.586 -3.518 1 98.06 389 PHE B C 1
ATOM 6327 O O . PHE B 1 389 ? -10.625 9.469 -4.168 1 98.06 389 PHE B O 1
ATOM 6334 N N . GLY B 1 390 ? -9.258 7.656 -4.035 1 95.38 390 GLY B N 1
ATOM 6335 C CA . GLY B 1 390 ? -9.086 7.594 -5.48 1 95.38 390 GLY B CA 1
ATOM 6336 C C . GLY B 1 390 ? -9.688 6.348 -6.098 1 95.38 390 GLY B C 1
ATOM 6337 O O . GLY B 1 390 ? -9.281 5.23 -5.777 1 95.38 390 GLY B O 1
ATOM 6338 N N . LEU B 1 391 ? -10.688 6.473 -6.949 1 93.12 391 LEU B N 1
ATOM 6339 C CA . LEU B 1 391 ? -11.273 5.367 -7.699 1 93.12 391 LEU B CA 1
ATOM 6340 C C . LEU B 1 391 ? -10.852 5.426 -9.164 1 93.12 391 LEU B C 1
ATOM 6342 O O . LEU B 1 391 ? -10.938 6.484 -9.797 1 93.12 391 LEU B O 1
ATOM 6346 N N . PRO B 1 392 ? -10.273 4.34 -9.734 1 90.75 392 PRO B N 1
ATOM 6347 C CA . PRO B 1 392 ? -10.242 2.975 -9.203 1 90.75 392 PRO B CA 1
ATOM 6348 C C . PRO B 1 392 ? -8.906 2.633 -8.547 1 90.75 392 PRO B C 1
ATOM 6350 O O . PRO B 1 392 ? -8.586 1.455 -8.367 1 90.75 392 PRO B O 1
ATOM 6353 N N . ARG B 1 393 ? -8.117 3.617 -8.125 1 90.62 393 ARG B N 1
ATOM 6354 C CA . ARG B 1 393 ? -6.781 3.43 -7.566 1 90.62 393 ARG B CA 1
ATOM 6355 C C . ARG B 1 393 ? -6.844 2.736 -6.211 1 90.62 393 ARG B C 1
ATOM 6357 O O . ARG B 1 393 ? -5.957 1.956 -5.863 1 90.62 393 ARG B O 1
ATOM 6364 N N . ASP B 1 394 ? -7.883 3.031 -5.465 1 96.06 394 ASP B N 1
ATOM 6365 C CA . ASP B 1 394 ? -8.016 2.547 -4.094 1 96.06 394 ASP B CA 1
ATOM 6366 C C . ASP B 1 394 ? -9.234 1.64 -3.943 1 96.06 394 ASP B C 1
ATOM 6368 O O . ASP B 1 394 ? -10.172 1.723 -4.734 1 96.06 394 ASP B O 1
ATOM 6372 N N . ILE B 1 395 ? -9.125 0.749 -2.936 1 97.75 395 ILE B N 1
ATOM 6373 C CA . ILE B 1 395 ? -10.32 0.105 -2.412 1 97.75 395 ILE B CA 1
ATOM 6374 C C . ILE B 1 395 ? -10.961 0.995 -1.35 1 97.75 395 ILE B C 1
ATOM 6376 O O . ILE B 1 395 ? -10.336 1.316 -0.338 1 97.75 395 ILE B O 1
ATOM 6380 N N . VAL B 1 396 ? -12.164 1.446 -1.621 1 98.19 396 VAL B N 1
ATOM 6381 C CA . VAL B 1 396 ? -12.922 2.232 -0.657 1 98.19 396 VAL B CA 1
ATOM 6382 C C . VAL B 1 396 ? -14.281 1.576 -0.411 1 98.19 396 VAL B C 1
ATOM 6384 O O . VAL B 1 396 ? -15.086 1.436 -1.335 1 98.19 396 VAL B O 1
ATOM 6387 N N . LEU B 1 397 ? -14.477 1.146 0.82 1 98.44 397 LEU B N 1
ATOM 6388 C CA . LEU B 1 397 ? -15.758 0.545 1.184 1 98.44 397 LEU B CA 1
ATOM 6389 C C . LEU B 1 397 ? -16.312 1.169 2.463 1 98.44 397 LEU B C 1
ATOM 6391 O O . LEU B 1 397 ? -15.555 1.444 3.398 1 98.44 397 LEU B O 1
ATOM 6395 N N . LEU B 1 398 ? -17.531 1.455 2.51 1 98.44 398 LEU B N 1
ATOM 6396 C CA . LEU B 1 398 ? -18.297 1.855 3.693 1 98.44 398 LEU B CA 1
ATOM 6397 C C . LEU B 1 398 ? -19.609 1.092 3.781 1 98.44 398 LEU B C 1
ATOM 6399 O O . LEU B 1 398 ? -20.391 1.099 2.836 1 98.44 398 LEU B O 1
ATOM 6403 N N . ASP B 1 399 ? -19.75 0.406 4.828 1 97.69 399 ASP B N 1
ATOM 6404 C CA . ASP B 1 399 ? -20.922 -0.437 5.059 1 97.69 399 ASP B CA 1
ATOM 6405 C C . ASP B 1 399 ? -21.078 -1.469 3.945 1 97.69 399 ASP B C 1
ATOM 6407 O O . ASP B 1 399 ? -22.188 -1.642 3.408 1 97.69 399 ASP B O 1
ATOM 6411 N N . GLY B 1 400 ? -20 -2.018 3.566 1 95.81 400 GLY B N 1
ATOM 6412 C CA . GLY B 1 400 ? -20 -3.146 2.648 1 95.81 400 GLY B CA 1
ATOM 6413 C C . GLY B 1 400 ? -20.188 -2.74 1.199 1 95.81 400 GLY B C 1
ATOM 6414 O O . GLY B 1 400 ? -20.391 -3.592 0.332 1 95.81 400 GLY B O 1
ATOM 6415 N N . GLN B 1 401 ? -20.078 -1.414 0.936 1 96.38 401 GLN B N 1
ATOM 6416 C CA . GLN B 1 401 ? -20.297 -0.945 -0.428 1 96.38 401 GLN B CA 1
ATOM 6417 C C . GLN B 1 401 ? -19.297 0.156 -0.798 1 96.38 401 GLN B C 1
ATOM 6419 O O . GLN B 1 401 ? -18.875 0.926 0.063 1 96.38 401 GLN B O 1
ATOM 6424 N N . GLN B 1 402 ? -18.969 0.135 -2.08 1 96.56 402 GLN B N 1
ATOM 6425 C CA . GLN B 1 402 ? -18.281 1.316 -2.578 1 96.56 402 GLN B CA 1
ATOM 6426 C C . GLN B 1 402 ? -19.172 2.553 -2.502 1 96.56 402 GLN B C 1
ATOM 6428 O O . GLN B 1 402 ? -20.281 2.551 -3.023 1 96.56 402 GLN B O 1
ATOM 6433 N N . PRO B 1 403 ? -18.719 3.588 -1.835 1 96.94 403 PRO B N 1
ATOM 6434 C CA . PRO B 1 403 ? -19.594 4.754 -1.652 1 96.94 403 PRO B CA 1
ATOM 6435 C C . PRO B 1 403 ? -19.922 5.453 -2.969 1 96.94 403 PRO B C 1
ATOM 6437 O O . PRO B 1 403 ? -19.078 5.57 -3.846 1 96.94 403 PRO B O 1
ATOM 6440 N N . ALA B 1 404 ? -21.094 5.973 -3.045 1 94.31 404 ALA B N 1
ATOM 6441 C CA . ALA B 1 404 ? -21.594 6.605 -4.27 1 94.31 404 ALA B CA 1
ATOM 6442 C C . ALA B 1 404 ? -21.125 8.062 -4.355 1 94.31 404 ALA B C 1
ATOM 6444 O O . ALA B 1 404 ? -21.141 8.656 -5.434 1 94.31 404 ALA B O 1
ATOM 6445 N N . ASP B 1 405 ? -20.734 8.602 -3.254 1 93.75 405 ASP B N 1
ATOM 6446 C CA . ASP B 1 405 ? -20.391 10.023 -3.236 1 93.75 405 ASP B CA 1
ATOM 6447 C C . ASP B 1 405 ? -18.891 10.227 -3.467 1 93.75 405 ASP B C 1
ATOM 6449 O O . ASP B 1 405 ? -18.406 11.352 -3.404 1 93.75 405 ASP B O 1
ATOM 6453 N N . VAL B 1 406 ? -18.156 9.141 -3.695 1 95.62 406 VAL B N 1
ATOM 6454 C CA . VAL B 1 406 ? -16.766 9.242 -4.113 1 95.62 406 VAL B CA 1
ATOM 6455 C C . VAL B 1 406 ? -16.672 9.164 -5.637 1 95.62 406 VAL B C 1
ATOM 6457 O O . VAL B 1 406 ? -17.078 8.172 -6.238 1 95.62 406 VAL B O 1
ATOM 6460 N N . LYS B 1 407 ? -16.062 10.156 -6.219 1 91.31 407 LYS B N 1
ATOM 6461 C CA . LYS B 1 407 ? -16.031 10.234 -7.676 1 91.31 407 LYS B CA 1
ATOM 6462 C C . LYS B 1 407 ? -14.727 9.664 -8.219 1 91.31 407 LYS B C 1
ATOM 6464 O O . LYS B 1 407 ? -13.664 9.859 -7.629 1 91.31 407 LYS B O 1
ATOM 6469 N N . PRO B 1 408 ? -14.82 8.992 -9.375 1 93 408 PRO B N 1
ATOM 6470 C CA . PRO B 1 408 ? -13.602 8.492 -10.008 1 93 408 PRO B CA 1
ATOM 6471 C C . PRO B 1 408 ? -12.758 9.609 -10.625 1 93 408 PRO B C 1
ATOM 6473 O O . PRO B 1 408 ? -13.242 10.719 -10.82 1 93 408 PRO B O 1
ATOM 6476 N N . GLY B 1 409 ? -11.477 9.328 -10.93 1 93.25 409 GLY B N 1
ATOM 6477 C CA . GLY B 1 409 ? -10.562 10.297 -11.508 1 93.25 409 GLY B CA 1
ATOM 6478 C C . GLY B 1 409 ? -9.594 10.883 -10.492 1 93.25 409 GLY B C 1
ATOM 6479 O O . GLY B 1 409 ? -9.078 10.164 -9.633 1 93.25 409 GLY B O 1
ATOM 6480 N N . VAL B 1 410 ? -9.312 12.164 -10.688 1 95.81 410 VAL B N 1
ATOM 6481 C CA . VAL B 1 410 ? -8.453 12.852 -9.734 1 95.81 410 VAL B CA 1
ATOM 6482 C C . VAL B 1 410 ? -9.117 12.852 -8.352 1 95.81 410 VAL B C 1
ATOM 6484 O O . VAL B 1 410 ? -10.258 13.297 -8.211 1 95.81 410 VAL B O 1
ATOM 6487 N N . PRO B 1 411 ? -8.438 12.297 -7.391 1 97.19 411 PRO B N 1
ATOM 6488 C CA . PRO B 1 411 ? -9.055 12.227 -6.062 1 97.19 411 PRO B CA 1
ATOM 6489 C C . PRO B 1 411 ? -9.32 13.602 -5.461 1 97.19 411 PRO B C 1
ATOM 6491 O O . PRO B 1 411 ? -8.43 14.461 -5.445 1 97.19 411 PRO B O 1
ATOM 6494 N N . THR B 1 412 ? -10.531 13.781 -4.887 1 95.81 412 THR B N 1
ATOM 6495 C CA . THR B 1 412 ? -10.906 15.078 -4.332 1 95.81 412 THR B CA 1
ATOM 6496 C C . THR B 1 412 ? -11.484 14.922 -2.932 1 95.81 412 THR B C 1
ATOM 6498 O O . THR B 1 412 ? -11.5 15.875 -2.146 1 95.81 412 THR B O 1
ATOM 6501 N N . ASP B 1 413 ? -11.977 13.734 -2.627 1 94.31 413 ASP B N 1
ATOM 6502 C CA . ASP B 1 413 ? -12.789 13.57 -1.428 1 94.31 413 ASP B CA 1
ATOM 6503 C C . ASP B 1 413 ? -12 12.883 -0.318 1 94.31 413 ASP B C 1
ATOM 6505 O O . ASP B 1 413 ? -11.383 11.836 -0.544 1 94.31 413 ASP B O 1
ATOM 6509 N N . ALA B 1 414 ? -12.078 13.531 0.84 1 96.69 414 ALA B N 1
ATOM 6510 C CA . ALA B 1 414 ? -11.438 12.914 2.002 1 96.69 414 ALA B CA 1
ATOM 6511 C C . ALA B 1 414 ? -12.477 12.406 2.992 1 96.69 414 ALA B C 1
ATOM 6513 O O . ALA B 1 414 ? -12.133 11.961 4.094 1 96.69 414 ALA B O 1
ATOM 6514 N N . LEU B 1 415 ? -13.75 12.531 2.623 1 96.81 415 LEU B N 1
ATOM 6515 C CA . LEU B 1 415 ? -14.875 12.117 3.459 1 96.81 415 LEU B CA 1
ATOM 6516 C C . LEU B 1 415 ? -15.961 11.461 2.621 1 96.81 415 LEU B C 1
ATOM 6518 O O . LEU B 1 415 ? -16.281 11.93 1.525 1 96.81 415 LEU B O 1
ATOM 6522 N N . THR B 1 416 ? -16.438 10.336 3.025 1 97.56 416 THR B N 1
ATOM 6523 C CA . THR B 1 416 ? -17.641 9.719 2.475 1 97.56 416 THR B CA 1
ATOM 6524 C C . THR B 1 416 ? -18.625 9.359 3.586 1 97.56 416 THR B C 1
ATOM 6526 O O . THR B 1 416 ? -18.219 9.188 4.738 1 97.56 416 THR B O 1
ATOM 6529 N N . THR B 1 417 ? -19.922 9.312 3.287 1 97.19 417 THR B N 1
ATOM 6530 C CA . THR B 1 417 ? -20.938 9.234 4.32 1 97.19 417 THR B CA 1
ATOM 6531 C C . THR B 1 417 ? -21.938 8.125 4.004 1 97.19 417 THR B C 1
ATOM 6533 O O . THR B 1 417 ? -22.344 7.957 2.852 1 97.19 417 THR B O 1
ATOM 6536 N N . ALA B 1 418 ? -22.266 7.367 4.953 1 97.06 418 ALA B N 1
ATOM 6537 C CA . ALA B 1 418 ? -23.391 6.426 4.918 1 97.06 418 ALA B CA 1
ATOM 6538 C C . ALA B 1 418 ? -24.5 6.855 5.871 1 97.06 418 ALA B C 1
ATOM 6540 O O . ALA B 1 418 ? -24.219 7.25 7.008 1 97.06 418 ALA B O 1
ATOM 6541 N N . LYS B 1 419 ? -25.703 6.859 5.449 1 96.75 419 LYS B N 1
ATOM 6542 C CA . LYS B 1 419 ? -26.891 7.125 6.254 1 96.75 419 LYS B CA 1
ATOM 6543 C C . LYS B 1 419 ? -27.703 5.848 6.48 1 96.75 419 LYS B C 1
ATOM 6545 O O . LYS B 1 419 ? -28.031 5.141 5.527 1 96.75 419 LYS B O 1
ATOM 6550 N N . LEU B 1 420 ? -27.922 5.566 7.676 1 97.56 420 LEU B N 1
ATOM 6551 C CA . LEU B 1 420 ? -28.656 4.363 8.047 1 97.56 420 LEU B CA 1
ATOM 6552 C C . LEU B 1 420 ? -30.047 4.707 8.578 1 97.56 420 LEU B C 1
ATOM 6554 O O . LEU B 1 420 ? -30.203 5.719 9.266 1 97.56 420 LEU B O 1
ATOM 6558 N N . PRO B 1 421 ? -31.031 3.861 8.32 1 96.69 421 PRO B N 1
ATOM 6559 C CA . PRO B 1 421 ? -32.344 4.078 8.914 1 96.69 421 PRO B CA 1
ATOM 6560 C C . PRO B 1 421 ? -32.375 3.83 10.422 1 96.69 421 PRO B C 1
ATOM 6562 O O . PRO B 1 421 ? -31.438 3.238 10.961 1 96.69 421 PRO B O 1
ATOM 6565 N N . ALA B 1 422 ? -33.406 4.277 11.031 1 96.12 422 ALA B N 1
ATOM 6566 C CA . ALA B 1 422 ? -33.562 4.184 12.484 1 96.12 422 ALA B CA 1
ATOM 6567 C C . ALA B 1 422 ? -33.5 2.73 12.945 1 96.12 422 ALA B C 1
ATOM 6569 O O . ALA B 1 422 ? -32.969 2.434 14.031 1 96.12 422 ALA B O 1
ATOM 6570 N N . SER B 1 423 ? -33.938 1.785 12.094 1 96.5 423 SER B N 1
ATOM 6571 C CA . SER B 1 423 ? -34 0.37 12.438 1 96.5 423 SER B CA 1
ATOM 6572 C C . SER B 1 423 ? -32.625 -0.253 12.523 1 96.5 423 SER B C 1
ATOM 6574 O O . SER B 1 423 ? -32.469 -1.353 13.062 1 96.5 423 SER B O 1
ATOM 6576 N N . GLU B 1 424 ? -31.641 0.48 12.055 1 96.94 424 GLU B N 1
ATOM 6577 C CA . GLU B 1 424 ? -30.312 -0.109 11.984 1 96.94 424 GLU B CA 1
ATOM 6578 C C . GLU B 1 424 ? -29.359 0.558 12.984 1 96.94 424 GLU B C 1
ATOM 6580 O O . GLU B 1 424 ? -28.156 0.281 12.984 1 96.94 424 GLU B O 1
ATOM 6585 N N . VAL B 1 425 ? -29.875 1.361 13.773 1 97.25 425 VAL B N 1
ATOM 6586 C CA . VAL B 1 425 ? -29.078 1.974 14.844 1 97.25 425 VAL B CA 1
ATOM 6587 C C . VAL B 1 425 ? -28.547 0.891 15.766 1 97.25 425 VAL B C 1
ATOM 6589 O O . VAL B 1 425 ? -29.25 -0.062 16.109 1 97.25 425 VAL B O 1
ATOM 6592 N N . GLY B 1 426 ? -27.281 0.987 16.125 1 97.12 426 GLY B N 1
ATOM 6593 C CA . GLY B 1 426 ? -26.672 0.056 17.062 1 97.12 426 GLY B CA 1
ATOM 6594 C C . GLY B 1 426 ? -25.812 -0.992 16.375 1 97.12 426 GLY B C 1
ATOM 6595 O O . GLY B 1 426 ? -24.984 -1.646 17.016 1 97.12 426 GLY B O 1
ATOM 6596 N N . ARG B 1 427 ? -25.938 -1.11 15.117 1 97.25 427 ARG B N 1
ATOM 6597 C CA . ARG B 1 427 ? -25.203 -2.174 14.445 1 97.25 427 ARG B CA 1
ATOM 6598 C C . ARG B 1 427 ? -23.781 -1.717 14.102 1 97.25 427 ARG B C 1
ATOM 6600 O O . ARG B 1 427 ? -23.484 -0.521 14.125 1 97.25 427 ARG B O 1
ATOM 6607 N N . ALA B 1 428 ? -22.938 -2.676 13.836 1 98.5 428 ALA B N 1
ATOM 6608 C CA . ALA B 1 428 ? -21.562 -2.412 13.398 1 98.5 428 ALA B CA 1
ATOM 6609 C C . ALA B 1 428 ? -21.547 -1.891 11.969 1 98.5 428 ALA B C 1
ATOM 6611 O O . ALA B 1 428 ? -22.312 -2.344 11.117 1 98.5 428 ALA B O 1
ATOM 6612 N N . VAL B 1 429 ? -20.734 -0.908 11.68 1 98.69 429 VAL B N 1
ATOM 6613 C CA . VAL B 1 429 ? -20.484 -0.367 10.344 1 98.69 429 VAL B CA 1
ATOM 6614 C C . VAL B 1 429 ? -18.984 -0.364 10.047 1 98.69 429 VAL B C 1
ATOM 6616 O O . VAL B 1 429 ? -18.219 0.308 10.734 1 98.69 429 VAL B O 1
ATOM 6619 N N . ALA B 1 430 ? -18.609 -1.07 9.008 1 98.62 430 ALA B N 1
ATOM 6620 C CA . ALA B 1 430 ? -17.203 -1.177 8.656 1 98.62 430 ALA B CA 1
ATOM 6621 C C . ALA B 1 430 ? -16.828 -0.193 7.555 1 98.62 430 ALA B C 1
ATOM 6623 O O . ALA B 1 430 ? -17.594 -0.005 6.602 1 98.62 430 ALA B O 1
ATOM 6624 N N . GLY B 1 431 ? -15.734 0.528 7.734 1 98.56 431 GLY B N 1
ATOM 6625 C CA . GLY B 1 431 ? -15.094 1.32 6.699 1 98.56 431 GLY B CA 1
ATOM 6626 C C . GLY B 1 431 ? -13.734 0.78 6.297 1 98.56 431 GLY B C 1
ATOM 6627 O O . GLY B 1 431 ? -12.961 0.324 7.141 1 98.56 431 GLY B O 1
ATOM 6628 N N . HIS B 1 432 ? -13.461 0.784 4.938 1 97.94 432 HIS B N 1
ATOM 6629 C CA . HIS B 1 432 ? -12.211 0.275 4.395 1 97.94 432 HIS B CA 1
ATOM 6630 C C . HIS B 1 432 ? -11.523 1.317 3.518 1 97.94 432 HIS B C 1
ATOM 6632 O O . HIS B 1 432 ? -12.18 1.997 2.727 1 97.94 432 HIS B O 1
ATOM 6638 N N . PHE B 1 433 ? -10.312 1.413 3.66 1 98.5 433 PHE B N 1
ATOM 6639 C CA . PHE B 1 433 ? -9.406 2 2.682 1 98.5 433 PHE B CA 1
ATOM 6640 C C . PHE B 1 433 ? -8.203 1.092 2.441 1 98.5 433 PHE B C 1
ATOM 6642 O O . PHE B 1 433 ? -7.305 1.012 3.279 1 98.5 433 PHE B O 1
ATOM 6649 N N . ASN B 1 434 ? -8.227 0.454 1.288 1 97.19 434 ASN B N 1
ATOM 6650 C CA . ASN B 1 434 ? -7.238 -0.581 1.015 1 97.19 434 ASN B CA 1
ATOM 6651 C C . ASN B 1 434 ? -7.203 -1.63 2.123 1 97.19 434 ASN B C 1
ATOM 6653 O O . ASN B 1 434 ? -8.219 -2.25 2.43 1 97.19 434 ASN B O 1
ATOM 6657 N N . GLU B 1 435 ? -6.109 -1.806 2.812 1 97.12 435 GLU B N 1
ATOM 6658 C CA . GLU B 1 435 ? -6.047 -2.895 3.783 1 97.12 435 GLU B CA 1
ATOM 6659 C C . GLU B 1 435 ? -6.461 -2.418 5.172 1 97.12 435 GLU B C 1
ATOM 6661 O O . GLU B 1 435 ? -6.656 -3.229 6.082 1 97.12 435 GLU B O 1
ATOM 6666 N N . GLU B 1 436 ? -6.613 -1.08 5.387 1 98.12 436 GLU B N 1
ATOM 6667 C CA . GLU B 1 436 ? -7.043 -0.589 6.691 1 98.12 436 GLU B CA 1
ATOM 6668 C C . GLU B 1 436 ? -8.555 -0.719 6.859 1 98.12 436 GLU B C 1
ATOM 6670 O O . GLU B 1 436 ? -9.32 -0.313 5.984 1 98.12 436 GLU B O 1
ATOM 6675 N N . ARG B 1 437 ? -8.969 -1.292 7.945 1 98.31 437 ARG B N 1
ATOM 6676 C CA . ARG B 1 437 ? -10.375 -1.485 8.281 1 98.31 437 ARG B CA 1
ATOM 6677 C C . ARG B 1 437 ? -10.688 -0.919 9.664 1 98.31 437 ARG B C 1
ATOM 6679 O O . ARG B 1 437 ? -9.977 -1.188 10.625 1 98.31 437 ARG B O 1
ATOM 6686 N N . ILE B 1 438 ? -11.703 -0.11 9.75 1 98.69 438 ILE B N 1
ATOM 6687 C CA . ILE B 1 438 ? -12.219 0.4 11.016 1 98.69 438 ILE B CA 1
ATOM 6688 C C . ILE B 1 438 ? -13.68 -0 11.18 1 98.69 438 ILE B C 1
ATOM 6690 O O . ILE B 1 438 ? -14.484 0.194 10.266 1 98.69 438 ILE B O 1
ATOM 6694 N N . VAL B 1 439 ? -14.016 -0.549 12.289 1 98.75 439 VAL B N 1
ATOM 6695 C CA . VAL B 1 439 ? -15.406 -0.895 12.57 1 98.75 439 VAL B CA 1
ATOM 6696 C C . VAL B 1 439 ? -15.969 0.043 13.633 1 98.75 439 VAL B C 1
ATOM 6698 O O . VAL B 1 439 ? -15.438 0.114 14.75 1 98.75 439 VAL B O 1
ATOM 6701 N N . ALA B 1 440 ? -16.969 0.759 13.258 1 98.75 440 ALA B N 1
ATOM 6702 C CA . ALA B 1 440 ? -17.672 1.675 14.156 1 98.75 440 ALA B CA 1
ATOM 6703 C C . ALA B 1 440 ? -19.047 1.133 14.523 1 98.75 440 ALA B C 1
ATOM 6705 O O . ALA B 1 440 ? -19.453 0.074 14.047 1 98.75 440 ALA B O 1
ATOM 6706 N N . ARG B 1 441 ? -19.656 1.786 15.406 1 98.25 441 ARG B N 1
ATOM 6707 C CA . ARG B 1 441 ? -21.047 1.511 15.758 1 98.25 441 ARG B CA 1
ATOM 6708 C C . ARG B 1 441 ? -21.953 2.662 15.344 1 98.25 441 ARG B C 1
ATOM 6710 O O . ARG B 1 441 ? -21.594 3.83 15.508 1 98.25 441 ARG B O 1
ATOM 6717 N N . ALA B 1 442 ? -23.125 2.301 14.906 1 98.38 442 ALA B N 1
ATOM 6718 C CA . ALA B 1 442 ? -24.094 3.316 14.5 1 98.38 442 ALA B CA 1
ATOM 6719 C C . ALA B 1 442 ? -24.812 3.904 15.703 1 98.38 442 ALA B C 1
ATOM 6721 O O . ALA B 1 442 ? -25.766 3.311 16.219 1 98.38 442 ALA B O 1
ATOM 6722 N N . TRP B 1 443 ? -24.422 5.117 16.172 1 98.25 443 TRP B N 1
ATOM 6723 C CA . TRP B 1 443 ? -25.094 5.824 17.266 1 98.25 443 TRP B CA 1
ATOM 6724 C C . TRP B 1 443 ? -26.234 6.676 16.734 1 98.25 443 TRP B C 1
ATOM 6726 O O . TRP B 1 443 ? -26.172 7.203 15.625 1 98.25 443 TRP B O 1
ATOM 6736 N N . PRO B 1 444 ? -27.266 6.902 17.5 1 97.56 444 PRO B N 1
ATOM 6737 C CA . PRO B 1 444 ? -28.484 7.531 17 1 97.56 444 PRO B CA 1
ATOM 6738 C C . PRO B 1 444 ? -28.328 9.031 16.75 1 97.56 444 PRO B C 1
ATOM 6740 O O . PRO B 1 444 ? -27.969 9.773 17.656 1 97.56 444 PRO B O 1
ATOM 6743 N N . LEU B 1 445 ? -28.688 9.438 15.602 1 97.06 445 LEU B N 1
ATOM 6744 C CA . LEU B 1 445 ? -28.719 10.852 15.242 1 97.06 445 LEU B CA 1
ATOM 6745 C C . LEU B 1 445 ? -29.688 11.617 16.141 1 97.06 445 LEU B C 1
ATOM 6747 O O . LEU B 1 445 ? -29.469 12.781 16.469 1 97.06 445 LEU B O 1
ATOM 6751 N N . ALA B 1 446 ? -30.766 11.008 16.578 1 95.38 446 ALA B N 1
ATOM 6752 C CA . ALA B 1 446 ? -31.797 11.609 17.422 1 95.38 446 ALA B CA 1
ATOM 6753 C C . ALA B 1 446 ? -31.219 12.062 18.766 1 95.38 446 ALA B C 1
ATOM 6755 O O . ALA B 1 446 ? -31.797 12.93 19.438 1 95.38 446 ALA B O 1
ATOM 6756 N N . GLU B 1 447 ? -30.141 11.516 19.141 1 96.62 447 GLU B N 1
ATOM 6757 C CA . GLU B 1 447 ? -29.469 11.906 20.359 1 96.62 447 GLU B CA 1
ATOM 6758 C C . GLU B 1 447 ? -28.359 12.922 20.078 1 96.62 447 GLU B C 1
ATOM 6760 O O . GLU B 1 447 ? -27.438 13.094 20.891 1 96.62 447 GLU B O 1
ATOM 6765 N N . ASN B 1 448 ? -28.344 13.461 18.906 1 96.44 448 ASN B N 1
ATOM 6766 C CA . ASN B 1 448 ? -27.391 14.469 18.469 1 96.44 448 ASN B CA 1
ATOM 6767 C C . ASN B 1 448 ? -25.984 13.898 18.359 1 96.44 448 ASN B C 1
ATOM 6769 O O . ASN B 1 448 ? -25.016 14.531 18.766 1 96.44 448 ASN B O 1
ATOM 6773 N N . ARG B 1 449 ? -25.906 12.664 17.844 1 97.88 449 ARG B N 1
ATOM 6774 C CA . ARG B 1 449 ? -24.625 11.977 17.719 1 97.88 449 ARG B CA 1
ATOM 6775 C C . ARG B 1 449 ? -24.266 11.766 16.25 1 97.88 449 ARG B C 1
ATOM 6777 O O . ARG B 1 449 ? -25.141 11.57 15.414 1 97.88 449 ARG B O 1
ATOM 6784 N N . VAL B 1 450 ? -23.016 11.789 15.938 1 98.06 450 VAL B N 1
ATOM 6785 C CA . VAL B 1 450 ? -22.469 11.469 14.625 1 98.06 450 VAL B CA 1
ATOM 6786 C C . VAL B 1 450 ? -21.219 10.609 14.781 1 98.06 450 VAL B C 1
ATOM 6788 O O . VAL B 1 450 ? -20.547 10.664 15.812 1 98.06 450 VAL B O 1
ATOM 6791 N N . ILE B 1 451 ? -20.953 9.812 13.734 1 98.75 451 ILE B N 1
ATOM 6792 C CA . ILE B 1 451 ? -19.844 8.852 13.82 1 98.75 451 ILE B CA 1
ATOM 6793 C C . ILE B 1 451 ? -18.812 9.156 12.734 1 98.75 451 ILE B C 1
ATOM 6795 O O . ILE B 1 451 ? -19.172 9.391 11.578 1 98.75 451 ILE B O 1
ATOM 6799 N N . VAL B 1 452 ? -17.578 9.117 13.148 1 98.81 452 VAL B N 1
ATOM 6800 C CA . VAL B 1 452 ? -16.484 9.242 12.211 1 98.81 452 VAL B CA 1
ATOM 6801 C C . VAL B 1 452 ? -15.523 8.055 12.367 1 98.81 452 VAL B C 1
ATOM 6803 O O . VAL B 1 452 ? -14.93 7.871 13.43 1 98.81 452 VAL B O 1
ATOM 6806 N N . ALA B 1 453 ? -15.422 7.211 11.375 1 98.88 453 ALA B N 1
ATOM 6807 C CA . ALA B 1 453 ? -14.281 6.312 11.25 1 98.88 453 ALA B CA 1
ATOM 6808 C C . ALA B 1 453 ? -13.102 7.016 10.578 1 98.88 453 ALA B C 1
ATOM 6810 O O . ALA B 1 453 ? -13.117 7.258 9.375 1 98.88 453 ALA B O 1
ATOM 6811 N N . GLU B 1 454 ? -12.109 7.336 11.375 1 98.81 454 GLU B N 1
ATOM 6812 C CA . GLU B 1 454 ? -11 8.133 10.867 1 98.81 454 GLU B CA 1
ATOM 6813 C C . GLU B 1 454 ? -9.781 7.266 10.57 1 98.81 454 GLU B C 1
ATOM 6815 O O . GLU B 1 454 ? -9.188 6.691 11.484 1 98.81 454 GLU B O 1
ATOM 6820 N N . LEU B 1 455 ? -9.398 7.25 9.352 1 98.69 455 LEU B N 1
ATOM 6821 C CA . LEU B 1 455 ? -8.297 6.418 8.883 1 98.69 455 LEU B CA 1
ATOM 6822 C C . LEU B 1 455 ? -6.957 7.012 9.289 1 98.69 455 LEU B C 1
ATOM 6824 O O . LEU B 1 455 ? -6.805 8.234 9.352 1 98.69 455 LEU B O 1
ATOM 6828 N N . THR B 1 456 ? -5.977 6.109 9.539 1 97.94 456 THR B N 1
ATOM 6829 C CA . THR B 1 456 ? -4.594 6.5 9.773 1 97.94 456 THR B CA 1
ATOM 6830 C C . THR B 1 456 ? -3.834 6.645 8.461 1 97.94 456 THR B C 1
ATOM 6832 O O . THR B 1 456 ? -2.98 7.523 8.32 1 97.94 456 THR B O 1
ATOM 6835 N N . SER B 1 457 ? -4.125 5.801 7.488 1 91.38 457 SER B N 1
ATOM 6836 C CA . SER B 1 457 ? -3.504 5.777 6.168 1 91.38 457 SER B CA 1
ATOM 6837 C C . SER B 1 457 ? -4.035 6.902 5.289 1 91.38 457 SER B C 1
ATOM 6839 O O . SER B 1 457 ? -5.133 7.414 5.52 1 91.38 457 SER B O 1
#

pLDDT: mean 91.65, std 19.2, range [18.61, 99.0]